Protein AF-A0AAE0DMW2-F1 (afdb_monomer)

InterPro domains:
  IPR000845 Nucleoside phosphorylase domain [PF01048] (554-777)
  IPR005828 Major facilitator, sugar transporter-like [PF00083] (43-237)
  IPR005828 Major facilitator, sugar transporter-like [PF00083] (248-459)
  IPR010044 Methylthioadenosine phosphorylase (MTAP) [MF_01963] (497-797)
  IPR010044 Methylthioadenosine phosphorylase (MTAP) [cd09010] (499-776)
  IPR018099 Purine phosphorylase, family 2, conserved site [PS01240] (558-598)
  IPR020846 Major facilitator superfamily domain [PS50850] (41-460)
  IPR035994 Nucleoside phosphorylase superfamily [G3DSA:3.40.50.1580] (490-822)
  IPR035994 Nucleoside phosphorylase superfamily [SSF53167] (497-781)
  IPR036259 MFS transporter superfamily [G3DSA:1.20.1250.20] (41-481)
  IPR036259 MFS transporter superfamily [SSF103473] (26-458)

Structure (mmCIF, N/CA/C/O backbone):
data_AF-A0AAE0DMW2-F1
#
_entry.id   AF-A0AAE0DMW2-F1
#
loop_
_atom_site.group_PDB
_atom_site.id
_atom_site.type_symbol
_atom_site.label_atom_id
_atom_site.label_alt_id
_atom_site.label_comp_id
_atom_site.label_asym_id
_atom_site.label_entity_id
_atom_site.label_seq_id
_atom_site.pdbx_PDB_ins_code
_atom_site.Cartn_x
_atom_site.Cartn_y
_atom_site.Cartn_z
_atom_site.occupancy
_atom_site.B_iso_or_equiv
_atom_site.auth_seq_id
_atom_site.auth_comp_id
_atom_site.auth_asym_id
_atom_site.auth_atom_id
_atom_site.pdbx_PDB_model_num
ATOM 1 N N . MET A 1 1 ? -25.665 5.834 -42.859 1.00 28.66 1 MET A N 1
ATOM 2 C CA . MET A 1 1 ? -26.671 6.813 -43.325 1.00 28.66 1 MET A CA 1
ATOM 3 C C . MET A 1 1 ? -27.763 6.875 -42.261 1.00 28.66 1 MET A C 1
ATOM 5 O O . MET A 1 1 ? -28.434 5.872 -42.095 1.00 28.66 1 MET A O 1
ATOM 9 N N . LYS A 1 2 ? -27.861 8.012 -41.545 1.00 25.22 2 LYS A N 1
ATOM 10 C CA . LYS A 1 2 ? -28.841 8.402 -40.498 1.00 25.22 2 LYS A CA 1
ATOM 11 C C . LYS A 1 2 ? -28.962 7.554 -39.220 1.00 25.22 2 LYS A C 1
ATOM 13 O O . LYS A 1 2 ? -29.073 6.346 -39.302 1.00 25.22 2 LYS A O 1
ATOM 18 N N . PHE A 1 3 ? -29.155 8.117 -38.028 1.00 23.70 3 PHE A N 1
ATOM 19 C CA . PHE A 1 3 ? -28.661 9.309 -37.307 1.00 23.70 3 PHE A CA 1
ATOM 20 C C . PHE A 1 3 ? -29.354 9.224 -35.925 1.00 23.70 3 PHE A C 1
ATOM 22 O O . PHE A 1 3 ? -30.555 8.992 -35.883 1.00 23.70 3 PHE A O 1
ATOM 29 N N . LEU A 1 4 ? -28.580 9.388 -34.847 1.00 31.86 4 LEU A N 1
ATOM 30 C CA . LEU A 1 4 ? -28.917 9.919 -33.512 1.00 31.86 4 LEU A CA 1
ATOM 31 C C . LEU A 1 4 ? -30.367 9.819 -32.981 1.00 31.86 4 LEU A C 1
ATOM 33 O O . LEU A 1 4 ? -31.267 10.509 -33.451 1.00 31.86 4 LEU A O 1
ATOM 37 N N . GLY A 1 5 ? -30.515 9.122 -31.852 1.00 22.83 5 GLY A N 1
ATOM 38 C CA . GLY A 1 5 ? -31.588 9.324 -30.877 1.00 22.83 5 GLY A CA 1
ATOM 39 C C . GLY A 1 5 ? -31.028 9.105 -29.473 1.00 22.83 5 GLY A C 1
ATOM 40 O O . GLY A 1 5 ? -30.826 7.968 -29.064 1.00 22.83 5 GLY A O 1
ATOM 41 N N . GLY A 1 6 ? -30.697 10.196 -28.779 1.00 30.62 6 GLY A N 1
ATOM 42 C CA . GLY A 1 6 ? -30.254 10.165 -27.389 1.00 30.62 6 GLY A CA 1
ATOM 43 C C . GLY A 1 6 ? -31.418 9.854 -26.452 1.00 30.62 6 GLY A C 1
ATOM 44 O O . GLY A 1 6 ? -32.441 10.533 -26.489 1.00 30.62 6 GLY A O 1
ATOM 45 N N . GLY A 1 7 ? -31.232 8.851 -25.600 1.00 22.72 7 GLY A N 1
ATOM 46 C CA . GLY A 1 7 ? -32.033 8.609 -24.409 1.00 22.72 7 GLY A CA 1
ATOM 47 C C . GLY A 1 7 ? -31.073 8.484 -23.237 1.00 22.72 7 GLY A C 1
ATOM 48 O O . GLY A 1 7 ? -30.285 7.549 -23.175 1.00 22.72 7 GLY A O 1
ATOM 49 N N . SER A 1 8 ? -31.084 9.476 -22.353 1.00 26.09 8 SER A N 1
ATOM 50 C CA . SER A 1 8 ? -30.407 9.412 -21.063 1.00 26.09 8 SER A CA 1
ATOM 51 C C . SER A 1 8 ? -31.229 8.464 -20.184 1.00 26.09 8 SER A C 1
ATOM 53 O O . SER A 1 8 ? -32.257 8.848 -19.631 1.00 26.09 8 SER A O 1
ATOM 55 N N . GLU A 1 9 ? -30.809 7.203 -20.093 1.00 24.12 9 GLU A N 1
ATOM 56 C CA . GLU A 1 9 ? -31.291 6.304 -19.045 1.00 24.12 9 GLU A CA 1
ATOM 57 C C . GLU A 1 9 ? -30.644 6.752 -17.735 1.00 24.12 9 GLU A C 1
ATOM 59 O O . GLU A 1 9 ? -29.473 6.500 -17.456 1.00 24.12 9 GLU A O 1
ATOM 64 N N . LYS A 1 10 ? -31.412 7.506 -16.946 1.00 24.72 10 LYS A N 1
ATOM 65 C CA . LYS A 1 10 ? -31.159 7.643 -15.516 1.00 24.72 10 LYS A CA 1
ATOM 66 C C . LYS A 1 10 ? -31.312 6.253 -14.903 1.00 24.72 10 LYS A C 1
ATOM 68 O O . LYS A 1 10 ? -32.425 5.738 -14.847 1.00 24.72 10 LYS A O 1
ATOM 73 N N . HIS A 1 11 ? -30.208 5.670 -14.443 1.00 24.75 11 HIS A N 1
ATOM 74 C CA . HIS A 1 11 ? -30.266 4.588 -13.470 1.00 24.75 11 HIS A CA 1
ATOM 75 C C . HIS A 1 11 ? -30.998 5.111 -12.230 1.00 24.75 11 HIS A C 1
ATOM 77 O O . HIS A 1 11 ? -30.508 5.999 -11.536 1.00 24.75 11 HIS A O 1
ATOM 83 N N . VAL A 1 12 ? -32.213 4.607 -12.020 1.00 24.61 12 VAL A N 1
ATOM 84 C CA . VAL A 1 12 ? -32.928 4.703 -10.750 1.00 24.61 12 VAL A CA 1
ATOM 85 C C . VAL A 1 12 ? -32.314 3.629 -9.859 1.00 24.61 12 VAL A C 1
ATOM 87 O O . VAL A 1 12 ? -32.422 2.439 -10.150 1.00 24.61 12 VAL A O 1
ATOM 90 N N . ASP A 1 13 ? -31.569 4.080 -8.856 1.00 25.53 13 ASP A N 1
ATOM 91 C CA . ASP A 1 13 ? -31.023 3.258 -7.784 1.00 25.53 13 ASP A CA 1
ATOM 92 C C . ASP A 1 13 ? -32.166 2.927 -6.814 1.00 25.53 13 ASP A C 1
ATOM 94 O O . ASP A 1 13 ? -32.549 3.753 -5.993 1.00 25.53 13 ASP A O 1
ATOM 98 N N . ASP A 1 14 ? -32.758 1.746 -6.987 1.00 25.45 14 ASP A N 1
ATOM 99 C CA . ASP A 1 14 ? -33.792 1.169 -6.114 1.00 25.45 14 ASP A CA 1
ATOM 100 C C . ASP A 1 14 ? -33.140 0.228 -5.076 1.00 25.45 14 ASP A C 1
ATOM 102 O O . ASP A 1 14 ? -33.587 -0.898 -4.839 1.00 25.45 14 ASP A O 1
ATOM 106 N N . SER A 1 15 ? -32.024 0.654 -4.474 1.00 25.06 15 SER A N 1
ATOM 107 C CA . SER A 1 15 ? -31.467 -0.021 -3.301 1.00 25.06 15 SER A CA 1
ATOM 108 C C . SER A 1 15 ? -32.089 0.550 -2.016 1.00 25.06 15 SER A C 1
ATOM 110 O O . SER A 1 15 ? -32.243 1.765 -1.895 1.00 25.06 15 SER A O 1
ATOM 112 N N . PRO A 1 16 ? -32.501 -0.302 -1.054 1.00 25.09 16 PRO A N 1
ATOM 113 C CA . PRO A 1 16 ? -33.099 0.168 0.190 1.00 25.09 16 PRO A CA 1
ATOM 114 C C . PRO A 1 16 ? -32.094 1.056 0.929 1.00 25.09 16 PRO A C 1
ATOM 116 O O . PRO A 1 16 ? -30.921 0.691 1.039 1.00 25.09 16 PRO A O 1
ATOM 119 N N . GLU A 1 17 ? -32.569 2.215 1.397 1.00 24.44 17 GLU A N 1
ATOM 120 C CA . GLU A 1 17 ? -31.814 3.210 2.163 1.00 24.44 17 GLU A CA 1
ATOM 121 C C . GLU A 1 17 ? -30.895 2.522 3.183 1.00 24.44 17 GLU A C 1
ATOM 123 O O . GLU A 1 17 ? -31.343 1.941 4.174 1.00 24.44 17 GLU A O 1
ATOM 128 N N . ARG A 1 18 ? -29.583 2.550 2.912 1.00 25.84 18 ARG A N 1
ATOM 129 C CA . ARG A 1 18 ? -28.571 2.122 3.877 1.00 25.84 18 ARG A CA 1
ATOM 130 C C . ARG A 1 18 ? -28.516 3.172 4.975 1.00 25.84 18 ARG A C 1
ATOM 132 O O . ARG A 1 18 ? -27.980 4.258 4.766 1.00 25.84 18 ARG A O 1
ATOM 139 N N . ASN A 1 19 ? -29.076 2.827 6.127 1.00 24.66 19 ASN A N 1
ATOM 140 C CA . ASN A 1 19 ? -28.881 3.571 7.359 1.00 24.66 19 ASN A CA 1
ATOM 141 C C . ASN A 1 19 ? -27.380 3.673 7.693 1.00 24.66 19 ASN A C 1
ATOM 143 O O . ASN A 1 19 ? -26.612 2.741 7.464 1.00 24.66 19 ASN A O 1
ATOM 147 N N . GLU A 1 20 ? -27.020 4.861 8.174 1.00 29.84 20 GLU A N 1
ATOM 148 C CA . GLU A 1 20 ? -25.723 5.387 8.616 1.00 29.84 20 GLU A CA 1
ATOM 149 C C . GLU A 1 20 ? -24.533 4.411 8.648 1.00 29.84 20 GLU A C 1
ATOM 151 O O . GLU A 1 20 ? -24.351 3.582 9.537 1.00 29.84 20 GLU A O 1
ATOM 156 N N . VAL A 1 21 ? -23.671 4.599 7.651 1.00 27.72 21 VAL A N 1
ATOM 157 C CA . VAL A 1 21 ? -22.389 3.930 7.457 1.00 27.72 21 VAL A CA 1
ATOM 158 C C . VAL A 1 21 ? -21.387 4.462 8.488 1.00 27.72 21 VAL A C 1
ATOM 160 O O . VAL A 1 21 ? -21.087 5.654 8.506 1.00 27.72 21 VAL A O 1
ATOM 163 N N . GLY A 1 22 ? -20.852 3.598 9.355 1.00 30.52 22 GLY A N 1
ATOM 164 C CA . GLY A 1 22 ? -19.758 3.979 10.254 1.00 30.52 22 GLY A CA 1
ATOM 165 C C . GLY A 1 22 ? -18.532 4.474 9.471 1.00 30.52 22 GLY A C 1
ATOM 166 O O . GLY A 1 22 ? -18.297 4.042 8.345 1.00 30.52 22 GLY A O 1
ATOM 167 N N . LEU A 1 23 ? -17.705 5.331 10.085 1.00 34.12 23 LEU A N 1
ATOM 168 C CA . LEU A 1 23 ? -16.483 5.937 9.506 1.00 34.12 23 LEU A CA 1
ATOM 169 C C . LEU A 1 23 ? -15.560 4.967 8.718 1.00 34.12 23 LEU A C 1
ATOM 171 O O . LEU A 1 23 ? -14.752 5.403 7.900 1.00 34.12 23 LEU A O 1
ATOM 175 N N . ALA A 1 24 ? -15.653 3.654 8.963 1.00 42.09 24 ALA A N 1
ATOM 176 C CA . ALA A 1 24 ? -14.862 2.605 8.319 1.00 42.09 24 ALA A CA 1
ATOM 177 C C . ALA A 1 24 ? -15.263 2.276 6.864 1.00 42.09 24 ALA A C 1
ATOM 179 O O . ALA A 1 24 ? -14.428 1.730 6.135 1.00 42.09 24 ALA A O 1
ATOM 180 N N . ASP A 1 25 ? -16.482 2.631 6.447 1.00 46.81 25 ASP A N 1
ATOM 181 C CA . ASP A 1 25 ? -17.072 2.273 5.148 1.00 46.81 25 ASP A CA 1
ATOM 182 C C . ASP A 1 25 ? -17.414 3.503 4.279 1.00 46.81 25 ASP A C 1
ATOM 184 O O . ASP A 1 25 ? -17.958 3.366 3.180 1.00 46.81 25 ASP A O 1
ATOM 188 N N . GLU A 1 26 ? -17.047 4.716 4.715 1.00 54.66 26 GLU A N 1
ATOM 189 C CA . GLU A 1 26 ? -17.175 5.909 3.874 1.00 54.66 26 GLU A CA 1
ATOM 190 C C . GLU A 1 26 ? -16.318 5.786 2.596 1.00 54.66 26 GLU A C 1
ATOM 192 O O . GLU A 1 26 ? -15.142 5.375 2.667 1.00 54.66 26 GLU A O 1
ATOM 197 N N . PRO A 1 27 ? -16.860 6.193 1.426 1.00 60.44 27 PRO A N 1
ATOM 198 C CA . PRO A 1 27 ? -16.085 6.336 0.201 1.00 60.44 27 PRO A CA 1
ATOM 199 C C . PRO A 1 27 ? -14.867 7.230 0.440 1.00 60.44 27 PRO A C 1
ATOM 201 O O . PRO A 1 27 ? -14.976 8.302 1.031 1.00 60.44 27 PRO A O 1
ATOM 204 N N . LEU A 1 28 ? -13.700 6.825 -0.061 1.00 63.44 28 LEU A N 1
ATOM 205 C CA . LEU A 1 28 ? -12.435 7.540 0.172 1.00 63.44 28 LEU A CA 1
ATOM 206 C C . LEU A 1 28 ? -12.454 8.989 -0.331 1.00 63.44 28 LEU A C 1
ATOM 208 O O . LEU A 1 28 ? -11.768 9.855 0.211 1.00 63.44 28 LEU A O 1
ATOM 212 N N . GLU A 1 29 ? -13.284 9.278 -1.333 1.00 57.69 29 GLU A N 1
ATOM 213 C CA . GLU A 1 29 ? -13.507 10.636 -1.824 1.00 57.69 29 GLU A CA 1
ATOM 214 C C . GLU A 1 29 ? -14.194 11.558 -0.801 1.00 57.69 29 GLU A C 1
ATOM 216 O O . GLU A 1 29 ? -14.007 12.780 -0.879 1.00 57.69 29 GLU A O 1
ATOM 221 N N . GLY A 1 30 ? -14.953 10.986 0.143 1.00 55.59 30 GLY A N 1
ATOM 222 C CA . GLY A 1 30 ? -15.714 11.672 1.193 1.00 55.59 30 GLY A CA 1
ATOM 223 C C . GLY A 1 30 ? -14.869 12.174 2.367 1.00 55.59 30 GLY A C 1
ATOM 224 O O . GLY A 1 30 ? -15.315 13.041 3.114 1.00 55.59 30 GLY A O 1
ATOM 225 N N . LEU A 1 31 ? -13.613 11.726 2.483 1.00 62.09 31 LEU A N 1
ATOM 226 C CA . LEU A 1 31 ? -12.705 12.154 3.550 1.00 62.09 31 LEU A CA 1
ATOM 227 C C . LEU A 1 31 ? -12.451 13.673 3.494 1.00 62.09 31 LEU A C 1
ATOM 229 O O . LEU A 1 31 ? -12.085 14.221 2.446 1.00 62.09 31 LEU A O 1
ATOM 233 N N . GLN A 1 32 ? -12.563 14.369 4.631 1.00 64.19 32 GLN A N 1
ATOM 234 C CA . GLN A 1 32 ? -12.300 15.813 4.745 1.00 64.19 32 GLN A CA 1
ATOM 235 C C . GLN A 1 32 ? -10.796 16.149 4.613 1.00 64.19 32 GLN A C 1
ATOM 237 O O . GLN A 1 32 ? -10.122 16.491 5.580 1.00 64.19 32 GLN A O 1
ATOM 242 N N . LYS A 1 33 ? -10.250 16.053 3.394 1.00 74.69 33 LYS A N 1
ATOM 243 C CA . LYS A 1 33 ? -8.878 16.448 3.023 1.00 74.69 33 LYS A CA 1
ATOM 244 C C . LYS A 1 33 ? -8.897 17.539 1.957 1.00 74.69 33 LYS A C 1
ATOM 246 O O . LYS A 1 33 ? -9.680 17.469 1.006 1.00 74.69 33 LYS A O 1
ATOM 251 N N . SER A 1 34 ? -7.992 18.509 2.059 1.00 78.69 34 SER A N 1
ATOM 252 C CA . SER A 1 34 ? -7.795 19.535 1.031 1.00 78.69 34 SER A CA 1
ATOM 253 C C . SER A 1 34 ? -7.281 18.940 -0.290 1.00 78.69 34 SER A C 1
ATOM 255 O O . SER A 1 34 ? -6.705 17.852 -0.337 1.00 78.69 34 SER A O 1
ATOM 257 N N . ARG A 1 35 ? -7.421 19.686 -1.397 1.00 78.94 35 ARG A N 1
ATOM 258 C CA . ARG A 1 35 ? -6.923 19.253 -2.721 1.00 78.94 35 ARG A CA 1
ATOM 259 C C . ARG A 1 35 ? -5.427 18.924 -2.717 1.00 78.94 35 ARG A C 1
ATOM 261 O O . ARG A 1 35 ? -5.014 17.991 -3.404 1.00 78.94 35 ARG A O 1
ATOM 268 N N . TRP A 1 36 ? -4.626 19.684 -1.969 1.00 82.62 36 TRP A N 1
ATOM 269 C CA . TRP A 1 36 ? -3.185 19.455 -1.870 1.00 82.62 36 TRP A CA 1
ATOM 270 C C . TRP A 1 36 ? -2.866 18.188 -1.078 1.00 82.62 36 TRP A C 1
ATOM 272 O O . TRP A 1 36 ? -2.048 17.390 -1.525 1.00 82.62 36 TRP A O 1
ATOM 282 N N . GLU A 1 37 ? -3.563 17.955 0.035 1.00 82.69 37 GLU A N 1
ATOM 283 C CA . GLU A 1 37 ? -3.386 16.751 0.857 1.00 82.69 37 GLU A CA 1
ATOM 284 C C . GLU A 1 37 ? -3.727 15.461 0.103 1.00 82.69 37 GLU A C 1
ATOM 286 O O . GLU A 1 37 ? -3.081 14.447 0.345 1.00 82.69 37 GLU A O 1
ATOM 291 N N . ARG A 1 38 ? -4.673 15.512 -0.843 1.00 82.31 38 ARG A N 1
ATOM 292 C CA . ARG A 1 38 ? -5.031 14.378 -1.716 1.00 82.31 38 ARG A CA 1
ATOM 293 C C . ARG A 1 38 ? -4.049 14.181 -2.878 1.00 82.31 38 ARG A C 1
ATOM 295 O O . ARG A 1 38 ? -3.725 13.064 -3.262 1.00 82.31 38 ARG A O 1
ATOM 302 N N . SER A 1 39 ? -3.564 15.277 -3.463 1.00 85.25 39 SER A N 1
ATOM 303 C CA . SER A 1 39 ? -2.752 15.217 -4.691 1.00 85.25 39 SER A CA 1
ATOM 304 C C . SER A 1 39 ? -1.272 14.956 -4.409 1.00 85.25 39 SER A C 1
ATOM 306 O O . SER A 1 39 ? -0.621 14.221 -5.147 1.00 85.25 39 SER A O 1
ATOM 308 N N . TRP A 1 40 ? -0.727 15.543 -3.341 1.00 88.94 40 TRP A N 1
ATOM 309 C CA . TRP A 1 40 ? 0.694 15.451 -3.005 1.00 88.94 40 TRP A CA 1
ATOM 310 C C . TRP A 1 40 ? 1.220 14.012 -2.839 1.00 88.94 40 TRP A C 1
ATOM 312 O O . TRP A 1 40 ? 2.290 13.729 -3.385 1.00 88.94 40 TRP A O 1
ATOM 322 N N . PRO A 1 41 ? 0.518 13.087 -2.148 1.00 89.75 41 PRO A N 1
ATOM 323 C CA . PRO A 1 41 ? 0.975 11.704 -2.015 1.00 89.75 41 PRO A CA 1
ATOM 324 C C . PRO A 1 41 ? 1.158 11.009 -3.367 1.00 89.75 41 PRO A C 1
ATOM 326 O O . PRO A 1 41 ? 2.198 10.400 -3.597 1.00 89.75 41 PRO A O 1
ATOM 329 N N . THR A 1 42 ? 0.216 11.199 -4.297 1.00 89.69 42 THR A N 1
ATOM 330 C CA . THR A 1 42 ? 0.301 10.677 -5.673 1.00 89.69 42 THR A CA 1
ATOM 331 C C . THR A 1 42 ? 1.594 11.132 -6.360 1.00 89.69 42 THR A C 1
ATOM 333 O O . THR A 1 42 ? 2.329 10.320 -6.924 1.00 89.69 42 THR A O 1
ATOM 336 N N . ILE A 1 43 ? 1.929 12.422 -6.235 1.00 90.19 43 ILE A N 1
ATOM 337 C CA . ILE A 1 43 ? 3.148 13.010 -6.809 1.00 90.19 43 ILE A CA 1
ATOM 338 C C . ILE A 1 43 ? 4.402 12.410 -6.161 1.00 90.19 43 ILE A C 1
ATOM 340 O O . ILE A 1 43 ? 5.306 11.955 -6.857 1.00 90.19 43 ILE A O 1
ATOM 344 N N . ALA A 1 44 ? 4.469 12.396 -4.828 1.00 89.25 44 ALA A N 1
ATOM 345 C CA . ALA A 1 44 ? 5.650 11.949 -4.088 1.00 89.25 44 ALA A CA 1
ATOM 346 C C . ALA A 1 44 ? 5.927 10.438 -4.238 1.00 89.25 44 ALA A C 1
ATOM 348 O O . ALA A 1 44 ? 7.090 10.013 -4.199 1.00 89.25 44 ALA A O 1
ATOM 349 N N . CYS A 1 45 ? 4.875 9.636 -4.422 1.00 89.88 45 CYS A N 1
ATOM 350 C CA . CYS A 1 45 ? 4.974 8.202 -4.678 1.00 89.88 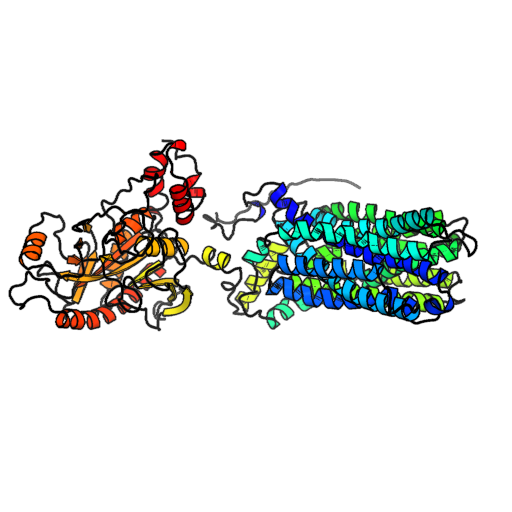45 CYS A CA 1
ATOM 351 C C . CYS A 1 45 ? 5.452 7.915 -6.106 1.00 89.88 45 CYS A C 1
ATOM 353 O O . CYS A 1 45 ? 6.426 7.183 -6.278 1.00 89.88 45 CYS A O 1
ATOM 355 N N . GLY A 1 46 ? 4.828 8.534 -7.114 1.00 85.12 46 GLY A N 1
ATOM 356 C CA . GLY A 1 46 ? 5.103 8.241 -8.522 1.00 85.12 46 GLY A CA 1
ATOM 357 C C . GLY A 1 46 ? 6.380 8.878 -9.090 1.00 85.12 46 GLY A C 1
ATOM 358 O O . GLY A 1 46 ? 7.095 8.233 -9.856 1.00 85.12 46 GLY A O 1
ATOM 359 N N . ALA A 1 47 ? 6.732 10.104 -8.678 1.00 87.50 47 ALA A N 1
ATOM 360 C CA . ALA A 1 47 ? 7.815 10.886 -9.299 1.00 87.50 47 ALA A CA 1
ATOM 361 C C . ALA A 1 47 ? 9.213 10.231 -9.244 1.00 87.50 47 ALA A C 1
ATOM 363 O O . ALA A 1 47 ? 10.116 10.640 -9.973 1.00 87.50 47 ALA A O 1
ATOM 364 N N . GLY A 1 48 ? 9.395 9.188 -8.425 1.00 87.69 48 GLY A N 1
ATOM 365 C CA . GLY A 1 48 ? 10.603 8.353 -8.415 1.00 87.69 48 GLY A CA 1
ATOM 366 C C . GLY A 1 48 ? 10.913 7.678 -9.739 1.00 87.69 48 GLY A C 1
ATOM 367 O O . GLY A 1 48 ? 12.086 7.507 -10.069 1.00 87.69 48 GLY A O 1
ATOM 368 N N . LEU A 1 49 ? 9.893 7.402 -10.548 1.00 92.50 49 LEU A N 1
ATOM 369 C CA . LEU A 1 49 ? 10.056 6.768 -11.850 1.00 92.50 49 LEU A CA 1
ATOM 370 C C . LEU A 1 49 ? 10.785 7.650 -12.880 1.00 92.50 49 LEU A C 1
ATOM 372 O O . LEU A 1 49 ? 11.367 7.121 -13.823 1.00 92.50 49 LEU A O 1
ATOM 376 N N . PHE A 1 50 ? 10.912 8.962 -12.641 1.00 94.38 50 PHE A N 1
ATOM 377 C CA . PHE A 1 50 ? 11.857 9.799 -13.395 1.00 94.38 50 PHE A CA 1
ATOM 378 C C . PHE A 1 50 ? 13.291 9.263 -13.317 1.00 94.38 50 PHE A C 1
ATOM 380 O O . PHE A 1 50 ? 14.036 9.272 -14.299 1.00 94.38 50 PHE A O 1
ATOM 387 N N . SER A 1 51 ? 13.693 8.799 -12.131 1.00 91.75 51 SER A N 1
ATOM 388 C CA . SER A 1 51 ? 15.050 8.303 -11.902 1.00 91.75 51 SER A CA 1
ATOM 389 C C . SER A 1 51 ? 15.304 7.003 -12.651 1.00 91.75 51 SER A C 1
ATOM 391 O O . SER A 1 51 ? 16.417 6.801 -13.123 1.00 91.75 51 SER A O 1
ATOM 393 N N . ASP A 1 52 ? 14.283 6.161 -12.813 1.00 89.31 52 ASP A N 1
ATOM 394 C CA . ASP A 1 52 ? 14.366 4.986 -13.674 1.00 89.31 52 ASP A CA 1
ATOM 395 C C . ASP A 1 52 ? 14.643 5.393 -15.128 1.00 89.31 52 ASP A C 1
ATOM 397 O O . ASP A 1 52 ? 15.694 5.042 -15.672 1.00 89.31 52 ASP A O 1
ATOM 401 N N . GLY A 1 53 ? 13.774 6.229 -15.710 1.00 91.56 53 GLY A N 1
ATOM 402 C CA . GLY A 1 53 ? 13.930 6.706 -17.086 1.00 91.56 53 GLY A CA 1
ATOM 403 C C . GLY A 1 53 ? 15.304 7.332 -17.338 1.00 91.56 53 GLY A C 1
ATOM 404 O O . GLY A 1 53 ? 16.006 6.957 -18.279 1.00 91.56 53 GLY A O 1
ATOM 405 N N . TYR A 1 54 ? 15.761 8.214 -16.443 1.00 94.12 54 TYR A N 1
ATOM 406 C CA . TYR A 1 54 ? 17.072 8.845 -16.583 1.00 94.12 54 TYR A CA 1
ATOM 407 C C . TYR A 1 54 ? 18.234 7.848 -16.446 1.00 94.12 54 TYR A C 1
ATOM 409 O O . TYR A 1 54 ? 19.110 7.794 -17.310 1.00 94.12 54 TYR A O 1
ATOM 417 N N . LEU A 1 55 ? 18.284 7.062 -15.364 1.00 92.31 55 LEU A N 1
ATOM 418 C CA . LEU A 1 55 ? 19.450 6.232 -15.022 1.00 92.31 55 LEU A CA 1
ATOM 419 C C . LEU A 1 55 ? 19.588 4.981 -15.898 1.00 92.31 55 LEU A C 1
ATOM 421 O O . LEU A 1 55 ? 20.711 4.493 -16.108 1.00 92.31 55 LEU A O 1
ATOM 425 N N . ASN A 1 56 ? 18.470 4.471 -16.419 1.00 88.94 56 ASN A N 1
ATOM 426 C CA . ASN A 1 56 ? 18.479 3.426 -17.432 1.00 88.94 56 ASN A CA 1
ATOM 427 C C . ASN A 1 56 ? 18.688 3.993 -18.835 1.00 88.94 56 ASN A C 1
ATOM 429 O O . ASN A 1 56 ? 19.467 3.412 -19.583 1.00 88.94 56 ASN A O 1
ATOM 433 N N . GLY A 1 57 ? 18.107 5.144 -19.182 1.00 89.19 57 GLY A N 1
ATOM 434 C CA . GLY A 1 57 ? 18.284 5.739 -20.508 1.00 89.19 57 GLY A CA 1
ATOM 435 C C . GLY A 1 57 ? 19.706 6.255 -20.767 1.00 89.19 57 GLY A C 1
ATOM 436 O O . GLY A 1 57 ? 20.283 5.982 -21.819 1.00 89.19 57 GLY A O 1
ATOM 437 N N . VAL A 1 58 ? 20.327 6.929 -19.788 1.00 92.12 58 VAL A N 1
ATOM 438 C CA . VAL A 1 58 ? 21.636 7.604 -19.943 1.00 92.12 58 VAL A CA 1
ATOM 439 C C . VAL A 1 58 ? 22.769 6.625 -20.270 1.00 92.12 58 VAL A C 1
ATOM 441 O O . VAL A 1 58 ? 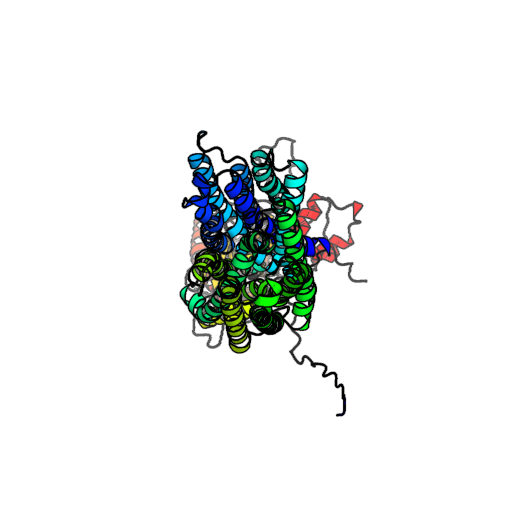23.808 7.007 -20.820 1.00 92.12 58 VAL A O 1
ATOM 444 N N . ILE A 1 59 ? 22.584 5.337 -19.947 1.00 90.75 59 ILE A N 1
ATOM 445 C CA . ILE A 1 59 ? 23.588 4.311 -20.219 1.00 90.75 59 ILE A CA 1
ATOM 446 C C . ILE A 1 59 ? 23.809 4.110 -21.716 1.00 90.75 59 ILE A C 1
ATOM 448 O O . ILE A 1 59 ? 24.914 3.739 -22.095 1.00 90.75 59 ILE A O 1
ATOM 452 N N . GLY A 1 60 ? 22.821 4.394 -22.574 1.00 87.94 60 GLY A N 1
ATOM 453 C CA . GLY A 1 60 ? 22.979 4.293 -24.026 1.00 87.94 60 GLY A CA 1
ATOM 454 C C . GLY A 1 60 ? 24.040 5.263 -24.557 1.00 87.94 60 GLY A C 1
ATOM 455 O O . GLY A 1 60 ? 24.933 4.878 -25.312 1.00 87.94 60 GLY A O 1
ATOM 456 N N . GLN A 1 61 ? 24.013 6.514 -24.098 1.00 88.50 61 GLN A N 1
ATOM 457 C CA . GLN A 1 61 ? 24.973 7.555 -24.475 1.00 88.50 61 GLN A CA 1
ATOM 458 C C . GLN A 1 61 ? 26.331 7.304 -23.819 1.00 88.50 61 GLN A C 1
ATOM 460 O O . GLN A 1 61 ? 27.364 7.425 -24.479 1.00 88.50 61 GLN A O 1
ATOM 465 N N . VAL A 1 62 ? 26.343 6.887 -22.547 1.00 91.31 62 VAL A N 1
ATOM 466 C CA . VAL A 1 62 ? 27.572 6.462 -21.858 1.00 91.31 62 VAL A CA 1
ATOM 467 C C . VAL A 1 62 ? 28.218 5.280 -22.582 1.00 91.31 62 VAL A C 1
ATOM 469 O O . VAL A 1 62 ? 29.431 5.274 -22.758 1.00 91.31 62 VAL A O 1
ATOM 472 N N . ASN A 1 63 ? 27.432 4.322 -23.074 1.00 88.31 63 ASN A N 1
ATOM 473 C CA . ASN A 1 63 ? 27.918 3.180 -23.840 1.00 88.31 63 ASN A CA 1
ATOM 474 C C . ASN A 1 63 ? 28.604 3.622 -25.142 1.00 88.31 63 ASN A C 1
ATOM 476 O O . ASN A 1 63 ? 29.689 3.127 -25.456 1.00 88.31 63 ASN A O 1
ATOM 480 N N . THR A 1 64 ? 28.030 4.594 -25.859 1.00 86.69 64 THR A N 1
ATOM 481 C CA . THR A 1 64 ? 28.671 5.219 -27.029 1.00 86.69 64 THR A CA 1
ATOM 482 C C . THR A 1 64 ? 29.990 5.895 -26.643 1.00 86.69 64 THR A C 1
ATOM 484 O O . THR A 1 64 ? 31.012 5.638 -27.273 1.00 86.69 64 THR A O 1
ATOM 487 N N . ILE A 1 65 ? 30.009 6.690 -25.566 1.00 89.31 65 ILE A N 1
ATOM 488 C CA . ILE A 1 65 ? 31.219 7.383 -25.092 1.00 89.31 65 ILE A CA 1
ATOM 489 C C . ILE A 1 65 ? 32.324 6.390 -24.690 1.00 89.31 65 ILE A C 1
ATOM 491 O O . ILE A 1 65 ? 33.485 6.571 -25.063 1.00 89.31 65 ILE A O 1
ATOM 495 N N . LEU A 1 66 ? 31.987 5.335 -23.943 1.00 90.25 66 LEU A N 1
ATOM 496 C CA . LEU A 1 66 ? 32.942 4.315 -23.501 1.00 90.25 66 LEU A CA 1
ATOM 497 C C . LEU A 1 66 ? 33.497 3.498 -24.672 1.00 90.25 66 LEU A C 1
ATOM 499 O O . LEU A 1 66 ? 34.689 3.194 -24.674 1.00 90.25 66 LEU A O 1
ATOM 503 N N . SER A 1 67 ? 32.671 3.209 -25.683 1.00 87.44 67 SER A N 1
ATOM 504 C CA . SER A 1 67 ? 33.111 2.526 -26.909 1.00 87.44 67 SER A CA 1
ATOM 505 C C . SER A 1 67 ? 34.114 3.377 -27.697 1.00 87.44 67 SER A C 1
ATOM 507 O O . SER A 1 67 ? 35.084 2.842 -28.227 1.00 87.44 67 SER A O 1
ATOM 509 N N . THR A 1 68 ? 33.941 4.703 -27.710 1.00 85.44 68 THR A N 1
ATOM 510 C CA . THR A 1 68 ? 34.900 5.639 -28.322 1.00 85.44 68 THR A CA 1
ATOM 511 C C . THR A 1 68 ? 36.200 5.751 -27.518 1.00 85.44 68 THR A C 1
ATOM 513 O O . THR A 1 68 ? 37.284 5.791 -28.093 1.00 85.44 68 THR A O 1
ATOM 516 N N . LEU A 1 69 ? 36.115 5.798 -26.184 1.00 88.75 69 LEU A N 1
ATOM 517 C CA . LEU A 1 69 ? 37.282 5.940 -25.304 1.00 88.75 69 LEU A CA 1
ATOM 518 C C . LEU A 1 69 ? 38.147 4.674 -25.215 1.00 88.75 69 LEU A C 1
ATOM 520 O O . LEU A 1 69 ? 39.360 4.780 -25.028 1.00 88.75 69 LEU A O 1
ATOM 524 N N . TYR A 1 70 ? 37.526 3.495 -25.284 1.00 90.25 70 TYR A N 1
ATOM 525 C CA . TYR A 1 70 ? 38.159 2.202 -25.015 1.00 90.25 70 TYR A CA 1
ATOM 526 C C . TYR A 1 70 ? 37.774 1.161 -26.081 1.00 90.25 70 TYR A C 1
ATOM 528 O O . TYR A 1 70 ? 37.116 0.165 -25.766 1.00 90.25 70 TYR A O 1
ATOM 536 N N . PRO A 1 71 ? 38.184 1.355 -27.348 1.00 85.31 71 PRO A N 1
ATOM 537 C CA . PRO A 1 71 ? 37.687 0.571 -28.477 1.00 85.31 71 PRO A CA 1
ATOM 538 C C . PRO A 1 71 ? 37.956 -0.931 -28.345 1.00 85.31 71 PRO A C 1
ATOM 540 O O . PRO A 1 71 ? 37.100 -1.715 -28.731 1.00 85.31 71 PRO A O 1
ATOM 543 N N . ILE A 1 72 ? 39.081 -1.332 -27.744 1.00 85.25 72 ILE A N 1
ATOM 544 C CA . ILE A 1 72 ? 39.426 -2.745 -27.526 1.00 85.25 72 ILE A CA 1
ATOM 545 C C . ILE A 1 72 ? 38.873 -3.219 -26.175 1.00 85.25 72 ILE A C 1
ATOM 547 O O . ILE A 1 72 ? 38.075 -4.147 -26.105 1.00 85.25 72 ILE A O 1
ATOM 551 N N . GLN A 1 73 ? 39.253 -2.550 -25.080 1.00 87.69 73 GLN A N 1
ATOM 552 C CA . GLN A 1 73 ? 38.976 -3.021 -23.716 1.00 87.69 73 GLN A CA 1
ATOM 553 C C . GLN A 1 73 ? 37.478 -3.054 -23.376 1.00 87.69 73 GLN A C 1
ATOM 555 O O . GLN A 1 73 ? 37.067 -3.829 -22.512 1.00 87.69 73 GLN A O 1
ATOM 560 N N . TYR A 1 74 ? 36.663 -2.220 -24.026 1.00 86.94 74 TYR A N 1
ATOM 561 C CA . TYR A 1 74 ? 35.223 -2.161 -23.794 1.00 86.94 74 TYR A CA 1
ATOM 562 C C . TYR A 1 74 ? 34.427 -2.910 -24.868 1.00 86.94 74 TYR A C 1
ATOM 564 O O . TYR A 1 74 ? 33.624 -3.772 -24.521 1.00 86.94 74 TYR A O 1
ATOM 572 N N . THR A 1 75 ? 34.667 -2.625 -26.153 1.00 79.56 75 THR A N 1
ATOM 573 C CA . THR A 1 75 ? 33.858 -3.168 -27.265 1.00 79.56 75 THR A CA 1
ATOM 574 C C . THR A 1 75 ? 34.115 -4.650 -27.534 1.00 79.56 75 THR A C 1
ATOM 576 O O . THR A 1 75 ? 33.189 -5.375 -27.885 1.00 79.56 75 THR A O 1
ATOM 579 N N . GLU A 1 76 ? 35.353 -5.124 -27.361 1.00 79.88 76 GLU A N 1
ATOM 580 C CA . GLU A 1 76 ? 35.707 -6.535 -27.587 1.00 79.88 76 GLU A CA 1
ATOM 581 C C . GLU A 1 76 ? 35.559 -7.394 -26.320 1.00 79.88 76 GLU A C 1
ATOM 583 O O . GLU A 1 76 ? 35.811 -8.599 -26.345 1.00 79.88 76 GLU A O 1
ATOM 588 N N . SER A 1 77 ? 35.127 -6.801 -25.201 1.00 84.00 77 SER A N 1
ATOM 589 C CA . SER A 1 77 ? 34.924 -7.504 -23.933 1.00 84.00 77 SER A CA 1
ATOM 590 C C . SER A 1 77 ? 33.444 -7.663 -23.580 1.00 84.00 77 SER A C 1
ATOM 592 O O . SER A 1 77 ? 32.544 -7.070 -24.177 1.00 84.00 77 SER A O 1
ATOM 594 N N . SER A 1 78 ? 33.161 -8.466 -22.550 1.00 83.94 78 SER A N 1
ATOM 595 C CA . SER A 1 78 ? 31.805 -8.597 -22.004 1.00 83.94 78 SER A CA 1
ATOM 596 C C . SER A 1 78 ? 31.309 -7.321 -21.310 1.00 83.94 78 SER A C 1
ATOM 598 O O . SER A 1 78 ? 30.117 -7.222 -21.017 1.00 83.94 78 SER A O 1
ATOM 600 N N . ALA A 1 79 ? 32.182 -6.331 -21.074 1.00 84.38 79 ALA A N 1
ATOM 601 C CA . ALA A 1 79 ? 31.843 -5.102 -20.364 1.00 84.38 79 ALA A CA 1
ATOM 602 C C . ALA A 1 79 ? 30.731 -4.314 -21.066 1.00 84.38 79 ALA A C 1
ATOM 604 O O . ALA A 1 79 ? 29.790 -3.901 -20.396 1.00 84.38 79 ALA A O 1
ATOM 605 N N . GLN A 1 80 ? 30.781 -4.172 -22.396 1.00 82.94 80 GLN A N 1
ATOM 606 C CA . GLN A 1 80 ? 29.767 -3.429 -23.153 1.00 82.94 80 GLN A CA 1
ATOM 607 C C . GLN A 1 80 ? 28.349 -3.985 -22.943 1.00 82.94 80 GLN A C 1
ATOM 609 O O . GLN A 1 80 ? 27.393 -3.239 -22.720 1.00 82.94 80 GLN A O 1
ATOM 614 N N . LYS A 1 81 ? 28.219 -5.316 -22.965 1.00 80.62 81 LYS A N 1
ATOM 615 C CA . LYS A 1 81 ? 26.941 -6.012 -22.753 1.00 80.62 81 LYS A CA 1
ATOM 616 C C . LYS A 1 81 ? 26.512 -5.962 -21.286 1.00 80.62 81 LYS A C 1
ATOM 618 O O . LYS A 1 81 ? 25.358 -5.682 -20.982 1.00 80.62 81 LYS A O 1
ATOM 623 N N . ASN A 1 82 ? 27.448 -6.176 -20.365 1.00 86.69 82 ASN A N 1
ATOM 624 C CA . ASN A 1 82 ? 27.138 -6.224 -18.939 1.00 86.69 82 ASN A CA 1
ATOM 625 C C . ASN A 1 82 ? 26.761 -4.846 -18.384 1.00 86.69 82 ASN A C 1
ATOM 627 O O . ASN A 1 82 ? 25.800 -4.739 -17.633 1.00 86.69 82 ASN A O 1
ATOM 631 N N . VAL A 1 83 ? 27.465 -3.778 -18.770 1.00 86.38 83 VAL A N 1
ATOM 632 C CA . VAL A 1 83 ? 27.170 -2.409 -18.315 1.00 86.38 83 VAL A CA 1
ATOM 633 C C . VAL A 1 83 ? 25.765 -1.978 -18.739 1.00 86.38 83 VAL A C 1
ATOM 635 O O . VAL A 1 83 ? 25.064 -1.331 -17.963 1.00 86.38 83 VAL A O 1
ATOM 638 N N . THR A 1 84 ? 25.326 -2.364 -19.935 1.00 82.19 84 THR A N 1
ATOM 639 C CA . THR A 1 84 ? 23.999 -2.001 -20.446 1.00 82.19 84 THR A CA 1
ATOM 640 C C . THR A 1 84 ? 22.879 -2.836 -19.818 1.00 82.19 84 THR A C 1
ATOM 642 O O . THR A 1 84 ? 21.865 -2.262 -19.432 1.00 82.19 84 THR A O 1
ATOM 645 N N . ALA A 1 85 ? 23.067 -4.147 -19.623 1.00 84.12 85 ALA A N 1
ATOM 646 C CA . ALA A 1 85 ? 21.977 -5.048 -19.232 1.00 84.12 85 ALA A CA 1
ATOM 647 C C . ALA A 1 85 ? 21.898 -5.418 -17.736 1.00 84.12 85 ALA A C 1
ATOM 649 O O . ALA A 1 85 ? 20.817 -5.759 -17.256 1.00 84.12 85 ALA A O 1
ATOM 650 N N . ILE A 1 86 ? 22.999 -5.370 -16.971 1.00 90.75 86 ILE A N 1
ATOM 651 C CA . ILE A 1 86 ? 23.028 -5.915 -15.594 1.00 90.75 86 ILE A CA 1
ATOM 652 C C . ILE A 1 86 ? 22.101 -5.175 -14.619 1.00 90.75 86 ILE A C 1
ATOM 654 O O . ILE A 1 86 ? 21.666 -5.750 -13.622 1.00 90.75 86 ILE A O 1
ATOM 658 N N . ALA A 1 87 ? 21.780 -3.910 -14.910 1.00 91.75 87 ALA A N 1
ATOM 659 C CA . ALA A 1 87 ? 20.849 -3.128 -14.105 1.00 91.75 87 ALA A CA 1
ATOM 660 C C . ALA A 1 87 ? 19.467 -3.793 -14.053 1.00 91.75 87 ALA A C 1
ATOM 662 O O . ALA A 1 87 ? 18.900 -3.880 -12.971 1.00 91.75 87 ALA A O 1
ATOM 663 N N . PHE A 1 88 ? 18.986 -4.374 -15.161 1.00 91.25 88 PHE A N 1
ATOM 664 C CA . PHE A 1 88 ? 17.698 -5.074 -15.200 1.00 91.25 88 PHE A CA 1
ATOM 665 C C . PHE A 1 88 ? 17.664 -6.304 -14.291 1.00 91.25 88 PHE A C 1
ATOM 667 O O . PHE A 1 88 ? 16.658 -6.551 -13.634 1.00 91.25 88 PHE A O 1
ATOM 674 N N . ALA A 1 89 ? 18.773 -7.045 -14.189 1.00 92.69 89 ALA A N 1
ATOM 675 C CA . ALA A 1 89 ? 18.866 -8.166 -13.254 1.00 92.69 89 ALA A CA 1
ATOM 676 C C . ALA A 1 89 ? 18.748 -7.689 -11.796 1.00 92.69 89 ALA A C 1
ATOM 678 O O . ALA A 1 89 ? 18.066 -8.316 -10.988 1.00 92.69 89 ALA A O 1
ATOM 679 N N . GLY A 1 90 ? 19.371 -6.552 -11.473 1.00 95.69 90 GLY A N 1
ATOM 680 C CA . GLY A 1 90 ? 19.182 -5.885 -10.188 1.00 95.69 90 GLY A CA 1
ATOM 681 C C . GLY A 1 90 ? 17.739 -5.428 -9.973 1.00 95.69 90 GLY A C 1
ATOM 682 O O . GLY A 1 90 ? 17.198 -5.622 -8.889 1.00 95.69 90 GLY A O 1
ATOM 683 N N . THR A 1 91 ? 17.098 -4.871 -11.006 1.00 95.62 91 THR A N 1
ATOM 684 C CA . THR A 1 91 ? 15.699 -4.418 -10.969 1.00 95.62 91 THR A CA 1
ATOM 685 C C . THR A 1 91 ? 14.744 -5.550 -10.631 1.00 95.62 91 THR A C 1
ATOM 687 O O . THR A 1 91 ? 13.964 -5.382 -9.704 1.00 95.62 91 THR A O 1
ATOM 690 N N . VAL A 1 92 ? 14.891 -6.727 -11.245 1.00 96.94 92 VAL A N 1
ATOM 691 C CA . VAL A 1 92 ? 14.081 -7.914 -10.909 1.00 96.94 92 VAL A CA 1
ATOM 692 C C . VAL A 1 92 ? 14.222 -8.298 -9.432 1.00 96.94 92 VAL A C 1
ATOM 694 O O . VAL A 1 92 ? 13.232 -8.573 -8.755 1.00 96.94 92 VAL A O 1
ATOM 697 N N . VAL A 1 93 ? 15.450 -8.295 -8.899 1.00 97.50 93 VAL A N 1
ATOM 698 C CA . VAL A 1 93 ? 15.691 -8.579 -7.472 1.00 97.50 93 VAL A CA 1
ATOM 699 C C . VAL A 1 93 ? 15.018 -7.526 -6.588 1.00 97.50 93 VAL A C 1
ATOM 701 O O . VAL A 1 93 ? 14.381 -7.873 -5.592 1.00 97.50 93 VAL A O 1
ATOM 704 N N . GLY A 1 94 ? 15.134 -6.251 -6.965 1.00 97.25 94 GLY A N 1
ATOM 705 C CA . GLY A 1 94 ? 14.482 -5.136 -6.288 1.00 97.25 94 GLY A CA 1
ATOM 706 C C . GLY A 1 94 ? 12.961 -5.255 -6.288 1.00 97.25 94 GLY A C 1
ATOM 707 O O . GLY A 1 94 ? 12.356 -5.161 -5.227 1.00 97.25 94 GLY A O 1
ATOM 708 N N . GLU A 1 95 ? 12.347 -5.524 -7.439 1.00 97.19 95 GLU A N 1
ATOM 709 C CA . GLU A 1 95 ? 10.894 -5.646 -7.593 1.00 97.19 95 GLU A CA 1
ATOM 710 C C . GLU A 1 95 ? 10.338 -6.727 -6.672 1.00 97.19 95 GLU A C 1
ATOM 712 O O . GLU A 1 95 ? 9.433 -6.463 -5.883 1.00 97.19 95 GLU A O 1
ATOM 717 N N . LEU A 1 96 ? 10.919 -7.928 -6.687 1.00 97.62 96 LEU A N 1
ATOM 718 C CA . LEU A 1 96 ? 10.436 -9.031 -5.853 1.00 97.62 96 LEU A CA 1
ATOM 719 C C . LEU A 1 96 ? 10.605 -8.745 -4.352 1.00 97.62 96 LEU A C 1
ATOM 721 O O . LEU A 1 96 ? 9.685 -8.997 -3.569 1.00 97.62 96 LEU A O 1
ATOM 725 N N . PHE A 1 97 ? 11.753 -8.191 -3.945 1.00 97.62 97 PHE A N 1
ATOM 726 C CA . PHE A 1 97 ? 12.021 -7.858 -2.544 1.00 97.62 97 PHE A CA 1
ATOM 727 C C . PHE A 1 97 ? 11.114 -6.731 -2.035 1.00 97.62 97 PHE A C 1
ATOM 729 O O . PHE A 1 97 ? 10.463 -6.870 -0.997 1.00 97.62 97 PHE A O 1
ATOM 736 N N . PHE A 1 98 ? 11.036 -5.623 -2.771 1.00 97.12 98 PHE A N 1
ATOM 737 C CA . PHE A 1 98 ? 10.241 -4.466 -2.374 1.00 97.12 98 PHE A CA 1
ATOM 738 C C . PHE A 1 98 ? 8.744 -4.683 -2.567 1.00 97.12 98 PHE A C 1
ATOM 740 O O . PHE A 1 98 ? 7.972 -4.096 -1.819 1.00 97.12 98 PHE A O 1
ATOM 747 N N . GLY A 1 99 ? 8.313 -5.560 -3.476 1.00 96.12 99 GLY A N 1
ATOM 748 C CA . GLY A 1 99 ? 6.922 -6.008 -3.550 1.00 96.12 99 GLY A CA 1
ATOM 749 C C . GLY A 1 99 ? 6.483 -6.710 -2.274 1.00 96.12 99 GLY A C 1
ATOM 750 O O . GLY A 1 99 ? 5.448 -6.368 -1.705 1.00 96.12 99 GLY A O 1
ATOM 751 N N . TRP A 1 100 ? 7.313 -7.626 -1.766 1.00 95.56 100 TRP A N 1
ATOM 752 C CA . TRP A 1 100 ? 7.070 -8.269 -0.477 1.00 95.56 100 TRP A CA 1
ATOM 753 C C . TRP A 1 100 ? 7.111 -7.268 0.686 1.00 95.56 100 TRP A C 1
ATOM 755 O O . TRP A 1 100 ? 6.191 -7.237 1.502 1.00 95.56 100 TRP A O 1
ATOM 765 N N . MET A 1 101 ? 8.133 -6.407 0.748 1.00 95.31 101 MET A N 1
ATOM 766 C CA . MET A 1 101 ? 8.252 -5.393 1.804 1.00 95.31 101 MET A CA 1
ATOM 767 C C . MET A 1 101 ? 7.067 -4.411 1.795 1.00 95.31 101 MET A C 1
ATOM 769 O O . MET A 1 101 ? 6.582 -4.010 2.852 1.00 95.31 101 MET A O 1
ATOM 773 N N . SER A 1 102 ? 6.577 -4.051 0.609 1.00 94.00 102 SER A N 1
ATOM 774 C CA . SER A 1 102 ? 5.441 -3.151 0.424 1.00 94.00 102 SER A CA 1
ATOM 775 C C . SER A 1 102 ? 4.166 -3.731 1.047 1.00 94.00 102 SER A C 1
ATOM 777 O O . SER A 1 102 ? 3.476 -3.009 1.762 1.00 94.00 102 SER A O 1
ATOM 779 N N . ASP A 1 103 ? 3.855 -5.016 0.822 1.00 93.88 103 ASP A N 1
ATOM 780 C CA . ASP A 1 103 ? 2.627 -5.653 1.339 1.00 93.88 103 ASP A CA 1
ATOM 781 C C . ASP A 1 103 ? 2.733 -6.069 2.819 1.00 93.88 103 ASP A C 1
ATOM 783 O O . ASP A 1 103 ? 1.784 -5.888 3.587 1.00 93.88 103 ASP A O 1
ATOM 787 N N . HIS A 1 104 ? 3.886 -6.604 3.241 1.00 90.00 104 HIS A N 1
ATOM 788 C CA . HIS A 1 104 ? 4.055 -7.228 4.567 1.00 90.00 104 HIS A CA 1
ATOM 789 C C . HIS A 1 104 ? 4.651 -6.313 5.631 1.00 90.00 104 HIS A C 1
ATOM 791 O O . HIS A 1 104 ? 4.667 -6.673 6.807 1.00 90.00 104 HIS A O 1
ATOM 797 N N . TYR A 1 105 ? 5.145 -5.136 5.252 1.00 90.69 105 TYR A N 1
ATOM 798 C CA . TYR A 1 105 ? 5.742 -4.197 6.196 1.00 90.69 105 TYR A CA 1
ATOM 799 C C . TYR A 1 105 ? 5.106 -2.809 6.105 1.00 90.69 105 TYR A C 1
ATOM 801 O O . TYR A 1 105 ? 4.422 -2.385 7.043 1.00 90.69 105 TYR A O 1
ATOM 809 N N . SER A 1 106 ? 5.328 -2.090 5.002 1.00 90.94 106 SER A N 1
ATOM 810 C CA . SER A 1 106 ? 4.911 -0.688 4.856 1.00 90.94 106 SER A CA 1
ATOM 811 C C . SER A 1 106 ? 5.110 -0.194 3.422 1.00 90.94 106 SER A C 1
ATOM 813 O O . SER A 1 106 ? 6.191 -0.393 2.857 1.00 90.94 106 SER A O 1
ATOM 815 N N . ARG A 1 107 ? 4.127 0.544 2.874 1.00 90.19 107 ARG A N 1
ATOM 816 C CA . ARG A 1 107 ? 4.274 1.235 1.579 1.00 90.19 107 ARG A CA 1
ATOM 817 C C . ARG A 1 107 ? 5.351 2.307 1.674 1.00 90.19 107 ARG A C 1
ATOM 819 O O . ARG A 1 107 ? 6.269 2.360 0.856 1.00 90.19 107 ARG A O 1
ATOM 826 N N . LYS A 1 108 ? 5.265 3.137 2.720 1.00 91.31 108 LYS A N 1
ATOM 827 C CA . LYS A 1 108 ? 6.174 4.266 2.955 1.00 91.31 108 LYS A CA 1
ATOM 828 C C . LYS A 1 108 ? 7.632 3.823 3.074 1.00 91.31 108 LYS A C 1
ATOM 830 O O . LYS A 1 108 ? 8.508 4.412 2.443 1.00 91.31 108 LYS A O 1
ATOM 835 N N . TRP A 1 109 ? 7.912 2.838 3.925 1.00 91.12 109 TRP A N 1
ATOM 836 C CA . TRP A 1 109 ? 9.289 2.437 4.212 1.00 91.12 109 TRP A CA 1
ATOM 837 C C . TRP A 1 109 ? 9.905 1.646 3.066 1.00 91.12 109 TRP A C 1
ATOM 839 O O . TRP A 1 109 ? 11.080 1.858 2.783 1.00 91.12 109 TRP A O 1
ATOM 849 N N . ALA A 1 110 ? 9.125 0.816 2.362 1.00 93.81 110 ALA A N 1
ATOM 850 C CA . ALA A 1 110 ? 9.593 0.176 1.134 1.00 93.81 110 ALA A CA 1
ATOM 851 C C . ALA A 1 110 ? 10.071 1.231 0.123 1.00 93.81 110 ALA A C 1
ATOM 853 O O . ALA A 1 110 ? 11.192 1.153 -0.378 1.00 93.81 110 ALA A O 1
ATOM 854 N N . LEU A 1 111 ? 9.259 2.274 -0.073 1.00 92.31 111 LEU A N 1
ATOM 855 C CA . LEU A 1 111 ? 9.546 3.373 -0.987 1.00 92.31 111 LEU A CA 1
ATOM 856 C C . LEU A 1 111 ? 10.754 4.225 -0.566 1.00 92.31 111 LEU A C 1
ATOM 858 O O . LEU A 1 111 ? 11.531 4.672 -1.404 1.00 92.31 111 LEU A O 1
ATOM 862 N N . LEU A 1 112 ? 10.924 4.494 0.731 1.00 93.38 112 LEU A N 1
ATOM 863 C CA . LEU A 1 112 ? 12.058 5.282 1.220 1.00 93.38 112 LEU A CA 1
ATOM 864 C C . LEU A 1 112 ? 13.374 4.500 1.106 1.00 93.38 112 LEU A C 1
ATOM 866 O O . LEU A 1 112 ? 14.392 5.053 0.685 1.00 93.38 112 LEU A O 1
ATOM 870 N N . THR A 1 113 ? 13.362 3.214 1.466 1.00 94.12 113 THR A N 1
ATOM 871 C CA . THR A 1 113 ? 14.547 2.354 1.396 1.00 94.12 113 THR A CA 1
ATOM 872 C C . THR A 1 113 ? 15.015 2.168 -0.049 1.00 94.12 113 THR A C 1
ATOM 874 O O . THR A 1 113 ? 16.221 2.252 -0.294 1.00 94.12 113 THR A O 1
ATOM 877 N N . SER A 1 114 ? 14.102 2.001 -1.015 1.00 94.69 114 SER A N 1
ATOM 878 C CA . SER A 1 114 ? 14.469 1.904 -2.436 1.00 94.69 114 SER A CA 1
ATOM 879 C C . SER A 1 114 ? 15.172 3.165 -2.944 1.00 94.69 114 SER A C 1
ATOM 881 O O . SER A 1 114 ? 16.222 3.068 -3.581 1.00 94.69 114 SER A O 1
ATOM 883 N N . THR A 1 115 ? 14.678 4.356 -2.584 1.00 93.25 115 THR A N 1
ATOM 884 C CA . THR A 1 115 ? 15.291 5.635 -2.989 1.00 93.25 115 THR A CA 1
ATOM 885 C C . THR A 1 115 ? 16.687 5.815 -2.430 1.00 93.25 115 THR A C 1
ATOM 887 O O . THR A 1 115 ? 17.561 6.321 -3.128 1.00 93.25 115 THR A O 1
ATOM 890 N N . VAL A 1 116 ? 16.914 5.417 -1.175 1.00 94.12 116 VAL A N 1
ATOM 891 C CA . VAL A 1 116 ? 18.236 5.522 -0.543 1.00 94.12 116 VAL A CA 1
ATOM 892 C C . VAL A 1 116 ? 19.247 4.639 -1.274 1.00 94.12 116 VAL A C 1
ATOM 894 O O . VAL A 1 116 ? 20.343 5.106 -1.582 1.00 94.12 116 VAL A O 1
ATOM 897 N N . ILE A 1 117 ? 18.871 3.399 -1.612 1.00 95.12 117 ILE A N 1
ATOM 898 C CA . ILE A 1 117 ? 19.704 2.499 -2.425 1.00 95.12 117 ILE A CA 1
ATOM 899 C C . ILE A 1 117 ? 19.998 3.147 -3.782 1.00 95.12 117 ILE A C 1
ATOM 901 O O . ILE A 1 117 ? 21.157 3.244 -4.189 1.00 95.12 117 ILE A O 1
ATOM 905 N N . LEU A 1 118 ? 18.958 3.640 -4.456 1.00 92.75 118 LEU A N 1
ATOM 906 C CA . LEU A 1 118 ? 19.065 4.251 -5.776 1.00 92.75 118 LEU A CA 1
ATOM 907 C C . LEU A 1 118 ? 20.007 5.470 -5.766 1.00 92.75 118 LEU A C 1
ATOM 909 O O . LEU A 1 118 ? 20.902 5.567 -6.603 1.00 92.75 118 LEU A O 1
ATOM 913 N N . PHE A 1 119 ? 19.870 6.356 -4.778 1.00 91.38 119 PHE A N 1
ATOM 914 C CA . PHE A 1 119 ? 20.739 7.518 -4.573 1.00 91.38 119 PHE A CA 1
ATOM 915 C C . PHE A 1 119 ? 22.213 7.121 -4.370 1.00 91.38 119 PHE A C 1
ATOM 917 O O . PHE A 1 119 ? 23.093 7.651 -5.055 1.00 91.38 119 PHE A O 1
ATOM 924 N N . ILE A 1 120 ? 22.491 6.176 -3.464 1.00 95.00 120 ILE A N 1
ATOM 925 C CA . ILE A 1 120 ? 23.861 5.751 -3.137 1.00 95.00 120 ILE A CA 1
ATOM 926 C C . ILE A 1 120 ? 24.549 5.169 -4.373 1.00 95.00 120 ILE A C 1
ATOM 928 O O . ILE A 1 120 ? 25.670 5.560 -4.712 1.00 95.00 120 ILE A O 1
ATOM 932 N N . PHE A 1 121 ? 23.885 4.250 -5.074 1.00 95.81 121 PHE A N 1
ATOM 933 C CA . PHE A 1 121 ? 24.512 3.542 -6.188 1.00 95.81 121 PHE A CA 1
ATOM 934 C C . PHE A 1 121 ? 24.545 4.349 -7.488 1.00 95.81 121 PHE A C 1
ATOM 936 O O . PHE A 1 121 ? 25.445 4.126 -8.300 1.00 95.81 121 PHE A O 1
ATOM 943 N N . ALA A 1 122 ? 23.681 5.355 -7.653 1.00 93.62 122 ALA A N 1
ATOM 944 C CA . ALA A 1 122 ? 23.839 6.350 -8.715 1.00 93.62 122 ALA A CA 1
ATOM 945 C C . ALA A 1 122 ? 25.137 7.157 -8.520 1.00 93.62 122 ALA A C 1
ATOM 947 O O . ALA A 1 122 ? 25.928 7.304 -9.457 1.00 93.62 122 ALA A O 1
ATOM 948 N N . ALA A 1 123 ? 25.411 7.605 -7.287 1.00 94.50 123 ALA A N 1
ATOM 949 C CA . ALA A 1 123 ? 26.623 8.358 -6.961 1.00 94.50 123 ALA A CA 1
ATOM 950 C C . ALA A 1 123 ? 27.893 7.504 -7.115 1.00 94.50 123 ALA A C 1
ATOM 952 O O . ALA A 1 123 ? 28.872 7.940 -7.729 1.00 94.50 123 ALA A O 1
ATOM 953 N N . LEU A 1 124 ? 27.866 6.259 -6.627 1.00 94.88 124 LEU A N 1
ATOM 954 C CA . LEU A 1 124 ? 28.982 5.322 -6.788 1.00 94.88 124 LEU A CA 1
ATOM 955 C C . LEU A 1 124 ? 29.228 4.955 -8.259 1.00 94.88 124 LEU A C 1
ATOM 957 O O . LEU A 1 124 ? 30.384 4.855 -8.672 1.00 94.88 124 LEU A O 1
ATOM 961 N N . GLY A 1 125 ? 28.172 4.839 -9.073 1.00 93.50 125 GLY A N 1
ATOM 962 C CA . GLY A 1 125 ? 28.275 4.625 -10.518 1.00 93.50 125 GLY A CA 1
ATOM 963 C C . GLY A 1 125 ? 29.092 5.717 -11.216 1.00 93.50 125 GLY A C 1
ATOM 964 O O . GLY A 1 125 ? 30.052 5.412 -11.931 1.00 93.50 125 GLY A O 1
ATOM 965 N N . ALA A 1 126 ? 28.791 6.989 -10.938 1.00 93.00 126 ALA A N 1
ATOM 966 C CA . ALA A 1 126 ? 29.563 8.131 -11.438 1.00 93.00 126 ALA A CA 1
ATOM 967 C C . ALA A 1 126 ? 31.023 8.130 -10.931 1.00 93.00 126 ALA A C 1
ATOM 969 O O . ALA A 1 126 ? 31.959 8.477 -11.662 1.00 93.00 126 ALA A O 1
ATOM 970 N N . GLY A 1 127 ? 31.226 7.679 -9.689 1.00 92.12 127 GLY A N 1
ATOM 971 C CA . GLY A 1 127 ? 32.520 7.567 -9.011 1.00 92.12 127 GLY A CA 1
ATOM 972 C C . GLY A 1 127 ? 33.338 6.305 -9.320 1.00 92.12 127 GLY A C 1
ATOM 973 O O . GLY A 1 127 ? 34.371 6.097 -8.689 1.00 92.12 127 GLY A O 1
ATOM 974 N N . SER A 1 128 ? 32.938 5.463 -10.280 1.00 91.81 128 SER A N 1
ATOM 975 C CA . SER A 1 128 ? 33.588 4.163 -10.539 1.00 91.81 128 SER A CA 1
ATOM 976 C C . SER A 1 128 ? 35.106 4.294 -10.772 1.00 91.81 128 SER A C 1
ATOM 978 O O . SER A 1 128 ? 35.526 4.924 -11.745 1.00 91.81 128 SER A O 1
ATOM 980 N N . TYR A 1 129 ? 35.936 3.727 -9.884 1.00 86.56 129 TYR A N 1
ATOM 981 C CA . TYR A 1 129 ? 37.411 3.824 -9.931 1.00 86.56 129 TYR A CA 1
ATOM 982 C C . TYR A 1 129 ? 38.115 2.466 -10.062 1.00 86.56 129 TYR A C 1
ATOM 984 O O . TYR A 1 129 ? 39.098 2.358 -10.790 1.00 86.56 129 TYR A O 1
ATOM 992 N N . GLY A 1 130 ? 37.621 1.427 -9.376 1.00 79.00 130 GLY A N 1
ATOM 993 C CA . GLY A 1 130 ? 38.076 0.046 -9.572 1.00 79.00 130 GLY A CA 1
ATOM 994 C C . GLY A 1 130 ? 39.583 -0.190 -9.401 1.00 79.00 130 GLY A C 1
ATOM 995 O O . GLY A 1 130 ? 40.183 -0.930 -10.178 1.00 79.00 130 GLY A O 1
ATOM 996 N N . GLY A 1 131 ? 40.219 0.483 -8.438 1.00 79.50 131 GLY A N 1
ATOM 997 C CA . GLY A 1 131 ? 41.649 0.310 -8.152 1.00 79.50 131 GLY A CA 1
ATOM 998 C C . GLY A 1 131 ? 42.597 0.876 -9.219 1.00 79.50 131 GLY A C 1
ATOM 999 O O . GLY A 1 131 ? 43.748 0.464 -9.281 1.00 79.50 131 GLY A O 1
ATOM 1000 N N . GLY A 1 132 ? 42.127 1.791 -10.077 1.00 80.50 132 GLY A N 1
ATOM 1001 C CA . GLY A 1 132 ? 42.963 2.524 -11.037 1.00 80.50 132 GLY A CA 1
ATOM 1002 C C . GLY A 1 132 ? 43.178 1.835 -12.390 1.00 80.50 132 GLY A C 1
ATOM 1003 O O . GLY A 1 132 ? 43.771 2.436 -13.285 1.00 80.50 132 GLY A O 1
ATOM 1004 N N . SER A 1 133 ? 42.666 0.614 -12.581 1.00 89.38 133 SER A N 1
ATOM 1005 C CA . SER A 1 133 ? 42.717 -0.094 -13.869 1.00 89.38 133 SER A CA 1
ATOM 1006 C C . SER A 1 133 ? 41.441 0.113 -14.695 1.00 89.38 133 SER A C 1
ATOM 1008 O O . SER A 1 133 ? 40.346 0.224 -14.146 1.00 89.38 133 SER A O 1
ATOM 1010 N N . VAL A 1 134 ? 41.553 0.116 -16.030 1.00 87.81 134 VAL A N 1
ATOM 1011 C CA . VAL A 1 134 ? 40.392 0.267 -16.938 1.00 87.81 134 VAL A CA 1
ATOM 1012 C C . VAL A 1 134 ? 39.385 -0.876 -16.756 1.00 87.81 134 VAL A C 1
ATOM 1014 O O . VAL A 1 134 ? 38.188 -0.628 -16.640 1.00 87.81 134 VAL A O 1
ATOM 1017 N N . ASN A 1 135 ? 39.865 -2.118 -16.637 1.00 87.19 135 ASN A N 1
ATOM 1018 C CA . ASN A 1 135 ? 39.004 -3.274 -16.367 1.00 87.19 135 ASN A CA 1
ATOM 1019 C C . ASN A 1 135 ? 38.322 -3.170 -14.999 1.00 87.19 135 ASN A C 1
ATOM 1021 O O . ASN A 1 135 ? 37.135 -3.471 -14.881 1.00 87.19 135 ASN A O 1
ATOM 1025 N N . GLY A 1 136 ? 39.041 -2.691 -13.983 1.00 89.44 136 GLY A N 1
ATOM 1026 C CA . GLY A 1 136 ? 38.474 -2.452 -12.664 1.00 89.44 136 GLY A CA 1
ATOM 1027 C C . GLY A 1 136 ? 37.376 -1.387 -12.680 1.00 89.44 136 GLY A C 1
ATOM 1028 O O . GLY A 1 136 ? 36.363 -1.562 -12.006 1.00 89.44 136 GLY A O 1
ATOM 1029 N N . ILE A 1 137 ? 37.521 -0.310 -13.468 1.00 92.56 137 ILE A N 1
ATOM 1030 C CA . ILE A 1 137 ? 36.460 0.700 -13.647 1.00 92.56 137 ILE A CA 1
ATOM 1031 C C . ILE A 1 137 ? 35.185 0.040 -14.182 1.00 92.56 137 ILE A C 1
ATOM 1033 O O . ILE A 1 137 ? 34.108 0.290 -13.643 1.00 92.56 137 ILE A O 1
ATOM 1037 N N . PHE A 1 138 ? 35.293 -0.817 -15.202 1.00 91.88 138 PHE A N 1
ATOM 1038 C CA . PHE A 1 138 ? 34.133 -1.505 -15.772 1.00 91.88 138 PHE A CA 1
ATOM 1039 C C . PHE A 1 138 ? 33.507 -2.503 -14.800 1.00 91.88 138 PHE A C 1
ATOM 1041 O O . PHE A 1 138 ? 32.287 -2.541 -14.683 1.00 91.88 138 PHE A O 1
ATOM 1048 N N . GLN A 1 139 ? 34.312 -3.267 -14.060 1.00 91.31 139 GLN A N 1
ATOM 1049 C CA . GLN A 1 139 ? 33.807 -4.185 -13.035 1.00 91.31 139 GLN A CA 1
ATOM 1050 C C . GLN A 1 139 ? 33.073 -3.442 -11.913 1.00 91.31 139 GLN A C 1
ATOM 1052 O O . GLN A 1 139 ? 31.975 -3.845 -11.533 1.00 91.31 139 GLN A O 1
ATOM 1057 N N . ALA A 1 140 ? 33.638 -2.332 -11.428 1.00 93.81 140 ALA A N 1
ATOM 1058 C CA . ALA A 1 140 ? 32.989 -1.481 -10.435 1.00 93.81 140 ALA A CA 1
ATOM 1059 C C . ALA A 1 140 ? 31.671 -0.908 -10.973 1.00 93.81 140 ALA A C 1
ATOM 1061 O O . ALA A 1 140 ? 30.647 -0.990 -10.301 1.00 93.81 140 ALA A O 1
ATOM 1062 N N . LEU A 1 141 ? 31.670 -0.405 -12.212 1.00 93.81 141 LEU A N 1
ATOM 1063 C CA . LEU A 1 141 ? 30.469 0.130 -12.849 1.00 93.81 141 LEU A CA 1
ATOM 1064 C C . LEU A 1 141 ? 29.376 -0.939 -13.005 1.00 93.81 141 LEU A C 1
ATOM 1066 O O . LEU A 1 141 ? 28.216 -0.661 -12.719 1.00 93.81 141 LEU A O 1
ATOM 1070 N N . VAL A 1 142 ? 29.731 -2.164 -13.405 1.00 93.38 142 VAL A N 1
ATOM 1071 C CA . VAL A 1 142 ? 28.799 -3.304 -13.493 1.00 93.38 142 VAL A CA 1
ATOM 1072 C C . VAL A 1 142 ? 28.212 -3.635 -12.119 1.00 93.38 142 VAL A C 1
ATOM 1074 O O . VAL A 1 142 ? 26.994 -3.757 -11.993 1.00 93.38 142 VAL A O 1
ATOM 1077 N N . ALA A 1 143 ? 29.049 -3.724 -11.080 1.00 94.75 143 ALA A N 1
ATOM 1078 C CA . ALA A 1 143 ? 28.595 -4.014 -9.721 1.00 94.75 143 ALA A CA 1
ATOM 1079 C C . ALA A 1 143 ? 27.645 -2.928 -9.188 1.00 94.75 143 ALA A C 1
ATOM 1081 O O . ALA A 1 143 ? 26.568 -3.235 -8.677 1.00 94.75 143 ALA A O 1
ATOM 1082 N N . TYR A 1 144 ? 27.996 -1.652 -9.361 1.00 95.94 144 TYR A N 1
ATOM 1083 C CA . TYR A 1 144 ? 27.146 -0.544 -8.929 1.00 95.94 144 TYR A CA 1
ATOM 1084 C C . TYR A 1 144 ? 25.859 -0.450 -9.740 1.00 95.94 144 TYR A C 1
ATOM 1086 O O . TYR A 1 144 ? 24.830 -0.118 -9.168 1.00 95.94 144 TYR A O 1
ATOM 1094 N N . ARG A 1 145 ? 25.867 -0.793 -11.033 1.00 94.12 145 ARG A N 1
ATOM 1095 C CA . ARG A 1 145 ? 24.638 -0.837 -11.838 1.00 94.12 145 ARG A CA 1
ATOM 1096 C C . ARG A 1 145 ? 23.694 -1.956 -11.418 1.00 94.12 145 ARG A C 1
ATOM 1098 O O . ARG A 1 145 ? 22.490 -1.731 -11.418 1.00 94.12 145 ARG A O 1
ATOM 1105 N N . PHE A 1 146 ? 24.206 -3.116 -11.010 1.00 95.81 146 PHE A N 1
ATOM 1106 C CA . PHE A 1 146 ? 23.367 -4.161 -10.418 1.00 95.81 146 PHE A CA 1
ATOM 1107 C C . PHE A 1 146 ? 22.681 -3.662 -9.136 1.00 95.81 146 PHE A C 1
ATOM 1109 O O . PHE A 1 146 ? 21.464 -3.751 -9.001 1.00 95.81 146 PHE A O 1
ATOM 1116 N N . LEU A 1 147 ? 23.447 -3.066 -8.219 1.00 97.06 147 LEU A N 1
ATOM 1117 C CA . LEU A 1 147 ? 22.918 -2.558 -6.948 1.00 97.06 147 LEU A CA 1
ATOM 1118 C C . LEU A 1 147 ? 21.987 -1.348 -7.139 1.00 97.06 147 LEU A C 1
ATOM 1120 O O . LEU A 1 147 ? 20.978 -1.227 -6.451 1.00 97.06 147 LEU A O 1
ATOM 1124 N N . LEU A 1 148 ? 22.277 -0.493 -8.121 1.00 96.00 148 LEU A N 1
ATOM 1125 C CA . LEU A 1 148 ? 21.378 0.566 -8.575 1.00 96.00 148 LEU A CA 1
ATOM 1126 C C . LEU A 1 148 ? 20.056 -0.015 -9.081 1.00 96.00 148 LEU A C 1
ATOM 1128 O O . LEU A 1 148 ? 18.993 0.496 -8.737 1.00 96.00 148 LEU A O 1
ATOM 1132 N N . GLY A 1 149 ? 20.135 -1.096 -9.861 1.00 95.50 149 GLY A N 1
ATOM 1133 C CA . GLY A 1 149 ? 18.985 -1.841 -10.351 1.00 95.50 149 GLY A CA 1
ATOM 1134 C C . GLY A 1 149 ? 18.042 -2.237 -9.221 1.00 95.50 149 GLY A C 1
ATOM 1135 O O . GLY A 1 149 ? 16.848 -1.996 -9.340 1.00 95.50 149 GLY A O 1
ATOM 1136 N N . ILE A 1 150 ? 18.567 -2.734 -8.093 1.00 96.88 150 ILE A N 1
ATOM 1137 C CA . ILE A 1 150 ? 17.758 -3.081 -6.907 1.00 96.88 150 ILE A CA 1
ATOM 1138 C C . ILE A 1 150 ? 16.965 -1.870 -6.398 1.00 96.88 150 ILE A C 1
ATOM 1140 O O . ILE A 1 150 ? 15.786 -1.999 -6.071 1.00 96.88 150 ILE A O 1
ATOM 1144 N N . GLY A 1 151 ? 17.588 -0.689 -6.359 1.00 95.25 151 GLY A N 1
ATOM 1145 C CA . GLY A 1 151 ? 16.912 0.556 -5.990 1.00 95.25 151 GLY A CA 1
ATOM 1146 C C . GLY A 1 151 ? 15.798 0.927 -6.971 1.00 95.25 151 GLY A C 1
ATOM 1147 O O . GLY A 1 151 ? 14.684 1.212 -6.542 1.00 95.25 151 GLY A O 1
ATOM 1148 N N . ILE A 1 152 ? 16.069 0.849 -8.280 1.00 94.50 152 ILE A N 1
ATOM 1149 C CA . ILE A 1 152 ? 15.070 1.098 -9.337 1.00 94.50 152 ILE A CA 1
ATOM 1150 C C . ILE A 1 152 ? 13.896 0.129 -9.194 1.00 94.50 152 ILE A C 1
ATOM 1152 O O . ILE A 1 152 ? 12.742 0.544 -9.246 1.00 94.50 152 ILE A O 1
ATOM 1156 N N . GLY A 1 153 ? 14.183 -1.148 -8.939 1.00 94.69 153 GLY A N 1
ATOM 1157 C CA . GLY A 1 153 ? 13.167 -2.181 -8.791 1.00 94.69 153 GLY A CA 1
ATOM 1158 C C . GLY A 1 153 ? 12.216 -1.945 -7.625 1.00 94.69 153 GLY A C 1
ATOM 1159 O O . GLY A 1 153 ? 11.082 -2.397 -7.680 1.00 94.69 153 GLY A O 1
ATOM 1160 N N . GLY A 1 154 ? 12.621 -1.198 -6.594 1.00 93.25 154 GLY A N 1
ATOM 1161 C CA . GLY A 1 154 ? 11.718 -0.820 -5.508 1.00 93.25 154 GLY A CA 1
ATOM 1162 C C . GLY A 1 154 ? 10.728 0.291 -5.857 1.00 93.25 154 GLY A C 1
ATOM 1163 O O . GLY A 1 154 ? 9.616 0.303 -5.330 1.00 93.25 154 GLY A O 1
ATOM 1164 N N . GLU A 1 155 ? 11.070 1.176 -6.796 1.00 91.62 155 GLU A N 1
ATOM 1165 C CA . GLU A 1 155 ? 10.199 2.282 -7.225 1.00 91.62 155 GLU A CA 1
ATOM 1166 C C . GLU A 1 155 ? 8.919 1.786 -7.917 1.00 91.62 155 GLU A C 1
ATOM 1168 O O . GLU A 1 155 ? 7.868 2.423 -7.832 1.00 91.62 155 GLU A O 1
ATOM 1173 N N . TYR A 1 156 ? 8.972 0.608 -8.538 1.00 90.19 156 TYR A N 1
ATOM 1174 C CA . TYR A 1 156 ? 7.836 -0.015 -9.209 1.00 90.19 156 TYR A CA 1
ATOM 1175 C C . TYR A 1 156 ? 6.750 -0.467 -8.210 1.00 90.19 156 TYR A C 1
ATOM 1177 O O . TYR A 1 156 ? 5.700 0.177 -8.145 1.00 90.19 156 TYR A O 1
ATOM 1185 N N . PRO A 1 157 ? 6.962 -1.508 -7.383 1.00 91.69 157 PRO A N 1
ATOM 1186 C CA . PRO A 1 157 ? 5.929 -2.055 -6.512 1.00 91.69 157 PRO A CA 1
ATOM 1187 C C . PRO A 1 157 ? 5.721 -1.272 -5.209 1.00 91.69 157 PRO A C 1
ATOM 1189 O O . PRO A 1 157 ? 4.714 -1.491 -4.539 1.00 91.69 157 PRO A O 1
ATOM 1192 N N . ALA A 1 158 ? 6.634 -0.378 -4.815 1.00 90.81 158 ALA A N 1
ATOM 1193 C CA . ALA A 1 158 ? 6.384 0.539 -3.703 1.00 90.81 158 ALA A CA 1
ATOM 1194 C C . ALA A 1 158 ? 5.789 1.862 -4.204 1.00 90.81 158 ALA A C 1
ATOM 1196 O O . ALA A 1 158 ? 4.785 2.324 -3.668 1.00 90.81 158 ALA A O 1
ATOM 1197 N N . GLY A 1 159 ? 6.369 2.458 -5.252 1.00 91.56 159 GLY A N 1
ATOM 1198 C CA . GLY A 1 159 ? 5.991 3.790 -5.732 1.00 91.56 159 GLY A CA 1
ATOM 1199 C C . GLY A 1 159 ? 4.722 3.783 -6.570 1.00 91.56 159 GLY A C 1
ATOM 1200 O O . GLY A 1 159 ? 3.791 4.528 -6.271 1.00 91.56 159 GLY A O 1
ATOM 1201 N N . SER A 1 160 ? 4.639 2.905 -7.573 1.00 93.31 160 SER A N 1
ATOM 1202 C CA . SER A 1 160 ? 3.460 2.833 -8.453 1.00 93.31 160 SER A CA 1
ATOM 1203 C C . SER A 1 160 ? 2.232 2.345 -7.690 1.00 93.31 160 SER A C 1
ATOM 1205 O O . SER A 1 160 ? 1.151 2.901 -7.830 1.00 93.31 160 SER A O 1
ATOM 1207 N N . VAL A 1 161 ? 2.393 1.353 -6.815 1.00 93.25 161 VAL A N 1
ATOM 1208 C CA . VAL A 1 161 ? 1.293 0.828 -5.993 1.00 93.25 161 VAL A CA 1
ATOM 1209 C C . VAL A 1 161 ? 0.772 1.879 -5.013 1.00 93.25 161 VAL A C 1
ATOM 1211 O O . VAL A 1 161 ? -0.431 2.129 -4.985 1.00 93.25 161 VAL A O 1
ATOM 1214 N N . ALA A 1 162 ? 1.661 2.558 -4.278 1.00 91.81 162 ALA A N 1
ATOM 1215 C CA . ALA A 1 162 ? 1.254 3.635 -3.376 1.00 91.81 162 ALA A CA 1
ATOM 1216 C C . ALA A 1 162 ? 0.659 4.836 -4.132 1.00 91.81 162 ALA A C 1
ATOM 1218 O O . ALA A 1 162 ? -0.241 5.499 -3.619 1.00 91.81 162 ALA A O 1
ATOM 1219 N N . CYS A 1 163 ? 1.132 5.111 -5.352 1.00 92.75 163 CYS A N 1
ATOM 1220 C CA . CYS A 1 163 ? 0.548 6.107 -6.248 1.00 92.75 163 CYS A CA 1
ATOM 1221 C C . CYS A 1 163 ? -0.886 5.716 -6.633 1.00 92.75 163 CYS A C 1
ATOM 1223 O O . CYS A 1 163 ? -1.797 6.512 -6.433 1.00 92.75 163 CYS A O 1
ATOM 1225 N N . ALA A 1 164 ? -1.109 4.482 -7.101 1.00 92.31 164 ALA A N 1
ATOM 1226 C CA . ALA A 1 164 ? -2.435 3.982 -7.469 1.00 92.31 164 ALA A CA 1
ATOM 1227 C C . ALA A 1 164 ? -3.424 4.034 -6.298 1.00 92.31 164 ALA A C 1
ATOM 1229 O O . ALA A 1 164 ? -4.543 4.505 -6.481 1.00 92.31 164 ALA A O 1
ATOM 1230 N N . GLU A 1 165 ? -2.997 3.617 -5.105 1.00 90.75 165 GLU A N 1
ATOM 1231 C CA . GLU A 1 165 ? -3.783 3.724 -3.868 1.00 90.75 165 GLU A CA 1
ATOM 1232 C C . GLU A 1 165 ? -4.103 5.195 -3.560 1.00 90.75 165 GLU A C 1
ATOM 1234 O O . GLU A 1 165 ? -5.258 5.569 -3.432 1.00 90.75 165 GLU A O 1
ATOM 1239 N N . SER A 1 166 ? -3.113 6.090 -3.615 1.00 88.88 166 SER A N 1
ATOM 1240 C CA . SER A 1 166 ? -3.342 7.526 -3.372 1.00 88.88 166 SER A CA 1
ATOM 1241 C C . SER A 1 166 ? -4.302 8.181 -4.378 1.00 88.88 166 SER A C 1
ATOM 1243 O O . SER A 1 166 ? -4.964 9.165 -4.044 1.00 88.88 166 SER A O 1
ATOM 1245 N N . THR A 1 167 ? -4.411 7.655 -5.607 1.00 89.88 167 THR A N 1
ATOM 1246 C CA . THR A 1 167 ? -5.389 8.172 -6.578 1.00 89.88 167 THR A CA 1
ATOM 1247 C C . THR A 1 167 ? -6.839 7.860 -6.214 1.00 89.88 167 THR A C 1
ATOM 1249 O O . THR A 1 167 ? -7.721 8.536 -6.739 1.00 89.88 167 THR A O 1
ATOM 1252 N N . GLY A 1 168 ? -7.108 6.901 -5.319 1.00 83.88 168 GLY A N 1
ATOM 1253 C CA . GLY A 1 168 ? -8.459 6.594 -4.835 1.00 83.88 168 GLY A CA 1
ATOM 1254 C C . GLY A 1 168 ? -9.108 7.747 -4.062 1.00 83.88 168 GLY A C 1
ATOM 1255 O O . GLY A 1 168 ? -10.328 7.884 -4.068 1.00 83.88 168 GLY A O 1
ATOM 1256 N N . GLU A 1 169 ? -8.302 8.640 -3.480 1.00 82.50 169 GLU A N 1
ATOM 1257 C CA . GLU A 1 169 ? -8.771 9.852 -2.789 1.00 82.50 169 GLU A CA 1
ATOM 1258 C C . GLU A 1 169 ? -9.065 11.030 -3.747 1.00 82.50 169 GLU A C 1
ATOM 1260 O O . GLU A 1 169 ? -9.616 12.069 -3.344 1.00 82.50 169 GLU A O 1
ATOM 1265 N N . LEU A 1 170 ? -8.665 10.908 -5.019 1.00 85.12 170 LEU A N 1
ATOM 1266 C CA . LEU A 1 170 ? -8.910 11.901 -6.062 1.00 85.12 170 LEU A CA 1
ATOM 1267 C C . LEU A 1 170 ? -10.279 11.689 -6.708 1.00 85.12 170 LEU A C 1
ATOM 1269 O O . LEU A 1 170 ? -10.776 10.572 -6.801 1.00 85.12 170 LEU A O 1
ATOM 1273 N N . LYS A 1 171 ? -10.835 12.783 -7.237 1.00 82.81 171 LYS A N 1
ATOM 1274 C CA . LYS A 1 171 ? -12.130 12.792 -7.922 1.00 82.81 171 LYS A CA 1
ATOM 1275 C C . LYS A 1 171 ? -12.183 11.771 -9.066 1.00 82.81 171 LYS A C 1
ATOM 1277 O O . LYS A 1 171 ? -11.294 11.750 -9.928 1.00 82.81 171 LYS A O 1
ATOM 1282 N N . GLU A 1 172 ? -13.271 11.012 -9.107 1.00 82.69 172 GLU A N 1
ATOM 1283 C CA . GLU A 1 172 ? -13.616 10.087 -10.179 1.00 82.69 172 GLU A CA 1
ATOM 1284 C C . GLU A 1 172 ? -13.524 10.749 -11.569 1.00 82.69 172 GLU A C 1
ATOM 1286 O O . GLU A 1 172 ? -13.795 11.940 -11.758 1.00 82.69 172 GLU A O 1
ATOM 1291 N N . GLY A 1 173 ? -13.087 9.968 -12.558 1.00 84.31 173 GLY A N 1
ATOM 1292 C CA . GLY A 1 173 ? -12.900 10.409 -13.944 1.00 84.31 173 GLY A CA 1
ATOM 1293 C C . GLY A 1 173 ? -11.531 11.024 -14.244 1.00 84.31 173 GLY A C 1
ATOM 1294 O O . GLY A 1 173 ? -11.246 11.329 -15.402 1.00 84.31 173 GLY A O 1
ATOM 1295 N N . HIS A 1 174 ? -10.677 11.203 -13.232 1.00 87.75 174 HIS A N 1
ATOM 1296 C CA . HIS A 1 174 ? -9.301 11.673 -13.416 1.00 87.75 174 HIS A CA 1
ATOM 1297 C C . HIS A 1 174 ? -8.244 10.718 -12.846 1.00 87.75 174 HIS A C 1
ATOM 1299 O O . HIS A 1 174 ? -7.049 10.963 -13.009 1.00 87.75 174 HIS A O 1
ATOM 1305 N N . ARG A 1 175 ? -8.633 9.640 -12.158 1.00 90.75 175 ARG A N 1
ATOM 1306 C CA . ARG A 1 175 ? -7.688 8.821 -11.386 1.00 90.75 175 ARG A CA 1
ATOM 1307 C C . ARG A 1 175 ? -6.682 8.101 -12.289 1.00 90.75 175 ARG A C 1
ATOM 1309 O O . ARG A 1 175 ? -5.505 8.044 -11.940 1.00 90.75 175 ARG A O 1
ATOM 1316 N N . ASN A 1 176 ? -7.103 7.621 -13.469 1.00 92.75 176 ASN A N 1
ATOM 1317 C CA . ASN A 1 176 ? -6.182 6.978 -14.420 1.00 92.75 176 ASN A CA 1
ATOM 1318 C C . ASN A 1 176 ? -5.133 7.970 -14.928 1.00 92.75 176 ASN A C 1
ATOM 1320 O O . ASN A 1 176 ? -3.943 7.662 -14.861 1.00 92.75 176 ASN A O 1
ATOM 1324 N N . ARG A 1 177 ? -5.533 9.177 -15.367 1.00 93.81 177 ARG A N 1
ATOM 1325 C CA . ARG A 1 177 ? -4.538 10.157 -15.842 1.00 93.81 177 ARG A CA 1
ATOM 1326 C C . ARG A 1 177 ? -3.558 10.544 -14.746 1.00 93.81 177 ARG A C 1
ATOM 1328 O O . ARG A 1 177 ? -2.389 10.735 -15.038 1.00 93.81 177 ARG A O 1
ATOM 1335 N N . TRP A 1 178 ? -4.015 10.706 -13.503 1.00 93.81 178 TRP A N 1
ATOM 1336 C CA . TRP A 1 178 ? -3.134 11.117 -12.408 1.00 93.81 178 TRP A CA 1
ATOM 1337 C C . TRP A 1 178 ? -2.080 10.054 -12.125 1.00 93.81 178 TRP A C 1
ATOM 1339 O O . TRP A 1 178 ? -0.906 10.392 -11.999 1.00 93.81 178 TRP A O 1
ATOM 1349 N N . PHE A 1 179 ? -2.474 8.779 -12.119 1.00 94.44 179 PHE A N 1
ATOM 1350 C CA . PHE A 1 179 ? -1.516 7.685 -12.049 1.00 94.44 179 PHE A CA 1
ATOM 1351 C C . PHE A 1 179 ? -0.494 7.779 -13.190 1.00 94.44 179 PHE A C 1
ATOM 1353 O O . PHE A 1 179 ? 0.704 7.807 -12.928 1.00 94.44 179 PHE A O 1
ATOM 1360 N N . ILE A 1 180 ? -0.949 7.900 -14.440 1.00 95.44 180 ILE A N 1
ATOM 1361 C CA . ILE A 1 180 ? -0.082 7.903 -15.631 1.00 95.44 180 ILE A CA 1
ATOM 1362 C C . ILE A 1 180 ? 0.873 9.113 -15.644 1.00 95.44 180 ILE A C 1
ATOM 1364 O O . ILE A 1 180 ? 2.078 8.958 -15.837 1.00 95.44 180 ILE A O 1
ATOM 1368 N N . MET A 1 181 ? 0.368 10.314 -15.350 1.00 95.25 181 MET A N 1
ATOM 1369 C CA . MET A 1 181 ? 1.142 11.565 -15.339 1.00 95.25 181 MET A CA 1
ATOM 1370 C C . MET A 1 181 ? 2.285 11.562 -14.319 1.00 95.25 181 MET A C 1
ATOM 1372 O O . MET A 1 181 ? 3.315 12.209 -14.530 1.00 95.25 181 MET A O 1
ATOM 1376 N N . PHE A 1 182 ? 2.104 10.853 -13.204 1.00 93.44 182 PHE A N 1
ATOM 1377 C CA . PHE A 1 182 ? 3.113 10.745 -12.155 1.00 93.44 182 PHE A CA 1
ATOM 1378 C C . PHE A 1 182 ? 3.866 9.419 -12.175 1.00 93.44 182 PHE A C 1
ATOM 1380 O O . PHE A 1 182 ? 4.771 9.260 -11.371 1.00 93.44 182 PHE A O 1
ATOM 1387 N N . THR A 1 183 ? 3.563 8.508 -13.102 1.00 94.81 183 THR A N 1
ATOM 1388 C CA . THR A 1 183 ? 4.323 7.269 -13.310 1.00 94.81 183 THR A CA 1
ATOM 1389 C C . THR A 1 183 ? 4.964 7.255 -14.696 1.00 94.81 183 THR A C 1
ATOM 1391 O O . THR A 1 183 ? 6.093 7.725 -14.821 1.00 94.81 183 THR A O 1
ATOM 1394 N N . ASN A 1 184 ? 4.259 6.798 -15.736 1.00 95.19 184 ASN A N 1
ATOM 1395 C CA . ASN A 1 184 ? 4.816 6.622 -17.082 1.00 95.19 184 ASN A CA 1
ATOM 1396 C C . ASN A 1 184 ? 5.367 7.925 -17.680 1.00 95.19 184 ASN A C 1
ATOM 1398 O O . ASN A 1 184 ? 6.518 7.980 -18.098 1.00 95.19 184 ASN A O 1
ATOM 1402 N N . VAL A 1 185 ? 4.619 9.029 -17.585 1.00 95.94 185 VAL A N 1
ATOM 1403 C CA . VAL A 1 185 ? 5.096 10.332 -18.085 1.00 95.94 185 VAL A CA 1
ATOM 1404 C C . VAL A 1 185 ? 6.391 10.764 -17.384 1.00 95.94 185 VAL A C 1
ATOM 1406 O O . VAL A 1 185 ? 7.239 11.406 -17.998 1.00 95.94 185 VAL A O 1
ATOM 1409 N N . GLN A 1 186 ? 6.596 10.402 -16.111 1.00 95.75 186 GLN A N 1
ATOM 1410 C CA . GLN A 1 186 ? 7.852 10.705 -15.417 1.00 95.75 186 GLN A CA 1
ATOM 1411 C C . GLN A 1 186 ? 9.016 9.875 -15.964 1.00 95.75 186 GLN A C 1
ATOM 1413 O O . GLN A 1 186 ? 10.106 10.426 -16.118 1.00 95.75 186 GLN A O 1
ATOM 1418 N N . ILE A 1 187 ? 8.785 8.600 -16.303 1.00 94.06 187 ILE A N 1
ATOM 1419 C CA . ILE A 1 187 ? 9.770 7.749 -16.992 1.00 94.06 187 ILE A CA 1
ATOM 1420 C C . ILE A 1 187 ? 10.182 8.410 -18.310 1.00 94.06 187 ILE A C 1
ATOM 1422 O O . ILE A 1 187 ? 11.375 8.594 -18.550 1.00 94.06 187 ILE A O 1
ATOM 1426 N N . ASP A 1 188 ? 9.216 8.861 -19.108 1.00 94.50 188 ASP A N 1
ATOM 1427 C CA . ASP A 1 188 ? 9.471 9.449 -20.426 1.00 94.50 188 ASP A CA 1
ATOM 1428 C C . ASP A 1 188 ? 10.195 10.792 -20.365 1.00 94.50 188 ASP A C 1
ATOM 1430 O O . ASP A 1 188 ? 11.122 11.042 -21.140 1.00 94.50 188 ASP A O 1
ATOM 1434 N N . ILE A 1 189 ? 9.839 11.659 -19.409 1.00 95.56 189 ILE A N 1
ATOM 1435 C CA . ILE A 1 189 ? 10.617 12.880 -19.149 1.00 95.56 189 ILE A CA 1
ATOM 1436 C C . ILE A 1 189 ? 12.048 12.490 -18.738 1.00 95.56 189 ILE A C 1
ATOM 1438 O O . ILE A 1 189 ? 13.010 13.134 -19.165 1.00 95.56 189 ILE A O 1
ATOM 1442 N N . GLY A 1 190 ? 12.201 11.411 -17.964 1.00 94.62 190 GLY A N 1
ATOM 1443 C CA . GLY A 1 190 ? 13.487 10.804 -17.636 1.00 94.62 190 GLY A CA 1
ATOM 1444 C C . GLY A 1 190 ? 14.276 10.382 -18.879 1.00 94.62 190 GLY A C 1
ATOM 1445 O O . GLY A 1 190 ? 15.439 10.767 -18.994 1.00 94.62 190 GLY A O 1
ATOM 1446 N N . PHE A 1 191 ? 13.663 9.669 -19.832 1.00 91.94 191 PHE A N 1
ATOM 1447 C CA . PHE A 1 191 ? 14.294 9.268 -21.098 1.00 91.94 191 PHE A CA 1
ATOM 1448 C C . PHE A 1 191 ? 14.719 10.467 -21.951 1.00 91.94 191 PHE A C 1
ATOM 1450 O O . PHE A 1 191 ? 15.854 10.527 -22.426 1.00 91.94 191 PHE A O 1
ATOM 1457 N N . VAL A 1 192 ? 13.864 11.484 -22.085 1.00 93.75 192 VAL A N 1
ATOM 1458 C CA . VAL A 1 192 ? 14.220 12.723 -22.796 1.00 93.75 192 VAL A CA 1
ATOM 1459 C C . VAL A 1 192 ? 15.412 13.412 -22.127 1.00 93.75 192 VAL A C 1
ATOM 1461 O O . VAL A 1 192 ? 16.372 13.810 -22.794 1.00 93.75 192 VAL A O 1
ATOM 1464 N N . ALA A 1 193 ? 15.392 13.531 -20.797 1.00 95.00 193 ALA A N 1
ATOM 1465 C CA . ALA A 1 193 ? 16.501 14.107 -20.045 1.00 95.00 193 ALA A CA 1
ATOM 1466 C C . ALA A 1 193 ? 17.785 13.273 -20.196 1.00 95.00 193 ALA A C 1
ATOM 1468 O O . ALA A 1 193 ? 18.875 13.839 -20.311 1.00 95.00 193 ALA A O 1
ATOM 1469 N N . SER A 1 194 ? 17.666 11.946 -20.258 1.00 92.75 194 SER A N 1
ATOM 1470 C CA . SER A 1 194 ? 18.793 11.022 -20.377 1.00 92.75 194 SER A CA 1
ATOM 1471 C C . SER A 1 194 ? 19.522 11.130 -21.712 1.00 92.75 194 SER A C 1
ATOM 1473 O O . SER A 1 194 ? 20.688 10.752 -21.790 1.00 92.75 194 SER A O 1
ATOM 1475 N N . THR A 1 195 ? 18.870 11.630 -22.764 1.00 91.25 195 THR A N 1
ATOM 1476 C CA . THR A 1 195 ? 19.498 11.857 -24.072 1.00 91.25 195 THR A CA 1
ATOM 1477 C C . THR A 1 195 ? 19.951 13.305 -24.244 1.00 91.25 195 THR A C 1
ATOM 1479 O O . THR A 1 195 ? 21.028 13.556 -24.792 1.00 91.25 195 THR A O 1
ATOM 1482 N N . PHE A 1 196 ? 19.165 14.255 -23.730 1.00 93.50 196 PHE A N 1
ATOM 1483 C CA . PHE A 1 196 ? 19.446 15.683 -23.830 1.00 93.50 196 PHE A CA 1
ATOM 1484 C C . PHE A 1 196 ? 20.649 16.098 -22.976 1.00 93.50 196 PHE A C 1
ATOM 1486 O O . PHE A 1 196 ? 21.522 16.826 -23.449 1.00 93.50 196 PHE A O 1
ATOM 1493 N N . VAL A 1 197 ? 20.751 15.606 -21.736 1.00 94.25 197 VAL A N 1
ATOM 1494 C CA . VAL A 1 197 ? 21.861 15.958 -20.838 1.00 94.25 197 VAL A CA 1
ATOM 1495 C C . VAL A 1 197 ? 23.215 15.527 -21.421 1.00 94.25 197 VAL A C 1
ATOM 1497 O O . VAL A 1 197 ? 24.087 16.390 -21.541 1.00 94.25 197 VAL A O 1
ATOM 1500 N N . PRO A 1 198 ? 23.423 14.272 -21.875 1.00 91.44 198 PRO A N 1
ATOM 1501 C CA . PRO A 1 198 ? 24.676 13.894 -22.525 1.00 91.44 198 PRO A CA 1
ATOM 1502 C C . PRO A 1 198 ? 24.998 14.694 -23.784 1.00 91.44 198 PRO A C 1
ATOM 1504 O O . PRO A 1 198 ? 26.171 14.970 -24.028 1.00 91.44 198 PRO A O 1
ATOM 1507 N N . MET A 1 199 ? 23.991 15.104 -24.566 1.00 90.44 199 MET A N 1
ATOM 1508 C CA . MET A 1 199 ? 24.202 15.984 -25.720 1.00 90.44 199 MET A CA 1
ATOM 1509 C C . MET A 1 199 ? 24.855 17.304 -25.291 1.00 90.44 199 MET A C 1
ATOM 1511 O O . MET A 1 199 ? 25.882 17.689 -25.849 1.00 90.44 199 MET A O 1
ATOM 1515 N N . ILE A 1 200 ? 24.301 17.971 -24.274 1.00 92.06 200 ILE A N 1
ATOM 1516 C CA . ILE A 1 200 ? 24.834 19.238 -23.754 1.00 92.06 200 ILE A CA 1
ATOM 1517 C C . ILE A 1 200 ? 26.208 19.042 -23.104 1.00 92.06 200 ILE A C 1
ATOM 1519 O O . ILE A 1 200 ? 27.123 19.827 -23.347 1.00 92.06 200 ILE A O 1
ATOM 1523 N N . VAL A 1 201 ? 26.381 17.980 -22.314 1.00 92.00 201 VAL A N 1
ATOM 1524 C CA . VAL A 1 201 ? 27.649 17.695 -21.628 1.00 92.00 201 VAL A CA 1
ATOM 1525 C C . VAL A 1 201 ? 28.769 17.416 -22.632 1.00 92.00 201 VAL A C 1
ATOM 1527 O O . VAL A 1 201 ? 29.864 17.946 -22.472 1.00 92.00 201 VAL A O 1
ATOM 1530 N N . VAL A 1 202 ? 28.519 16.642 -23.694 1.00 87.88 202 VAL A N 1
ATOM 1531 C CA . VAL A 1 202 ? 29.528 16.397 -24.740 1.00 87.88 202 VAL A CA 1
ATOM 1532 C C . VAL A 1 202 ? 29.828 17.664 -25.540 1.00 87.88 202 VAL A C 1
ATOM 1534 O O . VAL A 1 202 ? 30.993 17.913 -25.840 1.00 87.88 202 VAL A O 1
ATOM 1537 N N . LEU A 1 203 ? 28.828 18.506 -25.825 1.00 87.56 203 LEU A N 1
ATOM 1538 C CA . LEU A 1 203 ? 29.059 19.815 -26.450 1.00 87.56 203 LEU A CA 1
ATOM 1539 C C . LEU A 1 203 ? 29.961 20.712 -25.587 1.00 87.56 203 LEU A C 1
ATOM 1541 O O . LEU A 1 203 ? 30.854 21.365 -26.120 1.00 87.56 203 LEU A O 1
ATOM 1545 N N . ALA A 1 204 ? 29.763 20.711 -24.267 1.00 89.25 204 ALA A N 1
ATOM 1546 C CA . ALA A 1 204 ? 30.563 21.502 -23.334 1.00 89.25 204 ALA A CA 1
ATOM 1547 C C . ALA A 1 204 ? 31.977 20.931 -23.117 1.00 89.25 204 ALA A C 1
ATOM 1549 O O . ALA A 1 204 ? 32.949 21.680 -23.067 1.00 89.25 204 ALA A O 1
ATOM 1550 N N . CYS A 1 205 ? 32.109 19.609 -22.989 1.00 86.50 205 CYS A N 1
ATOM 1551 C CA . CYS A 1 205 ? 33.393 18.942 -22.762 1.00 86.50 205 CYS A CA 1
ATOM 1552 C C . CYS A 1 205 ? 34.238 18.810 -24.038 1.00 86.50 205 CYS A C 1
ATOM 1554 O O . CYS A 1 205 ? 35.461 18.667 -23.942 1.00 86.50 205 CYS A O 1
ATOM 1556 N N . THR A 1 206 ? 33.611 18.865 -25.219 1.00 82.94 206 THR A N 1
ATOM 1557 C CA . THR A 1 206 ? 34.170 18.481 -26.528 1.00 82.94 206 THR A CA 1
ATOM 1558 C C . THR A 1 206 ? 34.653 17.021 -26.568 1.00 82.94 206 THR A C 1
ATOM 1560 O O . THR A 1 206 ? 34.751 16.341 -25.542 1.00 82.94 206 THR A O 1
ATOM 1563 N N . ASP A 1 207 ? 35.028 16.529 -27.751 1.00 76.19 207 ASP A N 1
ATOM 1564 C CA . ASP A 1 207 ? 35.544 15.159 -27.929 1.00 76.19 207 ASP A CA 1
ATOM 1565 C C . ASP A 1 207 ? 36.878 14.910 -27.186 1.00 76.19 207 ASP A C 1
ATOM 1567 O O . ASP A 1 207 ? 37.312 13.770 -27.029 1.00 76.19 207 ASP A O 1
ATOM 1571 N N . SER A 1 208 ? 37.518 15.965 -26.668 1.00 79.88 208 SER A N 1
ATOM 1572 C CA . SER A 1 208 ? 38.785 15.884 -25.931 1.00 79.88 208 SER A CA 1
ATOM 1573 C C . SER A 1 208 ? 38.642 15.483 -24.452 1.00 79.88 208 SER A C 1
ATOM 1575 O O . SER A 1 208 ? 39.591 14.946 -23.881 1.00 79.88 208 SER A O 1
ATOM 1577 N N . HIS A 1 209 ? 37.469 15.666 -23.826 1.00 88.75 209 HIS A N 1
ATOM 1578 C CA . HIS A 1 209 ? 37.262 15.405 -22.387 1.00 88.75 209 HIS A CA 1
ATOM 1579 C C . HIS A 1 209 ? 36.151 14.383 -22.101 1.00 88.75 209 HIS A C 1
ATOM 1581 O O . HIS A 1 209 ? 35.476 14.429 -21.068 1.00 88.75 209 HIS A O 1
ATOM 1587 N N . LEU A 1 210 ? 35.996 13.391 -22.979 1.00 88.12 210 LEU A N 1
ATOM 1588 C CA . LEU A 1 210 ? 34.960 12.360 -22.867 1.00 88.12 210 LEU A CA 1
ATOM 1589 C C . LEU A 1 210 ? 35.004 11.557 -21.549 1.00 88.12 210 LEU A C 1
ATOM 1591 O O . LEU A 1 210 ? 33.964 11.096 -21.081 1.00 88.12 210 LEU A O 1
ATOM 1595 N N . ARG A 1 211 ? 36.175 11.428 -20.899 1.00 89.56 211 ARG A N 1
ATOM 1596 C CA . ARG A 1 211 ? 36.300 10.786 -19.571 1.00 89.56 211 ARG A CA 1
ATOM 1597 C C . ARG A 1 211 ? 35.553 11.537 -18.465 1.00 89.56 211 ARG A C 1
ATOM 1599 O O . ARG A 1 211 ? 35.046 10.898 -17.549 1.00 89.56 211 ARG A O 1
ATOM 1606 N N . ALA A 1 212 ? 35.514 12.867 -18.533 1.00 90.62 212 ALA A N 1
ATOM 1607 C CA . ALA A 1 212 ? 34.730 13.682 -17.611 1.00 90.62 212 ALA A CA 1
ATOM 1608 C C . ALA A 1 212 ? 33.245 13.632 -17.989 1.00 90.62 212 ALA A C 1
ATOM 1610 O O . ALA A 1 212 ? 32.397 13.465 -17.114 1.00 90.62 212 ALA A O 1
ATOM 1611 N N . ALA A 1 213 ? 32.944 13.683 -19.293 1.00 92.25 213 ALA A N 1
ATOM 1612 C CA . ALA A 1 213 ? 31.580 13.713 -19.808 1.00 92.25 213 ALA A CA 1
ATOM 1613 C C . ALA A 1 213 ? 30.717 12.550 -19.290 1.00 92.25 213 ALA A C 1
ATOM 1615 O O . ALA A 1 213 ? 29.659 12.795 -18.712 1.00 92.25 213 ALA A O 1
ATOM 1616 N N . TRP A 1 214 ? 31.169 11.294 -19.413 1.00 93.50 214 TRP A N 1
ATOM 1617 C CA . TRP A 1 214 ? 30.349 10.151 -18.979 1.00 93.50 214 TRP A CA 1
ATOM 1618 C C . TRP A 1 214 ? 30.115 10.122 -17.461 1.00 93.50 214 TRP A C 1
ATOM 1620 O O . TRP A 1 214 ? 29.030 9.751 -17.016 1.00 93.50 214 TRP A O 1
ATOM 1630 N N . ARG A 1 215 ? 31.095 10.564 -16.658 1.00 94.69 215 ARG A N 1
ATOM 1631 C CA . ARG A 1 215 ? 30.953 10.652 -15.195 1.00 94.69 215 ARG A CA 1
ATOM 1632 C C . ARG A 1 215 ? 29.957 11.727 -14.791 1.00 94.69 215 ARG A C 1
ATOM 1634 O O . ARG A 1 215 ? 29.129 11.477 -13.923 1.00 94.69 215 ARG A O 1
ATOM 1641 N N . ILE A 1 216 ? 30.013 12.893 -15.435 1.00 95.19 216 ILE A N 1
ATOM 1642 C CA . ILE A 1 216 ? 29.066 13.990 -15.201 1.00 95.19 216 ILE A CA 1
ATOM 1643 C C . ILE A 1 216 ? 27.648 13.547 -15.580 1.00 95.19 216 ILE A C 1
ATOM 1645 O O . ILE A 1 216 ? 26.724 13.760 -14.802 1.00 95.19 216 ILE A O 1
ATOM 1649 N N . CYS A 1 217 ? 27.479 12.864 -16.719 1.00 94.56 217 CYS A N 1
ATOM 1650 C CA . CYS A 1 217 ? 26.175 12.350 -17.152 1.00 94.56 217 CYS A CA 1
ATOM 1651 C C . CYS A 1 217 ? 25.553 11.406 -16.110 1.00 94.56 217 CYS A C 1
ATOM 1653 O O . CYS A 1 217 ? 24.387 11.572 -15.755 1.00 94.56 217 CYS A O 1
ATOM 1655 N N . LEU A 1 218 ? 26.330 10.453 -15.577 1.00 94.44 218 LEU A N 1
ATOM 1656 C CA . LEU A 1 218 ? 25.860 9.571 -14.503 1.00 94.44 218 LEU A CA 1
ATOM 1657 C C . LEU A 1 218 ? 25.622 10.336 -13.191 1.00 94.44 218 LEU A C 1
ATOM 1659 O O . LEU A 1 218 ? 24.618 10.107 -12.522 1.00 94.44 218 LEU A O 1
ATOM 1663 N N . GLY A 1 219 ? 26.514 11.265 -12.840 1.00 94.44 219 GLY A N 1
ATOM 1664 C CA . GLY A 1 219 ? 26.454 12.028 -11.592 1.00 94.44 219 GLY A CA 1
ATOM 1665 C C . GLY A 1 219 ? 25.240 12.951 -11.495 1.00 94.44 219 GLY A C 1
ATOM 1666 O O . GLY A 1 219 ? 24.647 13.069 -10.427 1.00 94.44 219 GLY A O 1
ATOM 1667 N N . LEU A 1 220 ? 24.807 13.550 -12.607 1.00 94.62 220 LEU A N 1
ATOM 1668 C CA . LEU A 1 220 ? 23.585 14.364 -12.643 1.00 94.62 220 LEU A CA 1
ATOM 1669 C C . LEU A 1 220 ? 22.319 13.542 -12.342 1.00 94.62 220 LEU A C 1
ATOM 1671 O O . LEU A 1 220 ? 21.347 14.091 -11.825 1.00 94.62 220 LEU A O 1
ATOM 1675 N N . GLY A 1 221 ? 22.357 12.222 -12.550 1.00 92.69 221 GLY A N 1
ATOM 1676 C CA . GLY A 1 221 ? 21.272 11.308 -12.185 1.00 92.69 221 GLY A CA 1
ATOM 1677 C C . GLY A 1 221 ? 21.058 11.133 -10.677 1.00 92.69 221 GLY A C 1
ATOM 1678 O O . GLY A 1 221 ? 20.064 10.543 -10.271 1.00 92.69 221 GLY A O 1
ATOM 1679 N N . VAL A 1 222 ? 21.954 11.660 -9.835 1.00 94.12 222 VAL A N 1
ATOM 1680 C CA . VAL A 1 222 ? 21.839 11.624 -8.365 1.00 94.12 222 VAL A CA 1
ATOM 1681 C C . VAL A 1 222 ? 20.855 12.677 -7.836 1.00 94.12 222 VAL A C 1
ATOM 1683 O O . VAL A 1 222 ? 20.274 12.501 -6.765 1.00 94.12 222 VAL A O 1
ATOM 1686 N N . ILE A 1 223 ? 20.644 13.770 -8.575 1.00 92.44 223 ILE A N 1
ATOM 1687 C CA . ILE A 1 223 ? 19.845 14.919 -8.119 1.00 92.44 223 ILE A CA 1
ATOM 1688 C C . ILE A 1 223 ? 18.364 14.549 -7.892 1.00 92.44 223 ILE A C 1
ATOM 1690 O O . ILE A 1 223 ? 17.851 14.837 -6.804 1.00 92.44 223 ILE A O 1
ATOM 1694 N N . PRO A 1 224 ? 17.662 13.897 -8.844 1.00 91.31 224 PRO A N 1
ATOM 1695 C CA . PRO A 1 224 ? 16.256 13.546 -8.661 1.00 91.31 224 PRO A CA 1
ATOM 1696 C C . PRO A 1 224 ? 15.978 12.662 -7.434 1.00 91.31 224 PRO A C 1
ATOM 1698 O O . PRO A 1 224 ? 15.140 13.061 -6.621 1.00 91.31 224 PRO A O 1
ATOM 1701 N N . PRO A 1 225 ? 16.673 11.528 -7.202 1.00 91.12 225 PRO A N 1
ATOM 1702 C CA . PRO A 1 225 ? 16.372 10.691 -6.045 1.00 91.12 225 PRO A CA 1
ATOM 1703 C C . PRO A 1 225 ? 16.726 11.357 -4.719 1.00 91.12 225 PRO A C 1
ATOM 1705 O O . PRO A 1 225 ? 15.990 11.192 -3.749 1.00 91.12 225 PRO A O 1
ATOM 1708 N N . LEU A 1 226 ? 17.780 12.181 -4.674 1.00 89.88 226 LEU A N 1
ATOM 1709 C CA . LEU A 1 226 ? 18.111 12.965 -3.483 1.00 89.88 226 LEU A CA 1
ATOM 1710 C C . LEU A 1 226 ? 16.961 13.906 -3.089 1.00 89.88 226 LEU A C 1
ATOM 1712 O O . LEU A 1 226 ? 16.615 13.999 -1.910 1.00 89.88 226 LEU A O 1
ATOM 1716 N N . SER A 1 227 ? 16.331 14.563 -4.069 1.00 88.69 227 SER A N 1
ATOM 1717 C CA . SER A 1 227 ? 15.167 15.421 -3.817 1.00 88.69 227 SER A CA 1
ATOM 1718 C C . SER A 1 227 ? 13.973 14.646 -3.240 1.00 88.69 227 SER A C 1
ATOM 1720 O O . SER A 1 227 ? 13.288 15.140 -2.342 1.00 88.69 227 SER A O 1
ATOM 1722 N N . LEU A 1 228 ? 13.766 13.401 -3.682 1.00 88.56 228 LEU A N 1
ATOM 1723 C CA . LEU A 1 228 ? 12.629 12.573 -3.281 1.00 88.56 228 LEU A CA 1
ATOM 1724 C C . LEU A 1 228 ? 12.758 12.017 -1.865 1.00 88.56 228 LEU A C 1
ATOM 1726 O O . LEU A 1 228 ? 11.738 11.863 -1.195 1.00 88.56 228 LEU A O 1
ATOM 1730 N N . VAL A 1 229 ? 13.980 11.776 -1.373 1.00 88.31 229 VAL A N 1
ATOM 1731 C CA . VAL A 1 229 ? 14.207 11.354 0.022 1.00 88.31 229 VAL A CA 1
ATOM 1732 C C . VAL A 1 229 ? 13.544 12.338 0.990 1.00 88.31 229 VAL A C 1
ATOM 1734 O O . VAL A 1 229 ? 12.809 11.924 1.886 1.00 88.31 229 VAL A O 1
ATOM 1737 N N . TYR A 1 230 ? 13.728 13.645 0.775 1.00 84.44 230 TYR A N 1
ATOM 1738 C CA . TYR A 1 230 ? 13.112 14.675 1.616 1.00 84.44 230 TYR A CA 1
ATOM 1739 C C . TYR A 1 230 ? 11.576 14.626 1.569 1.00 84.44 230 TYR A C 1
ATOM 1741 O O . TYR A 1 230 ? 10.918 14.757 2.604 1.00 84.44 230 TYR A O 1
ATOM 1749 N N . LEU A 1 231 ? 10.996 14.395 0.387 1.00 85.50 231 LEU A N 1
ATOM 1750 C CA . LEU A 1 231 ? 9.542 14.332 0.214 1.00 85.50 231 LEU A CA 1
ATOM 1751 C C . LEU A 1 231 ? 8.943 13.081 0.866 1.00 85.50 231 LEU A C 1
ATOM 1753 O O . LEU A 1 231 ? 7.903 13.155 1.524 1.00 85.50 231 LEU A O 1
ATOM 1757 N N . ARG A 1 232 ? 9.630 11.943 0.744 1.00 89.62 232 ARG A N 1
ATOM 1758 C CA . ARG A 1 232 ? 9.160 10.630 1.206 1.00 89.62 232 ARG A CA 1
ATOM 1759 C C . ARG A 1 232 ? 9.216 10.465 2.722 1.00 89.62 232 ARG A C 1
ATOM 1761 O O . ARG A 1 232 ? 8.393 9.747 3.286 1.00 89.62 232 ARG A O 1
ATOM 1768 N N . LEU A 1 233 ? 10.082 11.209 3.416 1.00 87.88 233 LEU A N 1
ATOM 1769 C CA . LEU A 1 233 ? 10.074 11.267 4.885 1.00 87.88 233 LEU A CA 1
ATOM 1770 C C . LEU A 1 233 ? 8.728 11.759 5.450 1.00 87.88 233 LEU A C 1
ATOM 1772 O O . LEU A 1 233 ? 8.302 11.299 6.515 1.00 87.88 233 LEU A O 1
ATOM 1776 N N . LYS A 1 234 ? 8.028 12.637 4.717 1.00 86.50 234 LYS A N 1
ATOM 1777 C CA . LYS A 1 234 ? 6.748 13.239 5.127 1.00 86.50 234 LYS A CA 1
ATOM 1778 C C . LYS A 1 234 ? 5.509 12.445 4.700 1.00 86.50 234 LYS A C 1
ATOM 1780 O O . LYS A 1 234 ? 4.403 12.836 5.064 1.00 86.50 234 LYS A O 1
ATOM 1785 N N . LEU A 1 235 ? 5.668 11.349 3.955 1.00 87.38 235 LEU A N 1
ATOM 1786 C CA . LEU A 1 235 ? 4.543 10.503 3.552 1.00 87.38 235 LEU A CA 1
ATOM 1787 C C . LEU A 1 235 ? 3.912 9.793 4.758 1.00 87.38 235 LEU A C 1
ATOM 1789 O O . LEU A 1 235 ? 4.585 9.485 5.748 1.00 87.38 235 LEU A O 1
ATOM 1793 N N . LYS A 1 236 ? 2.612 9.530 4.649 1.00 86.50 236 LYS A N 1
ATOM 1794 C CA . LYS A 1 236 ? 1.845 8.635 5.523 1.00 86.50 236 LYS A CA 1
ATOM 1795 C C . LYS A 1 236 ? 1.446 7.398 4.714 1.00 86.50 236 LYS A C 1
ATOM 1797 O O . LYS A 1 236 ? 1.540 7.423 3.489 1.00 86.50 236 LYS A O 1
ATOM 1802 N N . GLU A 1 237 ? 1.045 6.330 5.397 1.00 87.06 237 GLU A N 1
ATOM 1803 C CA . GLU A 1 237 ? 0.487 5.158 4.711 1.00 87.06 237 GLU A CA 1
ATOM 1804 C C . GLU A 1 237 ? -0.816 5.537 3.986 1.00 87.06 237 GLU A C 1
ATOM 1806 O O . GLU A 1 237 ? -1.604 6.292 4.569 1.00 87.06 237 GLU A O 1
ATOM 1811 N N . PRO A 1 238 ? -1.047 5.036 2.756 1.00 85.56 238 PRO A N 1
ATOM 1812 C CA . PRO A 1 238 ? -2.323 5.188 2.064 1.00 85.56 238 PRO A CA 1
ATOM 1813 C C . PRO A 1 238 ? -3.482 4.617 2.884 1.00 85.56 238 PRO A C 1
ATOM 1815 O O . PRO A 1 238 ? -3.322 3.625 3.604 1.00 85.56 238 PRO A O 1
ATOM 1818 N N . GLU A 1 239 ? -4.660 5.222 2.759 1.00 82.81 239 GLU A N 1
ATOM 1819 C CA . GLU A 1 239 ? -5.828 4.810 3.535 1.00 82.81 239 GLU A CA 1
ATOM 1820 C C . GLU A 1 239 ? -6.302 3.405 3.136 1.00 82.81 239 GLU A C 1
ATOM 1822 O O . GLU A 1 239 ? -6.572 2.576 4.004 1.00 82.81 239 GLU A O 1
ATOM 1827 N N . GLU A 1 240 ? -6.280 3.065 1.845 1.00 83.88 240 GLU A N 1
ATOM 1828 C CA . GLU A 1 240 ? -6.558 1.713 1.354 1.00 83.88 240 GLU A CA 1
ATOM 1829 C C . GLU A 1 240 ? -5.655 0.669 2.011 1.00 83.88 240 GLU A C 1
ATOM 1831 O O . GLU A 1 240 ? -6.129 -0.392 2.421 1.00 83.88 240 GLU A O 1
ATOM 1836 N N . PHE A 1 241 ? -4.359 0.965 2.157 1.00 88.81 241 PHE A N 1
ATOM 1837 C CA . PHE A 1 241 ? -3.428 0.058 2.823 1.00 88.81 241 PHE A CA 1
ATOM 1838 C C . PHE A 1 241 ? -3.815 -0.144 4.292 1.00 88.81 241 PHE A C 1
ATOM 1840 O O . PHE A 1 241 ? -3.829 -1.281 4.765 1.00 88.81 241 PHE A O 1
ATOM 1847 N N . ASN A 1 242 ? -4.201 0.918 5.008 1.00 86.81 242 ASN A N 1
ATOM 1848 C CA . ASN A 1 242 ? -4.672 0.803 6.392 1.00 86.81 242 ASN A CA 1
ATOM 1849 C C . ASN A 1 242 ? -5.935 -0.058 6.505 1.00 86.81 242 ASN A C 1
ATOM 1851 O O . ASN A 1 242 ? -6.040 -0.841 7.445 1.00 86.81 242 ASN A O 1
ATOM 1855 N N . ARG A 1 243 ? -6.860 0.033 5.544 1.00 84.75 243 ARG A N 1
ATOM 1856 C CA . ARG A 1 243 ? -8.110 -0.745 5.546 1.00 84.75 243 ARG A CA 1
ATOM 1857 C C . ARG A 1 243 ? -7.913 -2.208 5.142 1.00 84.75 243 ARG A C 1
ATOM 1859 O O . ARG A 1 243 ? -8.613 -3.086 5.638 1.00 84.75 243 ARG A O 1
ATOM 1866 N N . GLN A 1 244 ? -6.984 -2.485 4.225 1.00 89.94 244 GLN A N 1
ATOM 1867 C CA . GLN A 1 244 ? -6.914 -3.768 3.512 1.00 89.94 244 GLN A CA 1
ATOM 1868 C C . GLN A 1 244 ? -5.653 -4.595 3.784 1.00 89.94 244 GLN A C 1
ATOM 1870 O O . GLN A 1 244 ? -5.564 -5.731 3.322 1.00 89.94 244 GLN A O 1
ATOM 1875 N N . THR A 1 245 ? -4.659 -4.068 4.504 1.00 91.06 245 THR A N 1
ATOM 1876 C CA . THR A 1 245 ? -3.393 -4.786 4.723 1.00 91.06 245 THR A CA 1
ATOM 1877 C C . THR A 1 245 ? -3.589 -6.138 5.419 1.00 91.06 245 THR A C 1
ATOM 1879 O O . THR A 1 245 ? -4.404 -6.282 6.327 1.00 91.06 245 THR A O 1
ATOM 1882 N N . MET A 1 246 ? -2.794 -7.135 5.027 1.00 91.62 246 MET A N 1
ATOM 1883 C CA . MET A 1 246 ? -2.714 -8.439 5.698 1.00 91.62 246 MET A CA 1
ATOM 1884 C C . MET A 1 246 ? -1.454 -8.597 6.559 1.00 91.62 246 MET A C 1
ATOM 1886 O O . MET A 1 246 ? -1.220 -9.686 7.078 1.00 91.62 246 MET A O 1
ATOM 1890 N N . LYS A 1 247 ? -0.660 -7.533 6.765 1.00 88.06 247 LYS A N 1
ATOM 1891 C CA . LYS A 1 247 ? 0.659 -7.600 7.430 1.00 88.06 247 LYS A CA 1
ATOM 1892 C C . LYS A 1 247 ? 0.654 -8.221 8.833 1.00 88.06 247 LYS A C 1
ATOM 1894 O O . LYS A 1 247 ? 1.664 -8.745 9.284 1.00 88.06 247 LYS A O 1
ATOM 1899 N N . ASN A 1 248 ? -0.477 -8.146 9.538 1.00 81.88 248 ASN A N 1
ATOM 1900 C CA . ASN A 1 248 ? -0.633 -8.668 10.899 1.00 81.88 248 ASN A CA 1
ATOM 1901 C C . ASN A 1 248 ? -1.200 -10.100 10.935 1.00 81.88 248 ASN A C 1
ATOM 1903 O O . ASN A 1 248 ? -1.558 -10.586 12.005 1.00 81.88 248 ASN A O 1
ATOM 1907 N N . THR A 1 249 ? -1.324 -10.763 9.783 1.00 83.38 249 THR A N 1
ATOM 1908 C CA . THR A 1 249 ? -2.040 -12.037 9.640 1.00 83.38 249 THR A CA 1
ATOM 1909 C C . THR A 1 249 ? -1.293 -12.999 8.736 1.00 83.38 249 THR A C 1
ATOM 1911 O O . THR A 1 249 ? -0.389 -12.621 7.991 1.00 83.38 249 THR A O 1
ATOM 1914 N N . ARG A 1 250 ? -1.685 -14.274 8.769 1.00 84.88 250 ARG A N 1
ATOM 1915 C CA . ARG A 1 250 ? -1.143 -15.264 7.843 1.00 84.88 250 ARG A CA 1
ATOM 1916 C C . ARG A 1 250 ? -1.867 -15.174 6.500 1.00 84.88 250 ARG A C 1
ATOM 1918 O O . ARG A 1 250 ? -3.009 -15.613 6.381 1.00 84.88 250 ARG A O 1
ATOM 1925 N N . THR A 1 251 ? -1.168 -14.683 5.479 1.00 90.50 251 THR A N 1
ATOM 1926 C CA . THR A 1 251 ? -1.696 -14.600 4.110 1.00 90.50 251 THR A CA 1
ATOM 1927 C C . THR A 1 251 ? -2.045 -15.990 3.558 1.00 90.50 251 THR A C 1
ATOM 1929 O O . THR A 1 251 ? -1.183 -16.881 3.541 1.00 90.50 251 THR A O 1
ATOM 1932 N N . PRO A 1 252 ? -3.279 -16.208 3.068 1.00 92.94 252 PRO A N 1
ATOM 1933 C CA . PRO A 1 252 ? -3.706 -17.487 2.511 1.00 92.94 252 PRO A CA 1
ATOM 1934 C C . PRO A 1 252 ? -3.213 -17.650 1.063 1.00 92.94 252 PRO A C 1
ATOM 1936 O O . PRO A 1 252 ? -3.982 -17.570 0.107 1.00 92.94 252 PRO A O 1
ATOM 1939 N N . TRP A 1 253 ? -1.911 -17.902 0.891 1.00 94.31 253 TRP A N 1
ATOM 1940 C CA . TRP A 1 253 ? -1.237 -17.936 -0.418 1.00 94.31 253 TRP A CA 1
ATOM 1941 C C . TRP A 1 253 ? -1.907 -18.821 -1.469 1.00 94.31 253 TRP A C 1
ATOM 1943 O O . TRP A 1 253 ? -1.984 -18.440 -2.634 1.00 94.31 253 TRP A O 1
ATOM 1953 N N . TRP A 1 254 ? -2.430 -19.980 -1.071 1.00 95.56 254 TRP A N 1
ATOM 1954 C CA . TRP A 1 254 ? -3.123 -20.871 -2.000 1.00 95.56 254 TRP A CA 1
ATOM 1955 C C . TRP A 1 254 ? -4.399 -20.242 -2.580 1.00 95.56 254 TRP A C 1
ATOM 1957 O O . TRP A 1 254 ? -4.645 -20.337 -3.782 1.00 95.56 254 TRP A O 1
ATOM 1967 N N . LEU A 1 255 ? -5.179 -19.546 -1.745 1.00 95.94 255 LEU A N 1
ATOM 1968 C CA . LEU A 1 255 ? -6.377 -18.829 -2.182 1.00 95.94 255 LEU A CA 1
ATOM 1969 C C . LEU A 1 255 ? -6.006 -17.653 -3.089 1.00 95.94 255 LEU A C 1
ATOM 1971 O O . LEU A 1 255 ? -6.623 -17.494 -4.141 1.00 95.94 255 LEU A O 1
ATOM 1975 N N . VAL A 1 256 ? -4.961 -16.897 -2.727 1.00 96.12 256 VAL A N 1
ATOM 1976 C CA . VAL A 1 256 ? -4.425 -15.786 -3.534 1.00 96.12 256 VAL A CA 1
ATOM 1977 C C . VAL A 1 256 ? -4.035 -16.269 -4.932 1.00 96.12 256 VAL A C 1
ATOM 1979 O O . VAL A 1 256 ? -4.499 -15.717 -5.928 1.00 96.12 256 VAL A O 1
ATOM 1982 N N . ILE A 1 257 ? -3.224 -17.330 -5.022 1.00 96.25 257 ILE A N 1
ATOM 1983 C CA . ILE A 1 257 ? -2.768 -17.884 -6.303 1.00 96.25 257 ILE A CA 1
ATOM 1984 C C . ILE A 1 257 ? -3.967 -18.346 -7.130 1.00 96.25 257 ILE A C 1
ATOM 1986 O O . ILE A 1 257 ? -4.093 -17.955 -8.287 1.00 96.25 257 ILE A O 1
ATOM 1990 N N . LYS A 1 258 ? -4.890 -19.117 -6.542 1.00 96.75 258 LYS A N 1
ATOM 1991 C CA . LYS A 1 258 ? -6.080 -19.614 -7.248 1.00 96.75 258 LYS A CA 1
ATOM 1992 C C . LYS A 1 258 ? -6.946 -18.480 -7.814 1.00 96.75 258 LYS A C 1
ATOM 1994 O O . LYS A 1 258 ? -7.503 -18.640 -8.897 1.00 96.75 258 LYS A O 1
ATOM 1999 N N . PHE A 1 259 ? -7.021 -17.343 -7.124 1.00 96.50 259 PHE A N 1
ATOM 2000 C CA . PHE A 1 259 ? -7.820 -16.191 -7.546 1.00 96.50 259 PHE A CA 1
ATOM 2001 C C . PHE A 1 259 ? -7.141 -15.321 -8.622 1.00 96.50 259 PHE A C 1
ATOM 2003 O O . PHE A 1 259 ? -7.822 -14.759 -9.483 1.00 96.50 259 PHE A O 1
ATOM 2010 N N . TYR A 1 260 ? -5.806 -15.212 -8.608 1.00 97.06 260 TYR A N 1
ATOM 2011 C CA . TYR A 1 260 ? -5.075 -14.256 -9.453 1.00 97.06 260 TYR A CA 1
ATOM 2012 C C . TYR A 1 260 ? -4.183 -14.863 -10.547 1.00 97.06 260 TYR A C 1
ATOM 2014 O O . TYR A 1 260 ? -3.796 -14.122 -11.451 1.00 97.06 260 TYR A O 1
ATOM 2022 N N . TRP A 1 261 ? -3.865 -16.167 -10.530 1.00 95.94 261 TRP A N 1
ATOM 2023 C CA . TRP A 1 261 ? -2.832 -16.758 -11.406 1.00 95.94 261 TRP A CA 1
ATOM 2024 C C . TRP A 1 261 ? -3.027 -16.455 -12.898 1.00 95.94 261 TRP A C 1
ATOM 2026 O O . TRP A 1 261 ? -2.067 -16.102 -13.583 1.00 95.94 261 TRP A O 1
ATOM 2036 N N . PHE A 1 262 ? -4.259 -16.563 -13.403 1.00 96.81 262 PHE A N 1
ATOM 2037 C CA . PHE A 1 262 ? -4.548 -16.359 -14.820 1.00 96.81 262 PHE A CA 1
ATOM 2038 C C . PHE A 1 262 ? -4.321 -14.898 -15.217 1.00 96.81 262 PHE A C 1
ATOM 2040 O O . PHE A 1 262 ? -3.576 -14.616 -16.152 1.00 96.81 262 PHE A O 1
ATOM 2047 N N . ARG A 1 263 ? -4.891 -13.959 -14.449 1.00 95.25 263 ARG A N 1
ATOM 2048 C CA . ARG A 1 263 ? -4.741 -12.517 -14.696 1.00 95.25 263 ARG A CA 1
ATOM 2049 C C . ARG A 1 263 ? -3.283 -12.083 -14.591 1.00 95.25 263 ARG A C 1
ATOM 2051 O O . ARG A 1 263 ? -2.789 -11.418 -15.498 1.00 95.25 263 ARG A O 1
ATOM 2058 N N . LEU A 1 264 ? -2.579 -12.543 -13.557 1.00 97.06 264 LEU A N 1
ATOM 2059 C CA . LEU A 1 264 ? -1.162 -12.247 -13.365 1.00 97.06 264 LEU A CA 1
ATOM 2060 C C . LEU A 1 264 ? -0.322 -12.738 -14.548 1.00 97.06 264 LEU A C 1
ATOM 2062 O O . LEU A 1 264 ? 0.542 -12.008 -15.024 1.00 97.06 264 LEU A O 1
ATOM 2066 N N . THR A 1 265 ? -0.600 -13.942 -15.056 1.00 97.44 265 THR A N 1
ATOM 2067 C CA . THR A 1 265 ? 0.119 -14.519 -16.202 1.00 97.44 265 THR A CA 1
ATOM 2068 C C . THR A 1 265 ? -0.064 -13.667 -17.458 1.00 97.44 265 THR A C 1
ATOM 2070 O O . THR A 1 265 ? 0.912 -13.359 -18.138 1.00 97.44 265 THR A O 1
ATOM 2073 N N . ILE A 1 266 ? -1.297 -13.240 -17.749 1.00 97.44 266 ILE A N 1
ATOM 2074 C CA . ILE A 1 266 ? -1.601 -12.414 -18.925 1.00 97.44 266 ILE A CA 1
ATOM 2075 C C . ILE A 1 266 ? -0.935 -11.037 -18.821 1.00 97.44 266 ILE A C 1
ATOM 2077 O O . ILE A 1 266 ? -0.271 -10.614 -19.766 1.00 97.44 266 ILE A O 1
ATOM 2081 N N . VAL A 1 267 ? -1.053 -10.361 -17.673 1.00 96.88 267 VAL A N 1
ATOM 2082 C CA . VAL A 1 267 ? -0.415 -9.051 -17.451 1.00 96.88 267 VAL A CA 1
ATOM 2083 C C . VAL A 1 267 ? 1.109 -9.163 -17.563 1.00 96.88 267 VAL A C 1
ATOM 2085 O O . VAL A 1 267 ? 1.727 -8.359 -18.256 1.00 96.88 267 VAL A O 1
ATOM 2088 N N . SER A 1 268 ? 1.709 -10.191 -16.954 1.00 97.69 268 SER A N 1
ATOM 2089 C CA . SER A 1 268 ? 3.157 -10.443 -17.006 1.00 97.69 268 SER A CA 1
ATOM 2090 C C . SER A 1 268 ? 3.653 -10.684 -18.434 1.00 97.69 268 SER A C 1
ATOM 2092 O O . SER A 1 268 ? 4.700 -10.172 -18.822 1.00 97.69 268 SER A O 1
ATOM 2094 N N . LEU A 1 269 ? 2.896 -11.437 -19.240 1.00 97.38 269 LEU A N 1
ATOM 2095 C CA . LEU A 1 269 ? 3.248 -11.722 -20.632 1.00 97.38 269 LEU A CA 1
ATOM 2096 C C . LEU A 1 269 ? 3.184 -10.466 -21.510 1.00 97.38 269 LEU A C 1
ATOM 2098 O O . LEU A 1 269 ? 4.081 -10.235 -22.319 1.00 97.38 269 LEU A O 1
ATOM 2102 N N . ILE A 1 270 ? 2.150 -9.640 -21.335 1.00 97.31 270 ILE A N 1
ATOM 2103 C CA . ILE A 1 270 ? 2.012 -8.360 -22.045 1.00 97.31 270 ILE A CA 1
ATOM 2104 C C . ILE A 1 270 ? 3.177 -7.427 -21.690 1.00 97.31 270 ILE A C 1
ATOM 2106 O O . ILE A 1 270 ? 3.775 -6.831 -22.587 1.00 97.31 270 ILE A O 1
ATOM 2110 N N . TRP A 1 271 ? 3.535 -7.342 -20.404 1.00 97.19 271 TRP A N 1
ATOM 2111 C CA . TRP A 1 271 ? 4.651 -6.513 -19.948 1.00 97.19 271 TRP A CA 1
ATOM 2112 C C . TRP A 1 271 ? 5.991 -7.006 -20.490 1.00 97.19 271 TRP A C 1
ATOM 2114 O O . TRP A 1 271 ? 6.759 -6.216 -21.032 1.00 97.19 271 TRP A O 1
ATOM 2124 N N . PHE A 1 272 ? 6.240 -8.318 -20.441 1.00 97.44 272 PHE A N 1
ATOM 2125 C CA . PHE A 1 272 ? 7.423 -8.931 -21.046 1.00 97.44 272 PHE A CA 1
ATOM 2126 C C . PHE A 1 272 ? 7.564 -8.547 -22.527 1.00 97.44 272 PHE A C 1
ATOM 2128 O O . PHE A 1 272 ? 8.641 -8.146 -22.966 1.00 97.44 272 PHE A O 1
ATOM 2135 N N . ILE A 1 273 ? 6.475 -8.656 -23.299 1.00 96.31 273 ILE A N 1
ATOM 2136 C CA . ILE A 1 273 ? 6.460 -8.338 -24.733 1.00 96.31 273 ILE A CA 1
ATOM 2137 C C . ILE A 1 273 ? 6.783 -6.860 -24.982 1.00 96.31 273 ILE A C 1
ATOM 2139 O O . ILE A 1 273 ? 7.554 -6.540 -25.894 1.00 96.31 273 ILE A O 1
ATOM 2143 N N . TYR A 1 274 ? 6.187 -5.966 -24.191 1.00 95.44 274 TYR A N 1
ATOM 2144 C CA . TYR A 1 274 ? 6.411 -4.534 -24.335 1.00 95.44 274 TYR A CA 1
ATOM 2145 C C . TYR A 1 274 ? 7.863 -4.164 -24.036 1.00 95.44 274 TYR A C 1
ATOM 2147 O O . TYR A 1 274 ? 8.541 -3.599 -24.897 1.00 95.44 274 TYR A O 1
ATOM 2155 N N . ASP A 1 275 ? 8.369 -4.566 -22.870 1.00 93.94 275 ASP A N 1
ATOM 2156 C CA . ASP A 1 275 ? 9.715 -4.225 -22.413 1.00 93.94 275 ASP A CA 1
ATOM 2157 C C . ASP A 1 275 ? 10.800 -4.861 -23.299 1.00 93.94 275 ASP A C 1
ATOM 2159 O O . ASP A 1 275 ? 11.833 -4.232 -23.544 1.00 93.94 275 ASP A O 1
ATOM 2163 N N . PHE A 1 276 ? 10.553 -6.057 -23.857 1.00 92.44 276 PHE A N 1
ATOM 2164 C CA . PHE A 1 276 ? 11.421 -6.673 -24.871 1.00 92.44 276 PHE A CA 1
ATOM 2165 C C . PHE A 1 276 ? 11.701 -5.730 -26.043 1.00 92.44 276 PHE A C 1
ATOM 2167 O O . PHE A 1 276 ? 12.833 -5.654 -26.531 1.00 92.44 276 PHE A O 1
ATOM 2174 N N . SER A 1 277 ? 10.683 -4.993 -26.483 1.00 90.19 277 SER A N 1
ATOM 2175 C CA . SER A 1 277 ? 10.799 -4.070 -27.606 1.00 90.19 277 SER A CA 1
ATOM 2176 C C . SER A 1 277 ? 11.256 -2.689 -27.141 1.00 90.19 277 SER A C 1
ATOM 2178 O O . SER A 1 277 ? 12.293 -2.211 -27.599 1.00 90.19 277 SER A O 1
ATOM 2180 N N . ALA A 1 278 ? 10.524 -2.061 -26.220 1.00 88.25 278 ALA A N 1
ATOM 2181 C CA . ALA A 1 278 ? 10.700 -0.662 -25.831 1.00 88.25 278 ALA A CA 1
ATOM 2182 C C . ALA A 1 278 ? 12.135 -0.347 -25.375 1.00 88.25 278 ALA A C 1
ATOM 2184 O O . ALA A 1 278 ? 12.766 0.572 -25.905 1.00 88.25 278 ALA A O 1
ATOM 2185 N N . TYR A 1 279 ? 12.699 -1.160 -24.473 1.00 85.06 279 TYR A N 1
ATOM 2186 C CA . TYR A 1 279 ? 14.058 -0.936 -23.970 1.00 85.06 279 TYR A CA 1
ATOM 2187 C C . TYR A 1 279 ? 15.126 -1.194 -25.032 1.00 85.06 279 TYR A C 1
ATOM 2189 O O . TYR A 1 279 ? 16.079 -0.423 -25.139 1.00 85.06 279 TYR A O 1
ATOM 2197 N N . SER A 1 280 ? 14.964 -2.228 -25.859 1.00 84.19 280 SER A N 1
ATOM 2198 C CA . SER A 1 280 ? 15.914 -2.539 -26.935 1.00 84.19 280 SER A CA 1
ATOM 2199 C C . SER A 1 280 ? 15.977 -1.416 -27.973 1.00 84.19 280 SER A C 1
ATOM 2201 O O . SER A 1 280 ? 17.061 -0.975 -28.361 1.00 84.19 280 SER A O 1
ATOM 2203 N N . PHE A 1 281 ? 14.814 -0.910 -28.386 1.00 84.81 281 PHE A N 1
ATOM 2204 C CA . PHE A 1 281 ? 14.684 0.218 -29.308 1.00 84.81 281 PHE A CA 1
ATOM 2205 C C . PHE A 1 281 ? 15.270 1.511 -28.720 1.00 84.81 281 PHE A C 1
ATOM 2207 O O . PHE A 1 281 ? 16.008 2.220 -29.414 1.00 84.81 281 PHE A O 1
ATOM 2214 N N . SER A 1 282 ? 15.034 1.776 -27.432 1.00 81.31 282 SER A N 1
ATOM 2215 C CA . SER A 1 282 ? 15.592 2.937 -26.731 1.00 81.31 282 SER A CA 1
ATOM 2216 C C . SER A 1 282 ? 17.121 2.864 -26.589 1.00 81.31 282 SER A C 1
ATOM 2218 O O . SER A 1 282 ? 17.824 3.772 -27.037 1.00 81.31 282 SER A O 1
ATOM 2220 N N . ILE A 1 283 ? 17.673 1.757 -26.075 1.00 78.50 283 ILE A N 1
ATOM 2221 C CA . ILE A 1 283 ? 19.117 1.592 -25.812 1.00 78.50 283 ILE A CA 1
ATOM 2222 C C . ILE A 1 283 ? 19.946 1.670 -27.101 1.00 78.50 283 ILE A C 1
ATOM 2224 O O . ILE A 1 283 ? 21.019 2.282 -27.118 1.00 78.50 283 ILE A O 1
ATOM 2228 N N . TYR A 1 284 ? 19.468 1.063 -28.193 1.00 77.31 284 TYR A N 1
ATOM 2229 C CA . TYR A 1 284 ? 20.218 0.987 -29.450 1.00 77.31 284 TYR A CA 1
ATOM 2230 C C . TYR A 1 284 ? 19.916 2.119 -30.443 1.00 77.31 284 TYR A C 1
ATOM 2232 O O . TYR A 1 284 ? 20.605 2.220 -31.460 1.00 77.31 284 TYR A O 1
ATOM 2240 N N . SER A 1 285 ? 18.971 3.015 -30.138 1.00 82.06 285 SER A N 1
ATOM 2241 C CA . SER A 1 285 ? 18.602 4.174 -30.971 1.00 82.06 285 SER A CA 1
ATOM 2242 C C . SER A 1 285 ? 19.807 5.021 -31.415 1.00 82.06 285 SER A C 1
ATOM 2244 O O . SER A 1 285 ? 19.979 5.287 -32.605 1.00 82.06 285 SER A O 1
ATOM 2246 N N . SER A 1 286 ? 20.698 5.391 -30.485 1.00 78.31 286 SER A N 1
ATOM 2247 C CA . SER A 1 286 ? 21.901 6.185 -30.787 1.00 78.31 286 SER A CA 1
ATOM 2248 C C . SER A 1 286 ? 22.896 5.424 -31.660 1.00 78.31 286 SER A C 1
ATOM 2250 O O . SER A 1 286 ? 23.484 6.007 -32.568 1.00 78.31 286 SER A O 1
ATOM 2252 N N . ALA A 1 287 ? 23.081 4.126 -31.407 1.00 74.31 287 ALA A N 1
ATOM 2253 C CA . ALA A 1 287 ? 23.983 3.299 -32.203 1.00 74.31 287 ALA A CA 1
ATOM 2254 C C . ALA A 1 287 ? 23.468 3.152 -33.643 1.00 74.31 287 ALA A C 1
ATOM 2256 O O . ALA A 1 287 ? 24.255 3.228 -34.585 1.00 74.31 287 ALA A O 1
ATOM 2257 N N . TRP A 1 288 ? 22.151 3.010 -33.819 1.00 77.25 288 TRP A N 1
ATOM 2258 C CA . TRP A 1 288 ? 21.507 3.015 -35.132 1.00 77.25 288 TRP A CA 1
ATOM 2259 C C . TRP A 1 288 ? 21.669 4.347 -35.860 1.00 77.25 288 TRP A C 1
ATOM 2261 O O . TRP A 1 288 ? 22.047 4.357 -37.028 1.00 77.25 288 TRP A O 1
ATOM 2271 N N . LEU A 1 289 ? 21.463 5.472 -35.174 1.00 80.88 289 LEU A N 1
ATOM 2272 C CA . LEU A 1 289 ? 21.659 6.795 -35.768 1.00 80.88 289 LEU A CA 1
ATOM 2273 C C . LEU A 1 289 ? 23.106 7.030 -36.211 1.00 80.88 289 LEU A C 1
ATOM 2275 O O . LEU A 1 289 ? 23.329 7.649 -37.247 1.00 80.88 289 LEU A O 1
ATOM 2279 N N . THR A 1 290 ? 24.092 6.507 -35.479 1.00 74.31 290 THR A N 1
ATOM 2280 C CA . THR A 1 290 ? 25.499 6.564 -35.903 1.00 74.31 290 THR A CA 1
ATOM 2281 C C . THR A 1 290 ? 25.743 5.759 -37.184 1.00 74.31 290 THR A C 1
ATOM 2283 O O . THR A 1 290 ? 26.489 6.213 -38.047 1.00 74.31 290 THR A O 1
ATOM 2286 N N . ILE A 1 291 ? 25.073 4.612 -37.358 1.00 73.81 291 ILE A N 1
ATOM 2287 C CA . ILE A 1 291 ? 25.140 3.826 -38.603 1.00 73.81 291 ILE A CA 1
ATOM 2288 C C . ILE A 1 291 ? 24.538 4.619 -39.775 1.00 73.81 291 ILE A C 1
ATOM 2290 O O . ILE A 1 291 ? 25.170 4.708 -40.825 1.00 73.81 291 ILE A O 1
ATOM 2294 N N . ILE A 1 292 ? 23.373 5.248 -39.577 1.00 77.94 292 ILE A N 1
ATOM 2295 C CA . ILE A 1 292 ? 22.655 6.006 -40.620 1.00 77.94 292 ILE A CA 1
ATOM 2296 C C . ILE A 1 292 ? 23.407 7.291 -41.016 1.00 77.94 292 ILE A C 1
ATOM 2298 O O . ILE A 1 292 ? 23.464 7.651 -42.192 1.00 77.94 292 ILE A O 1
ATOM 2302 N N . LEU A 1 293 ? 23.985 8.009 -40.046 1.00 79.38 293 LEU A N 1
ATOM 2303 C CA . LEU A 1 293 ? 24.706 9.270 -40.277 1.00 79.38 293 LEU A CA 1
ATOM 2304 C C . LEU A 1 293 ? 26.138 9.060 -40.806 1.00 79.38 293 LEU A C 1
ATOM 2306 O O . LEU A 1 293 ? 26.699 9.974 -41.417 1.00 79.38 293 LEU A O 1
ATOM 2310 N N . GLY A 1 294 ? 26.708 7.870 -40.598 1.00 71.50 294 GLY A N 1
ATOM 2311 C CA . GLY A 1 294 ? 28.050 7.476 -41.023 1.00 71.50 294 GLY A CA 1
ATOM 2312 C C . GLY A 1 294 ? 29.171 7.897 -40.061 1.00 71.50 294 GLY A C 1
ATOM 2313 O O . GLY A 1 294 ? 29.069 8.884 -39.332 1.00 71.50 294 GLY A O 1
ATOM 2314 N N . ASP A 1 295 ? 30.298 7.176 -40.119 1.00 70.06 295 ASP A N 1
ATOM 2315 C CA . ASP A 1 295 ? 31.421 7.253 -39.159 1.00 70.06 295 ASP A CA 1
ATOM 2316 C C . ASP A 1 295 ? 32.142 8.623 -39.094 1.00 70.06 295 ASP A C 1
ATOM 2318 O O . ASP A 1 295 ? 32.981 8.848 -38.226 1.00 70.06 295 ASP A O 1
ATOM 2322 N N . LYS A 1 296 ? 31.841 9.553 -40.013 1.00 70.12 296 LYS A N 1
ATOM 2323 C CA . LYS A 1 296 ? 32.441 10.903 -40.074 1.00 70.12 296 LYS A CA 1
ATOM 2324 C C . LYS A 1 296 ? 31.605 11.985 -39.377 1.00 70.12 296 LYS A C 1
ATOM 2326 O O . LYS A 1 296 ? 32.045 13.132 -39.302 1.00 70.12 296 LYS A O 1
ATOM 2331 N N . ALA A 1 297 ? 30.391 11.671 -38.923 1.00 75.75 297 ALA A N 1
ATOM 2332 C CA . ALA A 1 297 ? 29.527 12.638 -38.255 1.00 75.75 297 ALA A CA 1
ATOM 2333 C C . ALA A 1 297 ? 29.955 12.850 -36.785 1.00 75.75 297 ALA A C 1
ATOM 2335 O O . ALA A 1 297 ? 30.226 11.874 -36.087 1.00 75.75 297 ALA A O 1
ATOM 2336 N N . PRO A 1 298 ? 29.969 14.098 -36.270 1.00 78.44 298 PRO A N 1
ATOM 2337 C CA . PRO A 1 298 ? 30.217 14.351 -34.852 1.00 78.44 298 PRO A CA 1
ATOM 2338 C C . PRO A 1 298 ? 29.211 13.618 -33.953 1.00 78.44 298 PRO A C 1
ATOM 2340 O O . PRO A 1 298 ? 28.007 13.654 -34.228 1.00 78.44 298 PRO A O 1
ATOM 2343 N N . ILE A 1 299 ? 29.676 13.033 -32.842 1.00 77.44 299 ILE A N 1
ATOM 2344 C CA . ILE A 1 299 ? 28.840 12.249 -31.908 1.00 77.44 299 ILE A CA 1
ATOM 2345 C C . ILE A 1 299 ? 27.634 13.053 -31.398 1.00 77.44 299 ILE A C 1
ATOM 2347 O O . ILE A 1 299 ? 26.531 12.515 -31.289 1.00 77.44 299 ILE A O 1
ATOM 2351 N N . TRP A 1 300 ? 27.799 14.360 -31.164 1.00 77.31 300 TRP A N 1
ATOM 2352 C CA . TRP A 1 300 ? 26.708 15.219 -30.695 1.00 77.31 300 TRP A CA 1
ATOM 2353 C C . TRP A 1 300 ? 25.514 15.263 -31.665 1.00 77.31 300 TRP A C 1
ATOM 2355 O O . TRP A 1 300 ? 24.383 15.411 -31.210 1.00 77.31 300 TRP A O 1
ATOM 2365 N N . LYS A 1 301 ? 25.723 15.085 -32.982 1.00 82.19 301 LYS A N 1
ATOM 2366 C CA . LYS A 1 301 ? 24.618 15.035 -33.958 1.00 82.19 301 LYS A CA 1
ATOM 2367 C C . LYS A 1 301 ? 23.778 13.771 -33.791 1.00 82.19 301 LYS A C 1
ATOM 2369 O O . LYS A 1 301 ? 22.557 13.852 -33.878 1.00 82.19 301 LYS A O 1
ATOM 2374 N N . SER A 1 302 ? 24.415 12.630 -33.515 1.00 82.12 302 SER A N 1
ATOM 2375 C CA . SER A 1 302 ? 23.711 11.383 -33.176 1.00 82.12 302 SER A CA 1
ATOM 2376 C C . SER A 1 302 ? 22.899 11.564 -31.888 1.00 82.12 302 SER A C 1
ATOM 2378 O O . SER A 1 302 ? 21.721 11.215 -31.844 1.00 82.12 302 SER A O 1
ATOM 2380 N N . PHE A 1 303 ? 23.470 12.218 -30.869 1.00 86.50 303 PHE A N 1
ATOM 2381 C CA . PHE A 1 303 ? 22.754 12.514 -29.620 1.00 86.50 303 PHE A CA 1
ATOM 2382 C C . PHE A 1 303 ? 21.593 13.505 -29.807 1.00 86.50 303 PHE A C 1
ATOM 2384 O O . PHE A 1 303 ? 20.542 13.334 -29.188 1.00 86.50 303 PHE A O 1
ATOM 2391 N N . GLY A 1 304 ? 21.739 14.494 -30.694 1.00 87.56 304 GLY A N 1
ATOM 2392 C CA . GLY A 1 304 ? 20.676 15.437 -31.048 1.00 87.56 304 GLY A CA 1
ATOM 2393 C C . GLY A 1 304 ? 19.489 14.756 -31.726 1.00 87.56 304 GLY A C 1
ATOM 2394 O O . GLY A 1 304 ? 18.359 14.901 -31.267 1.00 87.56 304 GLY A O 1
ATOM 2395 N N . TRP A 1 305 ? 19.738 13.941 -32.756 1.00 89.44 305 TRP A N 1
ATOM 2396 C CA . TRP A 1 305 ? 18.676 13.154 -33.395 1.00 89.44 305 TRP A CA 1
ATOM 2397 C C . TRP A 1 305 ? 18.026 12.164 -32.430 1.00 89.44 305 TRP A C 1
ATOM 2399 O O . TRP A 1 305 ? 16.806 12.018 -32.444 1.00 89.44 305 TRP A O 1
ATOM 2409 N N . ASN A 1 306 ? 18.810 11.541 -31.547 1.00 88.44 306 ASN A N 1
ATOM 2410 C CA . ASN A 1 306 ? 18.266 10.646 -30.530 1.00 88.44 306 ASN A CA 1
ATOM 2411 C C . ASN A 1 306 ? 17.349 11.389 -29.543 1.00 88.44 306 ASN A C 1
ATOM 2413 O O . ASN A 1 306 ? 16.289 10.890 -29.173 1.00 88.44 306 ASN A O 1
ATOM 2417 N N . THR A 1 307 ? 17.707 12.617 -29.168 1.00 91.69 307 THR A N 1
ATOM 2418 C CA . THR A 1 307 ? 16.842 13.453 -28.326 1.00 91.69 307 THR A CA 1
ATOM 2419 C C . THR A 1 307 ? 15.520 13.768 -29.011 1.00 91.69 307 THR A C 1
ATOM 2421 O O . THR A 1 307 ? 14.475 13.693 -28.374 1.00 91.69 307 THR A O 1
ATOM 2424 N N . ILE A 1 308 ? 15.539 14.047 -30.317 1.00 92.25 308 ILE A N 1
ATOM 2425 C CA . ILE A 1 308 ? 14.304 14.258 -31.081 1.00 92.25 308 ILE A CA 1
ATOM 2426 C C . ILE A 1 308 ? 13.446 12.989 -31.090 1.00 92.25 308 ILE A C 1
ATOM 2428 O O . ILE A 1 308 ? 12.246 13.095 -30.871 1.00 92.25 308 ILE A O 1
ATOM 2432 N N . ILE A 1 309 ? 14.037 11.804 -31.280 1.00 91.12 309 ILE A N 1
ATOM 2433 C CA . ILE A 1 309 ? 13.304 10.528 -31.197 1.00 91.12 309 ILE A CA 1
ATOM 2434 C C . ILE A 1 309 ? 12.643 10.371 -29.822 1.00 91.12 309 ILE A C 1
ATOM 2436 O O . ILE A 1 309 ? 11.455 10.078 -29.754 1.00 91.12 309 ILE A O 1
ATOM 2440 N N . ASN A 1 310 ? 13.375 10.619 -28.732 1.00 91.06 310 ASN A N 1
ATOM 2441 C CA . ASN A 1 310 ? 12.838 10.465 -27.376 1.00 91.06 310 ASN A CA 1
ATOM 2442 C C . ASN A 1 310 ? 11.747 11.498 -27.053 1.00 91.06 310 ASN A C 1
ATOM 2444 O O . ASN A 1 310 ? 10.833 11.204 -26.291 1.00 91.06 310 ASN A O 1
ATOM 2448 N N . LEU A 1 311 ? 11.773 12.689 -27.663 1.00 94.12 311 LEU A N 1
ATOM 2449 C CA . LEU A 1 311 ? 10.695 13.671 -27.498 1.00 94.12 311 LEU A CA 1
ATOM 2450 C C . LEU A 1 311 ? 9.335 13.159 -27.992 1.00 94.12 311 LEU A C 1
ATOM 2452 O O . LEU A 1 311 ? 8.314 13.653 -27.520 1.00 94.12 311 LEU A O 1
ATOM 2456 N N . PHE A 1 312 ? 9.297 12.170 -28.892 1.00 94.44 312 PHE A N 1
ATOM 2457 C CA . PHE A 1 312 ? 8.044 11.549 -29.327 1.00 94.44 312 PHE A CA 1
ATOM 2458 C C . PHE A 1 312 ? 7.389 10.661 -28.259 1.00 94.44 312 PHE A C 1
ATOM 2460 O O . PHE A 1 312 ? 6.196 10.382 -28.384 1.00 94.44 312 PHE A O 1
ATOM 2467 N N . TYR A 1 313 ? 8.092 10.266 -27.196 1.00 93.62 313 TYR A N 1
ATOM 2468 C CA . TYR A 1 313 ? 7.456 9.575 -26.071 1.00 93.62 313 TYR A CA 1
ATOM 2469 C C . TYR A 1 313 ? 6.382 10.463 -25.409 1.00 93.62 313 TYR A C 1
ATOM 2471 O O . TYR A 1 313 ? 5.244 10.037 -25.214 1.00 93.62 313 TYR A O 1
ATOM 2479 N N . LEU A 1 314 ? 6.679 11.757 -25.210 1.00 95.50 314 LEU A N 1
ATOM 2480 C CA . LEU A 1 314 ? 5.822 12.673 -24.443 1.00 95.50 314 LEU A CA 1
ATOM 2481 C C . LEU A 1 314 ? 4.418 12.903 -25.037 1.00 95.50 314 LEU A C 1
ATOM 2483 O O . LEU A 1 314 ? 3.455 12.836 -24.274 1.00 95.50 314 LEU A O 1
ATOM 2487 N N . PRO A 1 315 ? 4.225 13.174 -26.347 1.00 95.50 315 PRO A N 1
ATOM 2488 C CA . PRO A 1 315 ? 2.880 13.275 -26.915 1.00 95.50 315 PRO A CA 1
ATOM 2489 C C . PRO A 1 315 ? 2.067 11.987 -26.756 1.00 95.50 315 PRO A C 1
ATOM 2491 O O . PRO A 1 315 ? 0.857 12.065 -26.543 1.00 95.50 315 PRO A O 1
ATOM 2494 N N . GLY A 1 316 ? 2.735 10.831 -26.851 1.00 95.00 316 GLY A N 1
ATOM 2495 C CA . GLY A 1 316 ? 2.143 9.513 -26.650 1.00 95.00 316 GLY A CA 1
ATOM 2496 C C . GLY A 1 316 ? 1.635 9.336 -25.227 1.00 95.00 316 GLY A C 1
ATOM 2497 O O . GLY A 1 316 ? 0.436 9.163 -25.045 1.00 95.00 316 GLY A O 1
ATOM 2498 N N . ALA A 1 317 ? 2.513 9.480 -24.234 1.00 95.75 317 ALA A N 1
ATOM 2499 C CA . ALA A 1 317 ? 2.160 9.287 -22.828 1.00 95.75 317 ALA A CA 1
ATOM 2500 C C . ALA A 1 317 ? 1.204 10.355 -22.279 1.00 95.75 317 ALA A C 1
ATOM 2502 O O . ALA A 1 317 ? 0.263 10.074 -21.542 1.00 95.75 317 ALA A O 1
ATOM 2503 N N . ILE A 1 318 ? 1.390 11.627 -22.653 1.00 96.88 318 ILE A N 1
ATOM 2504 C CA . ILE A 1 318 ? 0.478 12.684 -22.197 1.00 96.88 318 ILE A CA 1
ATOM 2505 C C . ILE A 1 318 ? -0.892 12.492 -22.847 1.00 96.88 318 ILE A C 1
ATOM 2507 O O . ILE A 1 318 ? -1.898 12.537 -22.148 1.00 96.88 318 ILE A O 1
ATOM 2511 N N . GLY A 1 319 ? -0.960 12.276 -24.166 1.00 95.56 319 GLY A N 1
ATOM 2512 C CA . GLY A 1 319 ? -2.226 12.057 -24.869 1.00 95.56 319 GLY A CA 1
ATOM 2513 C C . GLY A 1 319 ? -2.931 10.772 -24.426 1.00 95.56 319 GLY A C 1
ATOM 2514 O O . GLY A 1 319 ? -4.140 10.787 -24.178 1.00 95.56 319 GLY A O 1
ATOM 2515 N N . GLY A 1 320 ? -2.167 9.691 -24.268 1.00 94.62 320 GLY A N 1
ATOM 2516 C CA . GLY A 1 320 ? -2.614 8.397 -23.765 1.00 94.62 320 GLY A CA 1
ATOM 2517 C C . GLY A 1 320 ? -3.216 8.495 -22.370 1.00 94.62 320 GLY A C 1
ATOM 2518 O O . GLY A 1 320 ? -4.327 8.012 -22.175 1.00 94.62 320 GLY A O 1
ATOM 2519 N N . ALA A 1 321 ? -2.612 9.261 -21.454 1.00 95.06 321 ALA A N 1
ATOM 2520 C CA . ALA A 1 321 ? -3.164 9.510 -20.121 1.00 95.06 321 ALA A CA 1
ATOM 2521 C C . ALA A 1 321 ? -4.622 10.007 -20.136 1.00 95.06 321 ALA A C 1
ATOM 2523 O O . ALA A 1 321 ? -5.453 9.535 -19.354 1.00 95.06 321 ALA A O 1
ATOM 2524 N N . PHE A 1 322 ? -4.960 10.946 -21.029 1.00 94.81 322 PHE A N 1
ATOM 2525 C CA . PHE A 1 322 ? -6.339 11.431 -21.171 1.00 94.81 322 PHE A CA 1
ATOM 2526 C C . PHE A 1 322 ? -7.241 10.400 -21.851 1.00 94.81 322 PHE A C 1
ATOM 2528 O O . PHE A 1 322 ? -8.404 10.253 -21.474 1.00 94.81 322 PHE A O 1
ATOM 2535 N N . LEU A 1 323 ? -6.726 9.674 -22.841 1.00 94.00 323 LEU A N 1
ATOM 2536 C CA . LEU A 1 323 ? -7.485 8.642 -23.543 1.00 94.00 323 LEU A CA 1
ATOM 2537 C C . LEU A 1 323 ? -7.795 7.444 -22.641 1.00 94.00 323 LEU A C 1
ATOM 2539 O O . LEU A 1 323 ? -8.878 6.879 -22.753 1.00 94.00 323 LEU A O 1
ATOM 2543 N N . SER A 1 324 ? -6.924 7.113 -21.691 1.00 93.75 324 SER A N 1
ATOM 2544 C CA . SER A 1 324 ? -7.144 6.064 -20.693 1.00 93.75 324 SER A CA 1
ATOM 2545 C C . SER A 1 324 ? -8.238 6.403 -19.680 1.00 93.75 324 SER A C 1
ATOM 2547 O O . SER A 1 324 ? -8.870 5.492 -19.141 1.00 93.75 324 SER A O 1
ATOM 2549 N N . ASP A 1 325 ? -8.508 7.687 -19.420 1.00 92.12 325 ASP A N 1
ATOM 2550 C CA . ASP A 1 325 ? -9.703 8.099 -18.668 1.00 92.12 325 ASP A CA 1
ATOM 2551 C C . ASP A 1 325 ? -10.984 7.896 -19.496 1.00 92.12 325 ASP A C 1
ATOM 2553 O O . ASP A 1 325 ? -11.997 7.476 -18.944 1.00 92.12 325 ASP A O 1
ATOM 2557 N N . ILE A 1 326 ? -10.942 8.188 -20.804 1.00 90.25 326 ILE A N 1
ATOM 2558 C CA . ILE A 1 326 ? -12.120 8.193 -21.693 1.00 90.25 326 ILE A CA 1
ATOM 2559 C C . ILE A 1 326 ? -12.493 6.781 -22.160 1.00 90.25 326 ILE A C 1
ATOM 2561 O O . ILE A 1 326 ? -13.648 6.374 -22.085 1.00 90.25 326 ILE A O 1
ATOM 2565 N N . MET A 1 327 ? -11.520 6.045 -22.694 1.00 91.94 327 MET A N 1
ATOM 2566 C CA . MET A 1 327 ? -11.703 4.722 -23.301 1.00 91.94 327 MET A CA 1
ATOM 2567 C C . MET A 1 327 ? -11.570 3.587 -22.282 1.00 91.94 327 MET A C 1
ATOM 2569 O O . MET A 1 327 ? -11.982 2.459 -22.546 1.00 91.94 327 MET A O 1
ATOM 2573 N N . GLY A 1 328 ? -10.963 3.877 -21.132 1.00 91.62 328 GLY A N 1
ATOM 2574 C CA . GLY A 1 328 ? -10.527 2.883 -20.166 1.00 91.62 328 GLY A CA 1
ATOM 2575 C C . GLY A 1 328 ? -9.187 2.225 -20.552 1.00 91.62 328 GLY A C 1
ATOM 2576 O O . GLY A 1 328 ? -8.874 2.082 -21.740 1.00 91.62 328 GLY A O 1
ATOM 2577 N N . PRO A 1 329 ? -8.394 1.755 -19.569 1.00 93.31 329 PRO A N 1
ATOM 2578 C CA . PRO A 1 329 ? -7.020 1.301 -19.801 1.00 93.31 329 PRO A CA 1
ATOM 2579 C C . PRO A 1 329 ? -6.900 0.087 -20.721 1.00 93.31 329 PRO A C 1
ATOM 2581 O O . PRO A 1 329 ? -5.979 0.007 -21.527 1.00 93.31 329 PRO A O 1
ATOM 2584 N N . ARG A 1 330 ? -7.852 -0.854 -20.644 1.00 94.62 330 ARG A N 1
ATOM 2585 C CA . ARG A 1 330 ? -7.861 -2.062 -21.486 1.00 94.62 330 ARG A CA 1
ATOM 2586 C C . ARG A 1 330 ? -7.949 -1.714 -22.973 1.00 94.62 330 ARG A C 1
ATOM 2588 O O . ARG A 1 330 ? -7.184 -2.246 -23.774 1.00 94.62 330 ARG A O 1
ATOM 2595 N N . LEU A 1 331 ? -8.900 -0.855 -23.346 1.00 94.38 331 LEU A N 1
ATOM 2596 C CA . LEU A 1 331 ? -9.125 -0.499 -24.747 1.00 94.38 331 LEU A CA 1
ATOM 2597 C C . LEU A 1 331 ? -8.028 0.425 -25.269 1.00 94.38 331 LEU A C 1
ATOM 2599 O O . LEU A 1 331 ? -7.562 0.203 -26.384 1.00 94.38 331 LEU A O 1
ATOM 2603 N N . ALA A 1 332 ? -7.582 1.398 -24.466 1.00 95.44 332 ALA A N 1
ATOM 2604 C CA . ALA A 1 332 ? -6.451 2.253 -24.819 1.00 95.44 332 ALA A CA 1
ATOM 2605 C C . ALA A 1 332 ? -5.208 1.403 -25.141 1.00 95.44 332 ALA A C 1
ATOM 2607 O O . ALA A 1 332 ? -4.686 1.473 -26.253 1.00 95.44 332 ALA A O 1
ATOM 2608 N N . LEU A 1 333 ? -4.822 0.495 -24.238 1.00 96.19 333 LEU A N 1
ATOM 2609 C CA . LEU A 1 333 ? -3.698 -0.420 -24.441 1.00 96.19 333 LEU A CA 1
ATOM 2610 C C . LEU A 1 333 ? -3.836 -1.215 -25.752 1.00 96.19 333 LEU A C 1
ATOM 2612 O O . LEU A 1 333 ? -2.938 -1.185 -26.593 1.00 96.19 333 LEU A O 1
ATOM 2616 N N . GLY A 1 334 ? -4.967 -1.902 -25.942 1.00 96.38 334 GLY A N 1
ATOM 2617 C CA . GLY A 1 334 ? -5.173 -2.804 -27.078 1.00 96.38 334 GLY A CA 1
ATOM 2618 C C . GLY A 1 334 ? -5.197 -2.095 -28.434 1.00 96.38 334 GLY A C 1
ATOM 2619 O O . GLY A 1 334 ? -4.608 -2.587 -29.396 1.00 96.38 334 GLY A O 1
ATOM 2620 N N . VAL A 1 335 ? -5.845 -0.929 -28.521 1.00 96.31 335 VAL A N 1
ATOM 2621 C CA . VAL A 1 335 ? -5.947 -0.159 -29.772 1.00 96.31 335 VAL A CA 1
ATOM 2622 C C . VAL A 1 335 ? -4.596 0.434 -30.160 1.00 96.31 335 VAL A C 1
ATOM 2624 O O . VAL A 1 335 ? -4.180 0.315 -31.315 1.00 96.31 335 VAL A O 1
ATOM 2627 N N . PHE A 1 336 ? -3.891 1.045 -29.208 1.00 97.19 336 PHE A N 1
ATOM 2628 C CA . PHE A 1 336 ? -2.633 1.724 -29.500 1.00 97.19 336 PHE A CA 1
ATOM 2629 C C . PHE A 1 336 ? -1.479 0.748 -29.746 1.00 97.19 336 PHE A C 1
ATOM 2631 O O . PHE A 1 336 ? -0.709 0.981 -30.676 1.00 97.19 336 PHE A O 1
ATOM 2638 N N . VAL A 1 337 ? -1.412 -0.399 -29.051 1.00 96.62 337 VAL A N 1
ATOM 2639 C CA . VAL A 1 337 ? -0.408 -1.435 -29.373 1.00 96.62 337 VAL A CA 1
ATOM 2640 C C . VAL A 1 337 ? -0.662 -2.078 -30.740 1.00 96.62 337 VAL A C 1
ATOM 2642 O O . VAL A 1 337 ? 0.276 -2.378 -31.477 1.00 96.62 337 VAL A O 1
ATOM 2645 N N . PHE A 1 338 ? -1.927 -2.238 -31.138 1.00 97.69 338 PHE A N 1
ATOM 2646 C CA . PHE A 1 338 ? -2.265 -2.712 -32.479 1.00 97.69 338 PHE A CA 1
ATOM 2647 C C . PHE A 1 338 ? -1.826 -1.707 -33.554 1.00 97.69 338 PHE A C 1
ATOM 2649 O O . PHE A 1 338 ? -1.175 -2.082 -34.532 1.00 97.69 338 PHE A O 1
ATOM 2656 N N . ALA A 1 339 ? -2.117 -0.419 -33.344 1.00 97.38 339 ALA A N 1
ATOM 2657 C CA . ALA A 1 339 ? -1.677 0.655 -34.230 1.00 97.38 339 ALA A CA 1
ATOM 2658 C C . ALA A 1 339 ? -0.142 0.754 -34.300 1.00 97.38 339 ALA A C 1
ATOM 2660 O O . ALA A 1 339 ? 0.409 0.900 -35.392 1.00 97.38 339 ALA A O 1
ATOM 2661 N N . GLN A 1 340 ? 0.550 0.607 -33.166 1.00 96.75 340 GLN A N 1
ATOM 2662 C CA . GLN A 1 340 ? 2.010 0.534 -33.095 1.00 96.75 340 GLN A CA 1
ATOM 2663 C C . GLN A 1 340 ? 2.549 -0.597 -33.981 1.00 96.75 340 GLN A C 1
ATOM 2665 O O . GLN A 1 340 ? 3.465 -0.369 -34.769 1.00 96.75 340 GLN A O 1
ATOM 2670 N N . GLY A 1 341 ? 1.952 -1.793 -33.914 1.00 96.50 341 GLY A N 1
ATOM 2671 C CA . GLY A 1 341 ? 2.327 -2.922 -34.769 1.00 96.50 341 GLY A CA 1
ATOM 2672 C C . GLY A 1 341 ? 2.161 -2.623 -36.263 1.00 96.50 341 GLY A C 1
ATOM 2673 O O . GLY A 1 341 ? 3.054 -2.915 -37.056 1.00 96.50 341 GLY A O 1
ATOM 2674 N N . ILE A 1 342 ? 1.063 -1.970 -36.661 1.00 97.50 342 ILE A N 1
ATOM 2675 C CA . ILE A 1 342 ? 0.848 -1.551 -38.058 1.00 97.50 342 ILE A CA 1
ATOM 2676 C C . ILE A 1 342 ? 1.936 -0.571 -38.508 1.00 97.50 342 ILE A C 1
ATOM 2678 O O . ILE A 1 342 ? 2.546 -0.770 -39.561 1.00 97.50 342 ILE A O 1
ATOM 2682 N N . VAL A 1 343 ? 2.210 0.469 -37.715 1.00 95.81 343 VAL A N 1
ATOM 2683 C CA . VAL A 1 343 ? 3.252 1.456 -38.037 1.00 95.81 343 VAL A CA 1
ATOM 2684 C C . VAL A 1 343 ? 4.631 0.803 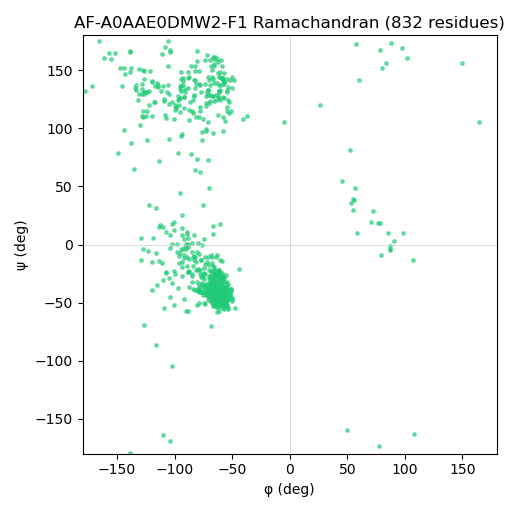-38.089 1.00 95.81 343 VAL A C 1
ATOM 2686 O O . VAL A 1 343 ? 5.425 1.134 -38.966 1.00 95.81 343 VAL A O 1
ATOM 2689 N N . GLY A 1 344 ? 4.913 -0.169 -37.223 1.00 94.62 344 GLY A N 1
ATOM 2690 C CA . GLY A 1 344 ? 6.167 -0.915 -37.250 1.00 94.62 344 GLY A CA 1
ATOM 2691 C C . GLY A 1 344 ? 6.341 -1.764 -38.520 1.00 94.62 344 GLY A C 1
ATOM 2692 O O . GLY A 1 344 ? 7.434 -1.787 -39.090 1.00 94.62 344 GLY A O 1
ATOM 2693 N N . PHE A 1 345 ? 5.276 -2.378 -39.051 1.00 95.81 345 PHE A N 1
ATOM 2694 C CA . PHE A 1 345 ? 5.331 -3.045 -40.360 1.00 95.81 345 PHE A CA 1
ATOM 2695 C C . PHE A 1 345 ? 5.539 -2.055 -41.513 1.00 95.81 345 PHE A C 1
ATOM 2697 O O . PHE A 1 345 ? 6.304 -2.346 -42.436 1.00 95.81 345 PHE A O 1
ATOM 2704 N N . ILE A 1 346 ? 4.909 -0.876 -41.452 1.00 94.31 346 ILE A N 1
ATOM 2705 C CA . ILE A 1 346 ? 5.134 0.206 -42.424 1.00 94.31 346 ILE A CA 1
ATOM 2706 C C . ILE A 1 346 ? 6.599 0.658 -42.378 1.00 94.31 346 ILE A C 1
ATOM 2708 O O . ILE A 1 346 ? 7.240 0.766 -43.423 1.00 94.31 346 ILE A O 1
ATOM 2712 N N . MET A 1 347 ? 7.147 0.855 -41.177 1.00 91.12 347 MET A N 1
ATOM 2713 C CA . MET A 1 347 ? 8.546 1.215 -40.951 1.00 91.12 347 MET A CA 1
ATOM 2714 C C . MET A 1 347 ? 9.498 0.172 -41.541 1.00 91.12 347 MET A C 1
ATOM 2716 O O . MET A 1 347 ? 10.423 0.525 -42.270 1.00 91.12 347 MET A O 1
ATOM 2720 N N . ALA A 1 348 ? 9.243 -1.115 -41.293 1.00 91.62 348 ALA A N 1
ATOM 2721 C CA . ALA A 1 348 ? 10.029 -2.202 -41.867 1.00 91.62 348 ALA A CA 1
ATOM 2722 C C . ALA A 1 348 ? 9.959 -2.202 -43.406 1.00 91.62 348 ALA A C 1
ATOM 2724 O O . ALA A 1 348 ? 10.988 -2.315 -44.072 1.00 91.62 348 ALA A O 1
ATOM 2725 N N . GLY A 1 349 ? 8.772 -2.018 -43.991 1.00 91.31 349 GLY A N 1
ATOM 2726 C CA . GLY A 1 349 ? 8.595 -1.948 -45.445 1.00 91.31 349 GLY A CA 1
ATOM 2727 C C . GLY A 1 349 ? 9.297 -0.748 -46.091 1.00 91.31 349 GLY A C 1
ATOM 2728 O O . GLY A 1 349 ? 9.912 -0.887 -47.147 1.00 91.31 349 GLY A O 1
ATOM 2729 N N . ALA A 1 350 ? 9.260 0.414 -45.437 1.00 90.44 350 ALA A N 1
ATOM 2730 C CA . ALA A 1 350 ? 9.873 1.651 -45.919 1.00 90.44 350 ALA A CA 1
ATOM 2731 C C . ALA A 1 350 ? 11.377 1.765 -45.606 1.00 90.44 350 ALA A C 1
ATOM 2733 O O . ALA A 1 350 ? 12.039 2.659 -46.136 1.00 90.44 350 ALA A O 1
ATOM 2734 N N . TYR A 1 351 ? 11.932 0.872 -44.778 1.00 87.88 351 TYR A N 1
ATOM 2735 C CA . TYR A 1 351 ? 13.287 0.995 -44.231 1.00 87.88 351 TYR A CA 1
ATOM 2736 C C . TYR A 1 351 ? 14.372 1.205 -45.297 1.00 87.88 351 TYR A C 1
ATOM 2738 O O . TYR A 1 351 ? 15.250 2.039 -45.113 1.00 87.88 351 TYR A O 1
ATOM 2746 N N . SER A 1 352 ? 14.275 0.534 -46.450 1.00 87.31 352 SER A N 1
ATOM 2747 C CA . SER A 1 352 ? 15.234 0.678 -47.560 1.00 87.31 352 SER A CA 1
ATOM 2748 C C . SER A 1 352 ? 15.364 2.106 -48.103 1.00 87.31 352 SER A C 1
ATOM 2750 O O . SER A 1 352 ? 16.401 2.453 -48.660 1.00 87.31 352 SER A O 1
ATOM 2752 N N . HIS A 1 353 ? 14.333 2.936 -47.936 1.00 86.38 353 HIS A N 1
ATOM 2753 C CA . HIS A 1 353 ? 14.335 4.344 -48.336 1.00 86.38 353 HIS A CA 1
ATOM 2754 C C . HIS A 1 353 ? 14.753 5.266 -47.177 1.00 86.38 353 HIS A C 1
ATOM 2756 O O . HIS A 1 353 ? 15.291 6.350 -47.405 1.00 86.38 353 HIS A O 1
ATOM 2762 N N . LEU A 1 354 ? 14.520 4.832 -45.934 1.00 85.31 354 LEU A N 1
ATOM 2763 C CA . LEU A 1 354 ? 14.760 5.603 -44.711 1.00 85.31 354 LEU A CA 1
ATOM 2764 C C . LEU A 1 354 ? 16.183 5.438 -44.149 1.00 85.31 354 LEU A C 1
ATOM 2766 O O . LEU A 1 354 ? 16.661 6.339 -43.465 1.00 85.31 354 LEU A O 1
ATOM 2770 N N . ASP A 1 355 ? 16.877 4.342 -44.467 1.00 81.75 355 ASP A N 1
ATOM 2771 C CA . ASP A 1 355 ? 18.249 4.013 -44.026 1.00 81.75 355 ASP A CA 1
ATOM 2772 C C . ASP A 1 355 ? 19.343 4.823 -44.756 1.00 81.75 355 ASP A C 1
ATOM 2774 O O . ASP A 1 355 ? 20.429 4.349 -45.075 1.00 81.75 355 ASP A O 1
ATOM 2778 N N . THR A 1 356 ? 19.049 6.076 -45.095 1.00 80.94 356 THR A N 1
ATOM 2779 C CA . THR A 1 356 ? 20.003 6.967 -45.761 1.00 80.94 356 THR A CA 1
ATOM 2780 C C . THR A 1 356 ? 20.130 8.265 -44.985 1.00 80.94 356 THR A C 1
ATOM 2782 O O . THR A 1 356 ? 19.148 8.811 -44.481 1.00 80.94 356 THR A O 1
ATOM 2785 N N . SER A 1 357 ? 21.346 8.810 -44.919 1.00 76.75 357 SER A N 1
ATOM 2786 C CA . SER A 1 357 ? 21.631 10.049 -44.184 1.00 76.75 357 SER A CA 1
ATOM 2787 C C . SER A 1 357 ? 20.794 11.247 -44.660 1.00 76.75 357 SER A C 1
ATOM 2789 O O . SER A 1 357 ? 20.456 12.113 -43.854 1.00 76.75 357 SER A O 1
ATOM 2791 N N . ALA A 1 358 ? 20.398 11.273 -45.938 1.00 81.19 358 ALA A N 1
ATOM 2792 C CA . ALA A 1 358 ? 19.511 12.290 -46.508 1.00 81.19 358 ALA A CA 1
ATOM 2793 C C . ALA A 1 358 ? 18.068 12.221 -45.968 1.00 81.19 358 ALA A C 1
ATOM 2795 O O . ALA A 1 358 ? 17.389 13.244 -45.913 1.00 81.19 358 ALA A O 1
ATOM 2796 N N . HIS A 1 359 ? 17.611 11.042 -45.532 1.00 85.75 359 HIS A N 1
ATOM 2797 C CA . HIS A 1 359 ? 16.241 10.796 -45.067 1.00 85.75 359 HIS A CA 1
ATOM 2798 C C . HIS A 1 359 ? 16.144 10.552 -43.554 1.00 85.75 359 HIS A C 1
ATOM 2800 O O . HIS A 1 359 ? 15.094 10.133 -43.064 1.00 85.75 359 HIS A O 1
ATOM 2806 N N . VAL A 1 360 ? 17.193 10.876 -42.788 1.00 84.69 360 VAL A N 1
ATOM 2807 C CA . VAL A 1 360 ? 17.233 10.676 -41.327 1.00 84.69 360 VAL A CA 1
ATOM 2808 C C . VAL A 1 360 ? 16.052 11.330 -40.596 1.00 84.69 360 VAL A C 1
ATOM 2810 O O . VAL A 1 360 ? 15.527 10.763 -39.642 1.00 84.69 360 VAL A O 1
ATOM 2813 N N . ALA A 1 361 ? 15.563 12.480 -41.075 1.00 87.12 361 ALA A N 1
ATOM 2814 C CA . ALA A 1 361 ? 14.381 13.134 -40.515 1.00 87.12 361 ALA A CA 1
ATOM 2815 C C . ALA A 1 361 ? 13.102 12.300 -40.716 1.00 87.12 361 ALA A C 1
ATOM 2817 O O . ALA A 1 361 ? 12.292 12.182 -39.801 1.00 87.12 361 ALA A O 1
ATOM 2818 N N . GLY A 1 362 ? 12.939 11.682 -41.892 1.00 89.25 362 GLY A N 1
ATOM 2819 C CA . GLY A 1 362 ? 11.821 10.781 -42.177 1.00 89.25 362 GLY A CA 1
ATOM 2820 C C . GLY A 1 362 ? 11.870 9.525 -41.309 1.00 89.25 362 GLY A C 1
ATOM 2821 O O . GLY A 1 362 ? 10.851 9.138 -40.741 1.00 89.25 362 GLY A O 1
ATOM 2822 N N . PHE A 1 363 ? 13.065 8.947 -41.130 1.00 88.50 363 PHE A N 1
ATOM 2823 C CA . PHE A 1 363 ? 13.289 7.836 -40.201 1.00 88.50 363 PHE A CA 1
ATOM 2824 C C . PHE A 1 363 ? 12.858 8.212 -38.776 1.00 88.50 363 PHE A C 1
ATOM 2826 O O . PHE A 1 363 ? 12.074 7.494 -38.160 1.00 88.50 363 PHE A O 1
ATOM 2833 N N . VAL A 1 364 ? 13.320 9.364 -38.279 1.00 89.75 364 VAL A N 1
ATOM 2834 C CA . VAL A 1 364 ? 13.021 9.867 -36.928 1.00 89.75 364 VAL A CA 1
ATOM 2835 C C . VAL A 1 364 ? 11.524 10.085 -36.719 1.00 89.75 364 VAL A C 1
ATOM 2837 O O . VAL A 1 364 ? 11.021 9.730 -35.661 1.00 89.75 364 VAL A O 1
ATOM 2840 N N . VAL A 1 365 ? 10.798 10.624 -37.702 1.00 92.19 365 VAL A N 1
ATOM 2841 C CA . VAL A 1 365 ? 9.350 10.862 -37.574 1.00 92.19 365 VAL A CA 1
ATOM 2842 C C . VAL A 1 365 ? 8.565 9.552 -37.526 1.00 92.19 365 VAL A C 1
ATOM 2844 O O . VAL A 1 365 ? 7.741 9.378 -36.633 1.00 92.19 365 VAL A O 1
ATOM 2847 N N . VAL A 1 366 ? 8.811 8.616 -38.450 1.00 91.94 366 VAL A N 1
ATOM 2848 C CA . VAL A 1 366 ? 8.072 7.338 -38.476 1.00 91.94 366 VAL A CA 1
ATOM 2849 C C . VAL A 1 366 ? 8.388 6.510 -37.232 1.00 91.94 366 VAL A C 1
ATOM 2851 O O . VAL A 1 366 ? 7.483 5.957 -36.605 1.00 91.94 366 VAL A O 1
ATOM 2854 N N . TYR A 1 367 ? 9.660 6.477 -36.833 1.00 90.50 367 TYR A N 1
ATOM 2855 C CA . TYR A 1 367 ? 10.076 5.806 -35.611 1.00 90.50 367 TYR A CA 1
ATOM 2856 C C . TYR A 1 367 ? 9.513 6.497 -34.359 1.00 90.50 367 TYR A C 1
ATOM 2858 O O . TYR A 1 367 ? 9.026 5.829 -33.455 1.00 90.50 367 TYR A O 1
ATOM 2866 N N . GLY A 1 368 ? 9.487 7.828 -34.336 1.00 92.62 368 GLY A N 1
ATOM 2867 C CA . GLY A 1 368 ? 8.858 8.608 -33.277 1.00 92.62 368 GLY A CA 1
ATOM 2868 C C . GLY A 1 368 ? 7.374 8.281 -33.117 1.00 92.62 368 GLY A C 1
ATOM 2869 O O . GLY A 1 368 ? 6.941 7.978 -32.014 1.00 92.62 368 GLY A O 1
ATOM 2870 N N . ILE A 1 369 ? 6.605 8.230 -34.211 1.00 94.75 369 ILE A N 1
ATOM 2871 C CA . ILE A 1 369 ? 5.186 7.827 -34.181 1.00 94.75 369 ILE A CA 1
ATOM 2872 C C . ILE A 1 369 ? 5.029 6.400 -33.638 1.00 94.75 369 ILE A C 1
ATOM 2874 O O . ILE A 1 369 ? 4.135 6.147 -32.831 1.00 94.75 369 ILE A O 1
ATOM 2878 N N . PHE A 1 370 ? 5.899 5.471 -34.048 1.00 94.06 370 PHE A N 1
ATOM 2879 C CA . PHE A 1 370 ? 5.918 4.111 -33.506 1.00 94.06 370 PHE A CA 1
ATOM 2880 C C . PHE A 1 370 ? 6.112 4.104 -31.979 1.00 94.06 370 PHE A C 1
ATOM 2882 O O . PHE A 1 370 ? 5.417 3.368 -31.281 1.00 94.06 370 PHE A O 1
ATOM 2889 N N . LEU A 1 371 ? 7.009 4.941 -31.451 1.00 92.88 371 LEU A N 1
ATOM 2890 C CA . LEU A 1 371 ? 7.228 5.079 -30.009 1.00 92.88 371 LEU A CA 1
ATOM 2891 C C . LEU A 1 371 ? 6.041 5.754 -29.305 1.00 92.88 371 LEU A C 1
ATOM 2893 O O . LEU A 1 371 ? 5.572 5.233 -28.299 1.00 92.88 371 LEU A O 1
ATOM 2897 N N . SER A 1 372 ? 5.485 6.837 -29.863 1.00 95.50 372 SER A N 1
ATOM 2898 C CA . SER A 1 372 ? 4.312 7.523 -29.297 1.00 95.50 372 SER A CA 1
ATOM 2899 C C . SER A 1 372 ? 3.110 6.589 -29.134 1.00 95.50 372 SER A C 1
ATOM 2901 O O . SER A 1 372 ? 2.400 6.665 -28.137 1.00 95.50 372 SER A O 1
ATOM 2903 N N . LEU A 1 373 ? 2.867 5.710 -30.113 1.00 96.56 373 LEU A N 1
ATOM 2904 C CA . LEU A 1 373 ? 1.788 4.720 -30.041 1.00 96.56 373 LEU A CA 1
ATOM 2905 C C . LEU A 1 373 ? 2.071 3.638 -28.990 1.00 96.56 373 LEU A C 1
ATOM 2907 O O . LEU A 1 373 ? 1.139 3.149 -28.358 1.00 96.56 373 LEU A O 1
ATOM 2911 N N . GLY A 1 374 ? 3.343 3.286 -28.785 1.00 94.88 374 GLY A N 1
ATOM 2912 C CA . GLY A 1 374 ? 3.756 2.404 -27.694 1.00 94.88 374 GLY A CA 1
ATOM 2913 C C . GLY A 1 374 ? 3.440 2.987 -26.319 1.00 94.88 374 GLY A C 1
ATOM 2914 O O . GLY A 1 374 ? 2.865 2.289 -25.486 1.00 94.88 374 GLY A O 1
ATOM 2915 N N . GLU A 1 375 ? 3.716 4.273 -26.110 1.00 94.81 375 GLU A N 1
ATOM 2916 C CA . GLU A 1 375 ? 3.425 4.917 -24.823 1.00 94.81 375 GLU A CA 1
ATOM 2917 C C . GLU A 1 375 ? 1.935 5.141 -24.600 1.00 94.81 375 GLU A C 1
ATOM 2919 O O . GLU A 1 375 ? 1.420 4.788 -23.544 1.00 94.81 375 GLU A O 1
ATOM 2924 N N . ALA A 1 376 ? 1.208 5.614 -25.620 1.00 96.44 376 ALA A N 1
ATOM 2925 C CA . ALA A 1 376 ? -0.240 5.811 -25.520 1.00 96.44 376 ALA A CA 1
ATOM 2926 C C . ALA A 1 376 ? -1.010 4.506 -25.235 1.00 96.44 376 ALA A C 1
ATOM 2928 O O . ALA A 1 376 ? -2.140 4.526 -24.741 1.00 96.44 376 ALA A O 1
ATOM 2929 N N . GLY A 1 377 ? -0.417 3.363 -25.589 1.00 95.69 377 GLY A N 1
ATOM 2930 C CA . GLY A 1 377 ? -0.963 2.041 -25.340 1.00 95.69 377 GLY A CA 1
ATOM 2931 C C . GLY A 1 377 ? -0.290 1.358 -24.148 1.00 95.69 377 GLY A C 1
ATOM 2932 O O . GLY A 1 377 ? -0.648 1.654 -23.008 1.00 95.69 377 GLY A O 1
ATOM 2933 N N . PRO A 1 378 ? 0.606 0.385 -24.385 1.00 95.25 378 PRO A N 1
ATOM 2934 C CA . PRO A 1 378 ? 1.305 -0.365 -23.348 1.00 95.25 378 PRO A CA 1
ATOM 2935 C C . PRO A 1 378 ? 1.981 0.473 -22.258 1.00 95.25 378 PRO A C 1
ATOM 2937 O O . PRO A 1 378 ? 1.792 0.145 -21.088 1.00 95.25 378 PRO A O 1
ATOM 2940 N N . GLY A 1 379 ? 2.720 1.528 -22.614 1.00 94.06 379 GLY A N 1
ATOM 2941 C CA . GLY A 1 379 ? 3.502 2.314 -21.651 1.00 94.06 379 GLY A CA 1
ATOM 2942 C C . GLY A 1 379 ? 2.641 2.891 -20.531 1.00 94.06 379 GLY A C 1
ATOM 2943 O O . GLY A 1 379 ? 2.820 2.564 -19.356 1.00 94.06 379 GLY A O 1
ATOM 2944 N N . ASP A 1 380 ? 1.604 3.637 -20.899 1.00 95.56 380 ASP A N 1
ATOM 2945 C CA . ASP A 1 380 ? 0.679 4.244 -19.946 1.00 95.56 380 ASP A CA 1
ATOM 2946 C C . ASP A 1 380 ? -0.162 3.210 -19.187 1.00 95.56 380 ASP A C 1
ATOM 2948 O O . ASP A 1 380 ? -0.475 3.368 -18.002 1.00 95.56 380 ASP A O 1
ATOM 2952 N N . ASN A 1 381 ? -0.582 2.146 -19.871 1.00 95.56 381 ASN A N 1
ATOM 2953 C CA . ASN A 1 381 ? -1.686 1.327 -19.385 1.00 95.56 381 ASN A CA 1
ATOM 2954 C C . ASN A 1 381 ? -1.262 0.031 -18.699 1.00 95.56 381 ASN A C 1
ATOM 2956 O O . ASN A 1 381 ? -2.039 -0.472 -17.892 1.00 95.56 381 ASN A O 1
ATOM 2960 N N . ILE A 1 382 ? -0.075 -0.529 -18.951 1.00 94.88 382 ILE A N 1
ATOM 2961 C CA . ILE A 1 382 ? 0.322 -1.805 -18.328 1.00 94.88 382 ILE A CA 1
ATOM 2962 C C . ILE A 1 382 ? 0.483 -1.658 -16.813 1.00 94.88 382 ILE A C 1
ATOM 2964 O O . ILE A 1 382 ? -0.084 -2.455 -16.064 1.00 94.88 382 ILE A O 1
ATOM 2968 N N . GLY A 1 383 ? 1.192 -0.625 -16.344 1.00 93.50 383 GLY A N 1
ATOM 2969 C CA . GLY A 1 383 ? 1.325 -0.356 -14.907 1.00 93.50 383 GLY A CA 1
ATOM 2970 C C . GLY A 1 383 ? -0.032 -0.062 -14.256 1.00 93.50 383 GLY A C 1
ATOM 2971 O O . GLY A 1 383 ? -0.346 -0.538 -13.162 1.00 93.50 383 GLY A O 1
ATOM 2972 N N . LEU A 1 384 ? -0.908 0.646 -14.966 1.00 92.44 384 LEU A N 1
ATOM 2973 C CA . LEU A 1 384 ? -2.267 0.908 -14.503 1.00 92.44 384 LEU A CA 1
ATOM 2974 C C . LEU A 1 384 ? -3.099 -0.386 -14.405 1.00 92.44 384 LEU A C 1
ATOM 2976 O O . LEU A 1 384 ? -3.805 -0.603 -13.424 1.00 92.44 384 LEU A O 1
ATOM 2980 N N . VAL A 1 385 ? -2.974 -1.290 -15.380 1.00 94.44 385 VAL A N 1
ATOM 2981 C CA . VAL A 1 385 ? -3.603 -2.618 -15.358 1.00 94.44 385 VAL A CA 1
ATOM 2982 C C . VAL A 1 385 ? -3.066 -3.444 -14.189 1.00 94.44 385 VAL A C 1
ATOM 2984 O O . VAL A 1 385 ? -3.853 -4.010 -13.430 1.00 94.44 385 VAL A O 1
ATOM 2987 N N . ALA A 1 386 ? -1.748 -3.498 -14.000 1.00 94.81 386 ALA A N 1
ATOM 2988 C CA . ALA A 1 386 ? -1.120 -4.271 -12.931 1.00 94.81 386 ALA A CA 1
ATOM 2989 C C . ALA A 1 386 ? -1.537 -3.780 -11.533 1.00 94.81 386 ALA A C 1
ATOM 2991 O O . ALA A 1 386 ? -1.806 -4.588 -10.644 1.00 94.81 386 ALA A O 1
ATOM 2992 N N . SER A 1 387 ? -1.652 -2.463 -11.348 1.00 92.12 387 SER A N 1
ATOM 2993 C CA . SER A 1 387 ? -2.065 -1.867 -10.071 1.00 92.12 387 SER A CA 1
ATOM 2994 C C . SER A 1 387 ? -3.567 -1.991 -9.801 1.00 92.12 387 SER A C 1
ATOM 2996 O O . SER A 1 387 ? -3.958 -2.169 -8.650 1.00 92.12 387 SER A O 1
ATOM 2998 N N . LYS A 1 388 ? -4.425 -1.951 -10.829 1.00 91.12 388 LYS A N 1
ATOM 2999 C CA . LYS A 1 388 ? -5.889 -1.962 -10.651 1.00 91.12 388 LYS A CA 1
ATOM 3000 C C . LYS A 1 388 ? -6.551 -3.337 -10.721 1.00 91.12 388 LYS A C 1
ATOM 3002 O O . LYS A 1 388 ? -7.701 -3.457 -10.320 1.00 91.12 388 LYS A O 1
ATOM 3007 N N . THR A 1 389 ? -5.865 -4.366 -11.218 1.00 92.50 389 THR A N 1
ATOM 3008 C CA . THR A 1 389 ? -6.428 -5.730 -11.357 1.00 92.50 389 THR A CA 1
ATOM 3009 C C . THR A 1 389 ? -6.145 -6.648 -10.167 1.00 92.50 389 THR A C 1
ATOM 3011 O O . THR A 1 389 ? -6.333 -7.861 -10.266 1.00 92.50 389 THR A O 1
ATOM 3014 N N . SER A 1 390 ? -5.700 -6.080 -9.046 1.00 94.12 390 SER A N 1
ATOM 3015 C CA . SER A 1 390 ? -5.415 -6.809 -7.814 1.00 94.12 390 SER A CA 1
ATOM 3016 C C . SER A 1 390 ? -5.893 -6.058 -6.572 1.00 94.12 390 SER A C 1
ATOM 3018 O O . SER A 1 390 ? -5.904 -4.821 -6.524 1.00 94.12 390 SER A O 1
ATOM 3020 N N . ALA A 1 391 ? -6.281 -6.831 -5.558 1.00 94.19 391 ALA A N 1
ATOM 3021 C CA . ALA A 1 391 ? -6.632 -6.316 -4.244 1.00 94.19 391 ALA A CA 1
ATOM 3022 C C . ALA A 1 391 ? -5.411 -5.729 -3.527 1.00 94.19 391 ALA A C 1
ATOM 3024 O O . ALA A 1 391 ? -4.301 -6.262 -3.594 1.00 94.19 391 ALA A O 1
ATOM 3025 N N . THR A 1 392 ? -5.649 -4.663 -2.775 1.00 93.81 392 THR A N 1
ATOM 3026 C CA . THR A 1 392 ? -4.687 -3.869 -2.013 1.00 93.81 392 THR A CA 1
ATOM 3027 C C . THR A 1 392 ? -3.808 -4.732 -1.114 1.00 93.81 392 THR A C 1
ATOM 3029 O O . THR A 1 392 ? -2.601 -4.512 -1.041 1.00 93.81 392 THR A O 1
ATOM 3032 N N . ALA A 1 393 ? -4.382 -5.769 -0.502 1.00 93.19 393 ALA A N 1
ATOM 3033 C CA . ALA A 1 393 ? -3.686 -6.690 0.393 1.00 93.19 393 ALA A CA 1
ATOM 3034 C C . ALA A 1 393 ? -2.469 -7.409 -0.224 1.00 93.19 393 ALA A C 1
ATOM 3036 O O . ALA A 1 393 ? -1.567 -7.801 0.513 1.00 93.19 393 ALA A O 1
ATOM 3037 N N . ILE A 1 394 ? -2.473 -7.629 -1.545 1.00 95.19 394 ILE A N 1
ATOM 3038 C CA . ILE A 1 394 ? -1.446 -8.392 -2.281 1.00 95.19 394 ILE A CA 1
ATOM 3039 C C . ILE A 1 394 ? -0.895 -7.630 -3.496 1.00 95.19 394 ILE A C 1
ATOM 3041 O O . ILE A 1 394 ? -0.150 -8.187 -4.309 1.00 95.19 394 ILE A O 1
ATOM 3045 N N . ARG A 1 395 ? -1.310 -6.368 -3.665 1.00 95.38 395 ARG A N 1
ATOM 3046 C CA . ARG A 1 395 ? -1.035 -5.557 -4.855 1.00 95.38 395 ARG A CA 1
ATOM 3047 C C . ARG A 1 395 ? 0.457 -5.328 -5.054 1.00 95.38 395 ARG A C 1
ATOM 3049 O O . ARG A 1 395 ? 0.912 -5.370 -6.194 1.00 95.38 395 ARG A O 1
ATOM 3056 N N . GLY A 1 396 ? 1.217 -5.120 -3.976 1.00 95.44 396 GLY A N 1
ATOM 3057 C CA . GLY A 1 396 ? 2.667 -4.937 -4.024 1.00 95.44 396 GLY A CA 1
ATOM 3058 C C . GLY A 1 396 ? 3.363 -6.109 -4.709 1.00 95.44 396 GLY A C 1
ATOM 3059 O O . GLY A 1 396 ? 4.124 -5.916 -5.655 1.00 95.44 396 GLY A O 1
ATOM 3060 N N . GLN A 1 397 ? 3.056 -7.334 -4.290 1.00 95.75 397 GLN A N 1
ATOM 3061 C CA . GLN A 1 397 ? 3.632 -8.551 -4.853 1.00 95.75 397 GLN A CA 1
ATOM 3062 C C . GLN A 1 397 ? 3.065 -8.897 -6.232 1.00 95.75 397 GLN A C 1
ATOM 3064 O O . GLN A 1 397 ? 3.825 -9.317 -7.103 1.00 95.75 397 GLN A O 1
ATOM 3069 N N . TYR A 1 398 ? 1.764 -8.699 -6.462 1.00 97.12 398 TYR A N 1
ATOM 3070 C CA . TYR A 1 398 ? 1.160 -8.896 -7.784 1.00 97.12 398 TYR A CA 1
ATOM 3071 C C . TYR A 1 398 ? 1.819 -7.987 -8.830 1.00 97.12 398 TYR A C 1
ATOM 3073 O O . TYR A 1 398 ? 2.260 -8.458 -9.880 1.00 97.12 398 TYR A O 1
ATOM 3081 N N . TYR A 1 399 ? 1.951 -6.697 -8.511 1.00 96.88 399 TYR A N 1
ATOM 3082 C CA . TYR A 1 399 ? 2.614 -5.716 -9.364 1.00 96.88 399 TYR A CA 1
ATOM 3083 C C . TYR A 1 399 ? 4.093 -6.053 -9.557 1.00 96.88 399 TYR A C 1
ATOM 3085 O O . TYR A 1 399 ? 4.577 -6.033 -10.683 1.00 96.88 399 TYR A O 1
ATOM 3093 N N . ALA A 1 400 ? 4.802 -6.402 -8.478 1.00 97.25 400 ALA A N 1
ATOM 3094 C CA . ALA A 1 400 ? 6.214 -6.769 -8.527 1.00 97.25 400 ALA A CA 1
ATOM 3095 C C . ALA A 1 400 ? 6.493 -7.946 -9.462 1.00 97.25 400 ALA A C 1
ATOM 3097 O O . ALA A 1 400 ? 7.435 -7.890 -10.244 1.00 97.25 400 ALA A O 1
ATOM 3098 N N . ILE A 1 401 ? 5.680 -9.005 -9.400 1.00 97.69 401 ILE A N 1
ATOM 3099 C CA . ILE A 1 401 ? 5.853 -10.167 -10.276 1.00 97.69 401 ILE A CA 1
ATOM 3100 C C . ILE A 1 401 ? 5.624 -9.756 -11.733 1.00 97.69 401 ILE A C 1
ATOM 3102 O O . ILE A 1 401 ? 6.441 -10.086 -12.589 1.00 97.69 401 ILE A O 1
ATOM 3106 N N . ALA A 1 402 ? 4.559 -9.002 -12.015 1.00 97.56 402 ALA A N 1
ATOM 3107 C CA . ALA A 1 402 ? 4.272 -8.543 -13.370 1.00 97.56 402 ALA A CA 1
ATOM 3108 C C . ALA A 1 402 ? 5.393 -7.651 -13.939 1.00 97.56 402 ALA A C 1
ATOM 3110 O O . ALA A 1 402 ? 5.843 -7.878 -15.064 1.00 97.56 402 ALA A O 1
ATOM 3111 N N . ALA A 1 403 ? 5.881 -6.694 -13.146 1.00 96.50 403 ALA A N 1
ATOM 3112 C CA . ALA A 1 403 ? 6.974 -5.798 -13.518 1.00 96.50 403 ALA A CA 1
ATOM 3113 C C . ALA A 1 403 ? 8.296 -6.560 -13.731 1.00 96.50 403 ALA A C 1
ATOM 3115 O O . ALA A 1 403 ? 8.973 -6.340 -14.735 1.00 96.50 403 ALA A O 1
ATOM 3116 N N . ALA A 1 404 ? 8.590 -7.552 -12.881 1.00 97.38 404 ALA A N 1
ATOM 3117 C CA . ALA A 1 404 ? 9.754 -8.426 -13.027 1.00 97.38 404 ALA A CA 1
ATOM 3118 C C . ALA A 1 404 ? 9.762 -9.181 -14.354 1.00 97.38 404 ALA A C 1
ATOM 3120 O O . ALA A 1 404 ? 10.800 -9.250 -15.014 1.00 97.38 404 ALA A O 1
ATOM 3121 N N . PHE A 1 405 ? 8.617 -9.699 -14.804 1.00 97.19 405 PHE A N 1
ATOM 3122 C CA . PHE A 1 405 ? 8.521 -10.282 -16.144 1.00 97.19 405 PHE A CA 1
ATOM 3123 C C . PHE A 1 405 ? 8.761 -9.246 -17.250 1.00 97.19 405 PHE A C 1
ATOM 3125 O O . PHE A 1 405 ? 9.438 -9.569 -18.227 1.00 97.19 405 PHE A O 1
ATOM 3132 N N . GLY A 1 406 ? 8.306 -8.003 -17.073 1.00 95.56 406 GLY A N 1
ATOM 3133 C CA . GLY A 1 406 ? 8.687 -6.871 -17.923 1.00 95.56 406 GLY A CA 1
ATOM 3134 C C . GLY A 1 406 ? 10.206 -6.714 -18.028 1.00 95.56 406 GLY A C 1
ATOM 3135 O O . GLY A 1 406 ? 10.775 -6.825 -19.113 1.00 95.56 406 GLY A O 1
ATOM 3136 N N . LYS A 1 407 ? 10.907 -6.591 -16.898 1.00 93.88 407 LYS A N 1
ATOM 3137 C CA . LYS A 1 407 ? 12.371 -6.412 -16.883 1.00 93.88 407 LYS A CA 1
ATOM 3138 C C . LYS A 1 407 ? 13.151 -7.617 -17.394 1.00 93.88 407 LYS A C 1
ATOM 3140 O O . LYS A 1 407 ? 14.201 -7.438 -18.015 1.00 93.88 407 LYS A O 1
ATOM 3145 N N . ILE A 1 408 ? 12.634 -8.833 -17.221 1.00 95.00 408 ILE A N 1
ATOM 3146 C CA . ILE A 1 408 ? 13.171 -10.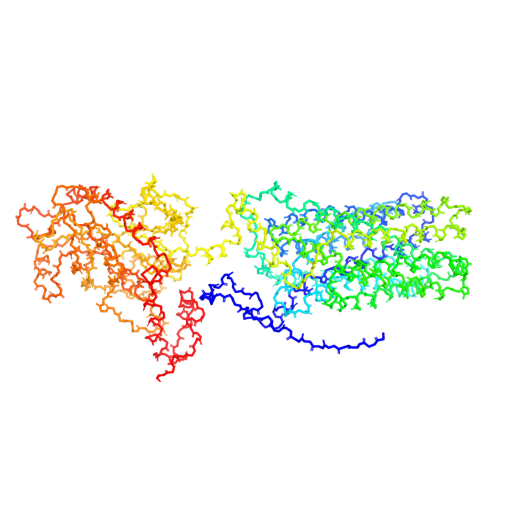020 -17.904 1.00 95.00 408 ILE A CA 1
ATOM 3147 C C . ILE A 1 408 ? 13.017 -9.859 -19.424 1.00 95.00 408 ILE A C 1
ATOM 3149 O O . ILE A 1 408 ? 13.965 -10.137 -20.157 1.00 95.00 408 ILE A O 1
ATOM 3153 N N . GLY A 1 409 ? 11.878 -9.352 -19.902 1.00 94.31 409 GLY A N 1
ATOM 3154 C CA . GLY A 1 409 ? 11.668 -8.967 -21.300 1.00 94.31 409 GLY A CA 1
ATOM 3155 C C . GLY A 1 409 ? 12.721 -7.977 -21.797 1.00 94.31 409 GLY A C 1
ATOM 3156 O O . GLY A 1 409 ? 13.398 -8.263 -22.785 1.00 94.31 409 GLY A O 1
ATOM 3157 N N . ALA A 1 410 ? 12.942 -6.873 -21.073 1.00 90.56 410 ALA A N 1
ATOM 3158 C CA . ALA A 1 410 ? 13.970 -5.874 -21.396 1.00 90.56 410 ALA A CA 1
ATOM 3159 C C . ALA A 1 410 ? 15.380 -6.485 -21.479 1.00 90.56 410 ALA A C 1
ATOM 3161 O O . ALA A 1 410 ? 16.138 -6.217 -22.419 1.00 90.56 410 ALA A O 1
ATOM 3162 N N . PHE A 1 411 ? 15.725 -7.350 -20.521 1.00 88.31 411 PHE A N 1
ATOM 3163 C CA . PHE A 1 411 ? 16.996 -8.070 -20.503 1.00 88.31 411 PHE A CA 1
ATOM 3164 C C . PHE A 1 411 ? 17.151 -8.974 -21.736 1.00 88.31 411 PHE A C 1
ATOM 3166 O O . PHE A 1 411 ? 18.167 -8.910 -22.432 1.00 88.31 411 PHE A O 1
ATOM 3173 N N . VAL A 1 412 ? 16.130 -9.779 -22.047 1.00 91.00 412 VAL A N 1
ATOM 3174 C CA . VAL A 1 412 ? 16.119 -10.685 -23.205 1.00 91.00 412 VAL A CA 1
ATOM 3175 C C . VAL A 1 412 ? 16.214 -9.904 -24.518 1.00 91.00 412 VAL A C 1
ATOM 3177 O O . VAL A 1 412 ? 17.018 -10.258 -25.381 1.00 91.00 412 VAL A O 1
ATOM 3180 N N . GLY A 1 413 ? 15.453 -8.817 -24.658 1.00 88.69 413 GLY A N 1
ATOM 3181 C CA . GLY A 1 413 ? 15.479 -7.948 -25.834 1.00 88.69 413 GLY A CA 1
ATOM 3182 C C . GLY A 1 413 ? 16.858 -7.344 -26.084 1.00 88.69 413 GLY A C 1
ATOM 3183 O O . GLY A 1 413 ? 17.389 -7.453 -27.193 1.00 88.69 413 GLY A O 1
ATOM 3184 N N . THR A 1 414 ? 17.494 -6.823 -25.030 1.00 84.00 414 THR A N 1
ATOM 3185 C CA . THR A 1 414 ? 18.831 -6.214 -25.108 1.00 84.00 414 THR A CA 1
ATOM 3186 C C . THR A 1 414 ? 19.880 -7.202 -25.637 1.00 84.00 414 THR A C 1
ATOM 3188 O O . THR A 1 414 ? 20.757 -6.822 -26.411 1.00 84.00 414 THR A O 1
ATOM 3191 N N . TYR A 1 415 ? 19.783 -8.488 -25.285 1.00 84.88 415 TYR A N 1
ATOM 3192 C CA . TYR A 1 415 ? 20.697 -9.518 -25.795 1.00 84.88 415 TYR A CA 1
ATOM 3193 C C . TYR A 1 415 ? 20.332 -10.023 -27.194 1.00 84.88 415 TYR A C 1
ATOM 3195 O O . TYR A 1 415 ? 21.230 -10.284 -27.999 1.00 84.88 415 TYR A O 1
ATOM 3203 N N . LEU A 1 416 ? 19.040 -10.185 -27.492 1.00 88.31 416 LEU A N 1
ATOM 3204 C CA . LEU A 1 416 ? 18.589 -10.777 -28.752 1.00 88.31 416 LEU A CA 1
ATOM 3205 C C . LEU A 1 416 ? 18.647 -9.802 -29.929 1.00 88.31 416 LEU A C 1
ATOM 3207 O O . LEU A 1 416 ? 18.979 -10.233 -31.030 1.00 88.31 416 LEU A O 1
ATOM 3211 N N . PHE A 1 417 ? 18.401 -8.505 -29.730 1.00 85.50 417 PHE A N 1
ATOM 3212 C CA . PHE A 1 417 ? 18.401 -7.524 -30.825 1.00 85.50 417 PHE A CA 1
ATOM 3213 C C . PHE A 1 417 ? 19.716 -7.510 -31.624 1.00 85.50 417 PHE A C 1
ATOM 3215 O O . PHE A 1 417 ? 19.664 -7.692 -32.842 1.00 85.50 417 PHE A O 1
ATOM 3222 N N . PRO A 1 418 ? 20.907 -7.391 -31.002 1.00 83.19 418 PRO A N 1
ATOM 3223 C CA . PRO A 1 418 ? 22.169 -7.453 -31.739 1.00 83.19 418 PRO A CA 1
ATOM 3224 C C . PRO A 1 418 ? 22.380 -8.775 -32.490 1.00 83.19 418 PRO A C 1
ATOM 3226 O O . PRO A 1 418 ? 23.004 -8.779 -33.549 1.00 83.19 418 PRO A O 1
ATOM 3229 N N . ILE A 1 419 ? 21.867 -9.889 -31.957 1.00 87.75 419 ILE A N 1
ATOM 3230 C CA . ILE A 1 419 ? 21.962 -11.218 -32.578 1.00 87.75 419 ILE A CA 1
ATOM 3231 C C . ILE A 1 419 ? 21.059 -11.293 -33.813 1.00 87.75 419 ILE A C 1
ATOM 3233 O O . ILE A 1 419 ? 21.504 -11.768 -34.856 1.00 87.75 419 ILE A O 1
ATOM 3237 N N . ILE A 1 420 ? 19.829 -10.775 -33.720 1.00 88.88 420 ILE A N 1
ATOM 3238 C CA . ILE A 1 420 ? 18.893 -10.669 -34.849 1.00 88.88 420 ILE A CA 1
ATOM 3239 C C . ILE A 1 420 ? 19.547 -9.879 -35.986 1.00 88.88 420 ILE A C 1
ATOM 3241 O O . ILE A 1 420 ? 19.574 -10.339 -37.122 1.00 88.88 420 ILE A O 1
ATOM 3245 N N . GLN A 1 421 ? 20.158 -8.734 -35.674 1.00 86.44 421 GLN A N 1
ATOM 3246 C CA . GLN A 1 421 ? 20.841 -7.911 -36.674 1.00 86.44 421 GLN A CA 1
ATOM 3247 C C . GLN A 1 421 ? 22.067 -8.605 -37.280 1.00 86.44 421 GLN A C 1
ATOM 3249 O O . GLN A 1 421 ? 22.306 -8.506 -38.481 1.00 86.44 421 GLN A O 1
ATOM 3254 N N . ALA A 1 422 ? 22.877 -9.275 -36.455 1.00 86.31 422 ALA A N 1
ATOM 3255 C CA . ALA A 1 422 ? 24.097 -9.939 -36.908 1.00 86.31 422 ALA A CA 1
ATOM 3256 C C . ALA A 1 422 ? 23.804 -11.124 -37.838 1.00 86.31 422 ALA A C 1
ATOM 3258 O O . ALA A 1 422 ? 24.536 -11.327 -38.804 1.00 86.31 422 ALA A O 1
ATOM 3259 N N . ASN A 1 423 ? 22.727 -11.863 -37.562 1.00 89.38 423 ASN A N 1
ATOM 3260 C CA . ASN A 1 423 ? 22.306 -13.028 -38.338 1.00 89.38 423 ASN A CA 1
ATOM 3261 C C . ASN A 1 423 ? 21.375 -12.683 -39.509 1.00 89.38 423 ASN A C 1
ATOM 3263 O O . ASN A 1 423 ? 20.991 -13.581 -40.261 1.00 89.38 423 ASN A O 1
ATOM 3267 N N . ALA A 1 424 ? 21.006 -11.411 -39.679 1.00 89.00 424 ALA A N 1
ATOM 3268 C CA . ALA A 1 424 ? 20.201 -10.981 -40.811 1.00 89.00 424 ALA A CA 1
ATOM 3269 C C . ALA A 1 424 ? 20.932 -11.268 -42.141 1.00 89.00 424 ALA A C 1
ATOM 3271 O O . ALA A 1 424 ? 22.157 -11.119 -42.218 1.00 89.00 424 ALA A O 1
ATOM 3272 N N . PRO A 1 425 ? 20.214 -11.642 -43.215 1.00 85.81 425 PRO A N 1
ATOM 3273 C CA . PRO A 1 425 ? 20.787 -11.778 -44.552 1.00 85.81 425 PRO A CA 1
ATOM 3274 C C . PRO A 1 425 ? 21.582 -10.530 -44.979 1.00 85.81 425 PRO A C 1
ATOM 3276 O O . PRO A 1 425 ? 21.016 -9.453 -45.137 1.00 85.81 425 PRO A O 1
ATOM 3279 N N . GLY A 1 426 ? 22.900 -10.669 -45.171 1.00 80.31 426 GLY A N 1
ATOM 3280 C CA . GLY A 1 426 ? 23.810 -9.549 -45.477 1.00 80.31 426 GLY A CA 1
ATOM 3281 C C . GLY A 1 426 ? 24.441 -8.865 -44.252 1.00 80.31 426 GLY A C 1
ATOM 3282 O O . GLY A 1 426 ? 25.201 -7.909 -44.405 1.00 80.31 426 GLY A O 1
ATOM 3283 N N . GLY A 1 427 ? 24.169 -9.360 -43.043 1.00 83.00 427 GLY A N 1
ATOM 3284 C CA . GLY A 1 427 ? 24.756 -8.913 -41.780 1.00 83.00 427 GLY A CA 1
ATOM 3285 C C . GLY A 1 427 ? 24.177 -7.604 -41.234 1.00 83.00 427 GLY A C 1
ATOM 3286 O O . GLY A 1 427 ? 23.237 -7.025 -41.779 1.00 83.00 427 GLY A O 1
ATOM 3287 N N . LYS A 1 428 ? 24.784 -7.097 -40.153 1.00 77.31 428 LYS A N 1
ATOM 3288 C CA . LYS A 1 428 ? 24.276 -5.963 -39.352 1.00 77.31 428 LYS A CA 1
ATOM 3289 C C . LYS A 1 428 ? 24.078 -4.647 -40.119 1.00 77.31 428 LYS A C 1
ATOM 3291 O O . LYS A 1 428 ? 23.205 -3.872 -39.751 1.00 77.31 428 LYS A O 1
ATOM 3296 N N . LYS A 1 429 ? 24.896 -4.374 -41.142 1.00 77.81 429 LYS A N 1
ATOM 3297 C CA . LYS A 1 429 ? 24.827 -3.139 -41.955 1.00 77.81 429 LYS A CA 1
ATOM 3298 C C . LYS A 1 429 ? 23.941 -3.282 -43.202 1.00 77.81 429 LYS A C 1
ATOM 3300 O O . LYS A 1 429 ? 23.931 -2.393 -44.043 1.00 77.81 429 LYS A O 1
ATOM 3305 N N . SER A 1 430 ? 23.263 -4.416 -43.368 1.00 84.56 430 SER A N 1
ATOM 3306 C CA . SER A 1 430 ? 22.324 -4.609 -44.472 1.00 84.56 430 SER A CA 1
ATOM 3307 C C . SER A 1 430 ? 20.970 -3.969 -44.165 1.00 84.56 430 SER A C 1
ATOM 3309 O O . SER A 1 430 ? 20.582 -3.847 -43.002 1.00 84.56 430 SER A O 1
ATOM 3311 N N . VAL A 1 431 ? 20.196 -3.679 -45.217 1.00 85.62 431 VAL A N 1
ATOM 3312 C CA . VAL A 1 431 ? 18.785 -3.262 -45.106 1.00 85.62 431 VAL A CA 1
ATOM 3313 C C . VAL A 1 431 ? 18.001 -4.238 -44.223 1.00 85.62 431 VAL A C 1
ATOM 3315 O O . VAL A 1 431 ? 17.199 -3.829 -43.387 1.00 85.62 431 VAL A O 1
ATOM 3318 N N . ARG A 1 432 ? 18.266 -5.544 -44.357 1.00 87.19 432 ARG A N 1
ATOM 3319 C CA . ARG A 1 432 ? 17.568 -6.580 -43.598 1.00 87.19 432 ARG A CA 1
ATOM 3320 C C . ARG A 1 432 ? 17.925 -6.562 -42.111 1.00 87.19 432 ARG A C 1
ATOM 3322 O O . ARG A 1 432 ? 17.037 -6.717 -41.277 1.00 87.19 432 ARG A O 1
ATOM 3329 N N . GLY A 1 433 ? 19.183 -6.261 -41.788 1.00 85.00 433 GLY A N 1
ATOM 3330 C CA . GLY A 1 433 ? 19.647 -6.039 -40.416 1.00 85.00 433 GLY A CA 1
ATOM 3331 C C . GLY A 1 433 ? 18.910 -4.902 -39.705 1.00 85.00 433 GLY A C 1
ATOM 3332 O O . GLY A 1 433 ? 18.717 -4.964 -38.493 1.00 85.00 433 GLY A O 1
ATOM 3333 N N . GLY A 1 434 ? 18.440 -3.895 -40.440 1.00 83.88 434 GLY A N 1
ATOM 3334 C CA . GLY A 1 434 ? 17.575 -2.853 -39.893 1.00 83.88 434 GLY A CA 1
ATOM 3335 C C . GLY A 1 434 ? 16.084 -3.206 -39.863 1.00 83.88 434 GLY A C 1
ATOM 3336 O O . GLY A 1 434 ? 15.389 -2.801 -38.937 1.00 83.88 434 GLY A O 1
ATOM 3337 N N . GLN A 1 435 ? 15.595 -4.001 -40.820 1.00 90.75 435 GLN A N 1
ATOM 3338 C CA . GLN A 1 435 ? 14.184 -4.403 -40.921 1.00 90.75 435 GLN A CA 1
ATOM 3339 C C . GLN A 1 435 ? 13.750 -5.468 -39.906 1.00 90.75 435 GLN A C 1
ATOM 3341 O O . GLN A 1 435 ? 12.656 -5.372 -39.349 1.00 90.75 435 GLN A O 1
ATOM 3346 N N . ASP A 1 436 ? 14.563 -6.507 -39.693 1.00 91.31 436 ASP A N 1
ATOM 3347 C CA . ASP A 1 436 ? 14.175 -7.684 -38.901 1.00 91.31 436 ASP A CA 1
ATOM 3348 C C . ASP A 1 436 ? 13.726 -7.342 -37.466 1.00 91.31 436 ASP A C 1
ATOM 3350 O O . ASP A 1 436 ? 12.688 -7.858 -37.040 1.00 91.31 436 ASP A O 1
ATOM 3354 N N . PRO A 1 437 ? 14.395 -6.429 -36.731 1.00 91.06 437 PRO A N 1
ATOM 3355 C CA . PRO A 1 437 ? 13.925 -6.005 -35.412 1.00 91.06 437 PRO A CA 1
ATOM 3356 C C . PRO A 1 437 ? 12.522 -5.379 -35.426 1.00 91.06 437 PRO A C 1
ATOM 3358 O O . PRO A 1 437 ? 11.719 -5.654 -34.532 1.00 91.06 437 PRO A O 1
ATOM 3361 N N . PHE A 1 438 ? 12.188 -4.585 -36.452 1.00 91.62 438 PHE A N 1
ATOM 3362 C CA . PHE A 1 438 ? 10.846 -4.015 -36.600 1.00 91.62 438 PHE A CA 1
ATOM 3363 C C . PHE A 1 438 ? 9.810 -5.089 -36.935 1.00 91.62 438 PHE A C 1
ATOM 3365 O O . PHE A 1 438 ? 8.723 -5.056 -36.365 1.00 91.62 438 PHE A O 1
ATOM 3372 N N . PHE A 1 439 ? 10.129 -6.073 -37.784 1.00 93.56 439 PHE A N 1
ATOM 3373 C CA . PHE A 1 439 ? 9.215 -7.189 -38.066 1.00 93.56 439 PHE A CA 1
ATOM 3374 C C . PHE A 1 439 ? 8.888 -8.009 -36.815 1.00 93.56 439 PHE A C 1
ATOM 3376 O O . PHE A 1 439 ? 7.717 -8.308 -36.563 1.00 93.56 439 PHE A O 1
ATOM 3383 N N . VAL A 1 440 ? 9.908 -8.354 -36.024 1.00 93.75 440 VAL A N 1
ATOM 3384 C CA . VAL A 1 440 ? 9.738 -9.122 -34.782 1.00 93.75 440 VAL A CA 1
ATOM 3385 C C . VAL A 1 440 ? 8.882 -8.341 -33.788 1.00 93.75 440 VAL A C 1
ATOM 3387 O O . VAL A 1 440 ? 7.856 -8.846 -33.336 1.00 93.75 440 VAL A O 1
ATOM 3390 N N . SER A 1 441 ? 9.253 -7.092 -33.503 1.00 93.19 441 SER A N 1
ATOM 3391 C CA . SER A 1 441 ? 8.525 -6.238 -32.559 1.00 93.19 441 SER A CA 1
ATOM 3392 C C . SER A 1 441 ? 7.078 -5.992 -32.982 1.00 93.19 441 SER A C 1
ATOM 3394 O O . SER A 1 441 ? 6.159 -6.201 -32.196 1.00 93.19 441 SER A O 1
ATOM 3396 N N . SER A 1 442 ? 6.846 -5.670 -34.257 1.00 95.38 442 SER A N 1
ATOM 3397 C CA . SER A 1 442 ? 5.495 -5.431 -34.782 1.00 95.38 442 SER A CA 1
ATOM 3398 C C . SER A 1 442 ? 4.601 -6.659 -34.649 1.00 95.38 442 SER A C 1
ATOM 3400 O O . SER A 1 442 ? 3.441 -6.541 -34.263 1.00 95.38 442 SER A O 1
ATOM 3402 N N . SER A 1 443 ? 5.143 -7.852 -34.908 1.00 96.69 443 SER A N 1
ATOM 3403 C CA . SER A 1 443 ? 4.405 -9.111 -34.745 1.00 96.69 443 SER A CA 1
ATOM 3404 C C . SER A 1 443 ? 4.020 -9.350 -33.282 1.00 96.69 443 SER A C 1
ATOM 3406 O O . SER A 1 443 ? 2.891 -9.745 -32.989 1.00 96.69 443 SER A O 1
ATOM 3408 N N . LEU A 1 444 ? 4.937 -9.055 -32.356 1.00 96.31 444 LEU A N 1
ATOM 3409 C CA . LEU A 1 444 ? 4.681 -9.142 -30.922 1.00 96.31 444 LEU A CA 1
ATOM 3410 C C . LEU A 1 444 ? 3.659 -8.095 -30.447 1.00 96.31 444 LEU A C 1
ATOM 3412 O O . LEU A 1 444 ? 2.817 -8.424 -29.615 1.00 96.31 444 LEU A O 1
ATOM 3416 N N . CYS A 1 445 ? 3.654 -6.881 -31.008 1.00 96.50 445 CYS A N 1
ATOM 3417 C CA . CYS A 1 445 ? 2.627 -5.868 -30.743 1.00 96.50 445 CYS A CA 1
ATOM 3418 C C . CYS A 1 445 ? 1.222 -6.364 -31.124 1.00 96.50 445 CYS A C 1
ATOM 3420 O O . CYS A 1 445 ? 0.292 -6.239 -30.328 1.00 96.50 445 CYS A O 1
ATOM 3422 N N . ILE A 1 446 ? 1.062 -6.986 -32.300 1.00 97.25 446 ILE A N 1
ATOM 3423 C CA . ILE A 1 446 ? -0.228 -7.559 -32.728 1.00 97.25 446 ILE A CA 1
ATOM 3424 C C . ILE A 1 446 ? -0.662 -8.697 -31.797 1.00 97.25 446 ILE A C 1
ATOM 3426 O O . ILE A 1 446 ? -1.830 -8.776 -31.412 1.00 97.25 446 ILE A O 1
ATOM 3430 N N . PHE A 1 447 ? 0.271 -9.558 -31.390 1.00 97.50 447 PHE A N 1
ATOM 3431 C CA . PHE A 1 447 ? -0.023 -10.614 -30.425 1.00 97.50 447 PHE A CA 1
ATOM 3432 C C . PHE A 1 447 ? -0.411 -10.050 -29.047 1.00 97.50 447 PHE A C 1
ATOM 3434 O O . PHE A 1 447 ? -1.370 -10.517 -28.436 1.00 97.50 447 PHE A O 1
ATOM 3441 N N . SER A 1 448 ? 0.262 -8.996 -28.585 1.00 97.12 448 SER A N 1
ATOM 3442 C CA . SER A 1 448 ? -0.084 -8.288 -27.348 1.00 97.12 448 SER A CA 1
ATOM 3443 C C . SER A 1 448 ? -1.486 -7.667 -27.419 1.00 97.12 448 SER A C 1
ATOM 3445 O O . SER A 1 448 ? -2.280 -7.842 -26.494 1.00 97.12 448 SER A O 1
ATOM 3447 N N . ALA A 1 449 ? -1.853 -7.051 -28.553 1.00 97.56 449 ALA A N 1
ATOM 3448 C CA . ALA A 1 449 ? -3.211 -6.547 -28.785 1.00 97.56 449 ALA A CA 1
ATOM 3449 C C . ALA A 1 449 ? -4.260 -7.655 -28.630 1.00 97.56 449 ALA A C 1
ATOM 3451 O O . ALA A 1 449 ? -5.281 -7.461 -27.969 1.00 97.56 449 ALA A O 1
ATOM 3452 N N . PHE A 1 450 ? -3.994 -8.835 -29.200 1.00 97.50 450 PHE A N 1
ATOM 3453 C CA . PHE A 1 450 ? -4.858 -10.002 -29.043 1.00 97.50 450 PHE A CA 1
ATOM 3454 C C . PHE A 1 450 ? -4.995 -10.402 -27.566 1.00 97.50 450 PHE A C 1
ATOM 3456 O O . PHE A 1 450 ? -6.111 -10.547 -27.069 1.00 97.50 450 PHE A O 1
ATOM 3463 N N . LEU A 1 451 ? -3.893 -10.503 -26.819 1.00 97.25 451 LEU A N 1
ATOM 3464 C CA . LEU A 1 451 ? -3.961 -10.858 -25.398 1.00 97.25 451 LEU A CA 1
ATOM 3465 C C . LEU A 1 451 ? -4.813 -9.870 -24.586 1.00 97.25 451 LEU A C 1
ATOM 3467 O O . LEU A 1 451 ? -5.635 -10.271 -23.763 1.00 97.25 451 LEU A O 1
ATOM 3471 N N . VAL A 1 452 ? -4.655 -8.578 -24.856 1.00 96.00 452 VAL A N 1
ATOM 3472 C CA . VAL A 1 452 ? -5.359 -7.492 -24.163 1.00 96.00 452 VAL A CA 1
ATOM 3473 C C . VAL A 1 452 ? -6.854 -7.511 -24.460 1.00 96.00 452 VAL A C 1
ATOM 3475 O O . VAL A 1 452 ? -7.683 -7.430 -23.549 1.00 96.00 452 VAL A O 1
ATOM 3478 N N . LEU A 1 453 ? -7.215 -7.625 -25.739 1.00 92.75 453 LEU A N 1
ATOM 3479 C CA . LEU A 1 453 ? -8.606 -7.556 -26.170 1.00 92.75 453 LEU A CA 1
ATOM 3480 C C . LEU A 1 453 ? -9.413 -8.776 -25.730 1.00 92.75 453 LEU A C 1
ATOM 3482 O O . LEU A 1 453 ? -10.611 -8.627 -25.503 1.00 92.75 453 LEU A O 1
ATOM 3486 N N . PHE A 1 454 ? -8.792 -9.942 -25.545 1.00 94.50 454 PHE A N 1
ATOM 3487 C CA . PHE A 1 454 ? -9.513 -11.172 -25.204 1.00 94.50 454 PHE A CA 1
ATOM 3488 C C . PHE A 1 454 ? -9.384 -11.608 -23.739 1.00 94.50 454 PHE A C 1
ATOM 3490 O O . PHE A 1 454 ? -10.323 -12.217 -23.229 1.00 94.50 454 PHE A O 1
ATOM 3497 N N . PHE A 1 455 ? -8.285 -11.291 -23.042 1.00 96.00 455 PHE A N 1
ATOM 3498 C CA . PHE A 1 455 ? -8.014 -11.870 -21.716 1.00 96.00 455 PHE A CA 1
ATOM 3499 C C . PHE A 1 455 ? -7.901 -10.871 -20.558 1.00 96.00 455 PHE A C 1
ATOM 3501 O O . PHE A 1 455 ? -7.979 -11.298 -19.405 1.00 96.00 455 PHE A O 1
ATOM 3508 N N . LEU A 1 456 ? -7.746 -9.565 -20.810 1.00 93.25 456 LEU A N 1
ATOM 3509 C CA . LEU A 1 456 ? -7.756 -8.576 -19.725 1.00 93.25 456 LEU A CA 1
ATOM 3510 C C . LEU A 1 456 ? -9.189 -8.183 -19.326 1.00 93.25 456 LEU A C 1
ATOM 3512 O O . LEU A 1 456 ? -10.048 -8.029 -20.195 1.00 93.25 456 LEU A O 1
ATOM 3516 N N . PRO A 1 457 ? -9.473 -7.991 -18.023 1.00 90.50 457 PRO A N 1
ATOM 3517 C CA . PRO A 1 457 ? -10.775 -7.517 -17.565 1.00 90.50 457 PRO A CA 1
ATOM 3518 C C . PRO A 1 457 ? -10.984 -6.036 -17.910 1.00 90.50 457 PRO A C 1
ATOM 3520 O O . PRO A 1 457 ? -10.036 -5.300 -18.185 1.00 90.50 457 PRO A O 1
ATOM 3523 N N . ASN A 1 458 ? -12.236 -5.579 -17.864 1.00 87.69 458 ASN A N 1
ATOM 3524 C CA . ASN A 1 458 ? -12.535 -4.148 -17.944 1.00 87.69 458 ASN A CA 1
ATOM 3525 C C . ASN A 1 458 ? -12.060 -3.436 -16.672 1.00 87.69 458 ASN A C 1
ATOM 3527 O O . ASN A 1 458 ? -12.267 -3.938 -15.570 1.00 87.69 458 ASN A O 1
ATOM 3531 N N . ILE A 1 459 ? -11.438 -2.268 -16.843 1.00 86.31 459 ILE A N 1
ATOM 3532 C CA . ILE A 1 459 ? -10.846 -1.481 -15.758 1.00 86.31 459 ILE A CA 1
ATOM 3533 C C . ILE A 1 459 ? -11.460 -0.083 -15.801 1.00 86.31 459 ILE A C 1
ATOM 3535 O O . ILE A 1 459 ? -11.272 0.652 -16.767 1.00 86.31 459 ILE A O 1
ATOM 3539 N N . GLY A 1 460 ? -12.210 0.261 -14.759 1.00 82.75 460 GLY A N 1
ATOM 3540 C CA . GLY A 1 460 ? -12.782 1.584 -14.519 1.00 82.75 460 GLY A CA 1
ATOM 3541 C C . GLY A 1 460 ? -12.032 2.380 -13.443 1.00 82.75 460 GLY A C 1
ATOM 3542 O O . GLY A 1 460 ? -10.944 2.003 -12.985 1.00 82.75 460 GLY A O 1
ATOM 3543 N N . GLN A 1 461 ? -12.633 3.490 -13.013 1.00 82.81 461 GLN A N 1
ATOM 3544 C CA . GLN A 1 461 ? -12.050 4.408 -12.029 1.00 82.81 461 GLN A CA 1
ATOM 3545 C C . GLN A 1 461 ? -12.046 3.808 -10.603 1.00 82.81 461 GLN A C 1
ATOM 3547 O O . GLN A 1 461 ? -11.034 3.951 -9.914 1.00 82.81 461 GLN A O 1
ATOM 3552 N N . ASP A 1 462 ? -13.071 3.027 -10.227 1.00 81.56 462 ASP A N 1
ATOM 3553 C CA . ASP A 1 462 ? -13.244 2.366 -8.908 1.00 81.56 462 ASP A CA 1
ATOM 3554 C C . ASP A 1 462 ? -12.868 0.871 -8.874 1.00 81.56 462 ASP A C 1
ATOM 3556 O O . ASP A 1 462 ? -13.273 0.115 -7.986 1.00 81.56 462 ASP A O 1
ATOM 3560 N N . THR A 1 463 ? -12.080 0.411 -9.851 1.00 82.06 463 THR A N 1
ATOM 3561 C CA . THR A 1 463 ? -11.692 -1.011 -9.954 1.00 82.06 463 THR A CA 1
ATOM 3562 C C . THR A 1 463 ? -10.976 -1.506 -8.696 1.00 82.06 463 THR A C 1
ATOM 3564 O O . THR A 1 463 ? -11.222 -2.630 -8.283 1.00 82.06 463 THR A O 1
ATOM 3567 N N . ILE A 1 464 ? -10.143 -0.670 -8.062 1.00 87.25 464 ILE A N 1
ATOM 3568 C CA . ILE A 1 464 ? -9.404 -1.027 -6.838 1.00 87.25 464 ILE A CA 1
ATOM 3569 C C . ILE A 1 464 ? -10.367 -1.434 -5.717 1.00 87.25 464 ILE A C 1
ATOM 3571 O O . ILE A 1 464 ? -10.270 -2.547 -5.208 1.00 87.25 464 ILE A O 1
ATOM 3575 N N . THR A 1 465 ? -11.334 -0.575 -5.393 1.00 85.12 465 THR A N 1
ATOM 3576 C CA . THR A 1 465 ? -12.328 -0.830 -4.342 1.00 85.12 465 THR A CA 1
ATOM 3577 C C . THR A 1 465 ? -13.184 -2.049 -4.670 1.00 85.12 465 THR A C 1
ATOM 3579 O O . THR A 1 465 ? -13.423 -2.899 -3.816 1.00 85.12 465 THR A O 1
ATOM 3582 N N . THR A 1 466 ? -13.595 -2.177 -5.932 1.00 87.25 466 THR A N 1
ATOM 3583 C CA . THR A 1 466 ? -14.382 -3.326 -6.400 1.00 87.25 466 THR A CA 1
ATOM 3584 C C . THR A 1 466 ? -13.604 -4.639 -6.274 1.00 87.25 466 THR A C 1
ATOM 3586 O O . THR A 1 466 ? -14.169 -5.670 -5.914 1.00 87.25 466 THR A O 1
ATOM 3589 N N . GLU A 1 467 ? -12.308 -4.625 -6.586 1.00 92.06 467 GLU A N 1
ATOM 3590 C CA . GLU A 1 467 ? -11.444 -5.801 -6.499 1.00 92.06 467 GLU A CA 1
ATOM 3591 C C . GLU A 1 467 ? -11.164 -6.186 -5.040 1.00 92.06 467 GLU A C 1
ATOM 3593 O O . GLU A 1 467 ? -11.161 -7.373 -4.721 1.00 92.06 467 GLU A O 1
ATOM 3598 N N . ASP A 1 468 ? -11.005 -5.203 -4.146 1.00 91.00 468 ASP A N 1
ATOM 3599 C CA . ASP A 1 468 ? -10.878 -5.437 -2.702 1.00 91.00 468 ASP A CA 1
ATOM 3600 C C . ASP A 1 468 ? -12.115 -6.141 -2.125 1.00 91.00 468 ASP A C 1
ATOM 3602 O O . ASP A 1 468 ? -11.970 -7.121 -1.390 1.00 91.00 468 ASP A O 1
ATOM 3606 N N . ILE A 1 469 ? -13.321 -5.703 -2.507 1.00 88.25 469 ILE A N 1
ATOM 3607 C CA . ILE A 1 469 ? -14.587 -6.332 -2.091 1.00 88.25 469 ILE A CA 1
ATOM 3608 C C . ILE A 1 469 ? -14.659 -7.778 -2.593 1.00 88.25 469 ILE A C 1
ATOM 3610 O O . ILE A 1 469 ? -14.796 -8.700 -1.792 1.00 88.25 469 ILE A O 1
ATOM 3614 N N . LYS A 1 470 ? -14.470 -7.999 -3.902 1.00 91.94 470 LYS A N 1
ATOM 3615 C CA . LYS A 1 470 ? -14.514 -9.346 -4.503 1.00 91.94 470 LYS A CA 1
ATOM 3616 C C . LYS A 1 470 ? -13.507 -10.298 -3.873 1.00 91.94 470 LYS A C 1
ATOM 3618 O O . LYS A 1 470 ? -13.774 -11.489 -3.725 1.00 91.94 470 LYS A O 1
ATOM 3623 N N . PHE A 1 471 ? -12.324 -9.790 -3.538 1.00 94.81 471 PHE A N 1
ATOM 3624 C CA . PHE A 1 471 ? -11.298 -10.596 -2.904 1.00 94.81 471 PHE A CA 1
ATOM 3625 C C . PHE A 1 471 ? -11.680 -10.964 -1.466 1.00 94.81 471 PHE A C 1
ATOM 3627 O O . PHE A 1 471 ? -11.530 -12.128 -1.104 1.00 94.81 471 PHE A O 1
ATOM 3634 N N . ARG A 1 472 ? -12.230 -10.032 -0.674 1.00 90.00 472 ARG A N 1
ATOM 3635 C CA . ARG A 1 472 ? -12.761 -10.329 0.670 1.00 90.00 472 ARG A CA 1
ATOM 3636 C C . ARG A 1 472 ? -13.876 -11.372 0.629 1.00 90.00 472 ARG A C 1
ATOM 3638 O O . ARG A 1 472 ? -13.759 -12.389 1.304 1.00 90.00 472 ARG A O 1
ATOM 3645 N N . GLU A 1 473 ? -14.880 -11.176 -0.224 1.00 88.31 473 GLU A N 1
ATOM 3646 C CA . GLU A 1 473 ? -15.988 -12.126 -0.413 1.00 88.31 473 GLU A CA 1
ATOM 3647 C C . GLU A 1 473 ? -15.471 -13.523 -0.783 1.00 88.31 473 GLU A C 1
ATOM 3649 O O . GLU A 1 473 ? -15.920 -14.536 -0.247 1.00 88.31 473 GLU A O 1
ATOM 3654 N N . TYR A 1 474 ? -14.473 -13.593 -1.670 1.00 94.31 474 TYR A N 1
ATOM 3655 C CA . TYR A 1 474 ? -13.844 -14.855 -2.044 1.00 94.31 474 TYR A CA 1
ATOM 3656 C C . TYR A 1 474 ? -13.118 -15.526 -0.869 1.00 94.31 474 TYR A C 1
ATOM 3658 O O . TYR A 1 474 ? -13.186 -16.750 -0.731 1.00 94.31 474 TYR A O 1
ATOM 3666 N N . LEU A 1 475 ? -12.423 -14.765 -0.022 1.00 89.69 475 LEU A N 1
ATOM 3667 C CA . LEU A 1 475 ? -11.757 -15.309 1.163 1.00 89.69 475 LEU A CA 1
ATOM 3668 C C . LEU A 1 475 ? -12.769 -15.847 2.181 1.00 89.69 475 LEU A C 1
ATOM 3670 O O . LEU A 1 475 ? -12.614 -16.981 2.638 1.00 89.69 475 LEU A O 1
ATOM 3674 N N . GLU A 1 476 ? -13.824 -15.085 2.467 1.00 85.94 476 GLU A N 1
ATOM 3675 C CA . GLU A 1 476 ? -14.900 -15.475 3.388 1.00 85.94 476 GLU A CA 1
ATOM 3676 C C . GLU A 1 476 ? -15.621 -16.733 2.903 1.00 85.94 476 GLU A C 1
ATOM 3678 O O . GLU A 1 476 ? -15.784 -17.690 3.661 1.00 85.94 476 GLU A O 1
ATOM 3683 N N . ALA A 1 477 ? -15.950 -16.795 1.608 1.00 85.50 477 ALA A N 1
ATOM 3684 C CA . ALA A 1 477 ? -16.563 -17.968 0.987 1.00 85.50 477 ALA A CA 1
ATOM 3685 C C . ALA A 1 477 ? -15.680 -19.230 1.064 1.00 85.50 477 ALA A C 1
ATOM 3687 O O . ALA A 1 477 ? -16.187 -20.348 0.970 1.00 85.50 477 ALA A O 1
ATOM 3688 N N . ASN A 1 478 ? -14.364 -19.072 1.245 1.00 89.69 478 ASN A N 1
ATOM 3689 C CA . ASN A 1 478 ? -13.410 -20.168 1.436 1.00 89.69 478 ASN A CA 1
ATOM 3690 C C . ASN A 1 478 ? -12.984 -20.340 2.912 1.00 89.69 478 ASN A C 1
ATOM 3692 O O . ASN A 1 478 ? -11.979 -21.000 3.186 1.00 89.69 478 ASN A O 1
ATOM 3696 N N . GLY A 1 479 ? -13.745 -19.780 3.859 1.00 78.44 479 GLY A N 1
ATOM 3697 C CA . GLY A 1 479 ? -13.564 -19.982 5.299 1.00 78.44 479 GLY A CA 1
ATOM 3698 C C . GLY A 1 479 ? -12.405 -19.199 5.919 1.00 78.44 479 GLY A C 1
ATOM 3699 O O . GLY A 1 479 ? -11.939 -19.558 7.000 1.00 78.44 479 GLY A O 1
ATOM 3700 N N . TRP A 1 480 ? -11.909 -18.156 5.248 1.00 83.75 480 TRP A N 1
ATOM 3701 C CA . TRP A 1 480 ? -10.887 -17.266 5.795 1.00 83.75 480 TRP A CA 1
ATOM 3702 C C . TRP A 1 480 ? -11.542 -15.999 6.355 1.00 83.75 480 TRP A C 1
ATOM 3704 O O . TRP A 1 480 ? -12.182 -15.250 5.624 1.00 83.75 480 TRP A O 1
ATOM 3714 N N . ASP A 1 481 ? -11.385 -15.770 7.660 1.00 78.81 481 ASP A N 1
ATOM 3715 C CA . ASP A 1 481 ? -11.943 -14.601 8.350 1.00 78.81 481 ASP A CA 1
ATOM 3716 C C . ASP A 1 481 ? -11.269 -13.320 7.844 1.00 78.81 481 ASP A C 1
ATOM 3718 O O . ASP A 1 481 ? -10.049 -13.214 7.912 1.00 78.81 481 ASP A O 1
ATOM 3722 N N . THR A 1 482 ? -12.025 -12.352 7.335 1.00 81.56 482 THR A N 1
ATOM 3723 C CA . THR A 1 482 ? -11.511 -11.064 6.831 1.00 81.56 482 THR A CA 1
ATOM 3724 C C . THR A 1 482 ? -11.437 -9.987 7.904 1.00 81.56 482 THR A C 1
ATOM 3726 O O . THR A 1 482 ? -10.775 -8.973 7.693 1.00 81.56 482 THR A O 1
ATOM 3729 N N . ARG A 1 483 ? -12.015 -10.203 9.093 1.00 76.25 483 ARG A N 1
ATOM 3730 C CA . ARG A 1 483 ? -11.973 -9.234 10.208 1.00 76.25 483 ARG A CA 1
ATOM 3731 C C . ARG A 1 483 ? -10.567 -9.018 10.759 1.00 76.25 483 ARG A C 1
ATOM 3733 O O . ARG A 1 483 ? -10.305 -8.013 11.410 1.00 76.25 483 ARG A O 1
ATOM 3740 N N . GLN A 1 484 ? -9.663 -9.954 10.483 1.00 80.31 484 GLN A N 1
ATOM 3741 C CA . GLN A 1 484 ? -8.234 -9.837 10.775 1.00 80.31 484 GLN A CA 1
ATOM 3742 C C . GLN A 1 484 ? -7.475 -8.962 9.757 1.00 80.31 484 GLN A C 1
ATOM 3744 O O . GLN A 1 484 ? -6.295 -8.691 9.970 1.00 80.31 484 GLN A O 1
ATOM 3749 N N . MET A 1 485 ? -8.093 -8.528 8.651 1.00 85.50 485 MET A N 1
ATOM 3750 C CA . MET A 1 485 ? -7.482 -7.574 7.716 1.00 85.50 485 MET A CA 1
ATOM 3751 C C . MET A 1 485 ? -7.469 -6.157 8.299 1.00 85.50 485 MET A C 1
ATOM 3753 O O . MET A 1 485 ? -8.228 -5.824 9.204 1.00 85.50 485 MET A O 1
ATOM 3757 N N . GLY A 1 486 ? -6.582 -5.316 7.781 1.00 85.44 486 GLY A N 1
ATOM 3758 C CA . GLY A 1 486 ? -6.414 -3.927 8.190 1.00 85.44 486 GLY A CA 1
ATOM 3759 C C . GLY A 1 486 ? -5.286 -3.704 9.201 1.00 85.44 486 GLY A C 1
ATOM 3760 O O . GLY A 1 486 ? -4.674 -4.628 9.747 1.00 85.44 486 GLY A O 1
ATOM 3761 N N . SER A 1 487 ? -4.957 -2.434 9.423 1.00 79.88 487 SER A N 1
ATOM 3762 C CA . SER A 1 487 ? -4.055 -2.019 10.492 1.00 79.88 487 SER A CA 1
ATOM 3763 C C . SER A 1 487 ? -4.700 -2.290 11.852 1.00 79.88 487 SER A C 1
ATOM 3765 O O . SER A 1 487 ? -5.915 -2.447 11.960 1.00 79.88 487 SER A O 1
ATOM 3767 N N . LYS A 1 488 ? -3.895 -2.339 12.918 1.00 72.44 488 LYS A N 1
ATOM 3768 C CA . LYS A 1 488 ? -4.438 -2.540 14.270 1.00 72.44 488 LYS A CA 1
ATOM 3769 C C . LYS A 1 488 ? -5.377 -1.398 14.650 1.00 72.44 488 LYS A C 1
ATOM 3771 O O . LYS A 1 488 ? -6.418 -1.640 15.246 1.00 72.44 488 LYS A O 1
ATOM 3776 N N . GLU A 1 489 ? -5.017 -0.173 14.271 1.00 65.44 489 GLU A N 1
ATOM 3777 C CA . GLU A 1 489 ? -5.849 1.008 14.471 1.00 65.44 489 GLU A CA 1
ATOM 3778 C C . GLU A 1 489 ? -7.177 0.896 13.716 1.00 65.44 489 GLU A C 1
ATOM 3780 O O . GLU A 1 489 ? -8.216 1.183 14.304 1.00 65.44 489 GLU A O 1
ATOM 3785 N N . TYR A 1 490 ? -7.154 0.440 12.456 1.00 70.94 490 TYR A N 1
ATOM 3786 C CA . TYR A 1 490 ? -8.372 0.239 11.671 1.00 70.94 490 TYR A CA 1
ATOM 3787 C C . TYR A 1 490 ? -9.247 -0.857 12.279 1.00 70.94 490 TYR A C 1
ATOM 3789 O O . TYR A 1 490 ? -10.416 -0.610 12.522 1.00 70.94 490 TYR A O 1
ATOM 3797 N N . GLN A 1 491 ? -8.684 -2.017 12.629 1.00 65.56 491 GLN A N 1
ATOM 3798 C CA . GLN A 1 491 ? -9.431 -3.121 13.248 1.00 65.56 491 GLN A CA 1
ATOM 3799 C C . GLN A 1 491 ? -10.132 -2.714 14.546 1.00 65.56 491 GLN A C 1
ATOM 3801 O O . GLN A 1 491 ? -11.265 -3.123 14.782 1.00 65.56 491 GLN A O 1
ATOM 3806 N N . MET A 1 492 ? -9.469 -1.905 15.381 1.00 61.09 492 MET A N 1
ATOM 3807 C CA . MET A 1 492 ? -10.064 -1.374 16.612 1.00 61.09 492 MET A CA 1
ATOM 3808 C C . MET A 1 492 ? -11.224 -0.408 16.339 1.00 61.09 492 MET A C 1
ATOM 3810 O O . MET A 1 492 ? -12.112 -0.286 17.174 1.00 61.09 492 MET A O 1
ATOM 3814 N N . GLN A 1 493 ? -11.212 0.289 15.200 1.00 60.25 493 GLN A N 1
ATOM 3815 C CA . GLN A 1 493 ? -12.267 1.226 14.803 1.00 60.25 493 GLN A CA 1
ATOM 3816 C C . GLN A 1 493 ? -13.408 0.536 14.042 1.00 60.25 493 GLN A C 1
ATOM 3818 O O . GLN A 1 493 ? -14.564 0.908 14.217 1.00 60.25 493 GLN A O 1
ATOM 3823 N N . SER A 1 494 ? -13.092 -0.453 13.203 1.00 57.97 494 SER A N 1
ATOM 3824 C CA . SER A 1 494 ? -14.024 -1.109 12.282 1.00 57.97 494 SER A CA 1
ATOM 3825 C C . SER A 1 494 ? -14.767 -2.292 12.903 1.00 57.97 494 SER A C 1
ATOM 3827 O O . SER A 1 494 ? -15.835 -2.652 12.426 1.00 57.97 494 SER A O 1
ATOM 3829 N N . ASN A 1 495 ? -14.219 -2.899 13.961 1.00 61.69 495 ASN A N 1
ATOM 3830 C CA . ASN A 1 495 ? -14.889 -3.929 14.755 1.00 61.69 495 ASN A CA 1
ATOM 3831 C C . ASN A 1 495 ? -15.152 -3.381 16.167 1.00 61.69 495 ASN A C 1
ATOM 3833 O O . ASN A 1 495 ? -14.448 -3.775 17.105 1.00 61.69 495 ASN A O 1
ATOM 3837 N N . PRO A 1 496 ? -16.100 -2.438 16.341 1.00 64.38 496 PRO A N 1
ATOM 3838 C CA . PRO A 1 496 ? -16.408 -1.907 17.661 1.00 64.38 496 PRO A CA 1
ATOM 3839 C C . PRO A 1 496 ? -16.832 -3.052 18.580 1.00 64.38 496 PRO A C 1
ATOM 3841 O O . PRO A 1 496 ? -17.510 -3.987 18.157 1.00 64.38 496 PRO A O 1
ATOM 3844 N N . VAL A 1 497 ? -16.405 -2.989 19.838 1.00 84.31 497 VAL A N 1
ATOM 3845 C CA . VAL A 1 497 ? -16.815 -3.941 20.871 1.00 84.31 497 VAL A CA 1
ATOM 3846 C C . VAL A 1 497 ? -18.005 -3.313 21.593 1.00 84.31 497 VAL A C 1
ATOM 3848 O O . VAL A 1 497 ? -17.776 -2.509 22.492 1.00 84.31 497 VAL A O 1
ATOM 3851 N N . PRO A 1 498 ? -19.265 -3.585 21.200 1.00 87.00 498 PRO A N 1
ATOM 3852 C CA . PRO A 1 498 ? -20.405 -2.778 21.642 1.00 87.00 498 PRO A CA 1
ATOM 3853 C C . PRO A 1 498 ? -20.708 -2.953 23.134 1.00 87.00 498 PRO A C 1
ATOM 3855 O O . PRO A 1 498 ? -21.180 -2.020 23.788 1.00 87.00 498 PRO A O 1
ATOM 3858 N N . ILE A 1 499 ? -20.396 -4.129 23.684 1.00 93.19 499 ILE A N 1
ATOM 3859 C CA . ILE A 1 499 ? -20.730 -4.518 25.053 1.00 93.19 499 ILE A CA 1
ATOM 3860 C C . ILE A 1 499 ? -19.448 -4.744 25.856 1.00 93.19 499 ILE A C 1
ATOM 3862 O O . ILE A 1 499 ? -18.524 -5.420 25.396 1.00 93.19 499 ILE A O 1
ATOM 3866 N N . ALA A 1 500 ? -19.411 -4.243 27.091 1.00 95.38 500 ALA A N 1
ATOM 3867 C CA . ALA A 1 500 ? -18.382 -4.615 28.055 1.00 95.38 500 ALA A CA 1
ATOM 3868 C C . ALA A 1 500 ? -18.951 -5.095 29.392 1.00 95.38 500 ALA A C 1
ATOM 3870 O O . ALA A 1 500 ? -19.992 -4.639 29.862 1.00 95.38 500 ALA A O 1
ATOM 3871 N N . ILE A 1 501 ? -18.210 -5.987 30.039 1.00 96.00 501 ILE A N 1
ATOM 3872 C CA . ILE A 1 501 ? -18.449 -6.449 31.400 1.00 96.00 501 ILE A CA 1
ATOM 3873 C C . ILE A 1 501 ? -17.351 -5.881 32.296 1.00 96.00 501 ILE A C 1
ATOM 3875 O O . ILE A 1 501 ? -16.160 -6.098 32.051 1.00 96.00 501 ILE A O 1
ATOM 3879 N N . ILE A 1 502 ? -17.746 -5.182 33.360 1.00 94.94 502 ILE A N 1
ATOM 3880 C CA . ILE A 1 502 ? -16.821 -4.784 34.424 1.00 94.94 502 ILE A CA 1
ATOM 3881 C C . ILE A 1 502 ? -16.989 -5.733 35.599 1.00 94.94 502 ILE A C 1
ATOM 3883 O O . ILE A 1 502 ? -17.984 -5.700 36.328 1.00 94.94 502 ILE A O 1
ATOM 3887 N N . GLY A 1 503 ? -15.985 -6.587 35.772 1.00 85.31 503 GLY A N 1
ATOM 3888 C CA . GLY A 1 503 ? -15.910 -7.548 36.858 1.00 85.31 503 GLY A CA 1
ATOM 3889 C C . GLY A 1 503 ? -15.477 -6.896 38.168 1.00 85.31 503 GLY A C 1
ATOM 3890 O O . GLY A 1 503 ? -14.559 -6.078 38.194 1.00 85.31 503 GLY A O 1
ATOM 3891 N N . GLY A 1 504 ? -16.129 -7.268 39.265 1.00 74.81 504 GLY A N 1
ATOM 3892 C CA . GLY A 1 504 ? -15.741 -6.895 40.622 1.00 74.81 504 GLY A CA 1
ATOM 3893 C C . GLY A 1 504 ? -15.213 -8.089 41.415 1.00 74.81 504 GLY A C 1
ATOM 3894 O O . GLY A 1 504 ? -14.911 -9.155 40.880 1.00 74.81 504 GLY A O 1
ATOM 3895 N N . THR A 1 505 ? -15.150 -7.921 42.729 1.00 67.06 505 THR A N 1
ATOM 3896 C CA . THR A 1 505 ? -14.895 -9.000 43.683 1.00 67.06 505 THR A CA 1
ATOM 3897 C C . THR A 1 505 ? -15.880 -10.161 43.463 1.00 67.06 505 THR A C 1
ATOM 3899 O O . THR A 1 505 ? -17.082 -9.985 43.646 1.00 67.06 505 THR A O 1
ATOM 3902 N N . GLY A 1 506 ? -15.381 -11.327 43.025 1.00 66.44 506 GLY A N 1
ATOM 3903 C CA . GLY A 1 506 ? -16.189 -12.510 42.672 1.00 66.44 506 GLY A CA 1
ATOM 3904 C C . GLY A 1 506 ? -16.298 -12.816 41.167 1.00 66.44 506 GLY A C 1
ATOM 3905 O O . GLY A 1 506 ? -16.661 -13.932 40.809 1.00 66.44 506 GLY A O 1
ATOM 3906 N N . LEU A 1 507 ? -15.919 -11.886 40.280 1.00 80.69 507 LEU A N 1
ATOM 3907 C CA . LEU A 1 507 ? -15.884 -12.094 38.826 1.00 80.69 507 LEU A CA 1
ATOM 3908 C C . LEU A 1 507 ? -14.609 -11.467 38.241 1.00 80.69 507 LEU A C 1
ATOM 3910 O O . LEU A 1 507 ? -14.608 -10.308 37.840 1.00 80.69 507 LEU A O 1
ATOM 3914 N N . SER A 1 508 ? -13.511 -12.226 38.219 1.00 73.94 508 SER A N 1
ATOM 3915 C CA . SER A 1 508 ? -12.190 -11.755 37.758 1.00 73.94 508 SER A CA 1
ATOM 3916 C C . SER A 1 508 ? -11.864 -12.100 36.302 1.00 73.94 508 SER A C 1
ATOM 3918 O O . SER A 1 508 ? -10.944 -11.514 35.737 1.00 73.94 508 SER A O 1
ATOM 3920 N N . ALA A 1 509 ? -12.602 -13.034 35.699 1.00 82.25 509 ALA A N 1
ATOM 3921 C CA . ALA A 1 509 ? -12.517 -13.413 34.290 1.00 82.25 509 ALA A CA 1
ATOM 3922 C C . ALA A 1 509 ? -13.797 -14.150 33.863 1.00 82.25 509 ALA A C 1
ATOM 3924 O O . ALA A 1 509 ? -14.514 -14.698 34.706 1.00 82.25 509 ALA A O 1
ATOM 3925 N N . LEU A 1 510 ? -14.053 -14.210 32.553 1.00 83.12 510 LEU A N 1
ATOM 3926 C CA . LEU A 1 510 ? -15.124 -15.028 31.981 1.00 83.12 510 LEU A CA 1
ATOM 3927 C C . LEU A 1 510 ? -14.575 -16.401 31.548 1.00 83.12 510 LEU A C 1
ATOM 3929 O O . LEU A 1 510 ? -13.520 -16.453 30.912 1.00 83.12 510 LEU A O 1
ATOM 3933 N N . PRO A 1 511 ? -15.242 -17.514 31.905 1.00 76.50 511 PRO A N 1
ATOM 3934 C CA . PRO A 1 511 ? -14.756 -18.863 31.622 1.00 76.50 511 PRO A CA 1
ATOM 3935 C C . PRO A 1 511 ? -15.009 -19.281 30.167 1.00 76.50 511 PRO A C 1
ATOM 3937 O O . PRO A 1 511 ? -16.020 -18.924 29.573 1.00 76.50 511 PRO A O 1
ATOM 3940 N N . HIS A 1 512 ? -14.140 -20.118 29.607 1.00 65.62 512 HIS A N 1
ATOM 3941 C CA . HIS A 1 512 ? -14.419 -20.827 28.355 1.00 65.62 512 HIS A CA 1
ATOM 3942 C C . HIS A 1 512 ? -14.958 -22.232 28.672 1.00 65.62 512 HIS A C 1
ATOM 3944 O O . HIS A 1 512 ? -14.323 -22.913 29.484 1.00 65.62 512 HIS A O 1
ATOM 3950 N N . PRO A 1 513 ? -16.018 -22.738 27.993 1.00 72.69 513 PRO A N 1
ATOM 3951 C CA . PRO A 1 513 ? -17.043 -22.071 27.147 1.00 72.69 513 PRO A CA 1
ATOM 3952 C C . PRO A 1 513 ? -18.183 -21.411 27.961 1.00 72.69 513 PRO A C 1
ATOM 3954 O O . PRO A 1 513 ? -18.293 -21.711 29.149 1.00 72.69 513 PRO A O 1
ATOM 3957 N N . PRO A 1 514 ? -19.044 -20.538 27.374 1.00 81.12 514 PRO A N 1
ATOM 3958 C CA . PRO A 1 514 ? -19.225 -20.182 25.947 1.00 81.12 514 PRO A CA 1
ATOM 3959 C C . PRO A 1 514 ? -18.355 -19.019 25.422 1.00 81.12 514 PRO A C 1
ATOM 3961 O O . PRO A 1 514 ? -18.568 -18.545 24.306 1.00 81.12 514 PRO A O 1
ATOM 3964 N N . PHE A 1 515 ? -17.381 -18.546 26.202 1.00 85.50 515 PHE A N 1
ATOM 3965 C CA . PHE A 1 515 ? -16.512 -17.429 25.820 1.00 85.50 515 PHE A CA 1
ATOM 3966 C C . PHE A 1 515 ? -15.200 -17.910 25.199 1.00 85.50 515 PHE A C 1
ATOM 3968 O O . PHE A 1 515 ? -14.465 -18.668 25.824 1.00 85.50 515 PHE A O 1
ATOM 3975 N N . THR A 1 516 ? -14.873 -17.427 24.001 1.00 82.00 516 THR A N 1
ATOM 3976 C CA . THR A 1 516 ? -13.612 -17.727 23.305 1.00 82.00 516 THR A CA 1
ATOM 3977 C C . THR A 1 516 ? -12.712 -16.488 23.294 1.00 82.00 516 THR A C 1
ATOM 3979 O O . THR A 1 516 ? -13.140 -15.447 22.797 1.00 82.00 516 THR A O 1
ATOM 3982 N N . PRO A 1 517 ? -11.473 -16.545 23.809 1.00 79.25 517 PRO A N 1
ATOM 3983 C CA . PRO A 1 517 ? -10.565 -15.400 23.768 1.00 79.25 517 PRO A CA 1
ATOM 3984 C C . PRO A 1 517 ? -10.179 -14.992 22.341 1.00 79.25 517 PRO A C 1
ATOM 3986 O O . PRO A 1 517 ? -9.720 -15.828 21.568 1.00 79.25 517 PRO A O 1
ATOM 3989 N N . LEU A 1 518 ? -10.328 -13.704 22.013 1.00 77.00 518 LEU A N 1
ATOM 3990 C CA . LEU A 1 518 ? -9.910 -13.119 20.731 1.00 77.00 518 LEU A CA 1
ATOM 3991 C C . LEU A 1 518 ? -8.624 -12.299 20.869 1.00 77.00 518 LEU A C 1
ATOM 3993 O O . LEU A 1 518 ? -7.718 -12.419 20.049 1.00 77.00 518 LEU A O 1
ATOM 3997 N N . ALA A 1 519 ? -8.535 -11.462 21.904 1.00 80.50 519 ALA A N 1
ATOM 3998 C CA . ALA A 1 519 ? -7.366 -10.627 22.158 1.00 80.50 519 ALA A CA 1
ATOM 3999 C C . ALA A 1 519 ? -7.250 -10.248 23.638 1.00 80.50 519 ALA A C 1
ATOM 4001 O O . ALA A 1 519 ? -8.227 -10.264 24.385 1.00 80.50 519 ALA A O 1
ATOM 4002 N N . LEU A 1 520 ? -6.046 -9.855 24.051 1.00 80.81 520 LEU A N 1
ATOM 4003 C CA . LEU A 1 520 ? -5.790 -9.242 25.350 1.00 80.81 520 LEU A CA 1
ATOM 4004 C C . LEU A 1 520 ? -5.092 -7.905 25.120 1.00 80.81 520 LEU A C 1
ATOM 4006 O O . LEU A 1 520 ? -3.947 -7.864 24.669 1.00 80.81 520 LEU A O 1
ATOM 4010 N N . ILE A 1 521 ? -5.792 -6.812 25.402 1.00 82.38 521 ILE A N 1
ATOM 4011 C CA . ILE A 1 521 ? -5.278 -5.458 25.216 1.00 82.38 521 ILE A CA 1
ATOM 4012 C C . ILE A 1 521 ? -4.533 -5.071 26.497 1.00 82.38 521 ILE A C 1
ATOM 4014 O O . ILE A 1 521 ? -5.161 -4.996 27.556 1.00 82.38 521 ILE A O 1
ATOM 4018 N N . PRO A 1 522 ? -3.207 -4.848 26.453 1.00 77.88 522 PRO A N 1
ATOM 4019 C CA . PRO A 1 522 ? -2.467 -4.418 27.635 1.00 77.88 522 PRO A CA 1
ATOM 4020 C C . PRO A 1 522 ? -2.974 -3.046 28.113 1.00 77.88 522 PRO A C 1
ATOM 4022 O O . PRO A 1 522 ? -3.519 -2.299 27.302 1.00 77.88 522 PRO A O 1
ATOM 4025 N N . PRO A 1 523 ? -2.784 -2.668 29.392 1.00 81.31 523 PRO A N 1
ATOM 4026 C CA . PRO A 1 523 ? -3.169 -1.348 29.882 1.00 81.31 523 PRO A CA 1
ATOM 4027 C C . PRO A 1 523 ? -2.489 -0.252 29.053 1.00 81.31 523 PRO A C 1
ATOM 4029 O O . PRO A 1 523 ? -1.282 -0.032 29.155 1.00 81.31 523 PRO A O 1
ATOM 4032 N N . THR A 1 524 ? -3.257 0.413 28.192 1.00 78.19 524 THR A N 1
ATOM 4033 C CA . THR A 1 524 ? -2.774 1.501 27.337 1.00 78.19 524 THR A CA 1
ATOM 4034 C C . THR A 1 524 ? -2.982 2.850 28.024 1.00 78.19 524 THR A C 1
ATOM 4036 O O . THR A 1 524 ? -4.039 3.053 28.626 1.00 78.19 524 THR A O 1
ATOM 4039 N N . PRO A 1 525 ? -2.033 3.799 27.922 1.00 85.25 525 PRO A N 1
ATOM 4040 C CA . PRO A 1 525 ? -2.199 5.135 28.487 1.00 85.25 525 PRO A CA 1
ATOM 4041 C C . PRO A 1 525 ? -3.438 5.855 27.940 1.00 85.25 525 PRO A C 1
ATOM 4043 O O . PRO A 1 525 ? -3.593 6.010 26.730 1.00 85.25 525 PRO A O 1
ATOM 4046 N N . THR A 1 526 ? -4.292 6.331 28.844 1.00 91.12 526 THR A N 1
ATOM 4047 C CA . THR A 1 526 ? -5.342 7.319 28.556 1.00 91.12 526 THR A CA 1
ATOM 4048 C C . THR A 1 526 ? -4.907 8.685 29.094 1.00 91.12 526 THR A C 1
ATOM 4050 O O . THR A 1 526 ? -4.016 8.741 29.952 1.00 91.12 526 THR A O 1
ATOM 4053 N N . PRO A 1 527 ? -5.556 9.794 28.695 1.00 90.62 527 PRO A N 1
ATOM 4054 C CA . PRO A 1 527 ? -5.280 11.099 29.298 1.00 90.62 527 PRO A CA 1
ATOM 4055 C C . PRO A 1 527 ? -5.511 11.161 30.821 1.00 90.62 527 PRO A C 1
ATOM 4057 O O . PRO A 1 527 ? -5.046 12.090 31.476 1.00 90.62 527 PRO A O 1
ATOM 4060 N N . TRP A 1 528 ? -6.199 10.167 31.398 1.00 89.25 528 TRP A N 1
ATOM 4061 C CA . TRP A 1 528 ? -6.462 10.044 32.835 1.00 89.25 528 TRP A CA 1
ATOM 4062 C C . TRP A 1 528 ? -5.653 8.934 33.527 1.00 89.25 528 TRP A C 1
ATOM 4064 O O . TRP A 1 528 ? -5.929 8.615 34.682 1.00 89.25 528 TRP A O 1
ATOM 4074 N N . GLY A 1 529 ? -4.656 8.356 32.851 1.00 90.44 529 GLY A N 1
ATOM 4075 C CA . GLY A 1 529 ? -3.797 7.295 33.383 1.00 90.44 529 GLY A CA 1
ATOM 4076 C C . GLY A 1 529 ? -4.064 5.920 32.770 1.00 90.44 529 GLY A C 1
ATOM 4077 O O . GLY A 1 529 ? -4.661 5.804 31.697 1.00 90.44 529 GLY A O 1
ATOM 4078 N N . LEU A 1 530 ? -3.576 4.872 33.434 1.00 90.94 530 LEU A N 1
ATOM 4079 C CA . LEU A 1 530 ? -3.725 3.484 32.990 1.00 90.94 530 LEU A CA 1
ATOM 4080 C C . LEU A 1 530 ? -5.023 2.859 33.531 1.00 90.94 530 LEU A C 1
ATOM 4082 O O . LEU A 1 530 ? -5.377 3.126 34.682 1.00 90.94 530 LEU A O 1
ATOM 4086 N N . PRO A 1 531 ? -5.705 2.004 32.746 1.00 94.25 531 PRO A N 1
ATOM 4087 C CA . PRO A 1 531 ? -6.793 1.168 33.246 1.00 94.25 531 PRO A CA 1
ATOM 4088 C C . PRO A 1 531 ? -6.341 0.215 34.362 1.00 94.25 531 PRO A C 1
ATOM 4090 O O . PRO A 1 531 ? -5.164 -0.133 34.462 1.00 94.25 531 PRO A O 1
ATOM 4093 N N . SER A 1 532 ? -7.290 -0.264 35.169 1.00 93.25 532 SER A N 1
ATOM 4094 C CA . SER A 1 532 ? -7.047 -1.155 36.315 1.00 93.25 532 SER A CA 1
ATOM 4095 C C . SER A 1 532 ? -6.510 -2.538 35.931 1.00 93.25 532 SER A C 1
ATOM 4097 O O . SER A 1 532 ? -5.921 -3.234 36.757 1.00 93.25 532 SER A O 1
ATOM 4099 N N . SER A 1 533 ? -6.730 -2.981 34.695 1.00 92.69 533 SER A N 1
ATOM 4100 C CA . SER A 1 533 ? -6.255 -4.271 34.188 1.00 92.69 533 SER A CA 1
ATOM 4101 C C . SER A 1 533 ? -6.163 -4.263 32.659 1.00 92.69 533 SER A C 1
ATOM 4103 O O . SER A 1 533 ? -6.724 -3.367 32.021 1.00 92.69 533 SER A O 1
ATOM 4105 N N . PRO A 1 534 ? -5.455 -5.237 32.053 1.00 89.88 534 PRO A N 1
ATOM 4106 C CA . PRO A 1 534 ? -5.613 -5.521 30.632 1.00 89.88 534 PRO A CA 1
ATOM 4107 C C . PRO A 1 534 ? -7.088 -5.789 30.291 1.00 89.88 534 PRO A C 1
ATOM 4109 O O . PRO A 1 534 ? -7.785 -6.444 31.065 1.00 89.88 534 PRO A O 1
ATOM 4112 N N . ILE A 1 535 ? -7.549 -5.323 29.130 1.00 92.81 535 ILE A N 1
ATOM 4113 C CA . ILE A 1 535 ? -8.921 -5.554 28.661 1.00 92.81 535 ILE A CA 1
ATOM 4114 C C . ILE A 1 535 ? -8.930 -6.824 27.812 1.00 92.81 535 ILE A C 1
ATOM 4116 O O . ILE A 1 535 ? -8.268 -6.890 26.773 1.00 92.81 535 ILE A O 1
ATOM 4120 N N . ALA A 1 536 ? -9.665 -7.842 28.250 1.00 89.25 536 ALA A N 1
ATOM 4121 C CA . ALA A 1 536 ? -9.845 -9.065 27.478 1.00 89.25 536 ALA A CA 1
ATOM 4122 C C . ALA A 1 536 ? -10.967 -8.868 26.454 1.00 89.25 536 ALA A C 1
ATOM 4124 O O . ALA A 1 536 ? -12.064 -8.457 26.815 1.00 89.25 536 ALA A O 1
ATOM 4125 N N . ILE A 1 537 ? -10.695 -9.176 25.189 1.00 89.19 537 ILE A N 1
ATOM 4126 C CA . ILE A 1 537 ? -11.691 -9.203 24.118 1.00 89.19 537 ILE A CA 1
ATOM 4127 C C . ILE A 1 537 ? -12.038 -10.658 23.852 1.00 89.19 537 ILE A C 1
ATOM 4129 O O . ILE A 1 537 ? -11.160 -11.474 23.559 1.00 89.19 537 ILE A O 1
ATOM 4133 N N . LEU A 1 538 ? -13.316 -10.985 23.979 1.00 87.50 538 LEU A N 1
ATOM 4134 C CA . LEU A 1 538 ? -13.832 -12.342 23.906 1.00 87.50 538 LEU A CA 1
ATOM 4135 C C . LEU A 1 538 ? -14.946 -12.406 22.861 1.00 87.50 538 LEU A C 1
ATOM 4137 O O . LEU A 1 538 ? -15.682 -11.444 22.662 1.00 87.50 538 LEU A O 1
ATOM 4141 N N . SER A 1 539 ? -15.088 -13.557 22.218 1.00 85.25 539 SER A N 1
ATOM 4142 C CA . SER A 1 539 ? -16.255 -13.904 21.421 1.00 85.25 539 SER A CA 1
ATOM 4143 C C . SER A 1 539 ? -17.208 -14.733 22.271 1.00 85.25 539 SER A C 1
ATOM 4145 O O . SER A 1 539 ? -16.811 -15.754 22.833 1.00 85.25 539 SER A O 1
ATOM 4147 N N . TYR A 1 540 ? -18.455 -14.297 22.371 1.00 85.56 540 TYR A N 1
ATOM 4148 C CA . TYR A 1 540 ? -19.550 -15.049 22.960 1.00 85.56 540 TYR A CA 1
ATOM 4149 C C . TYR A 1 540 ? -20.343 -15.735 21.847 1.00 85.56 540 TYR A C 1
ATOM 4151 O O . TYR A 1 540 ? -20.745 -15.100 20.874 1.00 85.56 540 TYR A O 1
ATOM 4159 N N . THR A 1 541 ? -20.548 -17.045 21.977 1.00 80.12 541 THR A N 1
ATOM 4160 C CA . THR A 1 541 ? -21.414 -17.818 21.078 1.00 80.12 541 THR A CA 1
ATOM 4161 C C . THR A 1 541 ? -22.499 -18.504 21.910 1.00 80.12 541 THR A C 1
ATOM 4163 O O . THR A 1 541 ? -22.151 -19.292 22.795 1.00 80.12 541 THR A O 1
ATOM 4166 N N . PRO A 1 542 ? -23.793 -18.234 21.660 1.00 71.81 542 PRO A N 1
ATOM 4167 C CA . PRO A 1 542 ? -24.877 -18.880 22.392 1.00 71.81 542 PRO A CA 1
ATOM 4168 C C . PRO A 1 542 ? -24.828 -20.417 22.252 1.00 71.81 542 PRO A C 1
ATOM 4170 O O . PRO A 1 542 ? -24.523 -20.924 21.168 1.00 71.81 542 PRO A O 1
ATOM 4173 N N . PRO A 1 543 ? -25.140 -21.192 23.309 1.00 67.88 543 PRO A N 1
ATOM 4174 C CA . PRO A 1 543 ? -25.288 -22.646 23.211 1.00 67.88 543 PRO A CA 1
ATOM 4175 C C . PRO A 1 543 ? -26.367 -23.053 22.185 1.00 67.88 543 PRO A C 1
ATOM 4177 O O . PRO A 1 543 ? -27.405 -22.405 22.068 1.00 67.88 543 PRO A O 1
ATOM 4180 N N . SER A 1 544 ? -26.141 -24.155 21.455 1.00 53.78 544 SER A N 1
ATOM 4181 C CA . SER A 1 544 ? -26.828 -24.512 20.194 1.00 53.78 544 SER A CA 1
ATOM 4182 C C . SER A 1 544 ? -28.332 -24.839 20.264 1.00 53.78 544 SER A C 1
ATOM 4184 O O . SER A 1 544 ? -28.883 -25.337 19.284 1.00 53.78 544 SER A O 1
ATOM 4186 N N . THR A 1 545 ? -29.013 -24.615 21.389 1.00 49.31 545 THR A N 1
ATOM 4187 C CA . THR A 1 545 ? -30.463 -24.850 21.525 1.00 49.31 545 THR A CA 1
ATOM 4188 C C . THR A 1 545 ? -31.319 -23.653 21.102 1.00 49.31 545 THR A C 1
ATOM 4190 O O . THR A 1 545 ? -32.518 -23.819 20.896 1.00 49.31 545 THR A O 1
ATOM 4193 N N . ALA A 1 546 ? -30.727 -22.472 20.901 1.00 49.66 546 ALA A N 1
ATOM 4194 C CA . ALA A 1 546 ? -31.383 -21.335 20.256 1.00 49.66 546 ALA A CA 1
ATOM 4195 C C . ALA A 1 546 ? -31.223 -21.447 18.727 1.00 49.66 546 ALA A C 1
ATOM 4197 O O . ALA A 1 546 ? -30.351 -20.838 18.108 1.00 49.66 546 ALA A O 1
ATOM 4198 N N . ALA A 1 547 ? -32.031 -22.316 18.117 1.00 39.31 547 ALA A N 1
ATOM 4199 C CA . ALA A 1 547 ? -32.072 -22.519 16.675 1.00 39.31 547 ALA A CA 1
ATOM 4200 C C . ALA A 1 547 ? -32.601 -21.262 15.968 1.00 39.31 547 ALA A C 1
ATOM 4202 O O . ALA A 1 547 ? -33.809 -21.053 15.902 1.00 39.31 547 ALA A O 1
ATOM 4203 N N . ASN A 1 548 ? -31.679 -20.419 15.500 1.00 39.34 548 ASN A N 1
ATOM 4204 C CA . ASN A 1 548 ? -31.657 -19.745 14.196 1.00 39.34 548 ASN A CA 1
ATOM 4205 C C . ASN A 1 548 ? -30.640 -18.596 14.264 1.00 39.34 548 ASN A C 1
ATOM 4207 O O . ASN A 1 548 ? -30.930 -17.560 14.842 1.00 39.34 548 ASN A O 1
ATOM 4211 N N . SER A 1 549 ? -29.472 -18.774 13.632 1.00 45.41 549 SER A N 1
ATOM 4212 C CA . SER A 1 549 ? -28.612 -17.669 13.174 1.00 45.41 549 SER A CA 1
ATOM 4213 C C . SER A 1 549 ? -28.264 -16.603 14.239 1.00 45.41 549 SER A C 1
ATOM 4215 O O . SER A 1 549 ? -28.825 -15.512 14.227 1.00 45.41 549 SER A O 1
ATOM 4217 N N . ALA A 1 550 ? -27.278 -16.855 15.104 1.00 52.75 550 ALA A N 1
ATOM 4218 C CA . ALA A 1 550 ? -26.666 -15.786 15.901 1.00 52.75 550 ALA A CA 1
ATOM 4219 C C . ALA A 1 550 ? -25.168 -15.700 15.585 1.00 52.75 550 ALA A C 1
ATOM 4221 O O . ALA A 1 550 ? -24.393 -16.611 15.880 1.00 52.75 550 ALA A O 1
ATOM 4222 N N . LYS A 1 551 ? -24.781 -14.608 14.921 1.00 63.88 551 LYS A N 1
ATOM 4223 C CA . LYS A 1 551 ? -23.392 -14.175 14.732 1.00 63.88 551 LYS A CA 1
ATOM 4224 C C . LYS A 1 551 ? -22.689 -14.139 16.105 1.00 63.88 551 LYS A C 1
ATOM 4226 O O . LYS A 1 551 ? -23.322 -13.743 17.078 1.00 63.88 551 LYS A O 1
ATOM 4231 N N . PRO A 1 552 ? -21.410 -14.541 16.221 1.00 74.50 552 PRO A N 1
ATOM 4232 C CA . PRO A 1 552 ? -20.698 -14.434 17.490 1.00 74.50 552 PRO A CA 1
ATOM 4233 C C . PRO A 1 552 ? -20.579 -12.971 17.935 1.00 74.50 552 PRO A C 1
ATOM 4235 O O . PRO A 1 552 ? -20.060 -12.146 17.178 1.00 74.50 552 PRO A O 1
ATOM 4238 N N . THR A 1 553 ? -20.989 -12.672 19.167 1.00 80.88 553 THR A N 1
ATOM 4239 C CA . THR A 1 553 ? -20.917 -11.327 19.759 1.00 80.88 553 THR A CA 1
ATOM 4240 C C . THR A 1 553 ? -19.529 -11.069 20.319 1.00 80.88 553 THR A C 1
ATOM 4242 O O . THR A 1 553 ? -18.971 -11.914 21.023 1.00 80.88 553 THR A O 1
ATOM 4245 N N . VAL A 1 554 ? -18.956 -9.898 20.046 1.00 87.12 554 VAL A N 1
ATOM 4246 C CA . VAL A 1 554 ? -17.674 -9.492 20.638 1.00 87.12 554 VAL A CA 1
ATOM 4247 C C . VAL A 1 554 ? -17.936 -8.710 21.923 1.00 87.12 554 VAL A C 1
ATOM 4249 O O . VAL A 1 554 ? -18.681 -7.734 21.922 1.00 87.12 554 VAL A O 1
ATOM 4252 N N . VAL A 1 555 ? -17.310 -9.129 23.021 1.00 91.12 555 VAL A N 1
ATOM 4253 C CA . VAL A 1 555 ? -17.471 -8.528 24.350 1.00 91.12 555 VAL A CA 1
ATOM 4254 C C . VAL A 1 555 ? -16.115 -8.194 24.966 1.00 91.12 555 VAL A C 1
ATOM 4256 O O . VAL A 1 555 ? -15.166 -8.977 24.882 1.00 91.12 555 VAL A O 1
ATOM 4259 N N . ALA A 1 556 ? -16.021 -7.027 25.603 1.00 94.12 556 ALA A N 1
ATOM 4260 C CA . ALA A 1 556 ? -14.860 -6.630 26.395 1.00 94.12 556 ALA A CA 1
ATOM 4261 C C . ALA A 1 556 ? -15.054 -7.019 27.866 1.00 94.12 556 ALA A C 1
ATOM 4263 O O . ALA A 1 556 ? -16.146 -6.901 28.414 1.00 94.12 556 ALA A O 1
ATOM 4264 N N . PHE A 1 557 ? -13.988 -7.433 28.541 1.00 94.56 557 PHE A N 1
ATOM 4265 C CA . PHE A 1 557 ? -13.982 -7.682 29.977 1.00 94.56 557 PHE A CA 1
ATOM 4266 C C . PHE A 1 557 ? -12.848 -6.903 30.646 1.00 94.56 557 PHE A C 1
ATOM 4268 O O . PHE A 1 557 ? -11.698 -6.964 30.204 1.00 94.56 557 PHE A O 1
ATOM 4275 N N . LEU A 1 558 ? -13.172 -6.198 31.732 1.00 95.12 558 LEU A N 1
ATOM 4276 C CA . LEU A 1 558 ? -12.229 -5.420 32.536 1.00 95.12 558 LEU A CA 1
ATOM 4277 C C . LEU A 1 558 ? -12.405 -5.755 34.026 1.00 95.12 558 LEU A C 1
ATOM 4279 O O . LEU A 1 558 ? -13.510 -5.673 34.560 1.00 95.12 558 LEU A O 1
ATOM 4283 N N . ALA A 1 559 ? -11.312 -6.076 34.723 1.00 93.62 559 ALA A N 1
ATOM 4284 C CA . ALA A 1 559 ? -11.328 -6.307 36.168 1.00 93.62 559 ALA A CA 1
ATOM 4285 C C . ALA A 1 559 ? -11.206 -4.979 36.940 1.00 93.62 559 ALA A C 1
ATOM 4287 O O . ALA A 1 559 ? -10.157 -4.324 36.915 1.00 93.62 559 ALA A O 1
ATOM 4288 N N . ARG A 1 560 ? -12.262 -4.585 37.664 1.00 93.06 560 ARG A N 1
ATOM 4289 C CA . ARG A 1 560 ? -12.371 -3.307 38.395 1.00 93.06 560 ARG A CA 1
ATOM 4290 C C . ARG A 1 560 ? -11.248 -3.104 39.410 1.00 93.06 560 ARG A C 1
ATOM 4292 O O . ARG A 1 560 ? -10.595 -2.066 39.400 1.00 93.06 560 ARG A O 1
ATOM 4299 N N . HIS A 1 561 ? -10.997 -4.110 40.246 1.00 91.62 561 HIS A N 1
ATOM 4300 C CA . HIS A 1 561 ? -9.978 -4.071 41.304 1.00 91.62 561 HIS A CA 1
ATOM 4301 C C . HIS A 1 561 ? -8.591 -4.543 40.835 1.00 91.62 561 HIS A C 1
ATOM 4303 O O . HIS A 1 561 ? -7.689 -4.741 41.647 1.00 91.62 561 HIS A O 1
ATOM 4309 N N . GLY A 1 562 ? -8.404 -4.715 39.522 1.00 89.75 562 GLY A N 1
ATOM 4310 C CA . GLY A 1 562 ? -7.215 -5.333 38.943 1.00 89.75 562 GLY A CA 1
ATOM 4311 C C . GLY A 1 562 ? -7.227 -6.862 39.040 1.00 89.75 562 GLY A C 1
ATOM 4312 O O . GLY A 1 562 ? -8.047 -7.456 39.740 1.00 89.75 562 GLY A O 1
ATOM 4313 N N . LEU A 1 563 ? -6.320 -7.514 38.306 1.00 85.81 563 LEU A N 1
ATOM 4314 C CA . LEU A 1 563 ? -6.274 -8.982 38.177 1.00 85.81 563 LEU A CA 1
ATOM 4315 C C . LEU A 1 563 ? -6.009 -9.715 39.500 1.00 85.81 563 LEU A C 1
ATOM 4317 O O . LEU A 1 563 ? -6.408 -10.866 39.657 1.00 85.81 563 LEU A O 1
ATOM 4321 N N . HIS A 1 564 ? -5.337 -9.053 40.441 1.00 86.25 564 HIS A N 1
ATOM 4322 C CA . HIS A 1 564 ? -4.965 -9.603 41.742 1.00 86.25 564 HIS A CA 1
ATOM 4323 C C . HIS A 1 564 ? -5.710 -8.916 42.890 1.00 86.25 564 HIS A C 1
ATOM 4325 O O . HIS A 1 564 ? -5.289 -9.038 44.036 1.00 86.25 564 HIS A O 1
ATOM 4331 N N . HIS A 1 565 ? -6.798 -8.193 42.589 1.00 86.69 565 HIS A N 1
ATOM 4332 C CA . HIS A 1 565 ? -7.547 -7.407 43.573 1.00 86.69 565 HIS A CA 1
ATOM 4333 C C . HIS A 1 565 ? -6.645 -6.408 44.323 1.00 86.69 565 HIS A C 1
ATOM 4335 O O . HIS A 1 565 ? -6.754 -6.214 45.530 1.00 86.69 565 HIS A O 1
ATOM 4341 N N . GLN A 1 566 ? -5.703 -5.796 43.608 1.00 88.44 566 GLN A N 1
ATOM 4342 C CA . GLN A 1 566 ? -4.706 -4.911 44.201 1.00 88.44 566 GLN A CA 1
ATOM 4343 C C . GLN A 1 566 ? -5.189 -3.468 44.415 1.00 88.44 566 GLN A C 1
ATOM 4345 O O . GLN A 1 566 ? -4.505 -2.718 45.100 1.00 88.44 566 GLN A O 1
ATOM 4350 N N . TYR A 1 567 ? -6.320 -3.064 43.824 1.00 88.50 567 TYR A N 1
ATOM 4351 C CA . TYR A 1 567 ? -6.864 -1.711 43.983 1.00 88.50 567 TYR A CA 1
ATOM 4352 C C . TYR A 1 567 ? -7.993 -1.686 45.011 1.00 88.50 567 TYR A C 1
ATOM 4354 O O . TYR A 1 567 ? -9.038 -2.313 44.804 1.00 88.50 567 TYR A O 1
ATOM 4362 N N . ALA A 1 568 ? -7.831 -0.904 46.081 1.00 88.31 568 ALA A N 1
ATOM 4363 C CA . ALA A 1 568 ? -8.932 -0.604 46.989 1.00 88.31 568 ALA A CA 1
ATOM 4364 C C . ALA A 1 568 ? -10.023 0.223 46.273 1.00 88.31 568 ALA A C 1
ATOM 4366 O O . ALA A 1 568 ? -9.736 0.881 45.270 1.00 88.31 568 ALA A O 1
ATOM 4367 N N . PRO A 1 569 ? -11.274 0.261 46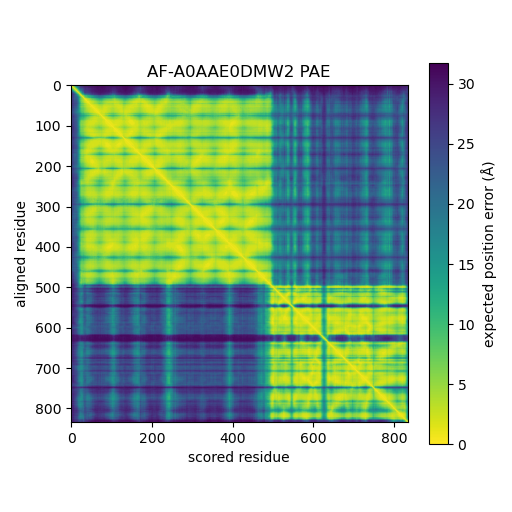.775 1.00 88.44 569 PRO A N 1
ATOM 4368 C CA . PRO A 1 569 ? -12.364 0.969 46.096 1.00 88.44 569 PRO A CA 1
ATOM 4369 C C . PRO A 1 569 ? -12.086 2.451 45.776 1.00 88.44 569 PRO A C 1
ATOM 4371 O O . PRO A 1 569 ? -12.540 2.962 44.755 1.00 88.44 569 PRO A O 1
ATOM 4374 N N . HIS A 1 570 ? -11.303 3.142 46.608 1.00 84.75 570 HIS A N 1
ATOM 4375 C CA . HIS A 1 570 ? -10.908 4.536 46.382 1.00 84.75 570 HIS A CA 1
ATOM 4376 C C . HIS A 1 570 ? -9.688 4.705 45.453 1.00 84.75 570 HIS A C 1
ATOM 4378 O O . HIS A 1 570 ? -9.408 5.821 45.024 1.00 84.75 570 HIS A O 1
ATOM 4384 N N . GLU A 1 571 ? -8.977 3.623 45.124 1.00 87.00 571 GLU A N 1
ATOM 4385 C CA . GLU A 1 571 ? -7.799 3.617 44.242 1.00 87.00 571 GLU A CA 1
ATOM 4386 C C . GLU A 1 571 ? -8.135 3.206 42.802 1.00 87.00 571 GLU A C 1
ATOM 4388 O O . GLU A 1 571 ? -7.273 3.269 41.924 1.00 87.00 571 GLU A O 1
ATOM 4393 N N . ILE A 1 572 ? -9.377 2.784 42.537 1.00 90.88 572 ILE A N 1
ATOM 4394 C CA . ILE A 1 572 ? -9.804 2.361 41.201 1.00 90.88 572 ILE A CA 1
ATOM 4395 C C . ILE A 1 572 ? -9.647 3.538 40.215 1.00 90.88 572 ILE A C 1
ATOM 4397 O O . ILE A 1 572 ? -10.261 4.596 40.416 1.00 90.88 572 ILE A O 1
ATOM 4401 N N . PRO A 1 573 ? -8.909 3.367 39.099 1.00 92.12 573 PRO A N 1
ATOM 4402 C CA . PRO A 1 573 ? -8.712 4.401 38.086 1.00 92.12 573 PRO A CA 1
ATOM 4403 C C . PRO A 1 573 ? -9.943 4.540 37.168 1.00 92.12 573 PRO A C 1
ATOM 4405 O O . PRO A 1 573 ? -9.876 4.330 35.958 1.00 92.12 573 PRO A O 1
ATOM 4408 N N . ASN A 1 574 ? -11.092 4.913 37.741 1.00 93.12 574 ASN A N 1
ATOM 4409 C CA . ASN A 1 574 ? -12.398 4.900 37.069 1.00 93.12 574 ASN A CA 1
ATOM 4410 C C . ASN A 1 574 ? -12.419 5.680 35.741 1.00 93.12 574 ASN A C 1
ATOM 4412 O O . ASN A 1 574 ? -12.919 5.172 34.741 1.00 93.12 574 ASN A O 1
ATOM 4416 N N . ARG A 1 575 ? -11.821 6.879 35.688 1.00 94.00 575 ARG A N 1
ATOM 4417 C CA . ARG A 1 575 ? -11.747 7.671 34.444 1.00 94.00 575 ARG A CA 1
ATOM 4418 C C . ARG A 1 575 ? -10.962 6.965 33.344 1.00 94.00 575 ARG A C 1
ATOM 4420 O O . ARG A 1 575 ? -11.394 6.985 32.199 1.00 94.00 575 ARG A O 1
ATOM 4427 N N . ALA A 1 576 ? -9.846 6.321 33.687 1.00 94.38 576 ALA A N 1
ATOM 4428 C CA . ALA A 1 576 ? -9.044 5.579 32.719 1.00 94.38 576 ALA A CA 1
ATOM 4429 C C . ALA A 1 576 ? -9.776 4.322 32.228 1.00 94.38 576 ALA A C 1
ATOM 4431 O O . ALA A 1 576 ? -9.753 4.033 31.035 1.00 94.38 576 ALA A O 1
ATOM 4432 N N . ASN A 1 577 ? -10.478 3.620 33.124 1.00 95.69 577 ASN A N 1
ATOM 4433 C CA . ASN A 1 577 ? -11.309 2.465 32.779 1.00 95.69 577 ASN A CA 1
ATOM 4434 C C . ASN A 1 577 ? -12.403 2.839 31.768 1.00 95.69 577 ASN A C 1
ATOM 4436 O O . ASN A 1 577 ? -12.482 2.247 30.693 1.00 95.69 577 ASN A O 1
ATOM 4440 N N . VAL A 1 578 ? -13.206 3.858 32.087 1.00 96.50 578 VAL A N 1
ATOM 4441 C CA . VAL A 1 578 ? -14.298 4.331 31.223 1.00 96.50 578 VAL A CA 1
ATOM 4442 C C . VAL A 1 578 ? -13.752 4.864 29.894 1.00 96.50 578 VAL A C 1
ATOM 4444 O O . VAL A 1 578 ? -14.265 4.510 28.836 1.00 96.50 578 VAL A O 1
ATOM 4447 N N . ALA A 1 579 ? -12.674 5.654 29.926 1.00 94.81 579 ALA A N 1
ATOM 4448 C CA . ALA A 1 579 ? -12.044 6.206 28.728 1.00 94.81 579 ALA A CA 1
ATOM 4449 C C . ALA A 1 579 ? -11.499 5.116 27.789 1.00 94.81 579 ALA A C 1
ATOM 4451 O O . ALA A 1 579 ? -11.678 5.203 26.574 1.00 94.81 579 ALA A O 1
ATOM 4452 N N . ALA A 1 580 ? -10.868 4.074 28.337 1.00 93.50 580 ALA A N 1
ATOM 4453 C CA . ALA A 1 580 ? -10.367 2.956 27.545 1.00 93.50 580 ALA A CA 1
ATOM 4454 C C . ALA A 1 580 ? -11.509 2.163 26.895 1.00 93.50 580 ALA A C 1
ATOM 4456 O O . ALA A 1 580 ? -11.442 1.880 25.702 1.00 93.50 580 ALA A O 1
ATOM 4457 N N . LEU A 1 581 ? -12.581 1.868 27.638 1.00 94.56 581 LEU A N 1
ATOM 4458 C CA . LEU A 1 581 ? -13.756 1.187 27.084 1.00 94.56 581 LEU A CA 1
ATOM 4459 C C . LEU A 1 581 ? -14.446 2.031 26.003 1.00 94.56 581 LEU A C 1
ATOM 4461 O O . LEU A 1 581 ? -14.740 1.510 24.929 1.00 94.56 581 LEU A O 1
ATOM 4465 N N . LYS A 1 582 ? -14.617 3.343 26.223 1.00 92.50 582 LYS A N 1
ATOM 4466 C CA . LYS A 1 582 ? -15.164 4.258 25.206 1.00 92.50 582 LYS A CA 1
ATOM 4467 C C . LYS A 1 582 ? -14.341 4.215 23.918 1.00 92.50 582 LYS A C 1
ATOM 4469 O O . LYS A 1 582 ? -14.906 4.163 22.829 1.00 92.50 582 LYS A O 1
ATOM 4474 N N . LYS A 1 583 ? -13.008 4.189 24.034 1.00 88.75 583 LYS A N 1
ATOM 4475 C CA . LYS A 1 583 ? -12.101 4.136 22.880 1.00 88.75 583 LYS A CA 1
ATOM 4476 C C . LYS A 1 583 ? -12.204 2.831 22.086 1.00 88.75 583 LYS A C 1
ATOM 4478 O O . LYS A 1 583 ? -11.984 2.859 20.880 1.00 88.75 583 LYS A O 1
ATOM 4483 N N . LEU A 1 584 ? -12.563 1.724 22.739 1.00 87.00 584 LEU A N 1
ATOM 4484 C CA . LEU A 1 584 ? -12.843 0.432 22.094 1.00 87.00 584 LEU A CA 1
ATOM 4485 C C . LEU A 1 584 ? -14.210 0.379 21.390 1.00 87.00 584 LEU A C 1
ATOM 4487 O O . LEU A 1 584 ? -14.565 -0.648 20.815 1.00 87.00 584 LEU A O 1
ATOM 4491 N N . GLY A 1 585 ? -14.985 1.466 21.445 1.00 88.38 585 GLY A N 1
ATOM 4492 C CA . GLY A 1 585 ? -16.315 1.540 20.848 1.00 88.38 585 GLY A CA 1
ATOM 4493 C C . GLY A 1 585 ? -17.434 1.011 21.743 1.00 88.38 585 GLY A C 1
ATOM 4494 O O . GLY A 1 585 ? -18.558 0.902 21.265 1.00 88.38 585 GLY A O 1
ATOM 4495 N N . VAL A 1 586 ? -17.161 0.730 23.023 1.00 92.81 586 VAL A N 1
ATOM 4496 C CA . VAL A 1 586 ? -18.171 0.242 23.974 1.00 92.81 586 VAL A CA 1
ATOM 4497 C C . VAL A 1 586 ? -19.287 1.267 24.143 1.00 92.81 586 VAL A C 1
ATOM 4499 O O . VAL A 1 586 ? -19.039 2.457 24.363 1.00 92.81 586 VAL A O 1
ATOM 4502 N N . LYS A 1 587 ? -20.522 0.776 24.054 1.00 92.81 587 LYS A N 1
ATOM 4503 C CA . LYS A 1 587 ? -21.762 1.549 24.163 1.00 92.81 587 LYS A CA 1
ATOM 4504 C C . LYS A 1 587 ? -22.576 1.157 25.385 1.00 92.81 587 LYS A C 1
ATOM 4506 O O . LYS A 1 587 ? -23.141 2.043 26.023 1.00 92.81 587 LYS A O 1
ATOM 4511 N N . SER A 1 588 ? -22.543 -0.123 25.753 1.00 95.12 588 SER A N 1
ATOM 4512 C CA . SER A 1 588 ? -23.274 -0.657 26.901 1.00 95.12 588 SER A CA 1
ATOM 4513 C C . SER A 1 588 ? -22.362 -1.451 27.830 1.00 95.12 588 SER A C 1
ATOM 4515 O O . SER A 1 588 ? -21.550 -2.270 27.396 1.00 95.12 588 SER A O 1
ATOM 4517 N N . VAL A 1 589 ? -22.479 -1.196 29.132 1.00 97.00 589 VAL A N 1
ATOM 4518 C CA . VAL A 1 589 ? -21.630 -1.792 30.167 1.00 97.00 589 VAL A CA 1
ATOM 4519 C C . VAL A 1 589 ? -22.470 -2.418 31.268 1.00 97.00 589 VAL A C 1
ATOM 4521 O O . VAL A 1 589 ? -23.330 -1.768 31.861 1.00 97.00 589 VAL A O 1
ATOM 4524 N N . VAL A 1 590 ? -22.155 -3.671 31.595 1.00 96.12 590 VAL A N 1
ATOM 4525 C CA . VAL A 1 590 ? -22.744 -4.392 32.727 1.00 96.12 590 VAL A CA 1
ATOM 4526 C C . VAL A 1 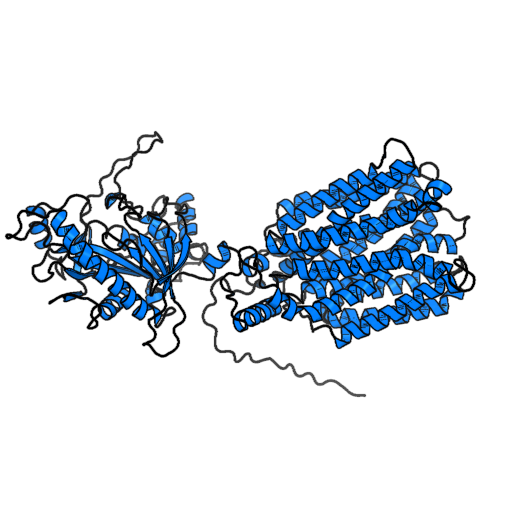590 ? -21.692 -4.547 33.819 1.00 96.12 590 VAL A C 1
ATOM 4528 O O . VAL A 1 590 ? -20.695 -5.256 33.661 1.00 96.12 590 VAL A O 1
ATOM 4531 N N . GLY A 1 591 ? -21.894 -3.850 34.932 1.00 95.12 591 GLY A N 1
ATOM 4532 C CA . GLY A 1 591 ? -21.050 -3.945 36.117 1.00 95.12 591 GLY A CA 1
ATOM 4533 C C . GLY A 1 591 ? -21.514 -5.058 37.053 1.00 95.12 591 GLY A C 1
ATOM 4534 O O . GLY A 1 591 ? -22.707 -5.263 37.237 1.00 95.12 591 GLY A O 1
ATOM 4535 N N . PHE A 1 592 ? -20.574 -5.741 37.701 1.00 94.00 592 PHE A N 1
ATOM 4536 C CA . PHE A 1 592 ? -20.858 -6.655 38.813 1.00 94.00 592 PHE A CA 1
ATOM 4537 C C . PHE A 1 592 ? -20.237 -6.117 40.092 1.00 94.00 592 PHE A C 1
ATOM 4539 O O . PHE A 1 592 ? -19.090 -5.668 40.082 1.00 94.00 592 PHE A O 1
ATOM 4546 N N . SER A 1 593 ? -20.947 -6.171 41.216 1.00 91.69 593 SER A N 1
ATOM 4547 C CA . SER A 1 593 ? -20.373 -5.789 42.506 1.00 91.69 593 SER A CA 1
ATOM 4548 C C . SER A 1 593 ? -20.907 -6.627 43.654 1.00 91.69 593 SER A C 1
ATOM 4550 O O . SER A 1 593 ? -22.111 -6.797 43.783 1.00 91.69 593 SER A O 1
ATOM 4552 N N . ALA A 1 594 ? -20.018 -7.061 44.547 1.00 90.75 594 ALA A N 1
ATOM 4553 C CA . ALA A 1 594 ? -20.421 -7.512 45.876 1.00 90.75 594 ALA A CA 1
ATOM 4554 C C . ALA A 1 594 ? -20.984 -6.329 46.686 1.00 90.75 594 ALA A C 1
ATOM 4556 O O . ALA A 1 594 ? -20.495 -5.197 46.544 1.00 90.75 594 ALA A O 1
ATOM 4557 N N . VAL A 1 595 ? -22.018 -6.586 47.489 1.00 92.94 595 VAL A N 1
ATOM 4558 C CA . VAL A 1 595 ? -22.687 -5.601 48.353 1.00 92.94 595 VAL A CA 1
ATOM 4559 C C . VAL A 1 595 ? -23.139 -6.222 49.671 1.00 92.94 595 VAL A C 1
ATOM 4561 O O . VAL A 1 595 ? -23.505 -7.395 49.721 1.00 92.94 595 VAL A O 1
ATOM 4564 N N . GLY A 1 596 ? -23.211 -5.394 50.710 1.00 92.88 596 GLY A N 1
ATOM 4565 C CA . GLY A 1 596 ? -23.980 -5.711 51.911 1.00 92.88 596 GLY A CA 1
ATOM 4566 C C . GLY A 1 596 ? -25.460 -5.381 51.699 1.00 92.88 596 GLY A C 1
ATOM 4567 O O . GLY A 1 596 ? -25.809 -4.456 50.957 1.00 92.88 596 GLY A O 1
ATOM 4568 N N . SER A 1 597 ? -26.345 -6.128 52.342 1.00 93.88 597 SER A N 1
ATOM 4569 C CA . SER A 1 597 ? -27.779 -5.865 52.359 1.00 93.88 597 SER A CA 1
ATOM 4570 C C . SER A 1 597 ? -28.156 -4.971 53.535 1.00 93.88 597 SER A C 1
ATOM 4572 O O . SER A 1 597 ? -27.814 -5.236 54.685 1.00 93.88 597 SER A O 1
ATOM 4574 N N . LEU A 1 598 ? -28.933 -3.928 53.258 1.00 94.06 598 LEU A N 1
ATOM 4575 C CA . LEU A 1 598 ? -29.520 -3.053 54.268 1.00 94.06 598 LEU A CA 1
ATOM 4576 C C . LEU A 1 598 ? -30.991 -3.385 54.531 1.00 94.06 598 LEU A C 1
ATOM 4578 O O . LEU A 1 598 ? -31.670 -2.587 55.174 1.00 94.06 598 LEU A O 1
ATOM 4582 N N . ARG A 1 599 ? -31.507 -4.528 54.060 1.00 92.56 599 ARG A N 1
ATOM 4583 C CA . ARG A 1 599 ? -32.924 -4.922 54.161 1.00 92.56 599 ARG A CA 1
ATOM 4584 C C . ARG A 1 599 ? -33.066 -6.425 54.408 1.00 92.56 599 ARG A C 1
ATOM 4586 O O . ARG A 1 599 ? -32.247 -7.197 53.936 1.00 92.56 599 ARG A O 1
ATOM 4593 N N . GLU A 1 600 ? -34.078 -6.852 55.160 1.00 91.06 600 GLU A N 1
ATOM 4594 C CA . GLU A 1 600 ? -34.226 -8.277 55.527 1.00 91.06 600 GLU A CA 1
ATOM 4595 C C . GLU A 1 600 ? -34.569 -9.133 54.294 1.00 91.06 600 GLU A C 1
ATOM 4597 O O . GLU A 1 600 ? -34.084 -10.253 54.134 1.00 91.06 600 GLU A O 1
ATOM 4602 N N . GLU A 1 601 ? -35.382 -8.567 53.402 1.00 92.12 601 GLU A N 1
ATOM 4603 C CA . GLU A 1 601 ? -35.884 -9.177 52.175 1.00 92.12 601 GLU A CA 1
ATOM 4604 C C . GLU A 1 601 ? -34.808 -9.410 51.105 1.00 92.12 601 GLU A C 1
ATOM 4606 O O . GLU A 1 601 ? -34.986 -10.294 50.271 1.00 92.12 601 GLU A O 1
ATOM 4611 N N . VAL A 1 602 ? -33.694 -8.669 51.146 1.00 93.00 602 VAL A N 1
ATOM 4612 C CA . VAL A 1 602 ? -32.525 -8.902 50.286 1.00 93.00 602 VAL A CA 1
ATOM 4613 C C . VAL A 1 602 ? -31.562 -9.793 51.057 1.00 93.00 602 VAL A C 1
ATOM 4615 O O . VAL A 1 602 ? -30.788 -9.314 51.889 1.00 93.00 602 VAL A O 1
ATOM 4618 N N . LYS A 1 603 ? -31.648 -11.101 50.829 1.00 92.25 603 LYS A N 1
ATOM 4619 C CA . LYS A 1 603 ? -30.888 -12.094 51.594 1.00 92.25 603 LYS A CA 1
ATOM 4620 C C . LYS A 1 603 ? -29.469 -12.233 51.038 1.00 92.25 603 LYS A C 1
ATOM 4622 O O . LYS A 1 603 ? -29.267 -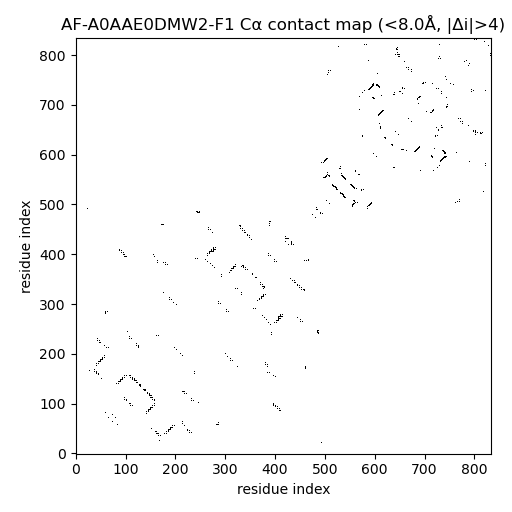12.034 49.839 1.00 92.25 603 LYS A O 1
ATOM 4627 N N . PRO A 1 604 ? -28.478 -12.641 51.850 1.00 89.94 604 PRO A N 1
ATOM 4628 C CA . PRO A 1 604 ? -27.186 -13.058 51.327 1.00 89.94 604 PRO A CA 1
ATOM 4629 C C . PRO A 1 604 ? -27.361 -14.077 50.195 1.00 89.94 604 PRO A C 1
ATOM 4631 O O . PRO A 1 604 ? -28.133 -15.026 50.330 1.00 89.94 604 PRO A O 1
ATOM 4634 N N . ARG A 1 605 ? -26.609 -13.881 49.108 1.00 89.81 605 ARG A N 1
ATOM 4635 C CA . ARG A 1 605 ? -26.673 -14.576 47.809 1.00 89.81 605 ARG A CA 1
ATOM 4636 C C . ARG A 1 605 ? -27.774 -14.132 46.845 1.00 89.81 605 ARG A C 1
ATOM 4638 O O . ARG A 1 605 ? -27.712 -14.536 45.684 1.00 89.81 605 ARG A O 1
ATOM 4645 N N . ASP A 1 606 ? -28.718 -13.289 47.260 1.00 93.69 606 ASP A N 1
ATOM 4646 C CA . ASP A 1 606 ? -29.649 -12.660 46.319 1.00 93.69 606 ASP A CA 1
ATOM 4647 C C . ASP A 1 606 ? -28.912 -11.698 45.376 1.00 93.69 606 ASP A C 1
ATOM 4649 O O . ASP A 1 606 ? -27.854 -11.137 45.695 1.00 93.69 606 ASP A O 1
ATOM 4653 N N . PHE A 1 607 ? -29.500 -11.503 44.196 1.00 94.19 607 PHE A N 1
ATOM 4654 C CA . PHE A 1 607 ? -29.001 -10.593 43.170 1.00 94.19 607 PHE A CA 1
ATOM 4655 C C . PHE A 1 607 ? -29.955 -9.403 43.065 1.00 94.19 607 PHE A C 1
ATOM 4657 O O . PHE A 1 607 ? -31.169 -9.579 43.041 1.00 94.19 607 PHE A O 1
ATOM 4664 N N . CYS A 1 608 ? -29.421 -8.191 42.965 1.00 94.19 608 CYS A N 1
ATOM 4665 C CA . CYS A 1 608 ? -30.210 -6.976 42.791 1.00 94.19 608 CYS A CA 1
ATOM 4666 C C . CYS A 1 608 ? -29.727 -6.219 41.556 1.00 94.19 608 CYS A C 1
ATOM 4668 O O . CYS A 1 608 ? -28.533 -5.955 41.420 1.00 94.19 608 CYS A O 1
ATOM 4670 N N . VAL A 1 609 ? -30.640 -5.812 40.679 1.00 95.31 609 VAL A N 1
ATOM 4671 C CA . VAL A 1 609 ? -30.329 -4.864 39.603 1.00 95.31 609 VAL A CA 1
ATOM 4672 C C . VAL A 1 609 ? -30.493 -3.449 40.152 1.00 95.31 609 VAL A C 1
ATOM 4674 O O . VAL A 1 609 ? -31.552 -3.098 40.676 1.00 95.31 609 VAL A O 1
ATOM 4677 N N . ALA A 1 610 ? -29.428 -2.651 40.084 1.00 93.31 610 ALA A N 1
ATOM 4678 C CA . ALA A 1 610 ? -29.425 -1.302 40.639 1.00 93.31 610 ALA A CA 1
ATOM 4679 C C . ALA A 1 610 ? -30.376 -0.371 39.862 1.00 93.31 610 ALA A C 1
ATOM 4681 O O . ALA A 1 610 ? -30.276 -0.254 38.640 1.00 93.31 610 ALA A O 1
ATOM 4682 N N . GLY A 1 611 ? -31.274 0.306 40.585 1.00 89.62 611 GLY A N 1
ATOM 4683 C CA . GLY A 1 611 ? -32.190 1.314 40.036 1.00 89.62 611 GLY A CA 1
ATOM 4684 C C . GLY A 1 611 ? -31.756 2.753 40.315 1.00 89.62 611 GLY A C 1
ATOM 4685 O O . GLY A 1 611 ? -31.932 3.627 39.476 1.00 89.62 611 GLY A O 1
ATOM 4686 N N . GLY A 1 612 ? -31.121 2.997 41.463 1.00 91.50 612 GLY A N 1
ATOM 4687 C CA . GLY A 1 612 ? -30.677 4.329 41.881 1.00 91.50 612 GLY A CA 1
ATOM 4688 C C . GLY A 1 612 ? -29.458 4.270 42.792 1.00 91.50 612 GLY A C 1
ATOM 4689 O O . GLY A 1 612 ? -29.114 3.207 43.312 1.00 91.50 612 GLY A O 1
ATOM 4690 N N . VAL A 1 613 ? -28.779 5.404 42.985 1.00 93.50 613 VAL A N 1
ATOM 4691 C CA . VAL A 1 613 ? -27.580 5.493 43.832 1.00 93.50 613 VAL A CA 1
ATOM 4692 C C . VAL A 1 613 ? -27.632 6.694 44.769 1.00 93.50 613 VAL A C 1
ATOM 4694 O O . VAL A 1 613 ? -27.965 7.803 44.361 1.00 93.50 613 VAL A O 1
ATOM 4697 N N . VAL A 1 614 ? -27.234 6.479 46.020 1.00 93.81 614 VAL A N 1
ATOM 4698 C CA . VAL A 1 614 ? -26.925 7.537 46.984 1.00 93.81 614 VAL A CA 1
ATOM 4699 C C . VAL A 1 614 ? -25.411 7.611 47.134 1.00 93.81 614 VAL A C 1
ATOM 4701 O O . VAL A 1 614 ? -24.765 6.632 47.502 1.00 93.81 614 VAL A O 1
ATOM 4704 N N . ASP A 1 615 ? -24.835 8.769 46.836 1.00 91.38 615 ASP A N 1
ATOM 4705 C CA . ASP A 1 615 ? -23.405 9.021 47.004 1.00 91.38 615 ASP A CA 1
ATOM 4706 C C . ASP A 1 615 ? -23.122 9.512 48.428 1.00 91.38 615 ASP A C 1
ATOM 4708 O O . ASP A 1 615 ? -23.464 10.639 48.782 1.00 91.38 615 ASP A O 1
ATOM 4712 N N . TRP A 1 616 ? -22.518 8.653 49.246 1.00 91.19 616 TRP A N 1
ATOM 4713 C CA . TRP A 1 616 ? -22.080 8.949 50.611 1.00 91.19 616 TRP A CA 1
ATOM 4714 C C . TRP A 1 616 ? -20.550 8.844 50.740 1.00 91.19 616 TRP A C 1
ATOM 4716 O O . TRP A 1 616 ? -20.002 8.460 51.779 1.00 91.19 616 TRP A O 1
ATOM 4726 N N . THR A 1 617 ? -19.837 9.157 49.657 1.00 86.75 617 THR A N 1
ATOM 4727 C CA . THR A 1 617 ? -18.372 9.230 49.647 1.00 86.75 617 THR A CA 1
ATOM 4728 C C . THR A 1 617 ? -17.912 10.587 50.192 1.00 86.75 617 THR A C 1
ATOM 4730 O O . THR A 1 617 ? -18.557 11.615 49.987 1.00 86.75 617 THR A O 1
ATOM 4733 N N . LYS A 1 618 ? -16.821 10.615 50.968 1.00 74.75 618 LYS A N 1
ATOM 4734 C CA . LYS A 1 618 ? -16.460 11.783 51.803 1.00 74.75 618 LYS A CA 1
ATOM 4735 C C . LYS A 1 618 ? -15.596 12.817 51.077 1.00 74.75 618 LYS A C 1
ATOM 4737 O O . LYS A 1 618 ? -15.233 13.815 51.693 1.00 74.75 618 LYS A O 1
ATOM 4742 N N . GLY A 1 619 ? -15.267 12.598 49.799 1.00 62.66 619 GLY A N 1
ATOM 4743 C CA . GLY A 1 619 ? -14.593 13.578 48.937 1.00 62.66 619 GLY A CA 1
ATOM 4744 C C . GLY A 1 619 ? -13.414 14.284 49.618 1.00 62.66 619 GLY A C 1
ATOM 4745 O O . GLY A 1 619 ? -13.402 15.509 49.724 1.00 62.66 619 GLY A O 1
ATOM 4746 N N . VAL A 1 620 ? -12.448 13.534 50.160 1.00 47.38 620 VAL A N 1
ATOM 4747 C CA . VAL A 1 620 ? -11.374 14.134 50.966 1.00 47.38 620 VAL A CA 1
ATOM 4748 C C . VAL A 1 620 ? -10.320 14.780 50.059 1.00 47.38 620 VAL A C 1
ATOM 4750 O O . VAL A 1 620 ? -9.617 14.110 49.310 1.00 47.38 620 VAL A O 1
ATOM 4753 N N . SER A 1 621 ? -10.205 16.107 50.149 1.00 41.31 621 SER A N 1
ATOM 4754 C CA . SER A 1 621 ? -9.253 16.939 49.402 1.00 41.31 621 SER A CA 1
ATOM 4755 C C . SER A 1 621 ? -7.937 17.140 50.160 1.00 41.31 621 SER A C 1
ATOM 4757 O O . SER A 1 621 ? -7.945 17.613 51.295 1.00 41.31 621 SER A O 1
ATOM 4759 N N . LEU A 1 622 ? -6.805 16.975 49.468 1.00 38.50 622 LEU A N 1
ATOM 4760 C CA . LEU A 1 622 ? -5.583 17.740 49.740 1.00 38.50 622 LEU A CA 1
ATOM 4761 C C . LEU A 1 622 ? -5.023 18.306 48.428 1.00 38.50 622 LEU A C 1
ATOM 4763 O O . LEU A 1 622 ? -4.758 17.575 47.473 1.00 38.50 622 LEU A O 1
ATOM 4767 N N . ARG A 1 623 ? -4.833 19.631 48.392 1.00 39.34 623 ARG A N 1
ATOM 4768 C CA . ARG A 1 623 ? -4.118 20.331 47.317 1.00 39.34 623 ARG A CA 1
ATOM 4769 C C . ARG A 1 623 ? -2.615 20.032 47.381 1.00 39.34 623 ARG A C 1
ATOM 4771 O O . ARG A 1 623 ? -2.027 19.945 48.455 1.00 39.34 623 ARG A O 1
ATOM 4778 N N . TYR A 1 624 ? -2.018 19.933 46.196 1.00 36.59 624 TYR A N 1
ATOM 4779 C CA . TYR A 1 624 ? -0.602 19.686 45.917 1.00 36.59 624 TYR A CA 1
ATOM 4780 C C . TYR A 1 624 ? 0.356 20.742 46.500 1.00 36.59 624 TYR A C 1
ATOM 4782 O O . TYR A 1 624 ? 0.160 21.945 46.318 1.00 36.59 624 TYR A O 1
ATOM 4790 N N . GLY A 1 625 ? 1.467 20.263 47.071 1.00 37.03 625 GLY A N 1
ATOM 4791 C CA . GLY A 1 625 ? 2.760 20.952 47.078 1.00 37.03 625 GLY A CA 1
ATOM 4792 C C . GLY A 1 625 ? 3.567 20.582 45.823 1.00 37.03 625 GLY A C 1
ATOM 4793 O O . GLY A 1 625 ? 3.442 19.480 45.303 1.00 37.03 625 GLY A O 1
ATOM 4794 N N . LYS A 1 626 ? 4.387 21.514 45.331 1.00 43.03 626 LYS A N 1
ATOM 4795 C CA . LYS A 1 626 ? 5.096 21.549 44.031 1.00 43.03 626 LYS A CA 1
ATOM 4796 C C . LYS A 1 626 ? 6.110 20.423 43.712 1.00 43.03 626 LYS A C 1
ATOM 4798 O O . LYS A 1 626 ? 6.924 20.618 42.814 1.00 43.03 626 LYS A O 1
ATOM 4803 N N . GLN A 1 627 ? 6.110 19.273 44.387 1.00 38.59 627 GLN A N 1
ATOM 4804 C CA . GLN A 1 627 ? 7.137 18.244 44.174 1.00 38.59 627 GLN A CA 1
ATOM 4805 C C . GLN A 1 627 ? 6.581 16.923 43.639 1.00 38.59 627 GLN A C 1
ATOM 4807 O O . GLN A 1 627 ? 5.700 16.287 44.205 1.00 38.59 627 GLN A O 1
ATOM 4812 N N . GLN A 1 628 ? 7.134 16.563 42.487 1.00 41.94 628 GLN A N 1
ATOM 4813 C CA . GLN A 1 628 ? 6.753 15.513 41.560 1.00 41.94 628 GLN A CA 1
ATOM 4814 C C . GLN A 1 628 ? 7.307 14.155 42.020 1.00 41.94 628 GLN A C 1
ATOM 4816 O O . GLN A 1 628 ? 8.149 13.554 41.360 1.00 41.94 628 GLN A O 1
ATOM 4821 N N . SER A 1 629 ? 6.856 13.675 43.179 1.00 38.38 629 SER A N 1
ATOM 4822 C CA . SER A 1 629 ? 7.065 12.290 43.605 1.00 38.38 629 SER A CA 1
ATOM 4823 C C . SER A 1 629 ? 5.754 11.706 44.128 1.00 38.38 629 SER A C 1
ATOM 4825 O O . SER A 1 629 ? 5.018 12.363 44.862 1.00 38.38 629 SER A O 1
ATOM 4827 N N . LEU A 1 630 ? 5.439 10.493 43.660 1.00 39.91 630 LEU A N 1
ATOM 4828 C CA . LEU A 1 630 ? 4.216 9.739 43.933 1.00 39.91 630 LEU A CA 1
ATOM 4829 C C . LEU A 1 630 ? 3.728 9.922 45.378 1.00 39.91 630 LEU A C 1
ATOM 4831 O O . LEU A 1 630 ? 4.307 9.383 46.320 1.00 39.91 630 LEU A O 1
ATOM 4835 N N . ARG A 1 631 ? 2.604 10.617 45.539 1.00 37.47 631 ARG A N 1
ATOM 4836 C CA . ARG A 1 631 ? 1.710 10.422 46.677 1.00 37.47 631 ARG A CA 1
ATOM 4837 C C . ARG A 1 631 ? 0.320 10.180 46.115 1.00 37.47 631 ARG A C 1
ATOM 4839 O O . ARG A 1 631 ? -0.237 11.058 45.461 1.00 37.47 631 ARG A O 1
ATOM 4846 N N . VAL A 1 632 ? -0.192 8.970 46.340 1.00 42.62 632 VAL A N 1
ATOM 4847 C CA . VAL A 1 632 ? -1.594 8.603 46.122 1.00 42.62 632 VAL A CA 1
ATOM 4848 C C . VAL A 1 632 ? -2.423 9.544 46.993 1.00 42.62 632 VAL A C 1
ATOM 4850 O O . VAL A 1 632 ? -2.494 9.393 48.209 1.00 42.62 632 VAL A O 1
ATOM 4853 N N . SER A 1 633 ? -2.938 10.607 46.380 1.00 45.47 633 SER A N 1
ATOM 4854 C CA . SER A 1 633 ? -3.880 11.521 47.017 1.00 45.47 633 SER A CA 1
ATOM 4855 C C . SER A 1 633 ? -5.257 10.895 46.824 1.00 45.47 633 SER A C 1
ATOM 4857 O O . SER A 1 633 ? -5.674 10.705 45.684 1.00 45.47 633 SER A O 1
ATOM 4859 N N . ALA A 1 634 ? -5.910 10.502 47.918 1.00 50.75 634 ALA A N 1
ATOM 4860 C CA . ALA A 1 634 ? -7.149 9.718 47.969 1.00 50.75 634 ALA A CA 1
ATOM 4861 C C . ALA A 1 634 ? -8.401 10.495 47.498 1.00 50.75 634 ALA A C 1
ATOM 4863 O O . ALA A 1 634 ? -9.425 10.522 48.176 1.00 50.75 634 ALA A O 1
ATOM 4864 N N . VAL A 1 635 ? -8.323 11.156 46.341 1.00 66.06 635 VAL A N 1
ATOM 4865 C CA . VAL A 1 635 ? -9.471 11.755 45.657 1.00 66.06 635 VAL A CA 1
ATOM 4866 C C . VAL A 1 635 ? -9.943 10.763 44.606 1.00 66.06 635 VAL A C 1
ATOM 4868 O O . VAL A 1 635 ? -9.184 10.459 43.689 1.00 66.06 635 VAL A O 1
ATOM 4871 N N . ARG A 1 636 ? -11.199 10.307 44.687 1.00 77.56 636 ARG A N 1
ATOM 4872 C CA . ARG A 1 636 ? -11.858 9.634 43.559 1.00 77.56 636 ARG A CA 1
ATOM 4873 C C . ARG A 1 636 ? -12.240 10.700 42.533 1.00 77.56 636 ARG A C 1
ATOM 4875 O O . ARG A 1 636 ? -13.156 11.477 42.807 1.00 77.56 636 ARG A O 1
ATOM 4882 N N . PRO A 1 637 ? -11.578 10.797 41.370 1.00 81.88 637 PRO A N 1
ATOM 4883 C CA . PRO A 1 637 ? -11.936 11.825 40.406 1.00 81.88 637 PRO A CA 1
ATOM 4884 C C . PRO A 1 637 ? -13.313 11.509 39.814 1.00 81.88 637 PRO A C 1
ATOM 4886 O O . PRO A 1 637 ? -13.514 10.420 39.275 1.00 81.88 637 PRO A O 1
ATOM 4889 N N . TRP A 1 638 ? -14.257 12.442 39.931 1.00 82.88 638 TRP A N 1
ATOM 4890 C CA . TRP A 1 638 ? -15.682 12.171 39.704 1.00 82.88 638 TRP A CA 1
ATOM 4891 C C . TRP A 1 638 ? -16.245 12.677 38.371 1.00 82.88 638 TRP A C 1
ATOM 4893 O O . TRP A 1 638 ? -17.420 12.451 38.111 1.00 82.88 638 TRP A O 1
ATOM 4903 N N . THR A 1 639 ? -15.444 13.375 37.554 1.00 89.69 639 THR A N 1
ATOM 4904 C CA . THR A 1 639 ? -15.896 13.953 36.276 1.00 89.69 639 THR A CA 1
ATOM 4905 C C . THR A 1 639 ? -14.796 13.970 35.210 1.00 89.69 639 THR A C 1
ATOM 4907 O O . THR A 1 639 ? -13.596 14.045 35.520 1.00 89.69 639 THR A O 1
ATOM 4910 N N . PHE A 1 640 ? -15.213 13.910 33.947 1.00 91.88 640 PHE A N 1
ATOM 4911 C CA . PHE A 1 640 ? -14.417 14.227 32.763 1.00 91.88 640 PHE A CA 1
ATOM 4912 C C . PHE A 1 640 ? -14.392 15.727 32.443 1.00 91.88 640 PHE A C 1
ATOM 4914 O O . PHE A 1 640 ? -13.497 16.180 31.727 1.00 91.88 640 PHE A O 1
ATOM 4921 N N . PHE A 1 641 ? -15.337 16.499 32.981 1.00 90.25 641 PHE A N 1
ATOM 4922 C CA . PHE A 1 641 ? -15.508 17.918 32.689 1.00 90.25 641 PHE A CA 1
ATOM 4923 C C . PHE A 1 641 ? -14.835 18.788 33.759 1.00 90.25 641 PHE A C 1
ATOM 4925 O O . PHE A 1 641 ? -15.468 19.335 34.663 1.00 90.25 641 PHE A O 1
ATOM 4932 N N . GLU A 1 642 ? -13.511 18.914 33.644 1.00 85.88 642 GLU A N 1
ATOM 4933 C CA . GLU A 1 642 ? -12.672 19.773 34.484 1.00 85.88 642 GLU A CA 1
ATOM 4934 C C . GLU A 1 642 ? -11.594 20.505 33.658 1.00 85.88 642 GLU A C 1
ATOM 4936 O O . GLU A 1 642 ? -11.511 20.351 32.442 1.00 85.88 642 GLU A O 1
ATOM 4941 N N . GLY A 1 643 ? -10.750 21.323 34.302 1.00 81.19 643 GLY A N 1
ATOM 4942 C CA . GLY A 1 643 ? -9.584 21.931 33.637 1.00 81.19 643 GLY A CA 1
ATOM 4943 C C . GLY A 1 643 ? -9.916 23.047 32.638 1.00 81.19 643 GLY A C 1
ATOM 4944 O O . GLY A 1 643 ? -9.179 23.252 31.680 1.00 81.19 643 GLY A O 1
ATOM 4945 N N . GLY A 1 644 ? -11.024 23.764 32.854 1.00 81.69 644 GLY A N 1
ATOM 4946 C CA . GLY A 1 644 ? -11.504 24.815 31.947 1.00 81.69 644 GLY A CA 1
ATOM 4947 C C . GLY A 1 644 ? -12.613 24.361 30.994 1.00 81.69 644 GLY A C 1
ATOM 4948 O O . GLY A 1 644 ? -12.966 25.101 30.087 1.00 81.69 644 GLY A O 1
ATOM 4949 N N . MET A 1 645 ? -13.175 23.165 31.196 1.00 83.25 645 MET A N 1
ATOM 4950 C CA . MET A 1 645 ? -14.379 22.681 30.513 1.00 83.25 645 MET A CA 1
ATOM 4951 C C . MET A 1 645 ? -15.366 22.150 31.552 1.00 83.25 645 MET A C 1
ATOM 4953 O O . MET A 1 645 ? -15.168 21.067 32.080 1.00 83.25 645 MET A O 1
ATOM 4957 N N . VAL A 1 646 ? -16.411 22.914 31.871 1.00 83.88 646 VAL A N 1
ATOM 4958 C CA . VAL A 1 646 ? -17.473 22.509 32.817 1.00 83.88 646 VAL A CA 1
ATOM 4959 C C . VAL A 1 646 ? -18.656 21.911 32.060 1.00 83.88 646 VAL A C 1
ATOM 4961 O O . VAL A 1 646 ? -19.120 22.504 31.088 1.00 83.88 646 VAL A O 1
ATOM 4964 N N . GLY A 1 647 ? -19.162 20.773 32.527 1.00 83.19 647 GLY A N 1
ATOM 4965 C CA . GLY A 1 647 ? -20.332 20.101 31.976 1.00 83.19 647 GLY A CA 1
ATOM 4966 C C . GLY A 1 647 ? -21.395 19.871 33.039 1.00 83.19 647 GLY A C 1
ATOM 4967 O O . GLY A 1 647 ? -21.087 19.341 34.104 1.00 83.19 647 GLY A O 1
ATOM 4968 N N . HIS A 1 648 ? -22.643 20.232 32.749 1.00 84.12 648 HIS A N 1
ATOM 4969 C CA . HIS A 1 648 ? -23.792 19.845 33.569 1.00 84.12 648 HIS A CA 1
ATOM 4970 C C . HIS A 1 648 ? -24.571 18.733 32.867 1.00 84.12 648 HIS A C 1
ATOM 4972 O O . HIS A 1 648 ? -25.462 18.995 32.062 1.00 84.12 648 HIS A O 1
ATOM 4978 N N . VAL A 1 649 ? -24.210 17.485 33.167 1.00 86.31 649 VAL A N 1
ATOM 4979 C CA . VAL A 1 649 ? -24.925 16.292 32.693 1.00 86.31 649 VAL A CA 1
ATOM 4980 C C . VAL A 1 649 ? -25.956 15.882 33.739 1.00 86.31 649 VAL A C 1
ATOM 4982 O O . VAL A 1 649 ? -25.671 15.905 34.936 1.00 86.31 649 VAL A O 1
ATOM 4985 N N . SER A 1 650 ? -27.163 15.518 33.305 1.00 86.56 650 SER A N 1
ATOM 4986 C CA . SER A 1 650 ? -28.179 14.989 34.218 1.00 86.56 650 SER A CA 1
ATOM 4987 C C . SER A 1 650 ? -27.780 13.595 34.704 1.00 86.56 650 SER A C 1
ATOM 4989 O O . SER A 1 650 ? -27.600 12.679 33.902 1.00 86.56 650 SER A O 1
ATOM 4991 N N . ILE A 1 651 ? -27.659 13.442 36.025 1.00 87.06 651 ILE A N 1
ATOM 4992 C CA . ILE A 1 651 ? -27.294 12.189 36.712 1.00 87.06 651 ILE A CA 1
ATOM 4993 C C . ILE A 1 651 ? -28.476 11.664 37.547 1.00 87.06 651 ILE A C 1
ATOM 4995 O O . ILE A 1 651 ? -28.276 10.827 38.416 1.00 87.06 651 ILE A O 1
ATOM 4999 N N . ALA A 1 652 ? -29.698 12.170 37.327 1.00 86.56 652 ALA A N 1
ATOM 5000 C CA . ALA A 1 652 ? -30.873 11.797 38.124 1.00 86.56 652 ALA A CA 1
ATOM 5001 C C . ALA A 1 652 ? -31.034 10.268 38.232 1.00 86.56 652 ALA A C 1
ATOM 5003 O O . ALA A 1 652 ? -31.128 9.740 39.336 1.00 86.56 652 ALA A O 1
ATOM 5004 N N . ASP A 1 653 ? -30.908 9.578 37.094 1.00 88.44 653 ASP A N 1
ATOM 5005 C CA . ASP A 1 653 ? -30.933 8.120 36.989 1.00 88.44 653 ASP A CA 1
ATOM 5006 C C . ASP A 1 653 ? -29.640 7.653 36.302 1.00 88.44 653 ASP A C 1
ATOM 5008 O O . ASP A 1 653 ? -29.581 7.612 35.067 1.00 88.44 653 ASP A O 1
ATOM 5012 N N . PRO A 1 654 ? -28.552 7.375 37.048 1.00 88.94 654 PRO A N 1
ATOM 5013 C CA . PRO A 1 654 ? -27.253 7.066 36.449 1.00 88.94 654 PRO A CA 1
ATOM 5014 C C . PRO A 1 654 ? -27.202 5.668 35.832 1.00 88.94 654 PRO A C 1
ATOM 5016 O O . PRO A 1 654 ? -26.432 5.449 34.895 1.00 88.94 654 PRO A O 1
ATOM 5019 N N . PHE A 1 655 ? -28.032 4.744 36.318 1.00 93.94 655 PHE A N 1
ATOM 5020 C CA . PHE A 1 655 ? -28.219 3.438 35.696 1.00 93.94 655 PHE A CA 1
ATOM 5021 C C . PHE A 1 655 ? -29.194 3.554 34.519 1.00 93.94 655 PHE A C 1
ATOM 5023 O O . PHE A 1 655 ? -30.187 4.276 34.593 1.00 93.94 655 PHE A O 1
ATOM 5030 N N . ASP A 1 656 ? -28.896 2.883 33.411 1.00 93.88 656 ASP A N 1
ATOM 5031 C CA . ASP A 1 656 ? -29.773 2.868 32.245 1.00 93.88 656 ASP A CA 1
ATOM 5032 C C . ASP A 1 656 ? -30.949 1.909 32.466 1.00 93.88 656 ASP A C 1
ATOM 5034 O O . ASP A 1 656 ? -30.756 0.708 32.636 1.00 93.88 656 ASP A O 1
ATOM 5038 N N . GLY A 1 657 ? -32.173 2.442 32.457 1.00 92.06 657 GLY A N 1
ATOM 5039 C CA . GLY A 1 657 ? -33.377 1.659 32.740 1.00 92.06 657 GLY A CA 1
ATOM 5040 C C . GLY A 1 657 ? -33.650 0.545 31.725 1.00 92.06 657 GLY A C 1
ATOM 5041 O O . GLY A 1 657 ? -34.053 -0.541 32.128 1.00 92.06 657 GLY A O 1
ATOM 5042 N N . GLN A 1 658 ? -33.383 0.766 30.431 1.00 92.44 658 GLN A N 1
ATOM 5043 C CA . GLN A 1 658 ? -33.623 -0.258 29.406 1.00 92.44 658 GLN A CA 1
ATOM 5044 C C . GLN A 1 658 ? -32.635 -1.422 29.550 1.00 92.44 658 GLN A C 1
ATOM 5046 O O . GLN A 1 658 ? -33.028 -2.588 29.481 1.00 92.44 658 GLN A O 1
ATOM 5051 N N . LEU A 1 659 ? -31.363 -1.110 29.806 1.00 94.31 659 LEU A N 1
ATOM 5052 C CA . LEU A 1 659 ? -30.326 -2.097 30.077 1.00 94.31 659 LEU A CA 1
ATOM 5053 C C . LEU A 1 659 ? -30.594 -2.840 31.393 1.00 94.31 659 LEU A C 1
ATOM 5055 O O . LEU A 1 659 ? -30.479 -4.063 31.429 1.00 94.31 659 LEU A O 1
ATOM 5059 N N . SER A 1 660 ? -30.999 -2.136 32.455 1.00 94.44 660 SER A N 1
ATOM 5060 C CA . SER A 1 660 ? -31.400 -2.748 33.729 1.00 94.44 660 SER A CA 1
ATOM 5061 C C . SER A 1 660 ? -32.585 -3.703 33.559 1.00 94.44 660 SER A C 1
ATOM 5063 O O . SER A 1 660 ? -32.541 -4.824 34.067 1.00 94.44 660 SER A O 1
ATOM 5065 N N . ASP A 1 661 ? -33.606 -3.321 32.791 1.00 93.31 661 ASP A N 1
ATOM 5066 C CA . ASP A 1 661 ? -34.758 -4.181 32.506 1.00 93.31 661 ASP A CA 1
ATOM 5067 C C . ASP A 1 661 ? -34.370 -5.419 31.689 1.00 93.31 661 ASP A C 1
ATOM 5069 O O . ASP A 1 661 ? -34.850 -6.521 31.971 1.00 93.31 661 ASP A O 1
ATOM 5073 N N . ALA A 1 662 ? -33.493 -5.262 30.692 1.00 93.06 662 ALA A N 1
ATOM 5074 C CA . ALA A 1 662 ? -32.962 -6.379 29.914 1.00 93.06 662 ALA A CA 1
ATOM 5075 C C . ALA A 1 662 ? -32.176 -7.350 30.808 1.00 93.06 662 ALA A C 1
ATOM 5077 O O . ALA A 1 662 ? -32.386 -8.563 30.742 1.00 93.06 662 ALA A O 1
ATOM 5078 N N . ILE A 1 663 ? -31.338 -6.822 31.706 1.00 94.81 663 ILE A N 1
ATOM 5079 C CA . ILE A 1 663 ? -30.599 -7.620 32.688 1.00 94.81 663 ILE A CA 1
ATOM 5080 C C . ILE A 1 663 ? -31.557 -8.375 33.604 1.00 94.81 663 ILE A C 1
ATOM 5082 O O . ILE A 1 663 ? -31.421 -9.590 33.742 1.00 94.81 663 ILE A O 1
ATOM 5086 N N . TYR A 1 664 ? -32.528 -7.687 34.209 1.00 95.19 664 TYR A N 1
ATOM 5087 C CA . TYR A 1 664 ? -33.492 -8.303 35.116 1.00 95.19 664 TYR A CA 1
ATOM 5088 C C . TYR A 1 664 ? -34.247 -9.446 34.432 1.00 95.19 664 TYR A C 1
ATOM 5090 O O . TYR A 1 664 ? -34.288 -10.561 34.955 1.00 95.19 664 TYR A O 1
ATOM 5098 N N . LYS A 1 665 ? -34.780 -9.201 33.227 1.00 93.19 665 LYS A N 1
ATOM 5099 C CA . LYS A 1 665 ? -35.462 -10.227 32.427 1.00 93.19 665 LYS A CA 1
ATOM 5100 C C . LYS A 1 665 ? -34.550 -11.410 32.139 1.00 93.19 665 LYS A C 1
ATOM 5102 O O . LYS A 1 665 ? -35.002 -12.543 32.254 1.00 93.19 665 LYS A O 1
ATOM 5107 N N . ALA A 1 666 ? -33.286 -11.163 31.799 1.00 92.50 666 ALA A N 1
ATOM 5108 C CA . ALA A 1 666 ? -32.335 -12.212 31.470 1.00 92.50 666 ALA A CA 1
ATOM 5109 C C . ALA A 1 666 ? -32.022 -13.119 32.668 1.00 92.50 666 ALA A C 1
ATOM 5111 O O . ALA A 1 666 ? -32.031 -14.342 32.508 1.00 92.50 666 ALA A O 1
ATOM 5112 N N . ILE A 1 667 ? -31.767 -12.539 33.847 1.00 93.44 667 ILE A N 1
ATOM 5113 C CA . ILE A 1 667 ? -31.317 -13.277 35.040 1.00 93.44 667 ILE A CA 1
ATOM 5114 C C . ILE A 1 667 ? -32.463 -13.879 35.860 1.00 93.44 667 ILE A C 1
ATOM 5116 O O . ILE A 1 667 ? -32.258 -14.882 36.535 1.00 93.44 667 ILE A O 1
ATOM 5120 N N . ASN A 1 668 ? -33.668 -13.304 35.790 1.00 93.12 668 ASN A N 1
ATOM 5121 C CA . ASN A 1 668 ? -34.850 -13.799 36.503 1.00 93.12 668 ASN A CA 1
ATOM 5122 C C . ASN A 1 668 ? -35.516 -15.004 35.801 1.00 93.12 668 ASN A C 1
ATOM 5124 O O . ASN A 1 668 ? -36.542 -15.511 36.256 1.00 93.12 668 ASN A O 1
ATOM 5128 N N . ARG A 1 669 ? -34.960 -15.479 34.675 1.00 90.62 669 ARG A N 1
ATOM 5129 C CA . ARG A 1 669 ? -35.439 -16.692 33.997 1.00 90.62 669 ARG A C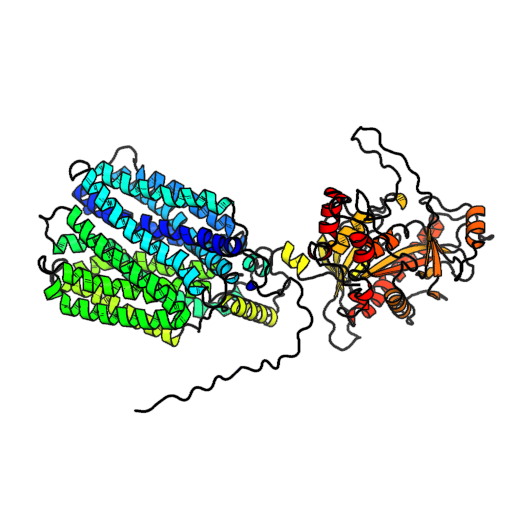A 1
ATOM 5130 C C . ARG A 1 669 ? -35.204 -17.930 34.878 1.00 90.62 669 ARG A C 1
ATOM 5132 O O . ARG A 1 669 ? -34.120 -18.070 35.454 1.00 90.62 669 ARG A O 1
ATOM 5139 N N . PRO A 1 670 ? -36.165 -18.872 34.943 1.00 85.56 670 PRO A N 1
ATOM 5140 C CA . PRO A 1 670 ? -35.976 -20.125 35.666 1.00 85.56 670 PRO A CA 1
ATOM 5141 C C . PRO A 1 670 ? -34.715 -20.868 35.202 1.00 85.56 670 PRO A C 1
ATOM 5143 O O . PRO A 1 670 ? -34.506 -21.051 34.005 1.00 85.56 670 PRO A O 1
ATOM 5146 N N . GLY A 1 671 ? -33.887 -21.307 36.153 1.00 83.75 671 GLY A N 1
ATOM 5147 C CA . GLY A 1 671 ? -32.686 -22.105 35.885 1.00 83.75 671 GLY A CA 1
ATOM 5148 C C . GLY A 1 671 ? -31.406 -21.319 35.574 1.00 83.75 671 GLY A C 1
ATOM 5149 O O . GLY A 1 671 ? -30.364 -21.944 35.399 1.00 83.75 671 GLY A O 1
ATOM 5150 N N . VAL A 1 672 ? -31.440 -19.978 35.533 1.00 87.50 672 VAL A N 1
ATOM 5151 C CA . VAL A 1 672 ? -30.216 -19.172 35.343 1.00 87.50 672 VAL A CA 1
ATOM 5152 C C . VAL A 1 672 ? -29.357 -19.147 36.609 1.00 87.50 672 VAL A C 1
ATOM 5154 O O . VAL A 1 672 ? -28.160 -19.434 36.545 1.00 87.50 672 VAL A O 1
ATOM 5157 N N . LEU A 1 673 ? -29.956 -18.821 37.756 1.00 89.06 673 LEU A N 1
ATOM 5158 C CA . LEU A 1 673 ? -29.281 -18.831 39.055 1.00 89.06 673 LEU A CA 1
ATOM 5159 C C . LEU A 1 673 ? -29.517 -20.169 39.767 1.00 89.06 673 LEU A C 1
ATOM 5161 O O . LEU A 1 673 ? -30.642 -20.666 39.801 1.00 89.06 673 LEU A O 1
ATOM 5165 N N . GLU A 1 674 ? -28.466 -20.737 40.360 1.00 85.88 674 GLU A N 1
ATOM 5166 C CA . GLU A 1 674 ? -28.534 -21.973 41.147 1.00 85.88 674 GLU A CA 1
ATOM 5167 C C . GLU A 1 674 ? -28.443 -21.704 42.655 1.00 85.88 674 GLU A C 1
ATOM 5169 O O . GLU A 1 674 ? -27.522 -21.042 43.148 1.00 85.88 674 GLU A O 1
ATOM 5174 N N . GLY A 1 675 ? -29.393 -22.269 43.400 1.00 81.12 675 GLY A N 1
ATOM 5175 C CA . GLY A 1 675 ? -29.479 -22.197 44.856 1.00 81.12 675 GLY A CA 1
ATOM 5176 C C . GLY A 1 675 ? -30.927 -22.258 45.341 1.00 81.12 675 GLY A C 1
ATOM 5177 O O . GLY A 1 675 ? -31.853 -21.928 44.603 1.00 81.12 675 GLY A O 1
ATOM 5178 N N . GLU A 1 676 ? -31.133 -22.691 46.583 1.00 74.19 676 GLU A N 1
ATOM 5179 C CA . GLU A 1 676 ? -32.465 -22.704 47.192 1.00 74.19 676 GLU A CA 1
ATOM 5180 C C . GLU A 1 676 ? -32.928 -21.276 47.518 1.00 74.19 676 GLU A C 1
ATOM 5182 O O . GLU A 1 676 ? -32.194 -20.512 48.142 1.00 74.19 676 GLU A O 1
ATOM 5187 N N . ASN A 1 677 ? -34.162 -20.936 47.126 1.00 76.44 677 ASN A N 1
ATOM 5188 C CA . ASN A 1 677 ? -34.853 -19.683 47.468 1.00 76.44 677 ASN A CA 1
ATOM 5189 C C . ASN A 1 677 ? -34.109 -18.377 47.110 1.00 76.44 677 ASN A C 1
ATOM 5191 O O . ASN A 1 677 ? -34.312 -17.364 47.784 1.00 76.44 677 ASN A O 1
ATOM 5195 N N . LEU A 1 678 ? -33.279 -18.382 46.060 1.00 87.00 678 LEU A N 1
ATOM 5196 C CA . LEU A 1 678 ? -32.636 -17.167 45.550 1.00 87.00 678 LEU A CA 1
ATOM 5197 C C . LEU A 1 678 ? -33.652 -16.256 44.863 1.00 87.00 678 LEU A C 1
ATOM 5199 O O . LEU A 1 678 ? -34.433 -16.709 44.025 1.00 87.00 678 LEU A O 1
ATOM 5203 N N . THR A 1 679 ? -33.604 -14.968 45.191 1.00 91.62 679 THR A N 1
ATOM 5204 C CA . THR A 1 679 ? -34.474 -13.950 44.596 1.00 91.62 679 THR A CA 1
ATOM 5205 C C . THR A 1 679 ? -33.652 -12.941 43.801 1.00 91.62 679 THR A C 1
ATOM 5207 O O . THR A 1 679 ? -32.572 -12.521 44.224 1.00 91.62 679 THR A O 1
ATOM 5210 N N . VAL A 1 680 ? -34.172 -12.542 42.636 1.00 93.75 680 VAL A N 1
ATOM 5211 C CA . VAL A 1 680 ? -33.655 -11.398 41.882 1.00 93.75 680 VAL A CA 1
ATOM 5212 C C . VAL A 1 680 ? -34.535 -10.187 42.163 1.00 93.75 680 VAL A C 1
ATOM 5214 O O . VAL A 1 680 ? -35.715 -10.172 41.814 1.00 93.75 680 VAL A O 1
ATOM 5217 N N . HIS A 1 681 ? -33.949 -9.154 42.755 1.00 93.88 681 HIS A N 1
ATOM 5218 C CA . HIS A 1 681 ? -34.611 -7.883 43.041 1.00 93.88 681 HIS A CA 1
ATOM 5219 C C . HIS A 1 681 ? -34.346 -6.881 41.908 1.00 93.88 681 HIS A C 1
ATOM 5221 O O . HIS A 1 681 ? -33.242 -6.845 41.358 1.00 93.88 681 HIS A O 1
ATOM 5227 N N . ASN A 1 682 ? -35.335 -6.057 41.552 1.00 92.12 682 ASN A N 1
ATOM 5228 C CA . ASN A 1 682 ? -35.208 -5.049 40.493 1.00 92.12 682 ASN A CA 1
ATOM 5229 C C . ASN A 1 682 ? -35.435 -3.638 41.040 1.00 92.12 682 ASN A C 1
ATOM 5231 O O . ASN A 1 682 ? -36.360 -3.420 41.818 1.00 92.12 682 ASN A O 1
ATOM 5235 N N . GLY A 1 683 ? -34.632 -2.679 40.580 1.00 82.81 683 GLY A N 1
ATOM 5236 C CA . GLY A 1 683 ? -34.817 -1.262 40.889 1.00 82.81 683 GLY A CA 1
ATOM 5237 C C . GLY A 1 683 ? -34.338 -0.838 42.280 1.00 82.81 683 GLY A C 1
ATOM 5238 O O . GLY A 1 683 ? -34.733 0.220 42.762 1.00 82.81 683 GLY A O 1
ATOM 5239 N N . ASN A 1 684 ? -33.487 -1.626 42.939 1.00 86.88 684 ASN A N 1
ATOM 5240 C CA . ASN A 1 684 ? -33.046 -1.329 44.303 1.00 86.88 684 ASN A CA 1
ATOM 5241 C C . ASN A 1 684 ? -32.120 -0.099 44.345 1.00 86.88 684 ASN A C 1
ATOM 5243 O O . ASN A 1 684 ? -31.243 0.069 43.491 1.00 86.88 684 ASN A O 1
ATOM 5247 N N . THR A 1 685 ? -32.269 0.731 45.381 1.00 93.12 685 THR A N 1
ATOM 5248 C CA . THR A 1 685 ? -31.378 1.874 45.634 1.00 93.12 685 THR A CA 1
ATOM 5249 C C . THR A 1 685 ? -30.122 1.404 46.367 1.00 93.12 685 THR A C 1
ATOM 5251 O O . THR A 1 685 ? -30.210 0.756 47.416 1.00 93.12 685 THR A O 1
ATOM 5254 N N . VAL A 1 686 ? -28.942 1.752 45.847 1.00 94.75 686 VAL A N 1
ATOM 5255 C CA . VAL A 1 686 ? -27.648 1.433 46.467 1.00 94.75 686 VAL A CA 1
ATOM 5256 C C . VAL A 1 686 ? -27.008 2.671 47.088 1.00 94.75 686 VAL A C 1
ATOM 5258 O O . VAL A 1 686 ? -26.892 3.705 46.440 1.00 94.75 686 VAL A O 1
ATOM 5261 N N . ILE A 1 687 ? -26.549 2.584 48.335 1.00 95.75 687 ILE A N 1
ATOM 5262 C CA . ILE A 1 687 ? -25.702 3.626 48.928 1.00 95.75 687 ILE A CA 1
ATOM 5263 C C . ILE A 1 687 ? -24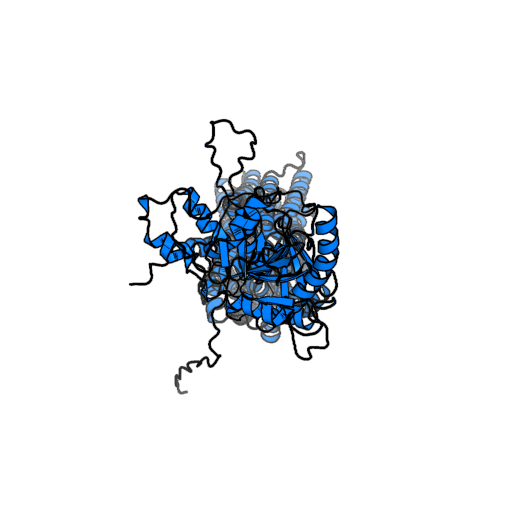.232 3.286 48.707 1.00 95.75 687 ILE A C 1
ATOM 5265 O O . ILE A 1 687 ? -23.790 2.184 49.024 1.00 95.75 687 ILE A O 1
ATOM 5269 N N . CYS A 1 688 ? -23.466 4.219 48.148 1.00 93.94 688 CYS A N 1
ATOM 5270 C CA . CYS A 1 688 ? -22.027 4.080 47.976 1.00 93.94 688 CYS A CA 1
ATOM 5271 C C . CYS A 1 688 ? -21.299 4.836 49.089 1.00 93.94 688 CYS A C 1
ATOM 5273 O O . CYS A 1 688 ? -21.386 6.059 49.155 1.00 93.94 688 CYS A O 1
ATOM 5275 N N . ILE A 1 689 ? -20.568 4.118 49.937 1.00 92.44 689 ILE A N 1
ATOM 5276 C CA . ILE A 1 689 ? -19.753 4.676 51.022 1.00 92.44 689 ILE A CA 1
ATOM 5277 C C . ILE A 1 689 ? -18.259 4.617 50.677 1.00 92.44 689 ILE A C 1
ATOM 5279 O O . ILE A 1 689 ? -17.852 4.055 49.654 1.00 92.44 689 ILE A O 1
ATOM 5283 N N . GLU A 1 690 ? -17.415 5.182 51.541 1.00 87.12 690 GLU A N 1
ATOM 5284 C CA . GLU A 1 690 ? -15.972 4.973 51.427 1.00 87.12 690 GLU A CA 1
ATOM 5285 C C . GLU A 1 690 ? -15.574 3.547 51.804 1.00 87.12 690 GLU A C 1
ATOM 5287 O O . GLU A 1 690 ? -15.968 3.041 52.849 1.00 87.12 690 GLU A O 1
ATOM 5292 N N . GLY A 1 691 ? -14.747 2.930 50.960 1.00 84.12 691 GLY A N 1
ATOM 5293 C CA . GLY A 1 691 ? -14.065 1.674 51.261 1.00 84.12 691 GLY A CA 1
ATOM 5294 C C . GLY A 1 691 ? -12.584 1.900 51.585 1.00 84.12 691 GLY A C 1
ATOM 5295 O O . GLY A 1 691 ? -12.044 2.970 51.287 1.00 84.12 691 GLY A O 1
ATOM 5296 N N . PRO A 1 692 ? -11.877 0.894 52.128 1.00 85.69 692 PRO A N 1
ATOM 5297 C CA . PRO A 1 692 ? -12.272 -0.520 52.170 1.00 85.69 692 PRO A CA 1
ATOM 5298 C C . PRO A 1 692 ? -12.917 -0.982 53.489 1.00 85.69 692 PRO A C 1
ATOM 5300 O O . PRO A 1 692 ? -13.210 -2.163 53.633 1.00 85.69 692 PRO A O 1
ATOM 5303 N N . GLN A 1 693 ? -13.082 -0.097 54.473 1.00 86.56 693 GLN A N 1
ATOM 5304 C CA . GLN A 1 693 ? -13.614 -0.477 55.783 1.00 86.56 693 GLN A CA 1
ATOM 5305 C C . GLN A 1 693 ? -15.123 -0.745 55.709 1.00 86.56 693 GLN A C 1
ATOM 5307 O O . GLN A 1 693 ? -15.857 0.009 55.074 1.00 86.56 693 GLN A O 1
ATOM 5312 N N . PHE A 1 694 ? -15.580 -1.805 56.379 1.00 86.44 694 PHE A N 1
ATOM 5313 C CA . PHE A 1 694 ? -17.009 -2.050 56.572 1.00 86.44 694 PHE A CA 1
ATOM 5314 C C . PHE A 1 694 ? -17.627 -0.999 57.499 1.00 86.44 694 PHE A C 1
ATOM 5316 O O . PHE A 1 694 ? -16.948 -0.436 58.361 1.00 86.44 694 PHE A O 1
ATOM 5323 N N . SER A 1 695 ? -18.929 -0.768 57.335 1.00 89.00 695 SER A N 1
ATOM 5324 C CA . SER A 1 695 ? -19.694 0.153 58.171 1.00 89.00 695 SER A CA 1
ATOM 5325 C C . SER A 1 695 ? -19.697 -0.294 59.628 1.00 89.00 695 SER A C 1
ATOM 5327 O O . SER A 1 695 ? -19.823 -1.480 59.944 1.00 89.00 695 SER A O 1
ATOM 5329 N N . THR A 1 696 ? -19.668 0.666 60.545 1.00 90.62 696 THR A N 1
ATOM 5330 C CA . THR A 1 696 ? -20.113 0.423 61.917 1.00 90.62 696 THR A CA 1
ATOM 5331 C C . THR A 1 696 ? -21.616 0.127 61.934 1.00 90.62 696 THR A C 1
ATOM 5333 O O . THR A 1 696 ? -22.372 0.592 61.083 1.00 90.62 696 THR A O 1
ATOM 5336 N N . ARG A 1 697 ? -22.095 -0.588 62.959 1.00 89.12 697 ARG A N 1
ATOM 5337 C CA . ARG A 1 697 ? -23.533 -0.873 63.130 1.00 89.12 697 ARG A CA 1
ATOM 5338 C C . ARG A 1 697 ? -24.402 0.388 63.111 1.00 89.12 697 ARG A C 1
ATOM 5340 O O . ARG A 1 697 ? -25.484 0.383 62.532 1.00 89.12 697 ARG A O 1
ATOM 5347 N N . ASN A 1 698 ? -23.931 1.467 63.736 1.00 92.25 698 ASN A N 1
ATOM 5348 C CA . ASN A 1 698 ? -24.668 2.731 63.778 1.00 92.25 698 ASN A CA 1
ATOM 5349 C C . ASN A 1 698 ? -24.726 3.408 62.405 1.00 92.25 698 ASN A C 1
ATOM 5351 O O . ASN A 1 698 ? -25.753 3.992 62.073 1.00 92.25 698 ASN A O 1
ATOM 5355 N N . GLU A 1 699 ? -23.670 3.299 61.595 1.00 93.00 699 GLU A N 1
ATOM 5356 C CA . GLU A 1 699 ? -23.698 3.758 60.204 1.00 93.00 699 GLU A CA 1
ATOM 5357 C C . GLU A 1 699 ? -24.720 2.958 59.390 1.00 93.00 699 GLU A C 1
ATOM 5359 O O . GLU A 1 699 ? -25.582 3.562 58.759 1.00 93.00 699 GLU A O 1
ATOM 5364 N N . SER A 1 700 ? -24.728 1.625 59.486 1.00 91.94 700 SER A N 1
ATOM 5365 C CA . SER A 1 700 ? -25.717 0.778 58.799 1.00 91.94 700 SER A CA 1
ATOM 5366 C C . SER A 1 700 ? -27.161 1.130 59.182 1.00 91.94 700 SER A C 1
ATOM 5368 O O . SER A 1 700 ? -28.035 1.239 58.319 1.00 91.94 700 SER A O 1
ATOM 5370 N N . LEU A 1 701 ? -27.425 1.352 60.476 1.00 91.12 701 LEU A N 1
ATOM 5371 C CA . LEU A 1 701 ? -28.740 1.777 60.970 1.00 91.12 701 LEU A CA 1
ATOM 5372 C C . LEU A 1 701 ? -29.121 3.180 60.475 1.00 91.12 701 LEU A C 1
ATOM 5374 O O . LEU A 1 701 ? -30.285 3.409 60.143 1.00 91.12 701 LEU A O 1
ATOM 5378 N N . MET A 1 702 ? -28.156 4.099 60.386 1.00 93.50 702 MET A N 1
ATOM 5379 C CA . MET A 1 702 ? -28.357 5.433 59.818 1.00 93.50 702 MET A CA 1
ATOM 5380 C C . MET A 1 702 ? -28.689 5.361 58.323 1.00 93.50 702 MET A C 1
ATOM 5382 O O . MET A 1 702 ? -29.643 5.987 57.880 1.00 93.50 702 MET A O 1
ATOM 5386 N N . TYR A 1 703 ? -27.970 4.563 57.536 1.00 94.00 703 TYR A N 1
ATOM 5387 C CA . TYR A 1 703 ? -28.248 4.433 56.102 1.00 94.00 703 TYR A CA 1
ATOM 5388 C C . TYR A 1 703 ? -29.645 3.867 55.832 1.00 94.00 703 TYR A C 1
ATOM 5390 O O . TYR A 1 703 ? -30.333 4.301 54.911 1.00 94.00 703 TYR A O 1
ATOM 5398 N N . ARG A 1 704 ? -30.112 2.944 56.679 1.00 92.12 704 ARG A N 1
ATOM 5399 C CA . ARG A 1 704 ? -31.477 2.403 56.606 1.00 92.12 704 ARG A CA 1
ATOM 5400 C C . ARG A 1 704 ? -32.568 3.436 56.874 1.00 92.12 704 ARG A C 1
ATOM 5402 O O . ARG A 1 704 ? -33.683 3.243 56.383 1.00 92.12 704 ARG A O 1
ATOM 5409 N N . SER A 1 705 ? -32.272 4.475 57.659 1.00 90.56 705 SER A N 1
ATOM 5410 C CA . SER A 1 705 ? -33.236 5.512 58.038 1.00 90.56 705 SER A CA 1
ATOM 5411 C C . SER A 1 705 ? -33.363 6.639 57.009 1.00 90.56 705 SER A C 1
ATOM 5413 O O . SER A 1 705 ? -34.252 7.478 57.144 1.00 90.56 705 SER A O 1
ATOM 5415 N N . PHE A 1 706 ? -32.528 6.656 55.963 1.00 90.75 706 PHE A N 1
ATOM 5416 C CA . PHE A 1 706 ? -32.645 7.629 54.878 1.00 90.75 706 PHE A CA 1
ATOM 5417 C C . PHE A 1 706 ? -33.963 7.451 54.114 1.00 90.75 706 PHE A C 1
ATOM 5419 O O . PHE A 1 706 ? -34.256 6.381 53.575 1.00 90.75 706 PHE A O 1
ATOM 5426 N N . ALA A 1 707 ? -34.744 8.531 54.040 1.00 83.31 707 ALA A N 1
ATOM 5427 C CA . ALA A 1 707 ? -36.014 8.579 53.323 1.00 83.31 707 ALA A CA 1
ATOM 5428 C C . ALA A 1 707 ? -35.769 8.667 51.807 1.00 83.31 707 ALA A C 1
ATOM 5430 O O . ALA A 1 707 ? -35.625 9.749 51.245 1.00 83.31 707 ALA A O 1
ATOM 5431 N N . THR A 1 708 ? -35.685 7.505 51.164 1.00 85.94 708 THR A N 1
ATOM 5432 C CA . THR A 1 708 ? -35.546 7.338 49.710 1.00 85.94 708 THR A CA 1
ATOM 5433 C C . THR A 1 708 ? -36.708 6.503 49.190 1.00 85.94 708 THR A C 1
ATOM 5435 O O . THR A 1 708 ? -37.216 5.639 49.906 1.00 85.94 708 THR A O 1
ATOM 5438 N N . GLU A 1 709 ? -37.123 6.755 47.952 1.00 82.56 709 GLU A N 1
ATOM 5439 C CA . GLU A 1 709 ? -38.157 5.983 47.269 1.00 82.56 709 GLU A CA 1
ATOM 5440 C C . GLU A 1 709 ? -37.614 5.540 45.897 1.00 82.56 709 GLU A C 1
ATOM 5442 O O . GLU A 1 709 ? -37.373 6.403 45.052 1.00 82.56 709 GLU A O 1
ATOM 5447 N N . PRO A 1 710 ? -37.353 4.232 45.678 1.00 85.88 710 PRO A N 1
ATOM 5448 C CA . PRO A 1 710 ? -37.452 3.130 46.643 1.00 85.88 710 PRO A CA 1
ATOM 5449 C C . PRO A 1 710 ? -36.366 3.197 47.741 1.00 85.88 710 PRO A C 1
ATOM 5451 O O . PRO A 1 710 ? -35.318 3.825 47.544 1.00 85.88 710 PRO A O 1
ATOM 5454 N N . PRO A 1 711 ? -36.588 2.546 48.900 1.00 89.31 711 PRO A N 1
ATOM 5455 C CA . PRO A 1 711 ? -35.673 2.605 50.035 1.00 89.31 711 PRO A CA 1
ATOM 5456 C C . PRO A 1 711 ? -34.297 2.019 49.703 1.00 89.31 711 PRO A C 1
ATOM 5458 O O . PRO A 1 711 ? -34.182 1.031 48.977 1.00 89.31 711 PRO A O 1
ATOM 5461 N N . ILE A 1 712 ? -33.247 2.565 50.325 1.00 94.31 712 ILE A N 1
ATOM 5462 C CA . ILE A 1 712 ? -31.885 2.018 50.227 1.00 94.31 712 ILE A CA 1
ATOM 5463 C C . ILE A 1 712 ? -31.891 0.545 50.638 1.00 94.31 712 ILE A C 1
ATOM 5465 O O . ILE A 1 712 ? -32.254 0.216 51.773 1.00 94.31 712 ILE A O 1
ATOM 5469 N N . SER A 1 713 ? -31.513 -0.327 49.703 1.00 94.25 713 SER A N 1
ATOM 5470 C CA . SER A 1 713 ? -31.567 -1.783 49.863 1.00 94.25 713 SER A CA 1
ATOM 5471 C C . SER A 1 713 ? -30.186 -2.420 49.971 1.00 94.25 713 SER A C 1
ATOM 5473 O O . SER A 1 713 ? -30.029 -3.426 50.657 1.00 94.25 713 SER A O 1
ATOM 5475 N N . CYS A 1 714 ? -29.178 -1.826 49.333 1.00 95.12 714 CYS A N 1
ATOM 5476 C CA . CYS A 1 714 ? -27.819 -2.359 49.300 1.00 95.12 714 CYS A CA 1
ATOM 5477 C C . CYS A 1 714 ? -26.792 -1.283 49.659 1.00 95.12 714 CYS A C 1
ATOM 5479 O O . CYS A 1 714 ? -26.995 -0.103 49.370 1.00 95.12 714 CYS A O 1
ATOM 5481 N N . ILE A 1 715 ? -25.665 -1.701 50.230 1.00 94.88 715 ILE A N 1
ATOM 5482 C CA . ILE A 1 715 ? -24.498 -0.858 50.499 1.00 94.88 715 ILE A CA 1
ATOM 5483 C C . ILE A 1 715 ? -23.297 -1.311 49.670 1.00 94.88 715 ILE A C 1
ATOM 5485 O O . ILE A 1 715 ? -23.015 -2.501 49.531 1.00 94.88 715 ILE A O 1
ATOM 5489 N N . ASN A 1 716 ? -22.597 -0.346 49.087 1.00 93.81 716 ASN A N 1
ATOM 5490 C CA . ASN A 1 716 ? -21.525 -0.548 48.127 1.00 93.81 716 ASN A CA 1
ATOM 5491 C C . ASN A 1 716 ? -20.353 0.408 48.395 1.00 93.81 716 ASN A C 1
ATOM 5493 O O . ASN A 1 716 ? -20.489 1.375 49.138 1.00 93.81 716 ASN A O 1
ATOM 5497 N N . MET A 1 717 ? -19.201 0.153 47.771 1.00 91.75 717 MET A N 1
ATOM 5498 C CA . MET A 1 717 ? -18.009 0.998 47.909 1.00 91.75 717 MET A CA 1
ATOM 5499 C C . MET A 1 717 ? -17.399 1.456 46.579 1.00 91.75 717 MET A C 1
ATOM 5501 O O . MET A 1 717 ? -16.428 2.202 46.613 1.00 91.75 717 MET A O 1
ATOM 5505 N N . SER A 1 718 ? -17.908 1.015 45.425 1.00 91.12 718 SER A N 1
ATOM 5506 C CA . SER A 1 718 ? -17.295 1.214 44.096 1.00 91.12 718 SER A CA 1
ATOM 5507 C C . SER A 1 718 ? -18.234 1.787 43.023 1.00 91.12 718 SER A C 1
ATOM 5509 O O . SER A 1 718 ? -17.758 2.213 41.977 1.00 91.12 718 SER A O 1
ATOM 5511 N N . ALA A 1 719 ? -19.549 1.816 43.255 1.00 92.12 719 ALA A N 1
ATOM 5512 C CA . ALA A 1 719 ? -20.552 2.274 42.291 1.00 92.12 719 ALA A CA 1
ATOM 5513 C C . ALA A 1 719 ? -20.353 3.747 41.907 1.00 92.12 719 ALA A C 1
ATOM 5515 O O . ALA A 1 719 ? -20.638 4.143 40.778 1.00 92.12 719 ALA A O 1
ATOM 5516 N N . VAL A 1 720 ? -19.815 4.548 42.832 1.00 92.25 720 VAL A N 1
ATOM 5517 C CA . VAL A 1 720 ? -19.446 5.945 42.607 1.00 92.25 720 VAL A CA 1
ATOM 5518 C C . VAL A 1 720 ? -17.915 6.093 42.661 1.00 92.25 720 VAL A C 1
ATOM 5520 O O . VAL A 1 720 ? -17.285 5.600 43.606 1.00 92.25 720 VAL A O 1
ATOM 5523 N N . PRO A 1 721 ? -17.283 6.780 41.684 1.00 91.94 721 PRO A N 1
ATOM 5524 C CA . PRO A 1 721 ? -17.885 7.558 40.590 1.00 91.94 721 PRO A CA 1
ATOM 5525 C C . PRO A 1 721 ? -18.198 6.773 39.302 1.00 91.94 721 PRO A C 1
ATOM 5527 O O . PRO A 1 721 ? -18.605 7.396 38.325 1.00 91.94 721 PRO A O 1
ATOM 5530 N N . GLU A 1 722 ? -18.030 5.445 39.277 1.00 93.56 722 GLU A N 1
ATOM 5531 C CA . GLU A 1 722 ? -18.172 4.597 38.075 1.00 93.56 722 GLU A CA 1
ATOM 5532 C C . GLU A 1 722 ? -19.450 4.893 37.266 1.00 93.56 722 GLU A C 1
ATOM 5534 O O . GLU A 1 722 ? -19.367 5.242 36.088 1.00 93.56 722 GLU A O 1
ATOM 5539 N N . CYS A 1 723 ? -20.627 4.849 37.902 1.00 94.31 723 CYS A N 1
ATOM 5540 C CA . CYS A 1 723 ? -21.905 5.062 37.216 1.00 94.31 723 CYS A CA 1
ATOM 5541 C C . CYS A 1 723 ? -22.057 6.486 36.650 1.00 94.31 723 CYS A C 1
ATOM 5543 O O . CYS A 1 723 ? -22.626 6.677 35.576 1.00 94.31 723 CYS A O 1
ATOM 5545 N N . LYS A 1 724 ? -21.515 7.494 37.349 1.00 93.81 724 LYS A N 1
ATOM 5546 C CA . LYS A 1 724 ? -21.573 8.902 36.926 1.00 93.81 724 LYS A CA 1
ATOM 5547 C C . LYS A 1 724 ? -20.698 9.128 35.695 1.00 93.81 724 LYS A C 1
ATOM 5549 O O . LYS A 1 724 ? -21.126 9.767 34.741 1.00 93.81 724 LYS A O 1
ATOM 5554 N N . LEU A 1 725 ? -19.499 8.548 35.693 1.00 95.06 725 LEU A N 1
ATOM 5555 C CA . LEU A 1 725 ? -18.547 8.677 34.592 1.00 95.06 725 LEU A CA 1
ATOM 5556 C C . LEU A 1 725 ? -19.034 7.980 33.318 1.00 95.06 725 LEU A C 1
ATOM 5558 O O . LEU A 1 725 ? -18.851 8.528 32.235 1.00 95.06 725 LEU A O 1
ATOM 5562 N N . PHE A 1 726 ? -19.687 6.817 33.421 1.00 95.56 726 PHE A N 1
ATOM 5563 C CA . PHE A 1 726 ? -20.315 6.195 32.249 1.00 95.56 726 PHE A CA 1
ATOM 5564 C C . PHE A 1 726 ? -21.410 7.068 31.645 1.00 95.56 726 PHE A C 1
ATOM 5566 O O . PHE A 1 726 ? -21.463 7.221 30.424 1.00 95.56 726 PHE A O 1
ATOM 5573 N N . ARG A 1 727 ? -22.225 7.707 32.494 1.00 92.56 727 ARG A N 1
ATOM 5574 C CA . ARG A 1 727 ? -23.238 8.654 32.033 1.00 92.56 727 ARG A CA 1
ATOM 5575 C C . ARG A 1 727 ? -22.615 9.851 31.319 1.00 92.56 727 ARG A C 1
ATOM 5577 O O . ARG A 1 727 ? -23.043 10.179 30.218 1.00 92.56 727 ARG A O 1
ATOM 5584 N N . GLU A 1 728 ? -21.590 10.470 31.901 1.00 93.75 728 GLU A N 1
ATOM 5585 C CA . GLU A 1 728 ? -20.872 11.575 31.252 1.00 93.75 728 GLU A CA 1
ATOM 5586 C C . GLU A 1 728 ? -20.261 11.158 29.910 1.00 93.75 728 GLU A C 1
ATOM 5588 O O . GLU A 1 728 ? -20.333 11.919 28.946 1.00 93.75 728 GLU A O 1
ATOM 5593 N N . ALA A 1 729 ? -19.713 9.943 29.833 1.00 93.69 729 ALA A N 1
ATOM 5594 C CA . ALA A 1 729 ? -19.124 9.380 28.624 1.00 93.69 729 ALA A CA 1
ATOM 5595 C C . ALA A 1 729 ? -20.156 8.924 27.579 1.00 93.69 729 ALA A C 1
ATOM 5597 O O . ALA A 1 729 ? -19.744 8.371 26.559 1.00 93.69 729 ALA A O 1
ATOM 5598 N N . GLU A 1 730 ? -21.460 9.142 27.785 1.00 93.25 730 GLU A N 1
ATOM 5599 C CA . GLU A 1 730 ? -22.526 8.722 26.864 1.00 93.25 730 GLU A CA 1
ATOM 5600 C C . GLU A 1 730 ? -22.475 7.203 26.595 1.00 93.25 730 GLU A C 1
ATOM 5602 O O . GLU A 1 730 ? -22.418 6.753 25.448 1.00 93.25 730 GLU A O 1
ATOM 5607 N N . ILE A 1 731 ? -22.381 6.417 27.672 1.00 94.81 731 ILE A N 1
ATOM 5608 C CA . ILE A 1 731 ? -22.396 4.947 27.678 1.00 94.81 731 ILE A CA 1
ATOM 5609 C C . ILE A 1 731 ? -23.553 4.495 28.578 1.00 94.81 731 ILE A C 1
ATOM 5611 O O . ILE A 1 731 ? -23.686 4.973 29.709 1.00 94.81 731 ILE A O 1
ATOM 5615 N N . ALA A 1 732 ? -24.378 3.561 28.101 1.00 95.19 732 ALA A N 1
ATOM 5616 C CA . ALA A 1 732 ? -25.397 2.927 28.930 1.00 95.19 732 ALA A CA 1
ATOM 5617 C C . ALA A 1 732 ? -24.720 2.020 29.966 1.00 95.19 732 ALA A C 1
ATOM 5619 O O . ALA A 1 732 ? -23.884 1.183 29.627 1.00 95.19 732 ALA A O 1
ATOM 5620 N N . TYR A 1 733 ? -25.064 2.176 31.241 1.00 96.06 733 TYR A N 1
ATOM 5621 C CA . TYR A 1 733 ? -24.455 1.410 32.325 1.00 96.06 733 TYR A CA 1
ATOM 5622 C C . TYR A 1 733 ? -25.518 0.886 33.278 1.00 96.06 733 TYR A C 1
ATOM 5624 O O . TYR A 1 733 ? -26.391 1.635 33.703 1.00 96.06 733 TYR A O 1
ATOM 5632 N N . ALA A 1 734 ? -25.414 -0.383 33.652 1.00 95.69 734 ALA A N 1
ATOM 5633 C CA . ALA A 1 734 ? -26.242 -1.006 34.675 1.00 95.69 734 ALA A CA 1
ATOM 5634 C C . ALA A 1 734 ? -25.371 -1.898 35.565 1.00 95.69 734 ALA A C 1
ATOM 5636 O O . ALA A 1 734 ? -24.334 -2.403 35.130 1.00 95.69 734 ALA A O 1
ATOM 5637 N N . SER A 1 735 ? -25.773 -2.081 36.823 1.00 94.38 735 SER A N 1
ATOM 5638 C CA . SER A 1 735 ? -24.980 -2.820 37.808 1.00 94.38 735 SER A CA 1
ATOM 5639 C C . SER A 1 735 ? -25.792 -3.926 38.466 1.00 94.38 735 SER A C 1
ATOM 5641 O O . SER A 1 735 ? -26.896 -3.694 38.961 1.00 94.38 735 SER A O 1
ATOM 5643 N N . ILE A 1 736 ? -25.215 -5.124 38.474 1.00 95.06 736 ILE A N 1
ATOM 5644 C CA . ILE A 1 736 ? -25.711 -6.304 39.171 1.00 95.06 736 ILE A CA 1
ATOM 5645 C C . ILE A 1 736 ? -25.001 -6.375 40.520 1.00 95.06 736 ILE A C 1
ATOM 5647 O O . ILE A 1 736 ? -23.782 -6.558 40.612 1.00 95.06 736 ILE A O 1
ATOM 5651 N N . LEU A 1 737 ? -25.781 -6.211 41.578 1.00 93.81 737 LEU A N 1
ATOM 5652 C CA . LEU A 1 737 ? -25.336 -6.213 42.958 1.00 93.81 737 LEU A CA 1
ATOM 5653 C C . LEU A 1 737 ? -25.561 -7.606 43.549 1.00 93.81 737 LEU A C 1
ATOM 5655 O O . LEU A 1 737 ? -26.673 -8.122 43.524 1.00 93.81 737 LEU A O 1
ATOM 5659 N N . MET A 1 738 ? -24.510 -8.216 44.078 1.00 93.25 738 MET A N 1
ATOM 5660 C CA . MET A 1 738 ? -24.540 -9.561 44.646 1.00 93.25 738 MET A CA 1
ATOM 5661 C C . MET A 1 738 ? -24.447 -9.454 46.163 1.00 93.25 738 MET A C 1
ATOM 5663 O O . MET A 1 738 ? -23.389 -9.090 46.685 1.00 93.25 738 MET A O 1
ATOM 5667 N N . SER A 1 739 ? -25.540 -9.744 46.870 1.00 92.44 739 SER A N 1
ATOM 5668 C CA . SER A 1 739 ? -25.558 -9.656 48.330 1.00 92.44 739 SER A CA 1
ATOM 5669 C C . SER A 1 739 ? -24.633 -10.708 48.941 1.00 92.44 739 SER A C 1
ATOM 5671 O O . SER A 1 739 ? -24.718 -11.893 48.607 1.00 92.44 739 SER A O 1
ATOM 5673 N N . THR A 1 740 ? -23.728 -10.292 49.823 1.00 90.19 740 THR A N 1
ATOM 5674 C CA . THR A 1 740 ? -22.815 -11.195 50.545 1.00 90.19 740 THR A CA 1
ATOM 5675 C C . THR A 1 740 ? -23.171 -11.349 52.014 1.00 90.19 740 THR A C 1
ATOM 5677 O O . THR A 1 740 ? -22.836 -12.362 52.615 1.00 90.19 740 THR A O 1
ATOM 5680 N N . ASP A 1 741 ? -23.867 -10.386 52.600 1.00 89.62 741 ASP A N 1
ATOM 5681 C CA . ASP A 1 741 ? -24.134 -10.296 54.034 1.00 89.62 741 ASP A CA 1
ATOM 5682 C C . ASP A 1 741 ? -25.243 -9.259 54.285 1.00 89.62 741 ASP A C 1
ATOM 5684 O O . ASP A 1 741 ? -25.694 -8.592 53.354 1.00 89.62 741 ASP A O 1
ATOM 5688 N N . TYR A 1 742 ? -25.688 -9.121 55.536 1.00 91.00 742 TYR A N 1
ATOM 5689 C CA . TYR A 1 742 ? -26.650 -8.098 55.970 1.00 91.00 742 TYR A CA 1
ATOM 5690 C C . TYR A 1 742 ? -25.971 -6.828 56.509 1.00 91.00 742 TYR A C 1
ATOM 5692 O O . TYR A 1 742 ? -26.547 -6.132 57.341 1.00 91.00 742 TYR A O 1
ATOM 5700 N N . ASP A 1 743 ? -24.740 -6.522 56.095 1.00 88.88 743 ASP A N 1
ATOM 5701 C CA . ASP A 1 743 ? -23.926 -5.451 56.674 1.00 88.88 743 ASP A CA 1
ATOM 5702 C C . ASP A 1 743 ? -23.885 -5.553 58.223 1.00 88.88 743 ASP A C 1
ATOM 5704 O O . ASP A 1 743 ? -24.141 -6.607 58.818 1.00 88.88 743 ASP A O 1
ATOM 5708 N N . SER A 1 744 ? -23.558 -4.468 58.925 1.00 88.38 744 SER A N 1
ATOM 5709 C CA . SER A 1 744 ? -23.396 -4.487 60.386 1.00 88.38 744 SER A CA 1
ATOM 5710 C C . SER A 1 744 ? -24.695 -4.312 61.200 1.00 88.38 744 SER A C 1
ATOM 5712 O O . SER A 1 744 ? -24.625 -4.263 62.435 1.00 88.38 744 SER A O 1
ATOM 5714 N N . TRP A 1 745 ? -25.876 -4.190 60.568 1.00 85.75 745 TRP A N 1
ATOM 5715 C CA . TRP A 1 745 ? -27.136 -3.870 61.273 1.00 85.75 745 TRP A CA 1
ATOM 5716 C C . TRP A 1 745 ? -27.859 -5.079 61.879 1.00 85.75 745 TRP A C 1
ATOM 5718 O O . TRP A 1 745 ? -28.607 -4.904 62.844 1.00 85.75 745 TRP A O 1
ATOM 5728 N N . HIS A 1 746 ? -27.674 -6.280 61.325 1.00 82.94 746 HIS A N 1
ATOM 5729 C CA . HIS A 1 746 ? -28.444 -7.464 61.720 1.00 82.94 746 HIS A CA 1
ATOM 5730 C C . HIS A 1 746 ? -27.950 -8.043 63.054 1.00 82.94 746 HIS A C 1
ATOM 5732 O O . HIS A 1 746 ? -26.749 -8.200 63.282 1.00 82.94 746 HIS A O 1
ATOM 5738 N N . SER A 1 747 ? -28.880 -8.317 63.971 1.00 64.31 747 SER A N 1
ATOM 5739 C CA . SER A 1 747 ? -28.590 -8.616 65.380 1.00 64.31 747 SER A CA 1
ATOM 5740 C C . SER A 1 747 ? -28.062 -10.028 65.636 1.00 64.31 747 SER A C 1
ATOM 5742 O O . SER A 1 747 ? -27.556 -10.277 66.730 1.00 64.31 747 SER A O 1
ATOM 5744 N N . THR A 1 748 ? -28.149 -10.943 64.664 1.00 61.38 748 THR A N 1
ATOM 5745 C CA . THR A 1 748 ? -27.679 -12.330 64.820 1.00 61.38 748 THR A CA 1
ATOM 5746 C C . THR A 1 748 ? -26.222 -12.546 64.400 1.00 61.38 748 THR A C 1
ATOM 5748 O O . THR A 1 748 ? -25.723 -13.655 64.555 1.00 61.38 748 THR A O 1
ATOM 5751 N N . ASN A 1 749 ? -25.529 -11.518 63.896 1.00 57.34 749 ASN A N 1
ATOM 5752 C CA . ASN A 1 749 ? -24.129 -11.601 63.466 1.00 57.34 749 ASN A CA 1
ATOM 5753 C C . ASN A 1 749 ? -23.184 -10.907 64.466 1.00 57.34 749 ASN A C 1
ATOM 5755 O O . ASN A 1 749 ? -23.432 -9.775 64.887 1.00 57.34 749 ASN A O 1
ATOM 5759 N N . GLU A 1 750 ? -22.038 -11.529 64.771 1.00 55.56 750 GLU A N 1
ATOM 5760 C CA . GLU A 1 750 ? -20.930 -10.958 65.572 1.00 55.56 750 GLU A CA 1
ATOM 5761 C C . GLU A 1 750 ? -20.205 -9.766 64.881 1.00 55.56 750 GLU A C 1
ATOM 5763 O O . GLU A 1 750 ? -19.137 -9.339 65.312 1.00 55.56 750 GLU A O 1
ATOM 5768 N N . GLY A 1 751 ? -20.806 -9.165 63.846 1.00 61.47 751 GLY A N 1
ATOM 5769 C CA . GLY A 1 751 ? -20.174 -8.241 62.897 1.00 61.47 751 GLY A CA 1
ATOM 5770 C C . GLY A 1 751 ? -19.840 -8.938 61.572 1.00 61.47 751 GLY A C 1
ATOM 5771 O O . GLY A 1 751 ? -19.802 -10.165 61.502 1.00 61.47 751 GLY A O 1
ATOM 5772 N N . VAL A 1 752 ? -19.641 -8.168 60.498 1.00 69.12 752 VAL A N 1
ATOM 5773 C CA . VAL A 1 752 ? -19.257 -8.719 59.185 1.00 69.12 752 VAL A CA 1
ATOM 5774 C C . VAL A 1 752 ? -17.797 -9.179 59.239 1.00 69.12 752 VAL A C 1
ATOM 5776 O O . VAL A 1 752 ? -16.910 -8.373 59.524 1.00 69.12 752 VAL A O 1
ATOM 5779 N N . SER A 1 753 ? -17.539 -10.460 58.957 1.00 72.69 753 SER A N 1
ATOM 5780 C CA . SER A 1 753 ? -16.184 -11.013 58.838 1.00 72.69 753 SER A CA 1
ATOM 5781 C C . SER A 1 753 ? -15.808 -11.286 57.382 1.00 72.69 753 SER A C 1
ATOM 5783 O O . SER A 1 753 ? -16.663 -11.542 56.530 1.00 72.69 753 SER A O 1
ATOM 5785 N N . VAL A 1 754 ? -14.506 -11.260 57.091 1.00 74.75 754 VAL A N 1
ATOM 5786 C CA . VAL A 1 754 ? -13.986 -11.533 55.743 1.00 74.75 754 VAL A CA 1
ATOM 5787 C C . VAL A 1 754 ? -14.299 -12.973 55.326 1.00 74.75 754 VAL A C 1
ATOM 5789 O O . VAL A 1 754 ? -14.633 -13.215 54.170 1.00 74.75 754 VAL A O 1
ATOM 5792 N N . GLU A 1 755 ? -14.258 -13.926 56.256 1.00 75.31 755 GLU A N 1
ATOM 5793 C CA . GLU A 1 755 ? -14.524 -15.343 55.997 1.00 75.31 755 GLU A CA 1
ATOM 5794 C C . GLU A 1 755 ? -15.959 -15.579 55.502 1.00 75.31 755 GLU A C 1
ATOM 5796 O O . GLU A 1 755 ? -16.158 -16.309 54.528 1.00 75.31 755 GLU A O 1
ATOM 5801 N N . MET A 1 756 ? -16.950 -14.926 56.125 1.00 76.81 756 MET A N 1
ATOM 5802 C CA . MET A 1 756 ? -18.357 -15.001 55.711 1.00 76.81 756 MET A CA 1
ATOM 5803 C C . MET A 1 756 ? -18.535 -14.461 54.288 1.00 76.81 756 MET A C 1
ATOM 5805 O O . MET A 1 756 ? -19.117 -15.128 53.428 1.00 76.81 756 MET A O 1
ATOM 5809 N N . VAL A 1 757 ? -17.989 -13.268 54.033 1.00 78.50 757 VAL A N 1
ATOM 5810 C CA . VAL A 1 757 ? -18.075 -12.595 52.733 1.00 78.50 757 VAL A CA 1
ATOM 5811 C C . VAL A 1 757 ? -17.428 -13.452 51.644 1.00 78.50 757 VAL A C 1
ATOM 5813 O O . VAL A 1 757 ? -18.039 -13.690 50.602 1.00 78.50 757 VAL A O 1
ATOM 5816 N N . MET A 1 758 ? -16.233 -13.991 51.899 1.00 77.62 758 MET A N 1
ATOM 5817 C CA . MET A 1 758 ? -15.514 -14.843 50.949 1.00 77.62 758 MET A CA 1
ATOM 5818 C C . MET A 1 758 ? -16.271 -16.141 50.636 1.00 77.62 758 MET A C 1
ATOM 5820 O O . MET A 1 758 ? -16.297 -16.561 49.478 1.00 77.62 758 MET A O 1
ATOM 5824 N N . GLY A 1 759 ? -16.927 -16.756 51.627 1.00 77.44 759 GLY A N 1
ATOM 5825 C CA . GLY A 1 759 ? -17.746 -17.954 51.423 1.00 77.44 759 GLY A CA 1
ATOM 5826 C C . GLY A 1 759 ? -18.914 -17.716 50.460 1.00 77.44 759 GLY A C 1
ATOM 5827 O O . GLY A 1 759 ? -19.082 -18.451 49.485 1.00 77.44 759 GLY A O 1
ATOM 5828 N N . HIS A 1 760 ? -19.688 -16.648 50.677 1.00 83.25 760 HIS A N 1
ATOM 5829 C CA . HIS A 1 760 ? -20.789 -16.286 49.778 1.00 83.25 760 HIS A CA 1
ATOM 5830 C C . HIS A 1 760 ? -20.301 -15.776 48.419 1.00 83.25 760 HIS A C 1
ATOM 5832 O O . HIS A 1 760 ? -20.938 -16.047 47.404 1.00 83.25 760 HIS A O 1
ATOM 5838 N N . MET A 1 761 ? -19.147 -15.108 48.359 1.00 81.00 761 MET A N 1
ATOM 5839 C CA . MET A 1 761 ? -18.554 -14.655 47.101 1.00 81.00 761 MET A CA 1
ATOM 5840 C C . MET A 1 761 ? -18.220 -15.792 46.137 1.00 81.00 761 MET A C 1
ATOM 5842 O O . MET A 1 761 ? -18.399 -15.613 44.936 1.00 81.00 761 MET A O 1
ATOM 5846 N N . VAL A 1 762 ? -17.731 -16.940 46.620 1.00 80.69 762 VAL A N 1
ATOM 5847 C CA . VAL A 1 762 ? -17.435 -18.088 45.743 1.00 80.69 762 VAL A CA 1
ATOM 5848 C C . VAL A 1 762 ? -18.719 -18.585 45.075 1.00 80.69 762 VAL A C 1
ATOM 5850 O O . VAL A 1 762 ? -18.755 -18.747 43.857 1.00 80.69 762 VAL A O 1
ATOM 5853 N N . ALA A 1 763 ? -19.795 -18.746 45.852 1.00 80.50 763 ALA A N 1
ATOM 5854 C CA . ALA A 1 763 ? -21.101 -19.140 45.325 1.00 80.50 763 ALA A CA 1
ATOM 5855 C C . ALA A 1 763 ? -21.684 -18.080 44.370 1.00 80.50 763 ALA A C 1
ATOM 5857 O O . ALA A 1 763 ? -22.182 -18.412 43.294 1.00 80.50 763 ALA A O 1
ATOM 5858 N N . ASN A 1 764 ? -21.572 -16.798 44.731 1.00 86.50 764 ASN A N 1
ATOM 5859 C CA . ASN A 1 764 ? -22.012 -15.687 43.890 1.00 86.50 764 ASN A CA 1
ATOM 5860 C C . ASN A 1 764 ? -21.201 -15.602 42.593 1.00 86.50 764 ASN A C 1
ATOM 5862 O O . ASN A 1 764 ? -21.767 -15.263 41.563 1.00 86.50 764 ASN A O 1
ATOM 5866 N N . GLY A 1 765 ? -19.912 -15.948 42.607 1.00 86.44 765 GLY A N 1
ATOM 5867 C CA . GLY A 1 765 ? -19.053 -15.928 41.425 1.00 86.44 765 GLY A CA 1
ATOM 5868 C C . GLY A 1 765 ? -19.491 -16.912 40.339 1.00 86.44 765 GLY A C 1
ATOM 5869 O O . GLY A 1 765 ? -19.484 -16.566 39.158 1.00 86.44 765 GLY A O 1
ATOM 5870 N N . GLU A 1 766 ? -19.939 -18.113 40.713 1.00 86.25 766 GLU A N 1
ATOM 5871 C CA . GLU A 1 766 ? -20.497 -19.074 39.749 1.00 86.25 766 GLU A CA 1
ATOM 5872 C C . GLU A 1 766 ? -21.829 -18.587 39.164 1.00 86.25 766 GLU A C 1
ATOM 5874 O O . GLU A 1 766 ? -22.019 -18.598 37.944 1.00 86.25 766 GLU A O 1
ATOM 5879 N N . ASN A 1 767 ? -22.719 -18.063 40.009 1.00 90.00 767 ASN A N 1
ATOM 5880 C CA . ASN A 1 767 ? -23.969 -17.454 39.551 1.00 90.00 767 ASN A CA 1
ATOM 5881 C C . ASN A 1 767 ? -23.735 -16.184 38.714 1.00 90.00 767 ASN A C 1
ATOM 5883 O O . ASN A 1 767 ? -24.461 -15.951 37.752 1.00 90.00 767 ASN A O 1
ATOM 5887 N N . ALA A 1 768 ? -22.684 -15.408 38.990 1.00 90.81 768 ALA A N 1
ATOM 5888 C CA . ALA A 1 768 ? -22.300 -14.246 38.195 1.00 90.81 768 ALA A CA 1
ATOM 5889 C C . ALA A 1 768 ? -21.897 -14.647 36.774 1.00 90.81 768 ALA A C 1
ATOM 5891 O O . ALA A 1 768 ? -22.358 -14.037 35.815 1.00 90.81 768 ALA A O 1
ATOM 5892 N N . LYS A 1 769 ? -21.097 -15.709 36.609 1.00 89.38 769 LYS A N 1
ATOM 5893 C CA . LYS A 1 769 ? -20.718 -16.228 35.281 1.00 89.38 769 LYS A CA 1
ATOM 5894 C C . LYS A 1 769 ? -21.945 -16.664 34.472 1.00 89.38 769 LYS A C 1
ATOM 5896 O O . LYS A 1 769 ? -22.032 -16.361 33.282 1.00 89.38 769 LYS A O 1
ATOM 5901 N N . ARG A 1 770 ? -22.908 -17.330 35.120 1.00 89.25 770 ARG A N 1
ATOM 5902 C CA . ARG A 1 770 ? -24.189 -17.730 34.507 1.00 89.25 770 ARG A CA 1
ATOM 5903 C C . ARG A 1 770 ? -25.040 -16.521 34.130 1.00 89.25 770 ARG A C 1
ATOM 5905 O O . ARG A 1 770 ? -25.543 -16.459 33.012 1.00 89.25 770 ARG A O 1
ATOM 5912 N N . ALA A 1 771 ? -25.133 -15.537 35.023 1.00 91.50 771 ALA A N 1
ATOM 5913 C CA . ALA A 1 771 ? -25.827 -14.282 34.774 1.00 91.50 771 ALA A CA 1
ATOM 5914 C C . ALA A 1 771 ? -25.223 -13.530 33.579 1.00 91.50 771 ALA A C 1
ATOM 5916 O O . ALA A 1 771 ? -25.971 -13.099 32.710 1.00 91.50 771 ALA A O 1
ATOM 5917 N N . VAL A 1 772 ? -23.890 -13.437 33.470 1.00 91.88 772 VAL A N 1
ATOM 5918 C CA . VAL A 1 772 ? -23.226 -12.836 32.296 1.00 91.88 772 VAL A CA 1
ATOM 5919 C C . VAL A 1 772 ? -23.639 -13.550 31.011 1.00 91.88 772 VAL A C 1
ATOM 5921 O O . VAL A 1 772 ? -24.014 -12.889 30.047 1.00 91.88 772 VAL A O 1
ATOM 5924 N N . ALA A 1 773 ? -23.596 -14.886 30.987 1.00 89.25 773 ALA A N 1
ATOM 5925 C CA . ALA A 1 773 ? -23.980 -15.652 29.804 1.00 89.25 773 ALA A CA 1
ATOM 5926 C C . ALA A 1 773 ? -25.451 -15.426 29.418 1.00 89.25 773 ALA A C 1
ATOM 5928 O O . ALA A 1 773 ? -25.741 -15.274 28.235 1.00 89.25 773 ALA A O 1
ATOM 5929 N N . ALA A 1 774 ? -26.358 -15.357 30.396 1.00 90.62 774 ALA A N 1
ATOM 5930 C CA . ALA A 1 774 ? -27.779 -15.097 30.170 1.00 90.62 774 ALA A CA 1
ATOM 5931 C C . ALA A 1 774 ? -28.056 -13.658 29.702 1.00 90.62 774 ALA A C 1
ATOM 5933 O O . ALA A 1 774 ? -28.915 -13.449 28.850 1.00 90.62 774 ALA A O 1
ATOM 5934 N N . VAL A 1 775 ? -27.344 -12.669 30.248 1.00 92.19 775 VAL A N 1
ATOM 5935 C CA . VAL A 1 775 ? -27.459 -11.260 29.841 1.00 92.19 775 VAL A CA 1
ATOM 5936 C C . VAL A 1 775 ? -26.938 -11.071 28.422 1.00 92.19 775 VAL A C 1
ATOM 5938 O O . VAL A 1 775 ? -27.592 -10.418 27.619 1.00 92.19 775 VAL A O 1
ATOM 5941 N N . LEU A 1 776 ? -25.796 -11.669 28.080 1.00 90.38 776 LEU A N 1
ATOM 5942 C CA . LEU A 1 776 ? -25.259 -11.584 26.723 1.00 90.38 776 LEU A CA 1
ATOM 5943 C C . LEU A 1 776 ? -26.122 -12.336 25.712 1.00 90.38 776 LEU A C 1
ATOM 5945 O O . LEU A 1 776 ? -26.264 -11.864 24.592 1.00 90.38 776 LEU A O 1
ATOM 5949 N N . GLU A 1 777 ? -26.758 -13.442 26.099 1.00 88.88 777 GLU A N 1
ATOM 5950 C CA . GLU A 1 777 ? -27.785 -14.085 25.271 1.00 88.88 777 GLU A CA 1
ATOM 5951 C C . GLU A 1 777 ? -28.936 -13.120 24.952 1.00 88.88 777 GLU A C 1
ATOM 5953 O O . GLU A 1 777 ? -29.412 -13.090 23.826 1.00 88.88 777 GLU A O 1
ATOM 5958 N N . GLU A 1 778 ? -29.375 -12.311 25.921 1.00 88.62 778 GLU A N 1
ATOM 5959 C CA . GLU A 1 778 ? -30.443 -11.331 25.704 1.00 88.62 778 GLU A CA 1
ATOM 5960 C C . GLU A 1 778 ? -29.980 -10.164 24.824 1.00 88.62 778 GLU A C 1
ATOM 5962 O O . GLU A 1 778 ? -30.654 -9.820 23.858 1.00 88.62 778 GLU A O 1
ATOM 5967 N N . LEU A 1 779 ? -28.815 -9.583 25.125 1.00 87.94 779 LEU A N 1
ATOM 5968 C CA . LEU A 1 779 ? -28.281 -8.426 24.400 1.00 87.94 779 LEU A CA 1
ATOM 5969 C C . LEU A 1 779 ? -27.821 -8.773 22.975 1.00 87.94 779 LEU A C 1
ATOM 5971 O O . LEU A 1 779 ? -27.885 -7.926 22.093 1.00 87.94 779 LEU A O 1
ATOM 5975 N N . SER A 1 780 ? -27.387 -10.011 22.727 1.00 83.19 780 SER A N 1
ATOM 5976 C CA . SER A 1 780 ? -26.958 -10.465 21.392 1.00 83.19 780 SER A CA 1
ATOM 5977 C C . SER A 1 780 ? -28.108 -10.691 20.408 1.00 83.19 780 SER A C 1
ATOM 5979 O O . SER A 1 780 ? -27.858 -10.854 19.216 1.00 83.19 780 SER A O 1
ATOM 5981 N N . LYS A 1 781 ? -29.369 -10.676 20.869 1.00 83.44 781 LYS A N 1
ATOM 5982 C CA . LYS A 1 781 ? -30.540 -10.780 19.981 1.00 83.44 781 LYS A CA 1
ATOM 5983 C C . LYS A 1 781 ? -30.662 -9.592 19.030 1.00 83.44 781 LYS A C 1
ATOM 5985 O O . LYS A 1 781 ? -31.188 -9.761 17.935 1.00 83.44 781 LYS A O 1
ATOM 5990 N N . ASP A 1 782 ? -30.205 -8.419 19.461 1.00 75.94 782 ASP A N 1
ATOM 5991 C CA . ASP A 1 782 ? -30.246 -7.182 18.687 1.00 75.94 782 ASP A CA 1
ATOM 5992 C C . ASP A 1 782 ? -29.059 -6.281 19.067 1.00 75.94 782 ASP A C 1
ATOM 5994 O O . ASP A 1 782 ? -29.177 -5.343 19.858 1.00 75.94 782 ASP A O 1
ATOM 5998 N N . GLU A 1 783 ? -27.878 -6.601 18.527 1.00 72.50 783 GLU A N 1
ATOM 5999 C CA . GLU A 1 783 ? -26.650 -5.832 18.779 1.00 72.50 783 GLU A CA 1
ATOM 6000 C C . GLU A 1 783 ? -26.719 -4.398 18.233 1.00 72.50 783 GLU A C 1
ATOM 6002 O O . GLU A 1 783 ? -26.019 -3.516 18.732 1.00 72.50 783 GLU A O 1
ATOM 6007 N N . GLU A 1 784 ? -27.537 -4.155 17.209 1.00 74.38 784 GLU A N 1
ATOM 6008 C CA . GLU A 1 784 ? -27.734 -2.834 16.596 1.00 74.38 784 GLU A CA 1
ATOM 6009 C C . GLU A 1 784 ? -28.896 -2.060 17.238 1.00 74.38 784 GLU A C 1
ATOM 6011 O O . GLU A 1 784 ? -29.051 -0.859 17.005 1.00 74.38 784 GLU A O 1
ATOM 6016 N N . GLY A 1 785 ? -29.663 -2.723 18.103 1.00 78.12 785 GLY A N 1
ATOM 6017 C CA . GLY A 1 785 ? -30.797 -2.158 18.812 1.00 78.12 785 GLY A CA 1
ATOM 6018 C C . GLY A 1 785 ? -30.436 -1.016 19.757 1.00 78.12 785 GLY A C 1
ATOM 6019 O O . GLY A 1 785 ? -29.304 -0.876 20.237 1.00 78.12 785 GLY A O 1
ATOM 6020 N N . GLU A 1 786 ? -31.448 -0.212 20.090 1.00 82.06 786 GLU A N 1
ATOM 6021 C CA . GLU A 1 786 ? -31.310 1.011 20.894 1.00 82.06 786 GLU A CA 1
ATOM 6022 C C . GLU A 1 786 ? -30.602 0.783 22.243 1.00 82.06 786 GLU A C 1
ATOM 6024 O O . GLU A 1 786 ? -29.830 1.638 22.687 1.00 82.06 786 GLU A O 1
ATOM 6029 N N . VAL A 1 787 ? -30.829 -0.382 22.866 1.00 85.19 787 VAL A N 1
ATOM 6030 C CA . VAL A 1 787 ? -30.274 -0.760 24.178 1.00 85.19 787 VAL A CA 1
ATOM 6031 C C . VAL A 1 787 ? -28.771 -1.026 24.104 1.00 85.19 787 VAL A C 1
ATOM 6033 O O . VAL A 1 787 ? -28.016 -0.579 24.968 1.00 85.19 787 VAL A O 1
ATOM 6036 N N . VAL A 1 788 ? -28.311 -1.760 23.087 1.00 85.94 788 VAL A N 1
ATOM 6037 C CA . VAL A 1 788 ? -26.890 -2.108 22.936 1.00 85.94 788 VAL A CA 1
ATOM 6038 C C . VAL A 1 788 ? -26.103 -0.925 22.388 1.00 85.94 788 VAL A C 1
ATOM 6040 O O . VAL A 1 788 ? -24.997 -0.672 22.852 1.00 85.94 788 VAL A O 1
ATOM 6043 N N . GLN A 1 789 ? -26.681 -0.158 21.463 1.00 84.56 789 GLN A N 1
ATOM 6044 C CA . GLN A 1 789 ? -26.029 1.016 20.880 1.00 84.56 789 GLN A CA 1
ATOM 6045 C C . GLN A 1 789 ? -26.108 2.271 21.759 1.00 84.56 789 GLN A C 1
ATOM 6047 O O . GLN A 1 789 ? -25.472 3.280 21.442 1.00 84.56 789 GLN A O 1
ATOM 6052 N N . ALA A 1 790 ? -26.848 2.216 22.872 1.00 86.25 790 ALA A N 1
ATOM 6053 C CA . ALA A 1 790 ? -27.034 3.328 23.801 1.00 86.25 790 ALA A CA 1
ATOM 6054 C C . ALA A 1 790 ? -27.520 4.616 23.103 1.00 86.25 790 ALA A C 1
ATOM 6056 O O . ALA A 1 790 ? -27.132 5.724 23.487 1.00 86.25 790 ALA A O 1
ATOM 6057 N N . GLN A 1 791 ? -28.373 4.481 22.075 1.00 80.69 791 GLN A N 1
ATOM 6058 C CA . GLN A 1 791 ? -28.767 5.586 21.186 1.00 80.69 791 GLN A CA 1
ATOM 6059 C C . GLN A 1 791 ? -29.355 6.776 21.956 1.00 80.69 791 GLN A C 1
ATOM 6061 O O . GLN A 1 791 ? -29.049 7.928 21.658 1.00 80.69 791 GLN A O 1
ATOM 6066 N N . ARG A 1 792 ? -30.117 6.509 23.024 1.00 81.81 792 ARG A N 1
ATOM 6067 C CA . ARG A 1 792 ? -30.703 7.534 23.903 1.00 81.81 792 ARG A CA 1
ATOM 6068 C C . ARG A 1 792 ? -29.669 8.482 24.523 1.00 81.81 792 ARG A C 1
ATOM 6070 O O . ARG A 1 792 ? -30.002 9.634 24.803 1.00 81.81 792 ARG A O 1
ATOM 6077 N N . TRP A 1 793 ? -28.450 8.007 24.777 1.00 84.50 793 TRP A N 1
ATOM 6078 C CA . TRP A 1 793 ? -27.387 8.790 25.417 1.00 84.50 793 TRP A CA 1
ATOM 6079 C C . TRP A 1 793 ? -26.484 9.507 24.420 1.00 84.50 793 TRP A C 1
ATOM 6081 O O . TRP A 1 793 ? -25.716 10.381 24.824 1.00 84.50 793 TRP A O 1
ATOM 6091 N N . TYR A 1 794 ? -26.579 9.175 23.133 1.00 81.25 794 TYR A N 1
ATOM 6092 C CA . TYR A 1 794 ? -25.737 9.761 22.101 1.00 81.25 794 TYR A CA 1
ATOM 6093 C C . TYR A 1 794 ? -25.860 11.292 22.082 1.00 81.25 794 TYR A C 1
ATOM 6095 O O . TYR A 1 794 ? -26.959 11.843 22.019 1.00 81.25 794 TYR A O 1
ATOM 6103 N N . LYS A 1 795 ? -24.717 11.987 22.169 1.00 80.69 795 LYS A N 1
ATOM 6104 C CA . LYS A 1 795 ? -24.597 13.456 22.199 1.00 80.69 795 LYS A CA 1
ATOM 6105 C C . LYS A 1 795 ? -25.345 14.158 23.350 1.00 80.69 795 LYS A C 1
ATOM 6107 O O . LYS A 1 795 ? -25.396 15.390 23.358 1.00 80.69 795 LYS A O 1
ATOM 6112 N N . GLN A 1 796 ? -25.881 13.452 24.354 1.00 83.62 796 GLN A N 1
ATOM 6113 C CA . GLN A 1 796 ? -26.594 14.105 25.464 1.00 83.62 796 GLN A CA 1
ATOM 6114 C C . GLN A 1 796 ? -25.690 14.994 26.324 1.00 83.62 796 GLN A C 1
ATOM 6116 O O . GLN A 1 796 ? -26.121 16.061 26.770 1.00 83.62 796 GLN A O 1
ATOM 6121 N N . SER A 1 797 ? -24.433 14.600 26.543 1.00 84.94 797 SER A N 1
ATOM 6122 C CA . SER A 1 797 ? -23.499 15.389 27.355 1.00 84.94 797 SER A CA 1
ATOM 6123 C C . SER A 1 797 ? -23.080 16.675 26.640 1.00 84.94 797 SER A C 1
ATOM 6125 O O . SER A 1 797 ? -22.682 17.653 27.274 1.00 84.94 797 SER A O 1
ATOM 6127 N N . ARG A 1 798 ? -23.204 16.708 25.309 1.00 83.81 798 ARG A N 1
ATOM 6128 C CA . ARG A 1 798 ? -22.727 17.798 24.459 1.00 83.81 798 ARG A CA 1
ATOM 6129 C C . ARG A 1 798 ? -23.350 19.143 24.790 1.00 83.81 798 ARG A C 1
ATOM 6131 O O . ARG A 1 798 ? -22.618 20.111 24.986 1.00 83.81 798 ARG A O 1
ATOM 6138 N N . GLY A 1 799 ? -24.680 19.223 24.845 1.00 75.94 799 GLY A N 1
ATOM 6139 C CA . GLY A 1 799 ? -25.385 20.486 25.091 1.00 75.94 799 GLY A CA 1
ATOM 6140 C C . GLY A 1 799 ? -24.991 21.106 26.433 1.00 75.94 799 GLY A C 1
ATOM 6141 O O . GLY A 1 799 ? -24.669 22.293 26.502 1.00 75.94 799 GLY A O 1
ATOM 6142 N N . GLY A 1 800 ? -24.908 20.265 27.468 1.00 74.75 800 GLY A N 1
ATOM 6143 C CA . GLY A 1 800 ? -24.522 20.652 28.824 1.00 74.75 800 GLY A CA 1
ATOM 6144 C C . GLY A 1 800 ? -23.047 21.020 28.997 1.00 74.75 800 GLY A C 1
ATOM 6145 O O . GLY A 1 800 ? -22.699 21.552 30.044 1.00 74.75 800 GLY A O 1
ATOM 6146 N N . VAL A 1 801 ? -22.186 20.764 28.007 1.00 80.12 801 VAL A N 1
ATOM 6147 C CA . VAL A 1 801 ? -20.752 21.105 28.037 1.00 80.12 801 VAL A CA 1
ATOM 6148 C C . VAL A 1 801 ? -20.456 22.250 27.070 1.00 80.12 801 VAL A C 1
ATOM 6150 O O . VAL A 1 801 ? -19.920 23.288 27.448 1.00 80.12 801 VAL A O 1
ATOM 6153 N N . MET A 1 802 ? -20.831 22.094 25.803 1.00 75.69 802 MET A N 1
ATOM 6154 C CA . MET A 1 802 ? -20.461 23.017 24.731 1.00 75.69 802 MET A CA 1
ATOM 6155 C C . MET A 1 802 ? -21.280 24.309 24.749 1.00 75.69 802 MET A C 1
ATOM 6157 O O . MET A 1 802 ? -20.769 25.345 24.319 1.00 75.69 802 MET A O 1
ATOM 6161 N N . GLY A 1 803 ? -22.512 24.268 25.267 1.00 72.06 803 GLY A N 1
ATOM 6162 C CA . GLY A 1 803 ? -23.387 25.437 25.377 1.00 72.06 803 GLY A CA 1
ATOM 6163 C C . GLY A 1 803 ? -22.983 26.430 26.472 1.00 72.06 803 GLY A C 1
ATOM 6164 O O . GLY A 1 803 ? -23.414 27.579 26.435 1.00 72.06 803 GLY A O 1
ATOM 6165 N N . LEU A 1 804 ? -22.142 26.019 27.428 1.00 68.44 804 LEU A N 1
ATOM 6166 C CA . LEU A 1 804 ? -21.804 26.825 28.609 1.00 68.44 804 LEU A CA 1
ATOM 6167 C C . LEU A 1 804 ? -20.532 27.671 28.453 1.00 68.44 804 LEU A C 1
ATOM 6169 O O . LEU A 1 804 ? -20.360 28.644 29.185 1.00 68.44 804 LEU A O 1
ATOM 6173 N N . HIS A 1 805 ? -19.651 27.337 27.501 1.00 70.38 805 HIS A N 1
ATOM 6174 C CA . HIS A 1 805 ? -18.340 27.986 27.366 1.00 70.38 805 HIS A CA 1
ATOM 6175 C C . HIS A 1 805 ? -18.181 28.701 26.033 1.00 70.38 805 HIS A C 1
ATOM 6177 O O . HIS A 1 805 ? -18.193 28.077 24.964 1.00 70.38 805 HIS A O 1
ATOM 6183 N N . LYS A 1 806 ? -17.894 30.005 26.109 1.00 72.44 806 LYS A N 1
ATOM 6184 C CA . LYS A 1 806 ? -17.277 30.738 24.996 1.00 72.44 806 LYS A CA 1
ATOM 6185 C C . LYS A 1 806 ? -15.917 30.116 24.681 1.00 72.44 806 LYS A C 1
ATOM 6187 O O . LYS A 1 806 ? -15.248 29.623 25.586 1.00 72.44 806 LYS A O 1
ATOM 6192 N N . ARG A 1 807 ? -15.505 30.154 23.409 1.00 70.81 807 ARG A N 1
ATOM 6193 C CA . ARG A 1 807 ? -14.239 29.548 22.957 1.00 70.81 807 ARG A CA 1
ATOM 6194 C C . ARG A 1 807 ? -13.037 30.015 23.791 1.00 70.81 807 ARG A C 1
ATOM 6196 O O . ARG A 1 807 ? -12.241 29.175 24.180 1.00 70.81 807 ARG A O 1
ATOM 6203 N N . ASP A 1 808 ? -12.994 31.293 24.162 1.00 77.50 808 ASP A N 1
ATOM 6204 C CA . ASP A 1 808 ? -11.892 31.905 24.924 1.00 77.50 808 ASP A CA 1
ATOM 6205 C C . ASP A 1 808 ? -11.734 31.378 26.365 1.00 77.50 808 ASP A C 1
ATOM 6207 O O . ASP A 1 808 ? -10.694 31.579 26.981 1.00 77.50 808 ASP A O 1
ATOM 6211 N N . GLY A 1 809 ? -12.766 30.737 26.928 1.00 75.38 809 GLY A N 1
ATOM 6212 C CA . GLY A 1 809 ? -12.742 30.197 28.294 1.00 75.38 809 GLY A CA 1
ATOM 6213 C C . GLY A 1 809 ? -12.342 28.724 28.383 1.00 75.38 809 GLY A C 1
ATOM 6214 O O . GLY A 1 809 ? -12.248 28.192 29.487 1.00 75.38 809 GLY A O 1
ATOM 6215 N N . ARG A 1 810 ? -12.143 28.060 27.239 1.00 84.62 810 ARG A N 1
ATOM 6216 C CA . ARG A 1 810 ? -11.869 26.622 27.169 1.00 84.62 810 ARG A CA 1
ATOM 6217 C C . ARG A 1 810 ? -10.383 26.371 27.388 1.00 84.62 810 ARG A C 1
ATOM 6219 O O . ARG A 1 810 ? -9.558 26.911 26.662 1.00 84.62 810 ARG A O 1
ATOM 6226 N N . GLY A 1 811 ? -10.038 25.543 28.370 1.00 83.94 811 GLY A N 1
ATOM 6227 C CA . GLY A 1 811 ? -8.649 25.127 28.576 1.00 83.94 811 GLY A CA 1
ATOM 6228 C C . GLY A 1 811 ? -8.183 24.180 27.468 1.00 83.94 811 GLY A C 1
ATOM 6229 O O . GLY A 1 811 ? -8.846 23.174 27.219 1.00 83.94 811 GLY A O 1
ATOM 6230 N N . ASP A 1 812 ? -7.041 24.464 26.836 1.00 85.00 812 ASP A N 1
ATOM 6231 C CA . ASP A 1 812 ? -6.525 23.686 25.696 1.00 85.00 812 ASP A CA 1
ATOM 6232 C C . ASP A 1 812 ? -6.365 22.194 26.025 1.00 85.00 812 ASP A C 1
ATOM 6234 O O . ASP A 1 812 ? -6.847 21.331 25.292 1.00 85.00 812 ASP A O 1
ATOM 6238 N N . GLU A 1 813 ? -5.777 21.879 27.184 1.00 85.50 813 GLU A N 1
ATOM 6239 C CA . GLU A 1 813 ? -5.594 20.495 27.635 1.00 85.50 813 GLU A CA 1
ATOM 6240 C C . GLU A 1 813 ? -6.939 19.783 27.859 1.00 85.50 813 GLU A C 1
ATOM 6242 O O . GLU A 1 813 ? -7.095 18.607 27.530 1.00 85.50 813 GLU A O 1
ATOM 6247 N N . ALA A 1 814 ? -7.943 20.487 28.386 1.00 86.12 814 ALA A N 1
ATOM 6248 C CA . ALA A 1 814 ? -9.273 19.919 28.581 1.00 86.12 814 ALA A CA 1
ATOM 6249 C C . ALA A 1 814 ? -9.968 19.646 27.240 1.00 86.12 814 ALA A C 1
ATOM 6251 O O . ALA A 1 814 ? -10.591 18.597 27.075 1.00 86.12 814 ALA A O 1
ATOM 6252 N N . VAL A 1 815 ? -9.816 20.543 26.261 1.00 86.88 815 VAL A N 1
ATOM 6253 C CA . VAL A 1 815 ? -10.326 20.335 24.899 1.00 86.88 815 VAL A CA 1
ATOM 6254 C C . VAL A 1 815 ? -9.654 19.129 24.248 1.00 86.88 815 VAL A C 1
ATOM 6256 O O . VAL A 1 815 ? -10.353 18.304 23.667 1.00 86.88 815 VAL A O 1
ATOM 6259 N N . GLU A 1 816 ? -8.338 18.963 24.386 1.00 87.94 816 GLU A N 1
ATOM 6260 C CA . GLU A 1 816 ? -7.632 17.787 23.863 1.00 87.94 816 GLU A CA 1
ATOM 6261 C C . GLU A 1 816 ? -8.087 16.480 24.526 1.00 87.94 816 GLU A C 1
ATOM 6263 O O . GLU A 1 816 ? -8.291 15.479 23.836 1.00 87.94 816 GLU A O 1
ATOM 6268 N N . ARG A 1 817 ? -8.313 16.480 25.846 1.00 90.75 817 ARG A N 1
ATOM 6269 C CA . ARG A 1 817 ? -8.857 15.315 26.565 1.00 90.75 817 ARG A CA 1
ATOM 6270 C C . ARG A 1 817 ? -10.259 14.945 26.080 1.00 90.75 817 ARG A C 1
ATOM 6272 O O . ARG A 1 817 ? -10.538 13.768 25.858 1.00 90.75 817 ARG A O 1
ATOM 6279 N N . LEU A 1 818 ? -11.135 15.932 25.885 1.00 89.38 818 LEU A N 1
ATOM 6280 C CA . LEU A 1 818 ? -12.492 15.699 25.382 1.00 89.38 818 LEU A CA 1
ATOM 6281 C C . LEU A 1 818 ? -12.494 15.277 23.911 1.00 89.38 818 LEU A C 1
ATOM 6283 O O . LEU A 1 818 ? -13.210 14.346 23.556 1.00 89.38 818 LEU A O 1
ATOM 6287 N N . ARG A 1 819 ? -11.639 15.879 23.078 1.00 88.44 819 ARG A N 1
ATOM 6288 C CA . ARG A 1 819 ? -11.384 15.446 21.695 1.00 88.44 819 ARG A CA 1
ATOM 6289 C C . ARG A 1 819 ? -10.945 13.989 21.650 1.00 88.44 819 ARG A C 1
ATOM 6291 O O . ARG A 1 819 ? -11.398 13.232 20.799 1.00 88.44 819 ARG A O 1
ATOM 6298 N N . TRP A 1 820 ? -10.077 13.580 22.573 1.00 90.69 820 TRP A N 1
ATOM 6299 C CA . TRP A 1 820 ? -9.630 12.196 22.666 1.00 90.69 820 TRP A CA 1
ATOM 6300 C C . TRP A 1 820 ? -10.782 11.239 23.014 1.00 90.69 820 TRP A C 1
ATOM 6302 O O . TRP A 1 820 ? -10.853 10.152 22.436 1.00 90.69 820 TRP A O 1
ATOM 6312 N N . LEU A 1 821 ? -11.669 11.641 23.935 1.00 90.12 821 LEU A N 1
ATOM 6313 C CA . LEU A 1 821 ? -12.766 10.812 24.450 1.00 90.12 821 LEU A CA 1
ATOM 6314 C C . LEU A 1 821 ? -13.974 10.732 23.502 1.00 90.12 821 LEU A C 1
ATOM 6316 O O . LEU A 1 821 ? -14.541 9.652 23.349 1.00 90.12 821 LEU A O 1
ATOM 6320 N N . PHE A 1 822 ? -14.359 11.847 22.874 1.00 87.06 822 PHE A N 1
ATOM 6321 C CA . PHE A 1 822 ? -15.575 11.967 22.057 1.00 87.06 822 PHE A CA 1
ATOM 6322 C C . PHE A 1 822 ? -15.325 12.126 20.548 1.00 87.06 822 PHE A C 1
ATOM 6324 O O . PHE A 1 822 ? -16.248 11.921 19.764 1.00 87.06 822 PHE A O 1
ATOM 6331 N N . GLY A 1 823 ? -14.105 12.465 20.121 1.00 83.62 823 GLY A N 1
ATOM 6332 C CA . GLY A 1 823 ? -13.780 12.767 18.720 1.00 83.62 823 GLY A CA 1
ATOM 6333 C C . GLY A 1 823 ? -13.992 14.237 18.329 1.00 83.62 823 GLY A C 1
ATOM 6334 O O . GLY A 1 823 ? -14.495 15.045 19.112 1.00 83.62 823 GLY A O 1
ATOM 6335 N N . GLU A 1 824 ? -13.577 14.600 17.109 1.00 75.62 824 GLU A N 1
ATOM 6336 C CA . GLU A 1 824 ? -13.628 15.990 16.617 1.00 75.62 824 GLU A CA 1
ATOM 6337 C C . GLU A 1 824 ? -15.058 16.457 16.315 1.00 75.62 824 GLU A C 1
ATOM 6339 O O . GLU A 1 824 ? -15.415 17.590 16.623 1.00 75.62 824 GLU A O 1
ATOM 6344 N N . GLU A 1 825 ? -15.893 15.577 15.763 1.00 71.69 825 GLU A N 1
ATOM 6345 C CA . GLU A 1 825 ? -17.278 15.876 15.362 1.00 71.69 825 GLU A CA 1
ATOM 6346 C C . GLU A 1 825 ? -18.141 16.334 16.539 1.00 71.69 825 GLU A C 1
ATOM 6348 O O . GLU A 1 825 ? -18.914 17.290 16.440 1.00 71.69 825 GLU A O 1
ATOM 6353 N N . TRP A 1 826 ? -17.942 15.715 17.705 1.00 81.31 826 TRP A N 1
ATOM 6354 C CA . TRP A 1 826 ? -18.622 16.107 18.936 1.00 81.31 826 TRP A CA 1
ATOM 6355 C C . TRP A 1 826 ? -18.282 17.558 19.333 1.00 81.31 826 TRP A C 1
ATOM 6357 O O . TRP A 1 826 ? -19.115 18.259 19.912 1.00 81.31 826 TRP A O 1
ATOM 6367 N N . LEU A 1 827 ? -17.099 18.065 18.961 1.00 73.81 827 LEU A N 1
ATOM 6368 C CA . LEU A 1 827 ? -16.656 19.430 19.257 1.00 73.81 827 LEU A CA 1
ATOM 6369 C C . LEU A 1 827 ? -17.067 20.472 18.198 1.00 73.81 827 LEU A C 1
ATOM 6371 O O . LEU A 1 827 ? -17.149 21.655 18.545 1.00 73.81 827 LEU A O 1
ATOM 6375 N N . THR A 1 828 ? -17.320 20.078 16.944 1.00 65.44 828 THR A N 1
ATOM 6376 C CA . THR A 1 828 ? -17.386 21.005 15.792 1.00 65.44 828 THR A CA 1
ATOM 6377 C C . THR A 1 828 ? -18.776 21.285 15.223 1.00 65.44 828 THR A C 1
ATOM 6379 O O . THR A 1 828 ? -18.949 22.363 14.657 1.00 65.44 828 THR A O 1
ATOM 6382 N N . GLU A 1 829 ? -19.775 20.411 15.389 1.00 53.09 829 GLU A N 1
ATOM 6383 C CA . GLU A 1 829 ? -21.129 20.686 14.869 1.00 53.09 829 GLU A CA 1
ATOM 6384 C C . GLU A 1 829 ? -21.738 21.951 15.504 1.00 53.09 829 GLU A C 1
ATOM 6386 O O . GLU A 1 829 ? -21.733 22.125 16.725 1.00 53.09 829 GLU A O 1
ATOM 6391 N N . GLU A 1 830 ? -22.280 22.871 14.708 1.00 43.38 830 GLU A N 1
ATOM 6392 C CA . GLU A 1 830 ? -23.016 24.014 15.258 1.00 43.38 830 GLU A CA 1
ATOM 6393 C C . GLU A 1 830 ? -24.165 23.504 16.145 1.00 43.38 830 GLU A C 1
ATOM 6395 O O . GLU A 1 830 ? -24.776 22.475 15.861 1.00 43.38 830 GLU A O 1
ATOM 6400 N N . ALA A 1 831 ? -24.396 24.161 17.288 1.00 36.91 831 ALA A N 1
ATOM 6401 C CA . ALA A 1 831 ? -25.452 23.778 18.224 1.00 36.91 831 ALA A CA 1
ATOM 6402 C C . ALA A 1 831 ? -26.780 23.561 17.472 1.00 36.91 831 ALA A C 1
ATOM 6404 O O . ALA A 1 831 ? -27.065 24.340 16.555 1.00 36.91 831 ALA A O 1
ATOM 6405 N N . PRO A 1 832 ? -27.598 22.552 17.837 1.00 32.53 832 PRO A N 1
ATOM 6406 C CA . PRO A 1 832 ? -28.938 22.453 17.280 1.00 32.53 832 PRO A CA 1
ATOM 6407 C C . PRO A 1 832 ? -29.620 23.802 17.517 1.00 32.53 832 PRO A C 1
ATOM 6409 O O . PRO A 1 832 ? -29.618 24.312 18.641 1.00 32.53 832 PRO A O 1
ATOM 6412 N N . LYS A 1 833 ? -30.082 24.437 16.434 1.00 30.17 833 LYS A N 1
ATOM 6413 C CA . LYS A 1 833 ? -30.805 25.707 16.518 1.00 30.17 833 LYS A CA 1
ATOM 6414 C C . LYS A 1 833 ? -31.969 25.502 17.491 1.00 30.17 833 LYS A C 1
ATOM 6416 O O . LYS A 1 833 ? -32.714 24.538 17.332 1.00 30.17 833 LYS A O 1
ATOM 6421 N N . ALA A 1 834 ? -32.007 26.360 18.511 1.00 30.94 834 ALA A N 1
ATOM 6422 C CA . ALA A 1 834 ? -32.975 26.344 19.602 1.00 30.94 834 ALA A CA 1
ATOM 6423 C C . ALA A 1 834 ? -34.427 26.370 19.117 1.00 30.94 834 ALA A C 1
ATOM 6425 O O . ALA A 1 834 ? -34.676 26.998 18.058 1.00 30.94 834 ALA A O 1
#

Organism: NCBI:txid209136

Radius of gyration: 36.8 Å; Cα contacts (8 Å, |Δi|>4): 1559; chains: 1; bounding box: 81×57×114 Å

Foldseek 3Di:
DDDDDDDPPDPDPPDPDDPDDFPLPDQLLPDPDDPCRLQLQLQLLQLCLLLVLQQLLLVLLLLVLCCVVPVCLCVVDCLSLLLNQLLLVLLLLLLQVLLCCCQQPHLLVLLLVLLVQLLVLLLQLLVQCQPPDPVRSSVSNSVSSSSNSSSSNSSFLSRLLSSLLSLSNPDFLQSLLSSLCSHLLSSLVSNLCSLVQLLVLCVVCPSVRSVNSSSVSSNVSSVSSVVSSVSSVPDDGRPLCQSFGCNQHDDPVVLVCVVCVQVLVLLLLLLLLLLLQLLLCSSCQLVLLCLLQDPPDDSSVSSVLSSLLSVLQNLLSNVLSSVCSVVNQLCQQLVLLLVLLVLLLVCLVCLVVCSHNVNVVVNSVSSSSSNSSSNSHVSSRSSVLLSLVAESSSSSNSRSSSVSSNSVSNSNSNVVLQVQLQPFDVGNSDSRSVNRSSNVSSVSSNVSSVSSVPPRDGGGRCSRVVNNVVSCVSCVVVVHDSLSGRDPLSSLSVVFQLEEEEEEQLALDFDPVVKAWDDWAAQDQALLGTAQGTKTWIWGDADPPPPDDFDTHIYIYGYQCHNVSVRWLLRGSLLSNLLVSLSSVYFAYEYEAEWAWLDPVQAAQAKEKAFAEAEAEPQDDDDDDPDPDDDPDSGRDQDLQDQLWDFDFDCRGLADPVLQVLLQVLLVDPPLADDPPHYYHYNAYEYAYADDDFDAQVVSVVQQPDDDVVHHTIYHHNCPSNSVHCLLLLHHYIYMYRHQYNTNNDPVDPGDDPVSSVVSSNSSSVSVSSSVSSSCVSCSVCCPDCNSNSVVSPLSRLCRGQVPDDPVSHRPSSVVSVCSSPNDVSNDDDPDDD

Sequence (834 aa):
MKFLGGGSEKHVDDSPERNEVGLADEPLEGLQKSRWERSWPTIACGAGLFSDGYLNGVIGQVNTILSTLYPIQYTESSAQKNVTAIAFAGTVVGELFFGWMSDHYSRKWALLTSTVILFIFAALGAGSYGGGSVNGIFQALVAYRFLLGIGIGGEYPAGSVACAESTGELKEGHRNRWFIMFTNVQIDIGFVASTFVPMIVVLACTDSHLRAAWRICLGLGVIPPLSLVYLRLKLKEPEEFNRQTMKNTRTPWWLVIKFYWFRLTIVSLIWFIYDFSAYSFSIYSSAWLTIILGDKAPIWKSFGWNTIINLFYLPGAIGGAFLSDIMGPRLALGVFVFAQGIVGFIMAGAYSHLDTSAHVAGFVVVYGIFLSLGEAGPGDNIGLVASKTSATAIRGQYYAIAAAFGKIGAFVGTYLFPIIQANAPGGKKSVRGGQDPFFVSSSLCIFSAFLVLFFLPNIGQDTITTEDIKFREYLEANGWDTRQMGSKEYQMQSNPVPIAIIGGTGLSALPHPPFTPLALIPPTPTPWGLPSSPIAILSYTPPSTAANSAKPTVVAFLARHGLHHQYAPHEIPNRANVAALKKLGVKSVVGFSAVGSLREEVKPRDFCVAGGVVDWTKGVSLRYGKQQSLRVSAVRPWTFFEGGMVGHVSIADPFDGQLSDAIYKAINRPGVLEGENLTVHNGNTVICIEGPQFSTRNESLMYRSFATEPPISCINMSAVPECKLFREAEIAYASILMSTDYDSWHSTNEGVSVEMVMGHMVANGENAKRAVAAVLEELSKDEEGEVVQAQRWYKQSRGGVMGLHKRDGRGDEAVERLRWLFGEEWLTEEAPKA

Secondary structure (DSSP, 8-state):
----------------------TTSS-GGGS---HHHHHHHHHHHHTTHHHHHHHHHHHHHHHHHHHHH-TTTTTTSTHHHHHHHHHHHHHHHHHHHHHHHHHHT-HHHHHHHHHHHHHHHHHHHHT--GGG-HHHHHHHHHHHHHHHHHHHHHIIIIIIHHHHHHGGGSPTTSHHHHHHHHTHHHHHHHHHHHHHHHHHHHHHHTTT-HHHHHHHHHHHTTHHHHHHHHHHHT----HHHHHH--TTS---HHHHHHHHHHHHHHHHHHHHHHHHHHHHHHHHHHHHHHHHH-TTS-HHHHHHHHHHHHHTHHHHHHHHHHHHHHT-HHHHHHHHHHHHHHHHHHHHHHHHHHSSGGGHHHHHHHHHHHHHHHIIIIIHHHHHHHHHSS-GGGHHHHHHHHHHHHHHHHHHHHHHHHHHHHHSTT-TTSHHHHHHHHHHHHHHHHHHHHHHHHHSPP--TTHHHHHHHHHHHHHHHTT--STT-S-HHHHHHHS---EEEEE-TT-SSPPTTTEEEEEEE----BTTB--SSPEEEEEE---TTS-S--PPEEEEEEETTTTTT-S-TTT--HHHHHHHHHHTT--EEEEEEEEEESSTTS-TT-EEEEEEEEEE------PPPS--S----------S--SS-------SS-S-HHHHHHHHHHHTSTTSS-STT--EEEEEEEEEE-SSSPPPHHHHHHHHHS--SSPEEEEESSHHHHHHHHHHTT-EEEEEEEEEE-TTT-TTSSS--HHHHHHHHHHHHHHHHHHHHHHHHHHGGGTTSHHHHTGGGTTHHHHHHHTT--GGG--HHHHHHHHHHH-HHHHHSPPPP-

Nearest PDB structures (foldseek):
  8vzo-assembly1_A  TM=7.426E-01  e=1.033E-08  Mus musculus
  9boi-assembly1_A  TM=7.363E-01  e=1.222E-07  Aequorea victoria
  7d5q-assembly1_A  TM=6.533E-01  e=7.477E-07  Staphylococcus aureus subsp. aureus COL
  7d5p-assembly1_A  TM=6.234E-01  e=1.083E-06  Staphylococcus aureus subsp. aureus COL
  6wbv-assembly1_A  TM=6.715E-01  e=7.522E-05  Homo sapiens

Mean predicted aligned error: 14.37 Å

pLDDT: mean 84.83, std 15.17, range [22.72, 97.69]

Solvent-accessible surface area (backbone atoms only — not comparable to full-atom values): 42123 Å² total; per-residue (Å²): 132,90,78,91,82,92,75,87,80,74,83,78,82,86,67,80,84,78,73,83,74,57,88,80,70,60,60,61,61,73,54,99,62,56,76,62,73,38,48,48,54,24,44,63,29,12,49,54,32,23,45,45,21,22,62,62,41,29,45,36,58,38,51,54,52,46,37,71,75,30,57,60,80,27,61,76,38,70,50,55,58,40,59,67,42,37,25,36,61,17,19,36,55,13,8,51,52,22,2,45,36,17,34,57,71,31,41,51,56,27,33,47,54,16,37,53,42,26,30,54,23,29,45,49,37,33,61,41,46,40,91,81,39,75,68,29,23,49,52,39,31,32,53,25,34,23,52,20,12,26,12,48,14,8,39,51,14,10,9,46,39,46,12,52,51,28,30,56,44,39,65,82,75,44,32,55,26,53,42,21,58,22,30,44,38,22,22,39,53,14,34,27,48,21,32,44,50,47,29,54,40,40,66,72,46,35,94,86,33,52,81,56,31,47,30,51,52,39,40,61,53,26,54,61,38,55,57,44,54,67,54,45,74,73,58,72,73,46,67,60,50,38,59,38,20,36,55,84,48,85,76,62,60,70,60,52,46,75,74,39,48,68,59,49,50,54,52,16,51,45,34,16,57,48,26,21,40,56,47,31,54,59,50,43,42,44,62,52,40,41,64,40,60,34,96,84,55,63,68,55,58,30,31,49,54,39,26,57,35,38,53,28,32,49,64,12,26,59,52,19,20,58,40,28,46,75,62,19,35,46,52,28,21,22,55,25,21,33,51,20,15,54,46,24,46,50,48,33,72,47,33,81,68,31,71,33,59,92,29,42,68,60,38,41,51,58,52,16,53,32,43,13,24,34,20,26,1,48,53,38,23,48,63,52,48,44,49,38,76,34,30,65,42,49,24,15,40,55,26,6,54,26,50,27,36,13,34,50,18,26,41,51,20,56,61,44,52,61,51,54,16,51,70,22,73,80,23,55,90,24,69,45,17,64,22,50,62,31,49,54,44,17,52,48,25,43,52,40,19,51,49,34,71,73,68,55,71,89,49,65,82,62,31,41,63,54,34,37,50,55,50,47,55,54,36,45,77,70,76,38,78,61,77,65,34,17,34,73,70,43,33,46,66,64,57,51,26,38,36,32,39,36,22,26,78,49,36,78,74,85,61,71,78,60,40,44,85,74,48,74,44,67,62,56,83,43,98,70,38,52,32,47,33,50,38,36,32,28,33,41,49,80,69,87,84,72,84,70,91,77,80,68,41,52,35,36,38,36,24,51,29,21,89,80,62,76,37,52,49,54,63,44,41,50,61,10,39,51,49,52,42,42,68,39,44,34,16,21,37,45,34,41,35,58,23,28,13,56,41,85,89,52,40,61,63,19,39,31,30,44,40,38,76,43,86,58,57,80,80,55,84,79,86,86,71,101,62,98,64,97,68,93,67,72,52,69,77,60,70,90,52,46,69,47,38,62,53,63,61,89,60,89,58,39,34,31,64,66,52,32,50,51,40,48,59,32,43,66,38,91,82,45,60,84,70,87,90,67,49,75,46,75,54,38,16,30,34,21,35,63,41,82,63,79,66,52,42,67,52,41,52,50,56,54,67,50,92,47,90,63,51,46,34,32,39,36,37,52,60,61,44,47,40,53,40,31,46,62,68,40,26,35,31,26,40,42,35,36,24,34,33,49,47,37,55,48,87,92,54,100,55,81,51,70,69,58,39,53,55,37,31,57,59,44,23,58,34,46,57,40,36,50,54,35,31,49,56,57,49,61,76,43,61,84,35,60,63,34,52,16,54,89,36,59,72,57,41,43,59,34,29,63,73,74,53,59,77,92,60,50,26,68,70,33,52,51,49,46,36,71,67,65,36,64,67,74,74,64,63,77,74,80,82,128